Protein 6P8B (pdb70)

Organism: Escherichia coli (strain K12) (NCBI:txid83333)

CATH classification: 3.40.1390.10 (+1 more: 2.160.10.10)

InterPro domains:
  IPR001451 Hexapeptide repeat [PF00132] (110-144)
  IPR001451 Hexapeptide repeat [PF00132] (145-179)
  IPR001451 Hexapeptide repeat [PF00132] (222-255)
  IPR007691 UDP-3-O-[3-hydroxymyristoyl] glucosamine N-acyltransferase LpxD [MF_00523] (9-326)
  IPR007691 UDP-3-O-[3-hydroxymyristoyl] glucosamine N-acyltransferase LpxD [PTHR43378] (4-339)
  IPR007691 UDP-3-O-[3-hydroxymyristoyl] glucosamine N-acyltransferase LpxD [TIGR01853] (8-329)
  IPR007691 UDP-3-O-[3-hydroxymyristoyl] glucosamine N-acyltransferase LpxD [cd03352] (109-314)
  IPR011004 Trimeric LpxA-like superfamily [SSF51161] (32-316)
  IPR018357 Hexapeptide transferase, conserved site [PS00101] (225-253)
  IPR020573 UDP-3-O-[3-hydroxymyristoyl] glucosamine N-acyltransferase, non-repeat region [PF04613] (22-88)

Nearest PDB structures (foldseek):
  4ihf-assembly1_D  TM=9.913E-01  e=3.963E-51  Escherichia coli K-12
  4ihh-assembly2_E  TM=9.966E-01  e=1.555E-50  Escherichia coli K-12
  3eh0-assembly1_C  TM=9.935E-01  e=4.291E-45  Escherichia coli K-12
  6ued-assembly1_A-2  TM=9.567E-01  e=9.719E-32  Pseudomonas aeruginosa PAO1
  3pmo-assembly1_A  TM=9.580E-01  e=2.830E-30  Pseudomonas aeruginosa

Structure (mmCIF, N/CA/C/O backbone):
data_6P8B
#
_entry.id   6P8B
#
_cell.length_a   97.335
_cell.length_b   97.335
_cell.length_c   216.744
_cell.angle_alpha   90.000
_cell.angle_beta   90.000
_cell.angle_gamma   120.000
#
_symmetry.space_group_name_H-M   'P 32 2 1'
#
loop_
_entity.id
_entity.type
_entity.pdbx_description
1 polymer 'UDP-3-O-(3-hydroxymyristoyl)glucosamine N-acyltransferase'
2 polymer FITC-RJPXD33
3 non-polymer 'MAGNESIUM ION'
4 non-polymer 3-hydroxy-7,7-dimethyl-2-phenyl-4-(thiophen-2-yl)-2,6,7,8-tetrahydro-5H-pyrazolo[3,4-b]quinolin-5-one
5 water water
#
loop_
_atom_site.group_PDB
_atom_site.id
_atom_site.type_symbol
_atom_site.label_atom_id
_atom_site.label_alt_id
_atom_site.label_comp_id
_atom_site.label_asym_id
_atom_site.label_entity_id
_atom_site.label_seq_id
_atom_site.pdbx_PDB_ins_code
_atom_site.Cartn_x
_atom_site.Cartn_y
_atom_site.Cartn_z
_atom_site.occupancy
_atom_site.B_iso_or_equiv
_atom_site.auth_seq_id
_atom_site.auth_comp_id
_atom_site.auth_asym_id
_atom_site.auth_atom_id
_atom_site.pdbx_PDB_model_num
ATOM 1 N N . SER A 1 5 ? -20.713 22.069 49.484 1.00 76.13 3 SER A N 1
ATOM 2 C CA . SER A 1 5 ? -19.628 21.202 49.930 1.00 77.04 3 SER A CA 1
ATOM 3 C C . SER A 1 5 ? -20.135 19.801 50.220 1.00 75.98 3 SER A C 1
ATOM 4 O O . SER A 1 5 ? -21.196 19.616 50.809 1.00 76.33 3 SER A O 1
ATOM 7 N N . ILE A 1 6 ? -19.342 18.820 49.801 1.00 74.08 4 ILE A N 1
ATOM 8 C CA . ILE A 1 6 ? -19.762 17.429 49.716 1.00 72.31 4 ILE A CA 1
ATOM 9 C C . ILE A 1 6 ? -18.577 16.557 50.110 1.00 70.52 4 ILE A C 1
ATOM 10 O O . ILE A 1 6 ? -17.421 16.897 49.834 1.00 70.64 4 ILE A O 1
ATOM 15 N N . ARG A 1 7 ? -18.863 15.448 50.793 1.00 68.22 5 ARG A N 1
ATOM 16 C CA . ARG A 1 7 ? -17.822 14.480 51.114 1.00 66.25 5 ARG A CA 1
ATOM 17 C C . ARG A 1 7 ? -17.347 13.793 49.839 1.00 60.38 5 ARG A C 1
ATOM 18 O O . ARG A 1 7 ? -18.153 13.444 48.967 1.00 57.64 5 ARG A O 1
ATOM 26 N N . LEU A 1 8 ? -16.026 13.586 49.741 1.00 58.95 6 LEU A N 1
ATOM 27 C CA . LEU A 1 8 ? -15.453 12.975 48.541 1.00 58.88 6 LEU A CA 1
ATOM 28 C C . LEU A 1 8 ? -16.210 11.713 48.132 1.00 59.59 6 LEU A C 1
ATOM 29 O O . LEU A 1 8 ? -16.613 11.566 46.971 1.00 59.33 6 LEU A O 1
ATOM 34 N N . ALA A 1 9 ? -16.425 10.793 49.085 1.00 60.71 7 ALA A N 1
ATOM 35 C CA . ALA A 1 9 ? -17.061 9.519 48.764 1.00 61.31 7 ALA A CA 1
ATOM 36 C C . ALA A 1 9 ? -18.454 9.725 48.181 1.00 61.12 7 ALA A C 1
ATOM 37 O O . ALA A 1 9 ? -18.834 9.048 47.214 1.00 59.28 7 ALA A O 1
ATOM 39 N N . ASP A 1 10 ? -19.231 10.648 48.767 1.00 63.72 8 ASP A N 1
ATOM 40 C CA . ASP A 1 10 ? -20.543 10.987 48.217 1.00 66.94 8 ASP A CA 1
ATOM 41 C C . ASP A 1 10 ? -20.415 11.528 46.801 1.00 67.19 8 ASP A C 1
ATOM 42 O O . ASP A 1 10 ? -21.253 11.233 45.938 1.00 67.64 8 ASP A O 1
ATOM 47 N N . LEU A 1 11 ? -19.375 12.330 46.544 1.00 66.83 9 LEU A N 1
ATOM 48 C CA . LEU A 1 11 ? -19.180 12.883 45.205 1.00 65.78 9 LEU A CA 1
ATOM 49 C C . LEU A 1 11 ? -18.816 11.789 44.208 1.00 65.71 9 LEU A C 1
ATOM 50 O O . LEU A 1 11 ? -19.376 11.726 43.105 1.00 65.36 9 LEU A O 1
ATOM 55 N N . ALA A 1 12 ? -17.880 10.907 44.580 1.00 66.11 10 ALA A N 1
ATOM 56 C CA . ALA A 1 12 ? -17.479 9.854 43.651 1.00 66.44 10 ALA A CA 1
ATOM 57 C C . ALA A 1 12 ? -18.640 8.925 43.336 1.00 69.59 10 ALA A C 1
ATOM 58 O O . ALA A 1 12 ? -18.689 8.335 42.248 1.00 68.24 10 ALA A O 1
ATOM 60 N N . GLN A 1 13 ? -19.581 8.784 44.273 1.00 75.00 11 GLN A N 1
ATOM 61 C CA . GLN A 1 13 ? -20.768 7.980 44.008 1.00 81.77 11 GLN A CA 1
ATOM 62 C C . GLN A 1 13 ? -21.637 8.640 42.940 1.00 79.71 11 GLN A C 1
ATOM 63 O O . GLN A 1 13 ? -22.036 7.995 41.959 1.00 79.97 11 GLN A O 1
ATOM 69 N N . GLN A 1 14 ? -21.912 9.941 43.096 1.00 76.62 12 GLN A N 1
ATOM 70 C CA . GLN A 1 14 ? -22.701 10.657 42.103 1.00 72.66 12 GLN A CA 1
ATOM 71 C C . GLN A 1 14 ? -22.025 10.690 40.742 1.00 69.71 12 GLN A C 1
ATOM 72 O O . GLN A 1 14 ? -22.708 10.854 39.729 1.00 68.76 12 GLN A O 1
ATOM 78 N N . LEU A 1 15 ? -20.706 10.540 40.687 1.00 68.47 13 LEU A N 1
ATOM 79 C CA . LEU A 1 15 ? -19.979 10.617 39.428 1.00 66.67 13 LEU A CA 1
ATOM 80 C C . LEU A 1 15 ? -19.690 9.253 38.824 1.00 68.63 13 LEU A C 1
ATOM 81 O O . LEU A 1 15 ? -19.110 9.191 37.734 1.00 68.55 13 LEU A O 1
ATOM 86 N N . ASP A 1 16 ? -20.071 8.168 39.503 1.00 70.51 14 ASP A N 1
ATOM 87 C CA . ASP A 1 16 ? -19.742 6.803 39.084 1.00 71.72 14 ASP A CA 1
ATOM 88 C C . ASP A 1 16 ? -18.237 6.657 38.846 1.00 69.85 14 ASP A C 1
ATOM 89 O O . ASP A 1 16 ? -17.781 6.163 37.810 1.00 68.38 14 ASP A O 1
ATOM 94 N N . ALA A 1 17 ? -17.460 7.093 39.834 1.00 70.07 15 ALA A N 1
ATOM 95 C CA . ALA A 1 17 ? -16.009 7.062 39.757 1.00 70.86 15 ALA A CA 1
ATOM 96 C C . ALA A 1 17 ? -15.455 6.151 40.841 1.00 73.32 15 ALA A C 1
ATOM 97 O O . ALA A 1 17 ? -16.008 6.054 41.940 1.00 73.20 15 ALA A O 1
ATOM 99 N N . GLU A 1 18 ? -14.343 5.500 40.528 1.00 76.38 16 GLU A N 1
ATOM 100 C CA . GLU A 1 18 ? -13.688 4.608 41.471 1.00 80.58 16 GLU A CA 1
ATOM 101 C C . GLU A 1 18 ? -12.765 5.425 42.374 1.00 75.98 16 GLU A C 1
ATOM 102 O O . GLU A 1 18 ? -11.706 5.884 41.942 1.00 75.01 16 GLU A O 1
ATOM 108 N N . LEU A 1 19 ? -13.171 5.604 43.627 1.00 72.88 17 LEU A N 1
ATOM 109 C CA . LEU A 1 19 ? -12.398 6.380 44.586 1.00 70.02 17 LEU A CA 1
ATOM 110 C C . LEU A 1 19 ? -11.131 5.644 45.014 1.00 69.48 17 LEU A C 1
ATOM 111 O O . LEU A 1 19 ? -11.153 4.449 45.311 1.00 69.14 17 LEU A O 1
ATOM 116 N N . HIS A 1 20 ? -10.021 6.372 45.069 1.00 69.97 18 HIS A N 1
ATOM 117 C CA . HIS A 1 20 ? -8.739 5.847 45.549 1.00 72.02 18 HIS A CA 1
ATOM 118 C C . HIS A 1 20 ? -8.233 6.818 46.594 1.00 70.37 18 HIS A C 1
ATOM 119 O O . HIS A 1 20 ? -7.499 7.754 46.269 1.00 69.94 18 HIS A O 1
ATOM 126 N N . GLY A 1 21 ? -8.632 6.602 47.842 1.00 69.62 19 GLY A N 1
ATOM 127 C CA . GLY A 1 21 ? -8.153 7.404 48.941 1.00 68.85 19 GLY A CA 1
ATOM 128 C C . GLY A 1 21 ? -9.278 7.773 49.883 1.00 68.91 19 GLY A C 1
ATOM 129 O O . GLY A 1 21 ? -10.400 7.277 49.779 1.00 68.18 19 GLY A O 1
ATOM 130 N N . ASP A 1 22 ? -8.961 8.671 50.811 1.00 70.15 20 ASP A N 1
ATOM 131 C CA . ASP A 1 22 ? -9.876 9.005 51.891 1.00 72.11 20 ASP A CA 1
ATOM 132 C C . ASP A 1 22 ? -11.180 9.577 51.350 1.00 73.18 20 ASP A C 1
ATOM 133 O O . ASP A 1 22 ? -11.188 10.657 50.752 1.00 73.37 20 ASP A O 1
ATOM 138 N N . GLY A 1 23 ? -12.287 8.854 51.575 1.00 74.02 21 GLY A N 1
ATOM 139 C CA . GLY A 1 23 ? -13.619 9.304 51.201 1.00 73.56 21 GLY A CA 1
ATOM 140 C C . GLY A 1 23 ? -14.218 10.371 52.098 1.00 73.48 21 GLY A C 1
ATOM 141 O O . GLY A 1 23 ? -15.227 10.977 51.729 1.00 72.85 21 GLY A O 1
ATOM 142 N N . ASP A 1 24 ? -13.624 10.623 53.259 1.00 74.00 22 ASP A N 1
ATOM 143 C CA . ASP A 1 24 ? -14.110 11.645 54.173 1.00 74.03 22 ASP A CA 1
ATOM 144 C C . ASP A 1 24 ? -13.596 13.041 53.841 1.00 70.63 22 ASP A C 1
ATOM 145 O O . ASP A 1 24 ? -13.905 13.994 54.570 1.00 71.14 22 ASP A O 1
ATOM 150 N N . ILE A 1 25 ? -12.806 13.192 52.779 1.00 66.89 23 ILE A N 1
ATOM 151 C CA . ILE A 1 25 ? -12.345 14.521 52.388 1.00 63.09 23 ILE A CA 1
ATOM 152 C C . ILE A 1 25 ? -13.539 15.359 51.954 1.00 59.99 23 ILE A C 1
ATOM 153 O O . ILE A 1 25 ? -14.361 14.920 51.136 1.00 58.92 23 ILE A O 1
ATOM 158 N N . VAL A 1 26 ? -13.659 16.551 52.530 1.00 58.57 24 VAL A N 1
ATOM 159 C CA . VAL A 1 26 ? -14.690 17.503 52.133 1.00 57.15 24 VAL A CA 1
ATOM 160 C C . VAL A 1 26 ? -14.213 18.272 50.900 1.00 58.25 24 VAL A C 1
ATOM 161 O O . VAL A 1 26 ? -13.155 18.917 50.920 1.00 57.73 24 VAL A O 1
ATOM 165 N N . ILE A 1 27 ? -14.993 18.198 49.822 1.00 60.63 25 ILE A N 1
ATOM 166 C CA . ILE A 1 27 ? -14.746 18.949 48.598 1.00 59.30 25 ILE A CA 1
ATOM 167 C C . ILE A 1 27 ? -15.698 20.138 48.574 1.00 59.90 25 ILE A C 1
ATOM 168 O O . ILE A 1 27 ? -16.910 19.975 48.757 1.00 60.44 25 ILE A O 1
ATOM 173 N N . THR A 1 28 ? -15.144 21.333 48.355 1.00 59.35 26 THR A N 1
ATOM 174 C CA . THR A 1 28 ? -15.910 22.576 48.312 1.00 58.47 26 THR A CA 1
ATOM 175 C C . THR A 1 28 ? -16.058 23.165 46.915 1.00 55.00 26 THR A C 1
ATOM 176 O O . THR A 1 28 ? -16.950 23.990 46.709 1.00 54.71 26 THR A O 1
ATOM 180 N N . GLY A 1 29 ? -15.213 22.777 45.965 1.00 51.75 27 GLY A N 1
ATOM 181 C CA . GLY A 1 29 ? -15.264 23.366 44.639 1.00 47.97 27 GLY A CA 1
ATOM 182 C C . GLY A 1 29 ? -14.247 22.726 43.721 1.00 45.28 27 GLY A C 1
ATOM 183 O O . GLY A 1 29 ? -13.433 21.888 44.137 1.00 44.84 27 GLY A O 1
ATOM 184 N N . VAL A 1 30 ? -14.327 23.146 42.438 1.00 43.72 28 VAL A N 1
ATOM 185 C CA . VAL A 1 30 ? -13.469 22.739 41.331 1.00 43.65 28 VAL A CA 1
ATOM 186 C C . VAL A 1 30 ? -12.427 23.823 41.103 1.00 42.88 28 VAL A C 1
ATOM 187 O O . VAL A 1 30 ? -12.704 25.004 41.305 1.00 42.57 28 VAL A O 1
ATOM 191 N N . ALA A 1 31 ? -11.239 23.430 40.638 1.00 41.75 29 ALA A N 1
ATOM 192 C CA . ALA A 1 31 ? -10.170 24.375 40.321 1.00 40.54 29 ALA A CA 1
ATOM 193 C C . ALA A 1 31 ? -9.262 23.723 39.287 1.00 39.79 29 ALA A C 1
ATOM 194 O O . ALA A 1 31 ? -9.231 22.495 39.155 1.00 38.73 29 ALA A O 1
ATOM 196 N N . SER A 1 32 ? -8.544 24.567 38.533 1.00 39.84 30 SER A N 1
ATOM 197 C CA . SER A 1 32 ? -7.498 24.097 37.633 1.00 40.36 30 SER A CA 1
ATOM 198 C C . SER A 1 32 ? -6.426 23.342 38.417 1.00 41.96 30 SER A C 1
ATOM 199 O O . SER A 1 32 ? -6.299 23.487 39.629 1.00 41.10 30 SER A O 1
ATOM 202 N N . MET A 1 33 ? -5.627 22.542 37.703 1.00 44.44 31 MET A N 1
ATOM 203 C CA . MET A 1 33 ? -4.518 21.865 38.367 1.00 48.35 31 MET A CA 1
ATOM 204 C C . MET A 1 33 ? -3.527 22.874 38.946 1.00 46.29 31 MET A C 1
ATOM 205 O O . MET A 1 33 ? -3.051 22.710 40.075 1.00 45.65 31 MET A O 1
ATOM 210 N N . GLN A 1 34 ? -3.223 23.938 38.200 1.00 45.42 32 GLN A N 1
ATOM 211 C CA . GLN A 1 34 ? -2.259 24.911 38.702 1.00 46.39 32 GLN A CA 1
ATOM 212 C C . GLN A 1 34 ? -2.795 25.665 39.912 1.00 43.10 32 GLN A C 1
ATOM 213 O O . GLN A 1 34 ? -2.016 26.055 40.788 1.00 42.62 32 GLN A O 1
ATOM 219 N N . SER A 1 35 ? -4.109 25.856 40.013 1.00 41.44 33 SER A N 1
ATOM 220 C CA . SER A 1 35 ? -4.649 26.701 41.075 1.00 40.82 33 SER A CA 1
ATOM 221 C C . SER A 1 35 ? -5.181 25.933 42.280 1.00 41.75 33 SER A C 1
ATOM 222 O O . SER A 1 35 ? -5.378 26.548 43.341 1.00 41.69 33 SER A O 1
ATOM 225 N N . ALA A 1 36 ? -5.415 24.622 42.152 1.00 42.68 34 ALA A N 1
ATOM 226 C CA . ALA A 1 36 ? -6.172 23.895 43.166 1.00 44.91 34 ALA A CA 1
ATOM 227 C C . ALA A 1 36 ? -5.479 23.955 44.529 1.00 47.41 34 ALA A C 1
ATOM 228 O O . ALA A 1 36 ? -4.247 23.897 44.627 1.00 47.69 34 ALA A O 1
ATOM 230 N N . GLN A 1 37 ? -6.286 24.105 45.581 1.00 49.95 35 GLN A N 1
ATOM 231 C CA . GLN A 1 37 ? -5.862 24.089 46.978 1.00 53.33 35 GLN A CA 1
ATOM 232 C C . GLN A 1 37 ? -6.612 22.989 47.734 1.00 51.39 35 GLN A C 1
ATOM 233 O O . GLN A 1 37 ? -7.529 22.340 47.209 1.00 49.00 35 GLN A O 1
ATOM 239 N N . THR A 1 38 ? -6.239 22.815 49.004 1.00 51.40 36 THR A N 1
ATOM 240 C CA . THR A 1 38 ? -7.040 21.999 49.907 1.00 52.57 36 THR A CA 1
ATOM 241 C C . THR A 1 38 ? -8.513 22.362 49.773 1.00 50.77 36 THR A C 1
ATOM 242 O O . THR A 1 38 ? -8.885 23.539 49.825 1.00 49.46 36 THR A O 1
ATOM 246 N N . GLY A 1 39 ? -9.345 21.347 49.584 1.00 50.47 37 GLY A N 1
ATOM 247 C CA . GLY A 1 39 ? -10.765 21.535 49.415 1.00 50.68 37 GLY A CA 1
ATOM 248 C C . GLY A 1 39 ? -11.258 21.394 47.987 1.00 50.30 37 GLY A C 1
ATOM 249 O O . GLY A 1 39 ? -12.454 21.148 47.787 1.00 51.65 37 GLY A O 1
ATOM 250 N N . HIS A 1 40 ? -10.365 21.520 47.000 1.00 48.57 38 HIS A N 1
ATOM 251 C CA . HIS A 1 40 ? -10.706 21.544 45.582 1.00 47.05 38 HIS A CA 1
ATOM 252 C C . HIS A 1 40 ? -10.555 20.177 44.951 1.00 44.77 38 HIS A C 1
ATOM 253 O O . HIS A 1 40 ? -9.594 19.449 45.225 1.00 43.97 38 HIS A O 1
ATOM 260 N N . ILE A 1 41 ? -11.454 19.866 44.044 1.00 43.33 39 ILE A N 1
ATOM 261 C CA . ILE A 1 41 ? -11.234 18.763 43.129 1.00 43.31 39 ILE A CA 1
ATOM 262 C C . ILE A 1 41 ? -10.823 19.364 41.798 1.00 42.13 39 ILE A C 1
ATOM 263 O O . ILE A 1 41 ? -11.269 20.465 41.433 1.00 41.45 39 ILE A O 1
ATOM 268 N N . THR A 1 42 ? -9.937 18.667 41.091 1.00 41.72 40 THR A N 1
ATOM 269 C CA . THR A 1 42 ? -9.541 19.087 39.757 1.00 41.74 40 THR A CA 1
ATOM 270 C C . THR A 1 42 ? -9.491 17.849 38.865 1.00 43.13 40 THR A C 1
ATOM 271 O O . THR A 1 42 ? -9.928 16.767 39.288 1.00 42.88 40 THR A O 1
ATOM 275 N N . PHE A 1 43 ? -8.986 17.976 37.640 1.00 43.76 41 PHE A N 1
ATOM 276 C CA . PHE A 1 43 ? -8.961 16.844 36.722 1.00 46.27 41 PHE A CA 1
ATOM 277 C C . PHE A 1 43 ? -7.747 16.983 35.819 1.00 48.41 41 PHE A C 1
ATOM 278 O O . PHE A 1 43 ? -7.182 18.072 35.678 1.00 47.45 41 PHE A O 1
ATOM 286 N N . MET A 1 44 ? -7.366 15.875 35.176 1.00 51.37 42 MET A N 1
ATOM 287 C CA . MET A 1 44 ? -6.366 15.920 34.118 1.00 54.13 42 MET A CA 1
ATOM 288 C C . MET A 1 44 ? -6.811 15.056 32.944 1.00 55.59 42 MET A C 1
ATOM 289 O O . MET A 1 44 ? -7.534 14.068 33.111 1.00 54.32 42 MET A O 1
ATOM 294 N N . VAL A 1 45 ? -6.382 15.461 31.745 1.00 59.11 43 VAL A N 1
ATOM 295 C CA . VAL A 1 45 ? -6.719 14.787 30.490 1.00 63.33 43 VAL A CA 1
ATOM 296 C C . VAL A 1 45 ? -5.443 14.598 29.678 1.00 68.72 43 VAL A C 1
ATOM 297 O O . VAL A 1 45 ? -5.340 13.678 28.858 1.00 69.44 43 VAL A O 1
ATOM 301 N N . ASN A 1 46 ? -4.460 15.471 29.898 1.00 72.80 44 ASN A N 1
ATOM 302 C CA . ASN A 1 46 ? -3.198 15.402 29.171 1.00 76.39 44 ASN A CA 1
ATOM 303 C C . ASN A 1 46 ? -2.159 14.656 29.994 1.00 78.65 44 ASN A C 1
ATOM 304 O O . ASN A 1 46 ? -1.920 15.026 31.155 1.00 83.36 44 ASN A O 1
ATOM 309 N N . PRO A 1 47 ? -1.508 13.616 29.461 1.00 74.02 45 PRO A N 1
ATOM 310 C CA . PRO A 1 47 ? -0.518 12.890 30.274 1.00 72.05 45 PRO A CA 1
ATOM 311 C C . PRO A 1 47 ? 0.706 13.729 30.608 1.00 70.16 45 PRO A C 1
ATOM 312 O O . PRO A 1 47 ? 1.470 13.348 31.505 1.00 69.38 45 PRO A O 1
ATOM 316 N N . LYS A 1 48 ? 0.895 14.863 29.926 1.00 70.16 46 LYS A N 1
ATOM 317 C CA . LYS A 1 48 ? 1.996 15.771 30.227 1.00 72.03 46 LYS A CA 1
ATOM 318 C C . LYS A 1 48 ? 2.026 16.177 31.696 1.00 72.02 46 LYS A C 1
ATOM 319 O O . LYS A 1 48 ? 3.101 16.461 32.241 1.00 71.83 46 LYS A O 1
ATOM 325 N N . TYR A 1 49 ? 0.865 16.231 32.350 1.00 72.40 47 TYR A N 1
ATOM 326 C CA . TYR A 1 49 ? 0.792 16.692 33.732 1.00 73.33 47 TYR A CA 1
ATOM 327 C C . TYR A 1 49 ? 1.200 15.623 34.738 1.00 72.90 47 TYR A C 1
ATOM 328 O O . TYR A 1 49 ? 1.284 15.918 35.934 1.00 72.79 47 TYR A O 1
ATOM 337 N N . ARG A 1 50 ? 1.478 14.398 34.289 1.00 72.79 48 ARG A N 1
ATOM 338 C CA . ARG A 1 50 ? 1.738 13.321 35.234 1.00 73.80 48 ARG A CA 1
ATOM 339 C C . ARG A 1 50 ? 2.970 13.608 36.075 1.00 76.41 48 ARG A C 1
ATOM 340 O O . ARG A 1 50 ? 2.957 13.394 37.292 1.00 76.38 48 ARG A O 1
ATOM 348 N N . GLU A 1 51 ? 4.044 14.096 35.448 1.00 79.99 49 GLU A N 1
ATOM 349 C CA . GLU A 1 51 ? 5.329 14.168 36.138 1.00 85.05 49 GLU A CA 1
ATOM 350 C C . GLU A 1 51 ? 5.263 15.077 37.364 1.00 84.05 49 GLU A C 1
ATOM 351 O O . GLU A 1 51 ? 5.911 14.801 38.383 1.00 83.55 49 GLU A O 1
ATOM 357 N N . HIS A 1 52 ? 4.478 16.157 37.294 1.00 83.95 50 HIS A N 1
ATOM 358 C CA . HIS A 1 52 ? 4.428 17.161 38.350 1.00 85.05 50 HIS A CA 1
ATOM 359 C C . HIS A 1 52 ? 3.122 17.124 39.151 1.00 80.47 50 HIS A C 1
ATOM 360 O O . HIS A 1 52 ? 2.713 18.146 39.709 1.00 81.79 50 HIS A O 1
ATOM 367 N N . LEU A 1 53 ? 2.460 15.960 39.242 1.00 74.79 51 LEU A N 1
ATOM 368 C CA . LEU A 1 53 ? 1.257 15.876 40.070 1.00 68.16 51 LEU A CA 1
ATOM 369 C C . LEU A 1 53 ? 1.551 16.107 41.542 1.00 66.62 51 LEU A C 1
ATOM 370 O O . LEU A 1 53 ? 0.644 16.494 42.285 1.00 65.64 51 LEU A O 1
ATOM 375 N N . GLY A 1 54 ? 2.786 15.876 41.988 1.00 66.50 52 GLY A N 1
ATOM 376 C CA . GLY A 1 54 ? 3.125 16.183 43.364 1.00 67.01 52 GLY A CA 1
ATOM 377 C C . GLY A 1 54 ? 3.198 17.658 43.658 1.00 67.05 52 GLY A C 1
ATOM 378 O O . GLY A 1 54 ? 3.263 18.048 44.833 1.00 69.55 52 GLY A O 1
ATOM 379 N N . LEU A 1 55 ? 3.211 18.480 42.613 1.00 64.40 53 LEU A N 1
ATOM 380 C CA . LEU A 1 55 ? 3.077 19.914 42.769 1.00 61.77 53 LEU A CA 1
ATOM 381 C C . LEU A 1 55 ? 1.622 20.351 42.827 1.00 57.96 53 LEU A C 1
ATOM 382 O O . LEU A 1 55 ? 1.355 21.479 43.236 1.00 57.01 53 LEU A O 1
ATOM 387 N N . CYS A 1 56 ? 0.676 19.491 42.437 1.00 55.17 54 CYS A N 1
ATOM 388 C CA . CYS A 1 56 ? -0.737 19.840 42.524 1.00 52.50 54 CYS A CA 1
ATOM 389 C C . CYS A 1 56 ? -1.229 19.721 43.961 1.00 52.60 54 CYS A C 1
ATOM 390 O O . CYS A 1 56 ? -1.060 18.681 44.606 1.00 53.71 54 CYS A O 1
ATOM 393 N N . GLN A 1 57 ? -1.859 20.780 44.458 1.00 51.19 55 GLN A N 1
ATOM 394 C CA . GLN A 1 57 ? -2.340 20.799 45.825 1.00 50.66 55 GLN A CA 1
ATOM 395 C C . GLN A 1 57 ? -3.846 20.610 45.928 1.00 48.55 55 GLN A C 1
ATOM 396 O O . GLN A 1 57 ? -4.438 20.965 46.958 1.00 47.59 55 GLN A O 1
ATOM 402 N N . ALA A 1 58 ? -4.481 20.052 44.897 1.00 47.75 56 ALA A N 1
ATOM 403 C CA . ALA A 1 58 ? -5.883 19.665 45.024 1.00 47.96 56 ALA A CA 1
ATOM 404 C C . ALA A 1 58 ? -6.036 18.532 46.029 1.00 49.74 56 ALA A C 1
ATOM 405 O O . ALA A 1 58 ? -5.151 17.678 46.164 1.00 49.15 56 ALA A O 1
ATOM 407 N N . SER A 1 59 ? -7.185 18.529 46.724 1.00 51.54 57 SER A N 1
ATOM 408 C CA . SER A 1 59 ? -7.563 17.389 47.563 1.00 53.69 57 SER A CA 1
ATOM 409 C C . SER A 1 59 ? -7.812 16.127 46.745 1.00 54.60 57 SER A C 1
ATOM 410 O O . SER A 1 59 ? -7.590 15.016 47.244 1.00 57.23 57 SER A O 1
ATOM 413 N N . ALA A 1 60 ? -8.290 16.263 45.507 1.00 52.60 58 ALA A N 1
ATOM 414 C CA . ALA A 1 60 ? -8.588 15.105 44.666 1.00 50.98 58 ALA A CA 1
ATOM 415 C C . ALA A 1 60 ? -8.403 15.464 43.201 1.00 48.47 58 ALA A C 1
ATOM 416 O O . ALA A 1 60 ? -8.761 16.567 42.776 1.00 46.19 58 ALA A O 1
ATOM 418 N N . VAL A 1 61 ? -7.873 14.515 42.435 1.00 48.39 59 VAL A N 1
ATOM 419 C CA . VAL A 1 61 ? -7.674 14.655 41.005 1.00 47.82 59 VAL A CA 1
ATOM 420 C C . VAL A 1 61 ? -8.456 13.560 40.284 1.00 49.80 59 VAL A C 1
ATOM 421 O O . VAL A 1 61 ? -8.223 12.365 40.509 1.00 51.70 59 VAL A O 1
ATOM 425 N N . VAL A 1 62 ? -9.373 13.970 39.419 1.00 49.65 60 VAL A N 1
ATOM 426 C CA . VAL A 1 62 ? -10.053 13.069 38.499 1.00 50.37 60 VAL A CA 1
ATOM 427 C C . VAL A 1 62 ? -9.099 12.701 37.365 1.00 52.66 60 VAL A C 1
ATOM 428 O O . VAL A 1 62 ? -8.528 13.583 36.706 1.00 51.83 60 VAL A O 1
ATOM 432 N N . MET A 1 63 ? -8.937 11.392 37.121 1.00 54.83 61 MET A N 1
ATOM 433 C CA . MET A 1 63 ? -8.029 10.888 36.089 1.00 56.84 61 MET A CA 1
ATOM 434 C C . MET A 1 63 ? -8.505 9.516 35.588 1.00 58.24 61 MET A C 1
ATOM 435 O O . MET A 1 63 ? -9.526 8.985 36.040 1.00 57.40 61 MET A O 1
ATOM 440 N N . THR A 1 64 ? -7.744 8.946 34.644 1.00 60.47 62 THR A N 1
ATOM 441 C CA . THR A 1 64 ? -7.975 7.607 34.112 1.00 63.45 62 THR A CA 1
ATOM 442 C C . THR A 1 64 ? -7.153 6.565 34.882 1.00 67.11 62 THR A C 1
ATOM 443 O O . THR A 1 64 ? -6.325 6.889 35.740 1.00 68.00 62 THR A O 1
ATOM 447 N N . GLN A 1 65 ? -7.369 5.286 34.548 1.00 69.15 63 GLN A N 1
ATOM 448 C CA . GLN A 1 65 ? -6.614 4.210 35.192 1.00 71.49 63 GLN A CA 1
ATOM 449 C C . GLN A 1 65 ? -5.118 4.323 34.894 1.00 74.16 63 GLN A C 1
ATOM 450 O O . GLN A 1 65 ? -4.285 4.159 35.794 1.00 74.21 63 GLN A O 1
ATOM 456 N N . ASP A 1 66 ? -4.758 4.619 33.643 1.00 77.20 64 ASP A N 1
ATOM 457 C CA . ASP A 1 66 ? -3.351 4.790 33.292 1.00 81.26 64 ASP A CA 1
ATOM 458 C C . ASP A 1 66 ? -2.685 5.932 34.052 1.00 80.34 64 ASP A C 1
ATOM 459 O O . ASP A 1 66 ? -1.449 6.001 34.081 1.00 83.07 64 ASP A O 1
ATOM 464 N N . ASP A 1 67 ? -3.460 6.845 34.643 1.00 76.09 65 ASP A N 1
ATOM 465 C CA . ASP A 1 67 ? -2.863 7.912 35.437 1.00 72.17 65 ASP A CA 1
ATOM 466 C C . ASP A 1 67 ? -2.548 7.467 36.862 1.00 71.15 65 ASP A C 1
ATOM 467 O O . ASP A 1 67 ? -1.572 7.951 37.454 1.00 70.84 65 ASP A O 1
ATOM 472 N N . LEU A 1 68 ? -3.344 6.550 37.415 1.00 70.16 66 LEU A N 1
ATOM 473 C CA . LEU A 1 68 ? -3.261 6.227 38.838 1.00 69.06 66 LEU A CA 1
ATOM 474 C C . LEU A 1 68 ? -1.849 5.936 39.332 1.00 73.14 66 LEU A C 1
ATOM 475 O O . LEU A 1 68 ? -1.534 6.338 40.464 1.00 72.59 66 LEU A O 1
ATOM 480 N N . PRO A 1 69 ? -0.970 5.255 38.587 1.00 78.16 67 PRO A N 1
ATOM 481 C CA . PRO A 1 69 ? 0.389 5.027 39.107 1.00 80.67 67 PRO A CA 1
ATOM 482 C C . PRO A 1 69 ? 1.127 6.308 39.435 1.00 80.66 67 PRO A C 1
ATOM 483 O O . PRO A 1 69 ? 2.036 6.287 40.277 1.00 82.12 67 PRO A O 1
ATOM 487 N N . PHE A 1 70 ? 0.753 7.424 38.807 1.00 78.61 68 PHE A N 1
ATOM 488 C CA . PHE A 1 70 ? 1.408 8.706 39.012 1.00 76.22 68 PHE A CA 1
ATOM 489 C C . PHE A 1 70 ? 0.722 9.571 40.060 1.00 74.23 68 PHE A C 1
ATOM 490 O O . PHE A 1 70 ? 1.285 10.595 40.460 1.00 73.51 68 PHE A O 1
ATOM 498 N N . ALA A 1 71 ? -0.469 9.185 40.512 1.00 73.32 69 ALA A N 1
ATOM 499 C CA . ALA A 1 71 ? -1.199 9.980 41.487 1.00 72.61 69 ALA A CA 1
ATOM 500 C C . ALA A 1 71 ? -0.333 10.277 42.706 1.00 73.36 69 ALA A C 1
ATOM 501 O O . ALA A 1 71 ? 0.456 9.441 43.155 1.00 74.23 69 ALA A O 1
ATOM 503 N N . LYS A 1 72 ? -0.479 11.495 43.228 1.00 73.08 70 LYS A N 1
ATOM 504 C CA . LYS A 1 72 ? 0.181 11.947 44.443 1.00 72.89 70 LYS A CA 1
ATOM 505 C C . LYS A 1 72 ? -0.839 12.545 45.398 1.00 69.26 70 LYS A C 1
ATOM 506 O O . LYS A 1 72 ? -0.498 13.384 46.231 1.00 70.27 70 LYS A O 1
ATOM 512 N N . SER A 1 73 ? -2.091 12.118 45.277 1.00 64.71 71 SER A N 1
ATOM 513 C CA . SER A 1 73 ? -3.199 12.534 46.136 1.00 60.77 71 SER A CA 1
ATOM 514 C C . SER A 1 73 ? -4.355 11.585 45.856 1.00 59.05 71 SER A C 1
ATOM 515 O O . SER A 1 73 ? -4.292 10.761 44.939 1.00 57.53 71 SER A O 1
ATOM 518 N N . ALA A 1 74 ? -5.421 11.714 46.645 1.00 59.90 72 ALA A N 1
ATOM 519 C CA . ALA A 1 74 ? -6.663 11.007 46.347 1.00 61.22 72 ALA A CA 1
ATOM 520 C C . ALA A 1 74 ? -7.029 11.172 44.878 1.00 62.00 72 ALA A C 1
ATOM 521 O O . ALA A 1 74 ? -6.886 12.256 44.302 1.00 65.58 72 ALA A O 1
ATOM 523 N N . ALA A 1 75 ? -7.508 10.094 44.269 1.00 60.08 73 ALA A N 1
ATOM 524 C CA . ALA A 1 75 ? -7.867 10.090 42.859 1.00 57.39 73 ALA A CA 1
ATOM 525 C C . ALA A 1 75 ? -9.275 9.542 42.677 1.00 58.01 73 ALA A C 1
ATOM 526 O O . ALA A 1 75 ? -9.749 8.707 43.458 1.00 58.27 73 ALA A O 1
ATOM 528 N N . LEU A 1 76 ? -9.944 10.033 41.638 1.00 58.06 74 LEU A N 1
ATOM 529 C CA . LEU A 1 76 ? -11.183 9.450 41.141 1.00 59.47 74 LEU A CA 1
ATOM 530 C C . LEU A 1 76 ? -10.885 8.941 39.738 1.00 61.03 74 LEU A C 1
ATOM 531 O O . LEU A 1 76 ? -10.608 9.731 38.829 1.00 60.24 74 LEU A O 1
ATOM 536 N N . VAL A 1 77 ? -10.911 7.630 39.567 1.00 62.68 75 VAL A N 1
ATOM 537 C CA . VAL A 1 77 ? -10.622 7.044 38.270 1.00 63.66 75 VAL A CA 1
ATOM 538 C C . VAL A 1 77 ? -11.931 6.910 37.506 1.00 61.50 75 VAL A C 1
ATOM 539 O O . VAL A 1 77 ? -12.960 6.503 38.063 1.00 61.16 75 VAL A O 1
ATOM 543 N N . VAL A 1 78 ? -11.894 7.283 36.227 1.00 59.54 76 VAL A N 1
ATOM 544 C CA . VAL A 1 78 ? -13.076 7.311 35.375 1.00 58.30 76 VAL A CA 1
ATOM 545 C C . VAL A 1 78 ? -12.582 7.117 33.955 1.00 61.19 76 VAL A C 1
ATOM 546 O O . VAL A 1 78 ? -11.389 7.260 33.673 1.00 59.95 76 VAL A O 1
ATOM 550 N N . LYS A 1 79 ? -13.513 6.790 33.047 1.00 65.68 77 LYS A N 1
ATOM 551 C CA . LYS A 1 79 ? -13.115 6.625 31.655 1.00 70.09 77 LYS A CA 1
ATOM 552 C C . LYS A 1 79 ? -12.910 7.971 30.984 1.00 67.86 77 LYS A C 1
ATOM 553 O O . LYS A 1 79 ? -11.945 8.148 30.230 1.00 67.59 77 LYS A O 1
ATOM 559 N N . ASN A 1 80 ? -13.798 8.932 31.260 1.00 66.13 78 ASN A N 1
ATOM 560 C CA . ASN A 1 80 ? -13.793 10.252 30.624 1.00 64.57 78 ASN A CA 1
ATOM 561 C C . ASN A 1 80 ? -13.583 11.319 31.689 1.00 61.99 78 ASN A C 1
ATOM 562 O O . ASN A 1 80 ? -14.547 11.781 32.326 1.00 61.63 78 ASN A O 1
ATOM 567 N N . PRO A 1 81 ? -12.340 11.729 31.933 1.00 59.90 79 PRO A N 1
ATOM 568 C CA . PRO A 1 81 ? -12.116 12.794 32.930 1.00 58.23 79 PRO A CA 1
ATOM 569 C C . PRO A 1 81 ? -12.781 14.116 32.543 1.00 55.61 79 PRO A C 1
ATOM 570 O O . PRO A 1 81 ? -13.303 14.822 33.414 1.00 54.54 79 PRO A O 1
ATOM 574 N N . TYR A 1 82 ? -12.818 14.454 31.249 1.00 54.70 80 TYR A N 1
ATOM 575 C CA . TYR A 1 82 ? -13.421 15.723 30.847 1.00 54.22 80 TYR A CA 1
ATOM 576 C C . TYR A 1 82 ? -14.931 15.731 31.071 1.00 53.71 80 TYR A C 1
ATOM 577 O O . TYR A 1 82 ? -15.497 16.749 31.494 1.00 53.27 80 TYR A O 1
ATOM 586 N N . LEU A 1 83 ? -15.605 14.607 30.817 1.00 53.88 81 LEU A N 1
ATOM 587 C CA . LEU A 1 83 ? -17.035 14.554 31.089 1.00 54.17 81 LEU A CA 1
ATOM 588 C C . LEU A 1 83 ? -17.300 14.522 32.581 1.00 52.13 81 LEU A C 1
ATOM 589 O O . LEU A 1 83 ? -18.278 15.107 33.054 1.00 51.47 81 LEU A O 1
ATOM 594 N N . THR A 1 84 ? -16.456 13.819 33.340 1.00 51.24 82 THR A N 1
ATOM 595 C CA . THR A 1 84 ? -16.594 13.834 34.790 1.00 50.22 82 THR A CA 1
ATOM 596 C C . THR A 1 84 ? -16.415 15.252 35.331 1.00 48.29 82 THR A C 1
ATOM 597 O O . THR A 1 84 ? -17.106 15.667 36.269 1.00 47.90 82 THR A O 1
ATOM 601 N N . TYR A 1 85 ? -15.512 16.020 34.728 1.00 47.24 83 TYR A N 1
ATOM 602 C CA . TYR A 1 85 ? -15.314 17.404 35.151 1.00 46.52 83 TYR A CA 1
ATOM 603 C C . TYR A 1 85 ? -16.581 18.225 34.923 1.00 47.39 83 TYR A C 1
ATOM 604 O O . TYR A 1 85 ? -17.067 18.909 35.832 1.00 47.43 83 TYR A O 1
ATOM 613 N N . ALA A 1 86 ? -17.155 18.145 33.721 1.00 48.40 84 ALA A N 1
ATOM 614 C CA . ALA A 1 86 ? -18.417 18.834 33.495 1.00 49.52 84 ALA A CA 1
ATOM 615 C C . ALA A 1 86 ? -19.444 18.478 34.573 1.00 51.06 84 ALA A C 1
ATOM 616 O O . ALA A 1 86 ? -20.145 19.356 35.087 1.00 50.57 84 ALA A O 1
ATOM 618 N N . ARG A 1 87 ? -19.531 17.198 34.953 1.00 52.21 85 ARG A N 1
ATOM 619 C CA . ARG A 1 87 ? -20.568 16.790 35.898 1.00 53.83 85 ARG A CA 1
ATOM 620 C C . ARG A 1 87 ? -20.269 17.287 37.304 1.00 48.54 85 ARG A C 1
ATOM 621 O O . ARG A 1 87 ? -21.162 17.796 37.999 1.00 46.66 85 ARG A O 1
ATOM 629 N N . MET A 1 88 ? -19.031 17.095 37.767 1.00 46.14 86 MET A N 1
ATOM 630 C CA . MET A 1 88 ? -18.692 17.551 39.114 1.00 45.69 86 MET A CA 1
ATOM 631 C C . MET A 1 88 ? -18.764 19.078 39.230 1.00 45.11 86 MET A C 1
ATOM 632 O O . MET A 1 88 ? -18.969 19.615 40.337 1.00 44.80 86 MET A O 1
ATOM 637 N N . ALA A 1 89 ? -18.600 19.781 38.108 1.00 44.34 87 ALA A N 1
ATOM 638 C CA . ALA A 1 89 ? -18.712 21.241 38.119 1.00 44.97 87 ALA A CA 1
ATOM 639 C C . ALA A 1 89 ? -20.166 21.676 38.263 1.00 46.33 87 ALA A C 1
ATOM 640 O O . ALA A 1 89 ? -20.459 22.674 38.934 1.00 46.27 87 ALA A O 1
ATOM 642 N N . GLN A 1 90 ? -21.093 20.931 37.638 1.0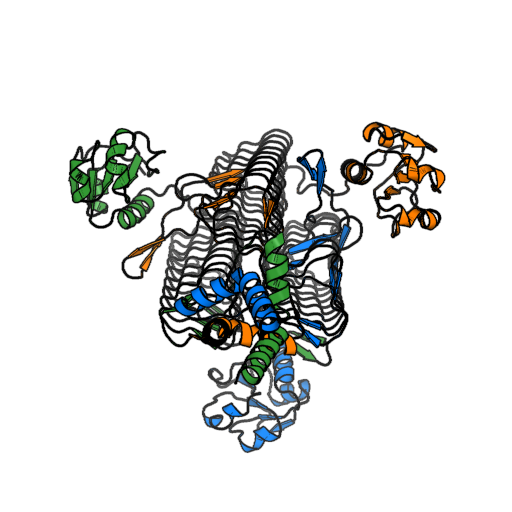0 47.21 88 GLN A N 1
ATOM 643 C CA . GLN A 1 90 ? -22.520 21.173 37.848 1.00 48.35 88 GLN A CA 1
ATOM 644 C C . GLN A 1 90 ? -22.921 20.920 39.301 1.00 48.95 88 GLN A C 1
ATOM 645 O O . GLN A 1 90 ? -23.720 21.673 39.876 1.00 49.00 88 GLN A O 1
ATOM 651 N N . ILE A 1 91 ? -22.367 19.873 39.918 1.00 49.96 89 ILE A N 1
ATOM 652 C CA . ILE A 1 91 ? -22.692 19.573 41.310 1.00 50.62 89 ILE A CA 1
ATOM 653 C C . ILE A 1 91 ? -22.153 20.659 42.221 1.00 51.57 89 ILE A C 1
ATOM 654 O O . ILE A 1 91 ? -22.818 21.074 43.176 1.00 51.55 89 ILE A O 1
ATOM 659 N N . LEU A 1 92 ? -20.949 21.149 41.939 1.00 52.46 90 LEU A N 1
ATOM 660 C CA . LEU A 1 92 ? -20.308 22.150 42.780 1.00 53.91 90 LEU A CA 1
ATOM 661 C C . LEU A 1 92 ? -20.479 23.567 42.236 1.00 55.56 90 LEU A C 1
ATOM 662 O O . LEU A 1 92 ? -19.696 24.458 42.590 1.00 55.08 90 LEU A O 1
ATOM 667 N N . ASP A 1 93 ? -21.497 23.802 41.407 1.00 57.56 91 ASP A N 1
ATOM 668 C CA . ASP A 1 93 ? -21.620 25.086 40.721 1.00 59.54 91 ASP A CA 1
ATOM 669 C C . ASP A 1 93 ? -21.947 26.219 41.698 1.00 66.08 91 ASP A C 1
ATOM 670 O O . ASP A 1 93 ? -22.813 26.075 42.568 1.00 66.37 91 ASP A O 1
ATOM 675 N N . THR A 1 94 ? -21.262 27.361 41.535 1.00 72.97 92 THR A N 1
ATOM 676 C CA . THR A 1 94 ? -21.483 28.541 42.368 1.00 73.19 92 THR A CA 1
ATOM 677 C C . THR A 1 94 ? -22.225 29.660 41.644 1.00 72.35 92 THR A C 1
ATOM 678 O O . THR A 1 94 ? -22.615 30.640 42.289 1.00 76.14 92 THR A O 1
ATOM 682 N N . THR A 1 95 ? -22.420 29.542 40.335 1.00 63.66 93 THR A N 1
ATOM 683 C CA . THR A 1 95 ? -23.021 30.608 39.550 1.00 54.89 93 THR A CA 1
ATOM 684 C C . THR A 1 95 ? -24.352 31.044 40.164 1.00 49.60 93 THR A C 1
ATOM 685 O O . THR A 1 95 ? -25.226 30.201 40.394 1.00 48.39 93 THR A O 1
ATOM 689 N N . PRO A 1 96 ? -24.535 32.334 40.465 1.00 45.49 94 PRO A N 1
ATOM 690 C CA . PRO A 1 96 ? -25.861 32.815 40.874 1.00 44.04 94 PRO A CA 1
ATOM 691 C C . PRO A 1 96 ? -26.853 32.708 39.726 1.00 43.87 94 PRO A C 1
ATOM 692 O O . PRO A 1 96 ? -26.501 32.443 38.576 1.00 42.31 94 PRO A O 1
ATOM 696 N N . GLN A 1 97 ? -28.132 32.899 40.069 1.00 45.56 95 GLN A N 1
ATOM 697 C CA . GLN A 1 97 ? -29.267 32.982 39.164 1.00 47.65 95 GLN A CA 1
ATOM 698 C C . GLN A 1 97 ? -29.410 34.410 38.621 1.00 45.78 95 GLN A C 1
ATOM 699 O O . GLN A 1 97 ? -29.084 35.386 39.322 1.00 45.67 95 GLN A O 1
ATOM 705 N N . PRO A 1 98 ? -29.869 34.568 37.367 1.00 43.24 96 PRO A N 1
ATOM 706 C CA . PRO A 1 98 ? -30.141 35.932 36.857 1.00 42.08 96 PRO A CA 1
ATOM 707 C C . PRO A 1 98 ? -31.070 36.759 37.750 1.00 42.91 96 PRO A C 1
ATOM 708 O O . PRO A 1 98 ? -31.001 38.005 37.708 1.00 40.08 96 PRO A O 1
ATOM 712 N N . ALA A 1 99 ? -31.934 36.108 38.545 1.00 44.60 97 ALA A N 1
ATOM 713 C CA . ALA A 1 99 ? -32.926 36.787 39.381 1.00 47.95 97 ALA A CA 1
ATOM 714 C C . ALA A 1 99 ? -33.490 35.793 40.390 1.00 52.51 97 ALA A C 1
ATOM 715 O O . ALA A 1 99 ? -33.384 34.576 40.216 1.00 52.12 97 ALA A O 1
ATOM 717 N N . GLN A 1 100 ? -34.092 36.336 41.448 1.00 57.90 98 GLN A N 1
ATOM 718 C CA . GLN A 1 100 ? -34.743 35.546 42.493 1.00 64.47 98 GLN A CA 1
ATOM 719 C C . GLN A 1 100 ? -36.028 36.260 42.896 1.00 61.38 98 GLN A C 1
ATOM 720 O O . GLN A 1 100 ? -35.992 37.437 43.269 1.00 60.93 98 GLN A O 1
ATOM 726 N N . ASN A 1 101 ? -37.162 35.567 42.786 1.00 58.82 99 ASN A N 1
ATOM 727 C CA . ASN A 1 101 ? -38.476 36.155 43.035 1.00 56.24 99 ASN A CA 1
ATOM 728 C C . ASN A 1 101 ? -38.835 37.167 41.963 1.00 49.50 99 ASN A C 1
ATOM 729 O O . ASN A 1 101 ? -38.116 37.291 40.968 1.00 47.29 99 ASN A O 1
ATOM 734 N N . ILE A 1 102 ? -39.947 37.883 42.133 1.00 45.72 100 ILE A N 1
ATOM 735 C CA . ILE A 1 102 ? -40.401 38.876 41.160 1.00 42.95 100 ILE A CA 1
ATOM 736 C C . ILE A 1 102 ? -40.107 40.262 41.709 1.00 40.59 100 ILE A C 1
ATOM 737 O O . ILE A 1 102 ? -40.644 40.646 42.755 1.00 40.19 100 ILE A O 1
ATOM 742 N N . ALA A 1 103 ? -39.259 41.013 40.986 1.00 38.67 101 ALA A N 1
ATOM 743 C CA . ALA A 1 103 ? -38.834 42.344 41.421 1.00 38.14 101 ALA A CA 1
ATOM 744 C C . ALA A 1 103 ? -40.000 43.327 41.369 1.00 38.92 101 ALA A C 1
ATOM 745 O O . ALA A 1 103 ? -40.717 43.382 40.364 1.00 38.34 101 ALA A O 1
ATOM 747 N N . PRO A 1 104 ? -40.210 44.134 42.406 1.00 40.93 102 PRO A N 1
ATOM 748 C CA . PRO A 1 104 ? -41.287 45.133 42.329 1.00 42.01 102 PRO A CA 1
ATOM 749 C C . PRO A 1 104 ? -41.081 46.150 41.228 1.00 40.76 102 PRO A C 1
ATOM 750 O O . PRO A 1 104 ? -42.069 46.736 40.762 1.00 40.50 102 PRO A O 1
ATOM 754 N N . SER A 1 105 ? -39.846 46.347 40.749 1.00 39.77 103 SER A N 1
ATOM 755 C CA . SER A 1 105 ? -39.609 47.255 39.631 1.00 39.28 103 SER A CA 1
ATOM 756 C C . SER A 1 105 ? -39.772 46.581 38.268 1.00 37.97 103 SER A C 1
ATOM 757 O O . SER A 1 105 ? -39.768 47.274 37.245 1.00 36.12 103 SER A O 1
ATOM 760 N N . ALA A 1 106 ? -39.860 45.257 38.216 1.00 37.73 104 ALA A N 1
ATOM 761 C CA . ALA A 1 106 ? -40.261 44.622 36.969 1.00 38.75 104 ALA A CA 1
ATOM 762 C C . ALA A 1 106 ? -41.626 45.152 36.540 1.00 40.25 104 ALA A C 1
ATOM 763 O O . ALA A 1 106 ? -42.477 45.497 37.364 1.00 40.84 104 ALA A O 1
ATOM 765 N N . VAL A 1 107 ? -41.840 45.213 35.236 1.00 40.02 105 VAL A N 1
ATOM 766 C CA . VAL A 1 107 ? -43.108 45.640 34.670 1.00 40.08 105 VAL A CA 1
ATOM 767 C C . VAL A 1 107 ? -43.667 44.458 33.889 1.00 41.81 105 VAL A C 1
ATOM 768 O O . VAL A 1 107 ? -43.077 44.030 32.882 1.00 40.72 105 VAL A O 1
ATOM 772 N N . ILE A 1 108 ? -44.796 43.933 34.349 1.00 43.12 106 ILE A N 1
ATOM 773 C CA . ILE A 1 108 ? -45.336 42.671 33.868 1.00 43.58 106 ILE A CA 1
ATOM 774 C C . ILE A 1 108 ? -46.778 42.900 33.445 1.00 44.76 106 ILE A C 1
ATOM 775 O O . ILE A 1 108 ? -47.616 43.288 34.266 1.00 44.50 106 ILE A O 1
ATOM 780 N N . ASP A 1 109 ? -47.064 42.696 32.167 1.00 45.06 107 ASP A N 1
ATOM 781 C CA . ASP A 1 109 ? -48.429 42.880 31.706 1.00 45.88 107 ASP A CA 1
ATOM 782 C C . ASP A 1 109 ? -49.368 41.944 32.467 1.00 46.35 107 ASP A C 1
ATOM 783 O O . ASP A 1 109 ? -48.984 40.850 32.905 1.00 46.12 107 ASP A O 1
ATOM 788 N N . ALA A 1 110 ? -50.608 42.407 32.659 1.00 47.56 108 ALA A N 1
ATOM 789 C CA . ALA A 1 110 ? -51.561 41.650 33.472 1.00 49.31 108 ALA A CA 1
ATOM 790 C C . ALA A 1 110 ? -51.931 40.330 32.818 1.00 51.33 108 ALA A C 1
ATOM 791 O O . ALA A 1 110 ? -52.202 39.357 33.527 1.00 51.59 108 ALA A O 1
ATOM 793 N N . THR A 1 111 ? -51.948 40.278 31.480 1.00 54.23 109 THR A N 1
ATOM 794 C CA . THR A 1 111 ? -52.306 39.066 30.750 1.00 53.89 109 THR A CA 1
ATOM 795 C C . THR A 1 111 ? -51.156 38.071 30.649 1.00 54.52 109 THR A C 1
ATOM 796 O O . THR A 1 111 ? -51.331 37.013 30.043 1.00 55.04 109 THR A O 1
ATOM 800 N N . ALA A 1 112 ? -49.991 38.367 31.214 1.00 54.58 110 ALA A N 1
ATOM 801 C CA . ALA A 1 112 ? -48.907 37.394 31.213 1.00 54.35 110 ALA A CA 1
ATOM 802 C C . ALA A 1 112 ? -49.279 36.205 32.077 1.00 54.89 110 ALA A C 1
ATOM 803 O O . ALA A 1 112 ? -49.960 36.352 33.095 1.00 57.57 110 ALA A O 1
ATOM 805 N N . LYS A 1 113 ? -48.808 35.016 31.687 1.00 53.32 111 LYS A N 1
ATOM 806 C CA . LYS A 1 113 ? -49.063 33.790 32.448 1.00 52.35 111 LYS A CA 1
ATOM 807 C C . LYS A 1 113 ? -47.744 33.232 32.973 1.00 49.66 111 LYS A C 1
ATOM 808 O O . LYS A 1 113 ? -46.840 32.909 32.190 1.00 46.89 111 LYS A O 1
ATOM 814 N N . LEU A 1 114 ? -47.638 33.095 34.291 1.00 50.17 112 LEU A N 1
ATOM 815 C CA . LEU A 1 114 ? -46.418 32.622 34.923 1.00 51.25 112 LEU A CA 1
ATOM 816 C C . LEU A 1 114 ? -46.666 31.312 35.662 1.00 53.19 112 LEU A C 1
ATOM 817 O O . LEU A 1 114 ? -47.714 31.121 36.291 1.00 53.55 112 LEU A O 1
ATOM 822 N N . GLY A 1 115 ? -45.678 30.415 35.596 1.00 54.05 113 GLY A N 1
ATOM 823 C CA . GLY A 1 115 ? -45.728 29.150 36.300 1.00 55.68 113 GLY A CA 1
ATOM 824 C C . GLY A 1 115 ? -45.188 29.236 37.719 1.00 57.18 113 GLY A C 1
ATOM 825 O O . GLY A 1 115 ? -44.948 30.311 38.271 1.00 57.08 113 GLY A O 1
ATOM 826 N N . ASN A 1 116 ? -45.013 28.062 38.317 1.00 58.97 114 ASN A N 1
ATOM 827 C CA . ASN A 1 116 ? -44.448 27.961 39.654 1.00 60.74 114 ASN A CA 1
ATOM 828 C C . ASN A 1 116 ? -42.977 28.335 39.624 1.00 58.50 114 ASN A C 1
ATOM 829 O O . ASN A 1 116 ? -42.243 27.933 38.724 1.00 56.09 114 ASN A O 1
ATOM 834 N N . ASN A 1 117 ? -42.540 29.081 40.633 1.00 59.66 115 ASN A N 1
ATOM 835 C CA . ASN A 1 117 ? -41.124 29.381 40.817 1.00 61.69 115 ASN A CA 1
ATOM 836 C C . ASN A 1 117 ? -40.540 30.223 39.681 1.00 52.52 115 ASN A C 1
ATOM 837 O O . ASN A 1 117 ? -39.373 30.070 39.354 1.00 49.16 115 ASN A O 1
ATOM 842 N N . VAL A 1 118 ? -41.328 31.102 39.075 1.00 48.62 116 VAL A N 1
ATOM 843 C CA . VAL A 1 118 ? -40.797 32.048 38.104 1.00 45.73 116 VAL A CA 1
ATOM 844 C C . VAL A 1 118 ? -40.102 33.186 38.845 1.00 44.79 116 VAL A C 1
ATOM 845 O O . VAL A 1 118 ? -40.667 33.760 39.785 1.00 44.33 116 VAL A O 1
ATOM 849 N N . SER A 1 119 ? -38.873 33.523 38.434 1.00 43.14 117 SER A N 1
ATOM 850 C CA . SER A 1 119 ? -38.216 34.723 38.939 1.00 42.16 117 SER A CA 1
ATOM 851 C C . SER A 1 119 ? -38.040 35.709 37.804 1.00 40.24 117 SER A C 1
ATOM 852 O O . SER A 1 119 ? -37.669 35.328 36.689 1.00 37.90 117 SER A O 1
ATOM 855 N N . ILE A 1 120 ? -38.260 36.984 38.120 1.00 39.70 118 ILE A N 1
ATOM 856 C CA . ILE A 1 120 ? -38.192 38.068 37.167 1.00 39.07 118 ILE A CA 1
ATOM 857 C C . ILE A 1 120 ? -37.376 39.199 37.792 1.00 38.62 118 ILE A C 1
ATOM 858 O O . ILE A 1 120 ? -37.727 39.705 38.861 1.00 38.01 118 ILE A O 1
ATOM 863 N N . GLY A 1 121 ? -36.298 39.590 37.126 1.00 38.36 119 GLY A N 1
ATOM 864 C CA . GLY A 1 121 ? -35.373 40.535 37.699 1.00 37.47 119 GLY A CA 1
ATOM 865 C C . GLY A 1 121 ? -35.808 41.969 37.549 1.00 36.97 119 GLY A C 1
ATOM 866 O O . GLY A 1 121 ? -36.751 42.304 36.835 1.00 36.87 119 GLY A O 1
ATOM 867 N N . ALA A 1 122 ? -35.040 42.836 38.211 1.00 36.47 120 ALA A N 1
ATOM 868 C CA . ALA A 1 122 ? -35.355 44.253 38.310 1.00 35.77 120 ALA A CA 1
ATOM 869 C C . ALA A 1 122 ? -35.481 44.923 36.938 1.00 34.64 120 ALA A C 1
ATOM 870 O O . ALA A 1 122 ? -34.639 44.746 36.064 1.00 33.27 120 ALA A O 1
ATOM 872 N N . ASN A 1 123 ? -36.543 45.697 36.756 1.00 35.05 121 ASN A N 1
ATOM 873 C CA . ASN A 1 123 ? -36.790 46.474 35.550 1.00 35.24 121 ASN A CA 1
ATOM 874 C C . ASN A 1 123 ? -36.896 45.623 34.276 1.00 35.09 121 ASN A C 1
ATOM 875 O O . ASN A 1 123 ? -36.869 46.167 33.175 1.00 35.25 121 ASN A O 1
ATOM 880 N N . ALA A 1 124 ? -37.042 44.307 34.388 1.00 35.95 122 ALA A N 1
ATOM 881 C CA . ALA A 1 124 ? -37.456 43.516 33.241 1.00 36.58 122 ALA A CA 1
ATOM 882 C C . ALA A 1 124 ? -38.835 43.986 32.781 1.00 38.60 122 ALA A C 1
ATOM 883 O O . ALA A 1 124 ? -39.619 44.528 33.569 1.00 41.66 122 ALA A O 1
ATOM 885 N N . VAL A 1 125 ? -39.131 43.795 31.495 1.00 36.93 123 VAL A N 1
ATOM 886 C CA . VAL A 1 125 ? -40.428 44.156 30.918 1.00 36.52 123 VAL A CA 1
ATOM 887 C C . VAL A 1 125 ? -41.010 42.925 30.218 1.00 36.84 123 VAL A C 1
ATOM 888 O O . VAL A 1 125 ? -40.380 42.351 29.314 1.00 36.51 123 VAL A O 1
ATOM 892 N N . ILE A 1 126 ? -42.192 42.496 30.666 1.00 35.91 124 ILE A N 1
ATOM 893 C CA . ILE A 1 126 ? -42.902 41.355 30.100 1.00 34.91 124 ILE A CA 1
ATOM 894 C C . ILE A 1 126 ? -44.186 41.879 29.486 1.00 35.72 124 ILE A C 1
ATOM 895 O O . ILE A 1 126 ? -45.037 42.434 30.197 1.00 35.42 124 ILE A O 1
ATOM 900 N N . GLU A 1 127 ? -44.355 41.645 28.184 1.00 35.91 125 GLU A N 1
ATOM 901 C CA . GLU A 1 127 ? -45.454 42.141 27.362 1.00 37.69 125 GLU A CA 1
ATOM 902 C C . GLU A 1 127 ? -46.762 41.323 27.541 1.00 38.56 125 GLU A C 1
ATOM 903 O O . GLU A 1 127 ? -46.801 40.237 28.148 1.00 37.95 125 GLU A O 1
ATOM 909 N N . SER A 1 128 ? -47.840 41.858 26.965 1.00 39.90 126 SER A N 1
ATOM 910 C CA . SER A 1 128 ? -49.122 41.168 26.966 1.00 42.59 126 SER A CA 1
ATOM 911 C C . SER A 1 128 ? -49.002 39.780 26.343 1.00 42.79 126 SER A C 1
ATOM 912 O O . SER A 1 128 ? -48.285 39.584 25.361 1.00 41.88 126 SER A O 1
ATOM 915 N N . GLY A 1 129 ? -49.708 38.810 26.927 1.00 43.06 127 GLY A N 1
ATOM 916 C CA . GLY A 1 129 ? -49.845 37.482 26.344 1.00 41.86 127 GLY A CA 1
ATOM 917 C C . GLY A 1 129 ? -48.666 36.558 26.545 1.00 40.60 127 GLY A C 1
ATOM 918 O O . GLY A 1 129 ? -48.729 35.408 26.106 1.00 39.79 127 GLY A O 1
ATOM 919 N N . VAL A 1 130 ? -47.582 37.027 27.170 1.00 40.58 128 VAL A N 1
ATOM 920 C CA . VAL A 1 130 ? -46.406 36.192 27.366 1.00 40.10 128 VAL A CA 1
ATOM 921 C C . VAL A 1 130 ? -46.737 35.019 28.297 1.00 42.04 128 VAL A C 1
ATOM 922 O O . VAL A 1 130 ? -47.526 35.139 29.245 1.00 44.23 128 VAL A O 1
ATOM 926 N N . GLU A 1 131 ? -46.122 33.872 28.025 1.00 41.20 129 GLU A N 1
ATOM 927 C CA . GLU A 1 131 ? -46.230 32.693 28.867 1.00 40.65 129 GLU A CA 1
ATOM 928 C C . GLU A 1 131 ? -44.843 32.255 29.291 1.00 37.67 129 GLU A C 1
ATOM 929 O O . GLU A 1 131 ? -43.977 32.017 28.438 1.00 36.55 129 GLU A O 1
ATOM 935 N N . LEU A 1 132 ? -44.636 32.153 30.601 1.00 37.28 130 LEU A N 1
ATOM 936 C CA . LEU A 1 132 ? -43.375 31.727 31.194 1.00 36.94 130 LEU A CA 1
ATOM 937 C C . LEU A 1 132 ? -43.616 30.426 31.942 1.00 39.63 130 LEU A C 1
ATOM 938 O O . LEU A 1 132 ? -44.423 30.392 32.874 1.00 40.04 130 LEU A O 1
ATOM 943 N N . GLY A 1 133 ? -42.912 29.371 31.541 1.00 41.21 131 GLY A N 1
ATOM 944 C CA . GLY A 1 133 ? -43.034 28.083 32.188 1.00 43.40 131 GLY A CA 1
ATOM 945 C C . GLY A 1 133 ? -42.489 28.069 33.606 1.00 45.10 131 GLY A C 1
ATOM 946 O O . GLY A 1 133 ? -41.890 29.038 34.086 1.00 44.90 131 GLY A O 1
ATOM 947 N N . ASP A 1 134 ? -42.747 26.938 34.286 1.00 46.59 132 ASP A N 1
ATOM 948 C CA . ASP A 1 134 ? -42.266 26.699 35.644 1.00 47.46 132 ASP A CA 1
ATOM 949 C C . ASP A 1 134 ? -40.753 26.862 35.718 1.00 45.48 132 ASP A C 1
ATOM 950 O O . ASP A 1 134 ? -40.019 26.382 34.850 1.00 44.85 132 ASP A O 1
ATOM 955 N N . ASN A 1 135 ? -40.277 27.501 36.790 1.00 43.30 133 ASN A N 1
ATOM 956 C CA . ASN A 1 135 ? -38.853 27.620 37.080 1.00 41.38 133 ASN A CA 1
ATOM 957 C C . ASN A 1 135 ? -38.104 28.487 36.066 1.00 38.00 133 ASN A C 1
ATOM 958 O O . ASN A 1 135 ? -36.871 28.465 36.056 1.00 35.89 133 ASN A O 1
ATOM 963 N N . VAL A 1 136 ? -38.818 29.229 35.219 1.00 37.08 134 VAL A N 1
ATOM 964 C CA . VAL A 1 136 ? -38.193 30.138 34.258 1.00 38.12 134 VAL A CA 1
ATOM 965 C C . VAL A 1 136 ? -37.656 31.361 34.992 1.00 39.33 134 VAL A C 1
ATOM 966 O O . VAL A 1 136 ? -38.321 31.915 35.877 1.00 39.87 134 VAL A O 1
ATOM 970 N N . ILE A 1 137 ? -36.447 31.784 34.643 1.00 38.41 135 ILE A N 1
ATOM 971 C CA . ILE A 1 137 ? -35.814 32.938 35.276 1.00 38.12 135 ILE A CA 1
ATOM 972 C C . ILE A 1 137 ? -35.524 33.968 34.204 1.00 36.45 135 ILE A C 1
ATOM 973 O O . ILE A 1 137 ? -34.937 33.639 33.163 1.00 35.16 135 ILE A O 1
ATOM 978 N N . ILE A 1 138 ? -35.976 35.194 34.434 1.00 35.67 136 ILE A N 1
ATOM 979 C CA . ILE A 1 138 ? -35.798 36.295 33.498 1.00 34.18 136 ILE A CA 1
ATOM 980 C C . ILE A 1 138 ? -34.924 37.340 34.179 1.00 35.28 136 ILE A C 1
ATOM 981 O O . ILE A 1 138 ? -35.340 37.939 35.179 1.00 35.80 136 ILE A O 1
ATOM 986 N N . GLY A 1 139 ? -33.731 37.587 33.617 1.00 34.35 137 GLY A N 1
ATOM 987 C CA . GLY A 1 139 ? -32.789 38.495 34.232 1.00 33.60 137 GLY A CA 1
ATOM 988 C C . GLY A 1 139 ? -33.258 39.936 34.202 1.00 32.84 137 GLY A C 1
ATOM 989 O O . GLY A 1 139 ? -34.235 40.301 33.550 1.00 33.44 137 GLY A O 1
ATOM 990 N N . ALA A 1 140 ? -32.522 40.765 34.938 1.00 32.27 138 ALA A N 1
ATOM 991 C CA . ALA A 1 140 ? -32.818 42.192 35.020 1.00 31.85 138 ALA A CA 1
ATOM 992 C C . ALA A 1 140 ? -32.811 42.840 33.645 1.00 31.31 138 ALA A C 1
ATOM 993 O O . ALA A 1 140 ? -32.013 42.478 32.773 1.00 31.50 138 ALA A O 1
ATOM 995 N N . GLY A 1 141 ? -33.673 43.838 33.466 1.00 32.08 139 GLY A N 1
ATOM 996 C CA . GLY A 1 141 ? -33.643 44.624 32.239 1.00 31.88 139 GLY A CA 1
ATOM 997 C C . GLY A 1 141 ? -34.010 43.881 30.957 1.00 31.80 139 GLY A C 1
ATOM 998 O O . GLY A 1 141 ? -33.846 44.432 29.866 1.00 31.86 139 GLY A O 1
ATOM 999 N N . CYS A 1 142 ? -34.498 42.646 31.032 1.00 32.09 140 CYS A N 1
ATOM 1000 C CA . CYS A 1 142 ? -34.866 41.954 29.800 1.00 31.78 140 CYS A CA 1
ATOM 1001 C C . CYS A 1 142 ? -36.151 42.536 29.232 1.00 31.58 140 CYS A C 1
ATOM 1002 O O . CYS A 1 142 ? -36.929 43.198 29.922 1.00 31.75 140 CYS A O 1
ATOM 1005 N N . PHE A 1 143 ? -36.379 42.278 27.954 1.00 32.05 141 PHE A N 1
ATOM 1006 C CA . PHE A 1 143 ? -37.670 42.544 27.332 1.00 33.47 141 PHE A CA 1
ATOM 1007 C C . PHE A 1 143 ? -38.158 41.242 26.703 1.00 33.66 141 PHE A C 1
ATOM 1008 O O . PHE A 1 143 ? -37.388 40.576 26.006 1.00 32.70 141 PHE A O 1
ATOM 1016 N N . VAL A 1 144 ? -39.413 40.857 26.976 1.00 33.80 142 VAL A N 1
ATOM 1017 C CA . VAL A 1 144 ? -40.049 39.679 26.368 1.00 34.51 142 VAL A CA 1
ATOM 1018 C C . VAL A 1 144 ? -41.319 40.144 25.651 1.00 35.91 142 VAL A C 1
ATOM 1019 O O . VAL A 1 144 ? -42.289 40.550 26.300 1.00 37.81 142 VAL A O 1
ATOM 1023 N N . GLY A 1 145 ? -41.328 40.063 24.319 1.00 34.47 143 GLY A N 1
ATOM 1024 C CA . GLY A 1 145 ? -42.382 40.662 23.520 1.00 34.21 143 GLY A CA 1
ATOM 1025 C C . GLY A 1 145 ? -43.707 39.894 23.525 1.00 33.58 143 GLY A C 1
ATOM 1026 O O . GLY A 1 145 ? -43.831 38.776 24.033 1.00 32.53 143 GLY A O 1
ATOM 1027 N N . LYS A 1 146 ? -44.690 40.492 22.854 1.00 34.83 144 LYS A N 1
ATOM 1028 C CA . LYS A 1 146 ? -46.076 40.035 22.959 1.00 35.62 144 LYS A CA 1
ATOM 1029 C C . LYS A 1 146 ? -46.224 38.580 22.545 1.00 35.89 144 LYS A C 1
ATOM 1030 O O . LYS A 1 146 ? -45.705 38.153 21.508 1.00 33.84 144 LYS A O 1
ATOM 1036 N N . ASN A 1 147 ? -46.951 37.810 23.362 1.00 37.84 145 ASN A N 1
ATOM 1037 C CA . ASN A 1 147 ? -47.346 36.441 23.051 1.00 38.24 145 ASN A CA 1
ATOM 1038 C C . ASN A 1 147 ? -46.181 35.477 22.972 1.00 38.50 145 ASN A C 1
ATOM 1039 O O . ASN A 1 147 ? -46.352 34.368 22.475 1.00 38.32 145 ASN A O 1
ATOM 1044 N N . SER A 1 148 ? -45.000 35.856 23.434 1.00 38.08 146 SER A N 1
ATOM 1045 C CA . SER A 1 148 ? -43.907 34.915 23.375 1.00 37.74 146 SER A CA 1
ATOM 1046 C C . SER A 1 148 ? -44.025 33.936 24.523 1.00 40.63 146 SER A C 1
ATOM 1047 O O . SER A 1 148 ? -44.588 34.245 25.581 1.00 44.67 146 SER A O 1
ATOM 1050 N N . LYS A 1 149 ? -43.513 32.735 24.301 1.00 40.30 147 LYS A N 1
ATOM 1051 C CA . LYS A 1 149 ? -43.612 31.656 25.264 1.00 42.15 147 LYS A CA 1
ATOM 1052 C C . LYS A 1 149 ? -42.221 31.132 25.563 1.00 39.28 147 LYS A C 1
ATOM 1053 O O . LYS A 1 149 ? -41.456 30.822 24.639 1.00 38.22 147 LYS A O 1
ATOM 1059 N N . ILE A 1 150 ? -41.904 31.003 26.847 1.00 37.75 148 ILE A N 1
ATOM 1060 C CA . ILE A 1 150 ? -40.616 30.476 27.272 1.00 38.06 148 ILE A CA 1
ATOM 1061 C C . ILE A 1 150 ? -40.865 29.251 28.137 1.00 40.34 148 ILE A C 1
ATOM 1062 O O . ILE A 1 150 ? -41.511 29.351 29.185 1.00 43.30 148 ILE A O 1
ATOM 1067 N N . GLY A 1 151 ? -40.307 28.113 27.726 1.00 39.76 149 GLY A N 1
ATOM 1068 C CA . GLY A 1 151 ? -40.593 26.854 28.385 1.00 40.79 149 GLY A CA 1
ATOM 1069 C C . GLY A 1 151 ? -39.864 26.705 29.703 1.00 40.73 149 GLY A C 1
ATOM 1070 O O . GLY A 1 151 ? -38.922 27.438 30.028 1.00 39.47 149 GLY A O 1
ATOM 1071 N N . ALA A 1 152 ? -40.297 25.678 30.441 1.00 40.97 150 ALA A N 1
ATOM 1072 C CA . ALA A 1 152 ? -39.905 25.479 31.832 1.00 41.47 150 ALA A CA 1
ATOM 1073 C C . ALA A 1 152 ? -38.399 25.319 31.989 1.00 40.20 150 ALA A C 1
ATOM 1074 O O . ALA A 1 152 ? -37.732 24.637 31.203 1.00 39.86 150 ALA A O 1
ATOM 1076 N N . GLY A 1 153 ? -37.872 25.910 33.045 1.00 39.48 151 GLY A N 1
ATOM 1077 C CA . GLY A 1 153 ? -36.459 25.819 33.338 1.00 39.03 151 GLY A CA 1
ATOM 1078 C C . GLY A 1 153 ? -35.575 26.709 32.487 1.00 38.52 151 GLY A C 1
ATOM 1079 O O . GLY A 1 153 ? -34.356 26.715 32.687 1.00 38.20 151 GLY A O 1
ATOM 1080 N N . SER A 1 154 ? -36.130 27.442 31.538 1.00 37.99 152 SER A N 1
ATOM 1081 C CA . SER A 1 154 ? -35.275 28.294 30.726 1.00 38.36 152 SER A CA 1
ATOM 1082 C C . SER A 1 154 ? -34.869 29.534 31.518 1.00 38.85 152 SER A C 1
ATOM 1083 O O . SER A 1 154 ? -35.547 29.948 32.463 1.00 39.76 152 SER A O 1
ATOM 1086 N N . ARG A 1 155 ? -33.718 30.097 31.158 1.00 37.86 153 ARG A N 1
ATOM 1087 C CA . ARG A 1 155 ? -33.160 31.239 31.858 1.00 37.50 153 ARG A CA 1
ATOM 1088 C C . ARG A 1 155 ? -32.579 32.234 30.863 1.00 34.66 153 ARG A C 1
ATOM 1089 O O . ARG A 1 155 ? -31.886 31.855 29.901 1.00 32.25 153 ARG A O 1
ATOM 1097 N N . LEU A 1 156 ? -32.899 33.500 31.082 1.00 33.55 154 LEU A N 1
ATOM 1098 C CA . LEU A 1 156 ? -32.322 34.614 30.344 1.00 33.60 154 LEU A CA 1
ATOM 1099 C C . LEU A 1 156 ? -31.497 35.429 31.322 1.00 34.17 154 LEU A C 1
ATOM 1100 O O . LEU A 1 156 ? -31.973 35.751 32.409 1.00 34.50 154 LEU A O 1
ATOM 1105 N N . TRP A 1 157 ? -30.278 35.762 30.944 1.00 33.77 155 TRP A N 1
ATOM 1106 C CA . TRP A 1 157 ? -29.467 36.633 31.788 1.00 34.23 155 TRP A CA 1
ATOM 1107 C C . TRP A 1 157 ? -29.947 38.074 31.602 1.00 33.25 155 TRP A C 1
ATOM 1108 O O . TRP A 1 157 ? -30.990 38.339 30.987 1.00 33.06 155 TRP A O 1
ATOM 1119 N N . ALA A 1 158 ? -29.212 39.035 32.156 1.00 31.97 156 ALA A N 1
ATOM 1120 C CA . ALA A 1 158 ? -29.698 40.406 32.123 1.00 32.07 156 ALA A CA 1
ATOM 1121 C C . ALA A 1 158 ? -29.703 40.965 30.707 1.00 30.91 156 ALA A C 1
ATOM 1122 O O . ALA A 1 158 ? -28.885 40.598 29.853 1.00 28.91 156 ALA A O 1
ATOM 1124 N N . ASN A 1 159 ? -30.627 41.894 30.470 1.00 32.38 157 ASN A N 1
ATOM 1125 C CA . ASN A 1 159 ? -30.615 42.680 29.241 1.00 34.38 157 ASN A CA 1
ATOM 1126 C C . ASN A 1 159 ? -30.673 41.784 27.990 1.00 32.56 157 ASN A C 1
ATOM 1127 O O . ASN A 1 159 ? -29.981 42.018 26.983 1.00 32.03 157 ASN A O 1
ATOM 1132 N N . VAL A 1 160 ? -31.501 40.751 28.033 1.00 32.20 158 VAL A N 1
ATOM 1133 C CA . VAL A 1 160 ? -31.798 39.969 26.833 1.00 30.50 158 VAL A CA 1
ATOM 1134 C C . VAL A 1 160 ? -33.066 40.521 26.200 1.00 30.37 158 VAL A C 1
ATOM 1135 O O . VAL A 1 160 ? -33.997 40.952 26.901 1.00 30.11 158 VAL A O 1
ATOM 1139 N N . THR A 1 161 ? -33.124 40.540 24.876 1.00 30.36 159 THR A N 1
ATOM 1140 C CA . THR A 1 161 ? -34.335 40.990 24.196 1.00 30.75 159 THR A CA 1
ATOM 1141 C C . THR A 1 161 ? -34.951 39.827 23.438 1.00 31.35 159 THR A C 1
ATOM 1142 O O . THR A 1 161 ? -34.314 39.256 22.540 1.00 31.71 159 THR A O 1
ATOM 1146 N N . ILE A 1 162 ? -36.196 39.503 23.774 1.00 30.93 160 ILE A N 1
ATOM 1147 C CA . ILE A 1 162 ? -37.007 38.549 23.018 1.00 30.33 160 ILE A CA 1
ATOM 1148 C C . ILE A 1 162 ? -38.152 39.336 22.402 1.00 30.60 160 ILE A C 1
ATOM 1149 O O . ILE A 1 162 ? -38.883 40.038 23.122 1.00 31.67 160 ILE A O 1
ATOM 1154 N N . TYR A 1 163 ? -38.309 39.239 21.083 1.00 29.16 161 TYR A N 1
ATOM 1155 C CA . TYR A 1 163 ? -39.413 39.922 20.407 1.00 29.60 161 TYR A CA 1
ATOM 1156 C C . TYR A 1 163 ? -40.739 39.173 20.641 1.00 31.80 161 TYR A C 1
ATOM 1157 O O . TYR A 1 163 ? -40.854 38.275 21.478 1.00 32.88 161 TYR A O 1
ATOM 1166 N N . HIS A 1 164 ? -41.742 39.531 19.852 1.00 32.66 162 HIS A N 1
ATOM 1167 C CA . HIS A 1 164 ? -43.079 38.973 19.914 1.00 34.09 162 HIS A CA 1
ATOM 1168 C C . HIS A 1 164 ? -43.168 37.644 19.164 1.00 34.65 162 HIS A C 1
ATOM 1169 O O . HIS A 1 164 ? -42.427 37.386 18.198 1.00 33.65 162 HIS A O 1
ATOM 1176 N N . GLU A 1 165 ? -44.100 36.801 19.616 1.00 35.50 163 GLU A N 1
ATOM 1177 C CA . GLU A 1 165 ? -44.474 35.571 18.922 1.00 36.10 163 GLU A CA 1
ATOM 1178 C C . GLU A 1 165 ? -43.305 34.603 18.832 1.00 35.82 163 GLU A C 1
ATOM 1179 O O . GLU A 1 165 ? -43.251 33.776 17.918 1.00 35.89 163 GLU A O 1
ATOM 1185 N N . ILE A 1 166 ? -42.387 34.670 19.796 1.00 34.14 164 ILE A N 1
ATOM 1186 C CA . ILE A 1 166 ? -41.229 33.788 19.837 1.00 32.64 164 ILE A CA 1
ATOM 1187 C C . ILE A 1 166 ? -41.559 32.613 20.724 1.00 33.03 164 ILE A C 1
ATOM 1188 O O . ILE A 1 166 ? -42.294 32.744 21.708 1.00 33.92 164 ILE A O 1
ATOM 1193 N N . GLN A 1 167 ? -41.013 31.452 20.384 1.00 34.38 165 GLN A N 1
ATOM 1194 C CA . GLN A 1 167 ? -41.211 30.250 21.169 1.00 36.94 165 GLN A CA 1
ATOM 1195 C C . GLN A 1 167 ? -39.857 29.668 21.541 1.00 35.69 165 GLN A C 1
ATOM 1196 O O . GLN A 1 167 ? -39.019 29.398 20.670 1.00 35.84 165 GLN A O 1
ATOM 1202 N N . ILE A 1 168 ? -39.639 29.493 22.836 1.00 34.50 166 ILE A N 1
ATOM 1203 C CA . ILE A 1 168 ? -38.425 28.907 23.366 1.00 32.80 166 ILE A CA 1
ATOM 1204 C C . ILE A 1 168 ? -38.804 27.685 24.192 1.00 34.20 166 ILE A C 1
ATOM 1205 O O . ILE A 1 168 ? -39.742 27.744 24.994 1.00 35.09 166 ILE A O 1
ATOM 1210 N N . GLY A 1 169 ? -38.074 26.585 24.004 1.00 34.48 167 GLY A N 1
ATOM 1211 C CA . GLY A 1 169 ? -38.338 25.348 24.714 1.00 35.28 167 GLY A CA 1
ATOM 1212 C C . GLY A 1 169 ? -37.918 25.376 26.175 1.00 36.26 167 GLY A C 1
ATOM 1213 O O . GLY A 1 169 ? -37.769 26.437 26.792 1.00 34.91 167 GLY A O 1
ATOM 1214 N N . GLN A 1 170 ? -37.719 24.167 26.736 1.00 36.84 168 GLN A N 1
ATOM 1215 C CA . GLN A 1 170 ? -37.308 23.993 28.127 1.00 38.29 168 GLN A CA 1
ATOM 1216 C C . GLN A 1 170 ? -35.799 23.961 28.276 1.00 37.48 168 GLN A C 1
ATOM 1217 O O . GLN A 1 170 ? -35.080 23.521 27.374 1.00 36.85 168 GLN A O 1
ATOM 1223 N N . ASN A 1 171 ? -35.333 24.463 29.433 1.00 37.54 169 ASN A N 1
ATOM 1224 C CA . ASN A 1 171 ? -33.937 24.371 29.884 1.00 37.94 169 ASN A CA 1
ATOM 1225 C C . ASN A 1 171 ? -32.958 25.016 28.903 1.00 36.36 169 ASN A C 1
ATOM 1226 O O . ASN A 1 171 ? -31.816 24.570 28.753 1.00 36.14 169 ASN A O 1
ATOM 1231 N N . CYS A 1 172 ? -33.410 26.087 28.271 1.00 34.40 170 CYS A N 1
ATOM 1232 C CA . CYS A 1 172 ? -32.557 26.946 27.460 1.00 33.81 170 CYS A CA 1
ATOM 1233 C C . CYS A 1 172 ? -31.871 28.005 28.327 1.00 33.88 170 CYS A C 1
ATOM 1234 O O . CYS A 1 172 ? -32.325 28.357 29.433 1.00 32.70 170 CYS A O 1
ATOM 1237 N N . LEU A 1 173 ? -30.746 28.505 27.807 1.00 33.41 171 LEU A N 1
ATOM 1238 C CA . LEU A 1 173 ? -29.955 29.520 28.485 1.00 33.79 171 LEU A CA 1
ATOM 1239 C C . LEU A 1 173 ? -29.532 30.546 27.451 1.00 31.53 171 LEU A C 1
ATOM 1240 O O . LEU A 1 173 ? -29.004 30.189 26.397 1.00 30.43 171 LEU A O 1
ATOM 1245 N N . ILE A 1 174 ? -29.807 31.815 27.720 1.00 31.35 172 ILE A N 1
ATOM 1246 C CA . ILE A 1 174 ? -29.500 32.881 26.779 1.00 31.41 172 ILE A CA 1
ATOM 1247 C C . ILE A 1 174 ? -28.750 33.973 27.531 1.00 32.48 172 ILE A C 1
ATOM 1248 O O . ILE A 1 174 ? -29.259 34.501 28.521 1.00 33.60 172 ILE A O 1
ATOM 1253 N N . GLN A 1 175 ? -27.560 34.315 27.053 1.00 32.52 173 GLN A N 1
ATOM 1254 C CA . GLN A 1 175 ? -26.681 35.271 27.696 1.00 32.62 173 GLN A CA 1
ATOM 1255 C C . GLN A 1 175 ? -27.050 36.708 27.282 1.00 31.18 173 GLN A C 1
ATOM 1256 O O . GLN A 1 175 ? -27.788 36.943 26.324 1.00 30.48 173 GLN A O 1
ATOM 1262 N N . SER A 1 176 ? -26.518 37.673 28.032 1.00 29.54 174 SER A N 1
ATOM 1263 C CA . SER A 1 176 ? -26.923 39.067 27.906 1.00 27.84 174 SER A CA 1
ATOM 1264 C C . SER A 1 176 ? -26.605 39.659 26.545 1.00 28.57 174 SER A C 1
ATOM 1265 O O . SER A 1 176 ? -25.617 39.301 25.884 1.00 27.34 174 SER A O 1
ATOM 1268 N N . GLY A 1 177 ? -27.415 40.652 26.178 1.00 27.99 175 GLY A N 1
ATOM 1269 C CA . GLY A 1 177 ? -27.172 41.405 24.975 1.00 28.19 175 GLY A CA 1
ATOM 1270 C C . GLY A 1 177 ? -27.704 40.751 23.734 1.00 28.98 175 GLY A C 1
ATOM 1271 O O . GLY A 1 177 ? -27.716 41.398 22.672 1.00 30.60 175 GLY A O 1
ATOM 1272 N N . THR A 1 178 ? -28.153 39.501 23.827 1.00 27.73 176 THR A N 1
ATOM 1273 C CA . THR A 1 178 ? -28.663 38.786 22.668 1.00 28.68 176 THR A CA 1
ATOM 1274 C C . THR A 1 178 ? -30.085 39.232 22.292 1.00 28.61 176 THR A C 1
ATOM 1275 O O . THR A 1 178 ? -30.880 39.666 23.138 1.00 28.71 176 THR A O 1
ATOM 1279 N N . VAL A 1 179 ? -30.384 39.171 21.000 1.00 27.04 177 VAL A N 1
ATOM 1280 C CA . VAL A 1 179 ? -31.670 39.603 20.464 1.00 27.92 177 VAL A CA 1
ATOM 1281 C C . VAL A 1 179 ? -32.284 38.452 19.664 1.00 28.40 177 VAL A C 1
ATOM 1282 O O . VAL A 1 179 ? -31.695 37.979 18.675 1.00 29.02 177 VAL A O 1
ATOM 1286 N N . VAL A 1 180 ? -33.470 38.005 20.077 1.00 27.75 178 VAL A N 1
ATOM 1287 C CA . VAL A 1 180 ? -34.139 36.883 19.414 1.00 27.49 178 VAL A CA 1
ATOM 1288 C C . VAL A 1 180 ? -35.433 37.405 18.822 1.00 29.00 178 VAL A C 1
ATOM 1289 O O . VAL A 1 180 ? -36.309 37.865 19.565 1.00 29.18 178 VAL A O 1
ATOM 1293 N N . GLY A 1 181 ? -35.542 37.344 17.492 1.00 28.60 179 GLY A N 1
ATOM 1294 C CA . GLY A 1 181 ? -36.752 37.694 16.791 1.00 29.14 179 GLY A CA 1
ATOM 1295 C C . GLY A 1 181 ? -36.811 39.071 16.164 1.00 29.77 179 GLY A C 1
ATOM 1296 O O . GLY A 1 181 ? -37.914 39.532 15.840 1.00 29.84 179 GLY A O 1
ATOM 1297 N N . ALA A 1 182 ? -35.680 39.745 15.972 1.00 30.30 180 ALA A N 1
ATOM 1298 C CA . ALA A 1 182 ? -35.704 40.967 15.184 1.00 31.93 180 ALA A CA 1
ATOM 1299 C C . ALA A 1 182 ? -36.135 40.679 13.737 1.00 32.39 180 ALA A C 1
ATOM 1300 O O . ALA A 1 182 ? -36.117 39.527 13.262 1.00 31.53 180 ALA A O 1
ATOM 1302 N N . ASP A 1 183 ? -36.577 41.743 13.048 1.00 32.47 181 ASP A N 1
ATOM 1303 C CA . ASP A 1 183 ? -36.924 41.621 11.635 1.00 33.33 181 ASP A CA 1
ATOM 1304 C C . ASP A 1 183 ? -35.783 40.974 10.879 1.00 33.69 181 ASP A C 1
ATOM 1305 O O . ASP A 1 183 ? -34.627 41.375 11.033 1.00 33.14 181 ASP A O 1
ATOM 1310 N N . GLY A 1 184 ? -36.108 39.963 10.067 1.00 35.11 182 GLY A N 1
ATOM 1311 C CA . GLY A 1 184 ? -35.213 39.578 8.991 1.00 34.99 182 GLY A CA 1
ATOM 1312 C C . GLY A 1 184 ? -34.985 40.731 8.021 1.00 35.07 182 GLY A C 1
ATOM 1313 O O . GLY A 1 184 ? -35.758 41.696 7.935 1.00 34.38 182 GLY A O 1
ATOM 1314 N N . PHE A 1 185 ? -33.905 40.609 7.253 1.00 34.49 183 PHE A N 1
ATOM 1315 C CA . PHE A 1 185 ? -33.455 41.670 6.357 1.00 33.99 183 PHE A CA 1
ATOM 1316 C C . PHE A 1 185 ? -34.142 41.534 4.990 1.00 33.54 183 PHE A C 1
ATOM 1317 O O . PHE A 1 185 ? -33.528 41.212 3.969 1.00 33.83 183 PHE A O 1
ATOM 1325 N N . GLY A 1 186 ? -35.449 41.796 4.982 1.00 33.19 184 GLY A N 1
ATOM 1326 C CA . GLY A 1 186 ? -36.270 41.576 3.794 1.00 32.59 184 GLY A CA 1
ATOM 1327 C C . GLY A 1 186 ? -36.849 42.840 3.180 1.00 32.53 184 GLY A C 1
ATOM 1328 O O . GLY A 1 186 ? -37.605 43.577 3.836 1.00 33.12 184 GLY A O 1
ATOM 1329 N N . TYR A 1 187 ? -36.506 43.097 1.914 1.00 31.63 185 TYR A N 1
ATOM 1330 C CA . TYR A 1 187 ? -36.881 44.332 1.221 1.00 31.94 185 TYR A CA 1
ATOM 1331 C C . TYR A 1 187 ? -37.142 44.001 -0.229 1.00 32.89 185 TYR A C 1
ATOM 1332 O O . TYR A 1 187 ? -36.374 43.255 -0.846 1.00 32.79 185 TYR A O 1
ATOM 1341 N N . ALA A 1 188 ? -38.245 44.521 -0.743 1.00 32.99 186 ALA A N 1
ATOM 1342 C CA . ALA A 1 188 ? -38.395 44.632 -2.181 1.00 33.62 186 ALA A CA 1
ATOM 1343 C C . ALA A 1 188 ? -37.732 45.932 -2.639 1.00 33.42 186 ALA A C 1
ATOM 1344 O O . ALA A 1 188 ? -37.288 46.747 -1.824 1.00 31.39 186 ALA A O 1
ATOM 1346 N N . ASN A 1 189 ? -37.645 46.126 -3.953 1.00 34.23 187 ASN A N 1
ATOM 1347 C CA . ASN A 1 189 ? -36.956 47.292 -4.489 1.00 36.44 187 ASN A CA 1
ATOM 1348 C C . ASN A 1 189 ? -37.816 47.921 -5.573 1.00 37.92 187 ASN A C 1
ATOM 1349 O O . ASN A 1 189 ? -38.182 47.262 -6.543 1.00 36.78 187 ASN A O 1
ATOM 1354 N N . ASP A 1 190 ? -38.128 49.197 -5.409 1.00 40.40 188 ASP A N 1
ATOM 1355 C CA . ASP A 1 190 ? -39.046 49.908 -6.285 1.00 42.57 188 ASP A CA 1
ATOM 1356 C C . ASP A 1 190 ? -38.238 51.044 -6.916 1.00 43.68 188 ASP A C 1
ATOM 1357 O O . ASP A 1 190 ? -38.152 52.139 -6.364 1.00 42.60 188 ASP A O 1
ATOM 1362 N N . ARG A 1 191 ? -37.605 50.768 -8.054 1.00 46.35 189 ARG A N 1
ATOM 1363 C CA . ARG A 1 191 ? -36.792 51.769 -8.743 1.00 49.90 189 ARG A CA 1
ATOM 1364 C C . ARG A 1 191 ? -35.697 52.317 -7.831 1.00 46.54 189 ARG A C 1
ATOM 1365 O O . ARG A 1 191 ? -35.504 53.524 -7.720 1.00 46.89 189 ARG A O 1
ATOM 1373 N N . GLY A 1 192 ? -34.970 51.421 -7.174 1.00 43.89 190 GLY A N 1
ATOM 1374 C CA . GLY A 1 192 ? -33.870 51.812 -6.311 1.00 40.87 190 GLY A CA 1
ATOM 1375 C C . GLY A 1 192 ? -34.240 52.123 -4.872 1.00 39.34 190 GLY A C 1
ATOM 1376 O O . GLY A 1 192 ? -33.347 52.141 -4.014 1.00 38.35 190 GLY A O 1
ATOM 1377 N N . ASN A 1 193 ? -35.522 52.340 -4.571 1.00 39.31 191 ASN A N 1
ATOM 1378 C CA . ASN A 1 193 ? -35.992 52.513 -3.198 1.00 40.46 191 ASN A CA 1
ATOM 1379 C C . ASN A 1 193 ? -36.325 51.166 -2.556 1.00 38.09 191 ASN A C 1
ATOM 1380 O O . ASN A 1 193 ? -37.116 50.388 -3.102 1.00 36.96 191 ASN A O 1
ATOM 1385 N N . TRP A 1 194 ? -35.762 50.924 -1.376 1.00 35.78 192 TRP A N 1
ATOM 1386 C CA . TRP A 1 194 ? -36.074 49.723 -0.613 1.00 34.64 192 TRP A CA 1
ATOM 1387 C C . TRP A 1 194 ? -37.484 49.809 -0.045 1.00 35.95 192 TRP A C 1
ATOM 1388 O O . TRP A 1 194 ? -37.908 50.854 0.437 1.00 37.52 192 TRP A O 1
ATOM 1399 N N . VAL A 1 195 ? -38.221 48.704 -0.127 1.00 35.19 193 VAL A N 1
ATOM 1400 C CA . VAL A 1 195 ? -39.604 48.624 0.347 1.00 34.39 193 VAL A CA 1
ATOM 1401 C C . VAL A 1 195 ? -39.655 47.527 1.414 1.00 33.81 193 VAL A C 1
ATOM 1402 O O . VAL A 1 195 ? -39.462 46.343 1.103 1.00 33.75 193 VAL A O 1
ATOM 1406 N N . LYS A 1 196 ? -39.893 47.909 2.668 1.00 32.50 194 LYS A N 1
ATOM 1407 C CA . LYS A 1 196 ? -39.868 46.931 3.740 1.00 32.67 194 LYS A CA 1
ATOM 1408 C C . LYS A 1 196 ? -40.841 45.793 3.458 1.00 32.39 194 LYS A C 1
ATOM 1409 O O . LYS A 1 196 ? -41.994 46.023 3.085 1.00 32.35 194 LYS A O 1
ATOM 1415 N N . ILE A 1 197 ? -40.370 44.563 3.649 1.00 31.41 195 ILE A N 1
ATOM 1416 C CA . ILE A 1 197 ? -41.234 43.391 3.743 1.00 31.54 195 ILE A CA 1
ATOM 1417 C C . ILE A 1 197 ? -41.418 43.080 5.225 1.00 30.46 195 ILE A C 1
ATOM 1418 O O . ILE A 1 197 ? -40.468 42.599 5.867 1.00 30.19 195 ILE A O 1
ATOM 1423 N N . PRO A 1 198 ? -42.598 43.326 5.811 1.00 29.64 196 PRO A N 1
ATOM 1424 C CA . PRO A 1 198 ? -42.792 42.958 7.221 1.00 30.48 196 PRO A CA 1
ATOM 1425 C C . PRO A 1 198 ? -42.451 41.485 7.425 1.00 30.94 196 PRO A C 1
ATOM 1426 O O . PRO A 1 198 ? -42.690 40.650 6.556 1.00 31.16 196 PRO A O 1
ATOM 1430 N N . GLN A 1 199 ? -41.827 41.173 8.553 1.00 30.47 197 GLN A N 1
ATOM 1431 C CA . GLN A 1 199 ? -41.312 39.828 8.800 1.00 30.76 197 GLN A CA 1
ATOM 1432 C C . GLN A 1 199 ? -42.234 39.228 9.854 1.00 31.26 197 GLN A C 1
ATOM 1433 O O . GLN A 1 199 ? -42.085 39.500 11.045 1.00 32.09 197 GLN A O 1
ATOM 1439 N N . ILE A 1 200 ? -43.216 38.451 9.409 1.00 30.44 198 ILE A N 1
ATOM 1440 C CA . ILE A 1 200 ? -44.277 37.994 10.303 1.00 31.37 198 ILE A CA 1
ATOM 1441 C C . ILE A 1 200 ? -44.148 36.516 10.613 1.00 31.70 198 ILE A C 1
ATOM 1442 O O . ILE A 1 200 ? -45.022 35.952 11.287 1.00 32.44 198 ILE A O 1
ATOM 1447 N N . GLY A 1 201 ? -43.073 35.882 10.155 1.00 30.28 199 GLY A N 1
ATOM 1448 C CA . GLY A 1 201 ? -42.638 34.637 10.731 1.00 30.78 199 GLY A CA 1
ATOM 1449 C C . GLY A 1 201 ? -42.189 34.845 12.181 1.00 30.63 199 GLY A C 1
ATOM 1450 O O . GLY A 1 201 ? -42.311 35.919 12.769 1.00 30.52 199 GLY A O 1
ATOM 1451 N N . ARG A 1 202 ? -41.666 33.769 12.758 1.00 30.72 200 ARG A N 1
ATOM 1452 C CA . ARG A 1 202 ? -41.288 33.710 14.170 1.00 31.75 200 ARG A CA 1
ATOM 1453 C C . ARG A 1 202 ? -39.896 33.102 14.294 1.00 29.78 200 ARG A C 1
ATOM 1454 O O . ARG A 1 202 ? -39.246 32.782 13.294 1.00 27.78 200 ARG A O 1
ATOM 1462 N N . VAL A 1 203 ? -39.414 32.970 15.529 1.00 30.22 201 VAL A N 1
ATOM 1463 C CA . VAL A 1 203 ? -38.303 32.072 15.842 1.00 29.58 201 VAL A CA 1
ATOM 1464 C C . VAL A 1 203 ? -38.848 30.955 16.719 1.00 30.81 201 VAL A C 1
ATOM 1465 O O . VAL A 1 203 ? -39.561 31.216 17.698 1.00 30.85 201 VAL A O 1
ATOM 1469 N N . ILE A 1 204 ? -38.532 29.715 16.357 1.00 31.54 202 ILE A N 1
ATOM 1470 C CA . ILE A 1 204 ? -38.802 28.555 17.193 1.00 31.78 202 ILE A CA 1
ATOM 1471 C C . ILE A 1 204 ? -37.464 28.038 17.694 1.00 32.07 202 ILE A C 1
ATOM 1472 O O . ILE A 1 204 ? -36.631 27.583 16.895 1.00 31.51 202 ILE A O 1
ATOM 1477 N N . ILE A 1 205 ? -37.258 28.088 19.012 1.00 33.06 203 ILE A N 1
ATOM 1478 C CA . ILE A 1 205 ? -36.070 27.526 19.654 1.00 33.27 203 ILE A CA 1
ATOM 1479 C C . ILE A 1 205 ? -36.451 26.253 20.422 1.00 33.49 203 ILE A C 1
ATOM 1480 O O . ILE A 1 205 ? -37.404 26.255 21.209 1.00 32.85 203 ILE A O 1
ATOM 1485 N N . GLY A 1 206 ? -35.676 25.183 20.236 1.00 34.40 204 GLY A N 1
ATOM 1486 C CA . GLY A 1 206 ? -36.013 23.894 20.811 1.00 35.81 204 GLY A CA 1
ATOM 1487 C C . GLY A 1 206 ? -35.737 23.828 22.302 1.00 37.28 204 GLY A C 1
ATOM 1488 O O . GLY A 1 206 ? -35.710 24.839 23.008 1.00 36.89 204 GLY A O 1
ATOM 1489 N N . ASP A 1 207 ? -35.528 22.607 22.784 1.00 37.13 205 ASP A N 1
ATOM 1490 C CA . ASP A 1 207 ? -35.176 22.399 24.177 1.00 37.18 205 ASP A CA 1
ATOM 1491 C C . ASP A 1 207 ? -33.661 22.379 24.314 1.00 35.31 205 ASP A C 1
ATOM 1492 O O . ASP A 1 207 ? -32.945 21.996 23.388 1.00 33.80 205 ASP A O 1
ATOM 1497 N N . ARG A 1 208 ? -33.182 22.763 25.500 1.00 34.80 206 ARG A N 1
ATOM 1498 C CA . ARG A 1 208 ? -31.772 22.640 25.845 1.00 36.53 206 ARG A CA 1
ATOM 1499 C C . ARG A 1 208 ? -30.874 23.447 24.893 1.00 33.96 206 ARG A C 1
ATOM 1500 O O . ARG A 1 208 ? -29.771 23.008 24.551 1.00 32.67 206 ARG A O 1
ATOM 1508 N N . VAL A 1 209 ? -31.345 24.605 24.433 1.00 32.29 207 VAL A N 1
ATOM 1509 C CA . VAL A 1 209 ? -30.547 25.463 23.557 1.00 31.79 207 VAL A CA 1
ATOM 1510 C C . VAL A 1 209 ? -29.809 26.481 24.407 1.00 32.33 207 VAL A C 1
ATOM 1511 O O . VAL A 1 209 ? -30.408 27.172 25.244 1.00 31.28 207 VAL A O 1
ATOM 1515 N N . GLU A 1 210 ? -28.517 26.619 24.149 1.00 34.55 208 GLU A N 1
ATOM 1516 C CA . GLU A 1 210 ? -27.693 27.645 24.770 1.00 38.17 208 GLU A CA 1
ATOM 1517 C C . GLU A 1 210 ? -27.294 28.674 23.713 1.00 33.64 208 GLU A C 1
ATOM 1518 O O . GLU A 1 210 ? -26.763 28.323 22.656 1.00 31.19 208 GLU A O 1
ATOM 1524 N N . ILE A 1 211 ? -27.569 29.939 23.990 1.00 31.45 209 ILE A N 1
ATOM 1525 C CA . ILE A 1 211 ? -27.190 31.027 23.105 1.00 30.09 209 ILE A CA 1
ATOM 1526 C C . ILE A 1 211 ? -26.310 32.009 23.862 1.00 30.13 209 ILE A C 1
ATOM 1527 O O . ILE A 1 211 ? -26.588 32.344 25.020 1.00 31.49 209 ILE A O 1
ATOM 1532 N N . GLY A 1 212 ? -25.275 32.506 23.196 1.00 30.21 210 GLY A N 1
ATOM 1533 C CA . GLY A 1 212 ? -24.305 33.388 23.828 1.00 30.45 210 GLY A CA 1
ATOM 1534 C C . GLY A 1 212 ? -24.761 34.835 23.921 1.00 31.14 210 GLY A C 1
ATOM 1535 O O . GLY A 1 212 ? -25.962 35.146 23.960 1.00 31.60 210 GLY A O 1
ATOM 1536 N N . ALA A 1 213 ? -23.785 35.741 23.962 1.00 30.17 211 ALA A N 1
ATOM 1537 C CA . ALA A 1 213 ? -24.012 37.158 24.213 1.00 29.50 211 ALA A CA 1
ATOM 1538 C C . ALA A 1 213 ? -23.849 37.983 22.934 1.00 28.60 211 ALA A C 1
ATOM 1539 O O . ALA A 1 213 ? -23.038 37.653 22.062 1.00 27.32 211 ALA A O 1
ATOM 1541 N N . CYS A 1 214 ? -24.653 39.044 22.818 1.00 28.30 212 CYS A N 1
ATOM 1542 C CA . CYS A 1 214 ? -24.688 39.889 21.616 1.00 28.34 212 CYS A CA 1
ATOM 1543 C C . CYS A 1 214 ? -24.848 39.058 20.334 1.00 27.82 212 CYS A C 1
ATOM 1544 O O . CYS A 1 214 ? -24.251 39.351 19.291 1.00 27.93 212 CYS A O 1
ATOM 1547 N N . THR A 1 215 ? -25.666 38.005 20.415 1.00 27.03 213 THR A N 1
ATOM 1548 C CA . THR A 1 215 ? -26.080 37.247 19.246 1.00 27.90 213 THR A CA 1
ATOM 1549 C C . THR A 1 215 ? -27.471 37.690 18.787 1.00 27.78 213 THR A C 1
ATOM 1550 O O . THR A 1 215 ? -28.317 38.118 19.586 1.00 27.57 213 THR A O 1
ATOM 1554 N N . THR A 1 216 ? -27.680 37.646 17.479 1.00 26.75 214 THR A N 1
ATOM 1555 C CA . THR A 1 216 ? -28.967 38.015 16.896 1.00 28.31 214 THR A CA 1
ATOM 1556 C C . THR A 1 216 ? -29.530 36.864 16.075 1.00 29.37 214 THR A C 1
ATOM 1557 O O . THR A 1 216 ? -28.824 36.263 15.254 1.00 29.79 214 THR A O 1
ATOM 1561 N N . ILE A 1 217 ? -30.809 36.582 16.278 1.00 29.46 215 ILE A N 1
ATOM 1562 C CA . ILE A 1 217 ? -31.524 35.528 15.553 1.00 30.19 215 ILE A CA 1
ATOM 1563 C C . ILE A 1 217 ? -32.780 36.182 15.006 1.00 30.72 215 ILE A C 1
ATOM 1564 O O . ILE A 1 217 ? -33.615 36.657 15.785 1.00 31.81 215 ILE A O 1
ATOM 1569 N N . ASP A 1 218 ? -32.878 36.283 13.681 1.00 29.12 216 ASP A N 1
ATOM 1570 C CA . ASP A 1 218 ? -33.990 36.998 13.089 1.00 29.91 216 ASP A CA 1
ATOM 1571 C C . ASP A 1 218 ? -35.219 36.104 12.967 1.00 28.89 216 ASP A C 1
ATOM 1572 O O . ASP A 1 218 ? -35.113 34.903 12.723 1.00 28.59 216 ASP A O 1
ATOM 1577 N N . ARG A 1 219 ? -36.388 36.725 13.096 1.00 29.00 217 ARG A N 1
ATOM 1578 C CA . ARG A 1 219 ? -37.653 36.057 12.832 1.00 29.65 217 ARG A CA 1
ATOM 1579 C C . ARG A 1 219 ? -37.805 35.796 11.326 1.00 28.86 217 ARG A C 1
ATOM 1580 O O . ARG A 1 219 ? -37.225 36.496 10.498 1.00 29.13 217 ARG A O 1
ATOM 1588 N N . GLY A 1 220 ? -38.614 34.790 10.970 1.00 28.18 218 GLY A N 1
ATOM 1589 C CA . GLY A 1 220 ? -38.775 34.434 9.560 1.00 27.19 218 GLY A CA 1
ATOM 1590 C C . GLY A 1 220 ? -39.644 35.437 8.823 1.00 28.25 218 GLY A C 1
ATOM 1591 O O . GLY A 1 220 ? -40.366 36.244 9.413 1.00 28.68 218 GLY A O 1
ATOM 1592 N N . ALA A 1 221 ? -39.609 35.369 7.494 1.00 29.36 219 ALA A N 1
ATOM 1593 C CA . ALA A 1 221 ? -40.407 36.313 6.703 1.00 30.39 219 ALA A CA 1
ATOM 1594 C C . ALA A 1 221 ? -41.903 35.972 6.763 1.00 31.48 219 ALA A C 1
ATOM 1595 O O . ALA A 1 221 ? -42.746 36.862 6.953 1.00 30.80 219 ALA A O 1
ATOM 1597 N N . LEU A 1 222 ? -42.241 34.685 6.628 1.00 31.80 220 LEU A N 1
ATOM 1598 C CA . LEU A 1 222 ? -43.622 34.229 6.653 1.00 33.57 220 LEU A CA 1
ATOM 1599 C C . LEU A 1 222 ? -43.711 32.966 7.501 1.00 33.78 220 LEU A C 1
ATOM 1600 O O . LEU A 1 222 ? -44.497 32.898 8.459 1.00 34.60 220 LEU A O 1
ATOM 1605 N N . ASP A 1 223 ? -42.910 31.963 7.138 1.00 32.80 221 ASP A N 1
ATOM 1606 C CA . ASP A 1 223 ? -42.641 30.820 7.996 1.00 33.45 221 ASP A CA 1
ATOM 1607 C C . ASP A 1 223 ? -41.463 31.137 8.930 1.00 32.88 221 ASP A C 1
ATOM 1608 O O . ASP A 1 223 ? -40.993 32.272 8.991 1.00 32.31 221 ASP A O 1
ATOM 1613 N N . ASP A 1 224 ? -40.984 30.145 9.680 1.00 33.40 222 ASP A N 1
ATOM 1614 C CA . ASP A 1 224 ? -40.164 30.392 10.863 1.00 33.72 222 ASP A CA 1
ATOM 1615 C C . ASP A 1 224 ? -38.670 30.145 10.677 1.00 32.35 222 ASP A C 1
ATOM 1616 O O . ASP A 1 224 ? -38.242 29.347 9.839 1.00 31.47 222 ASP A O 1
ATOM 1621 N N . THR A 1 225 ? -37.884 30.860 11.489 1.00 31.36 223 THR A N 1
ATOM 1622 C CA . THR A 1 225 ? -36.505 30.497 11.799 1.00 30.68 223 THR A CA 1
ATOM 1623 C C . THR A 1 225 ? -36.522 29.406 12.861 1.00 30.58 223 THR A C 1
ATOM 1624 O O . THR A 1 225 ? -37.263 29.507 13.839 1.00 30.94 223 THR A O 1
ATOM 1628 N N . ILE A 1 226 ? -35.736 28.348 12.684 1.00 30.06 224 ILE A N 1
ATOM 1629 C CA . ILE A 1 226 ? -35.907 27.185 13.553 1.00 30.18 224 ILE A CA 1
ATOM 1630 C C . ILE A 1 226 ? -34.560 26.790 14.137 1.00 28.71 224 ILE A C 1
ATOM 1631 O O . ILE A 1 226 ? -33.603 26.544 13.396 1.00 27.75 224 ILE A O 1
ATOM 1636 N N . ILE A 1 227 ? -34.476 26.755 15.461 1.00 29.00 225 ILE A N 1
ATOM 1637 C CA . ILE A 1 227 ? -33.281 26.282 16.152 1.00 30.00 225 ILE A CA 1
ATOM 1638 C C . ILE A 1 227 ? -33.614 24.942 16.815 1.00 30.88 225 ILE A C 1
ATOM 1639 O O . ILE A 1 227 ? -34.479 24.868 17.707 1.00 32.15 225 ILE A O 1
ATOM 1644 N N . GLY A 1 228 ? -32.916 23.892 16.403 1.00 30.13 226 GLY A N 1
ATOM 1645 C CA . GLY A 1 228 ? -33.185 22.561 16.930 1.00 31.13 226 GLY A CA 1
ATOM 1646 C C . GLY A 1 228 ? -32.812 22.377 18.391 1.00 31.74 226 GLY A C 1
ATOM 1647 O O . GLY A 1 228 ? -32.144 23.192 19.018 1.00 32.03 226 GLY A O 1
ATOM 1648 N N . ASN A 1 229 ? -33.219 21.230 18.937 1.00 32.03 227 ASN A N 1
ATOM 1649 C CA . ASN A 1 229 ? -32.864 20.898 20.307 1.00 33.03 227 ASN A CA 1
ATOM 1650 C C . ASN A 1 229 ? -31.359 20.730 20.449 1.00 31.79 227 ASN A C 1
ATOM 1651 O O . ASN A 1 229 ? -30.676 20.218 19.552 1.00 31.15 227 ASN A O 1
ATOM 1656 N N . GLY A 1 230 ? -30.872 21.070 21.632 1.00 30.21 228 GLY A N 1
ATOM 1657 C CA . GLY A 1 230 ? -29.484 20.871 21.991 1.00 31.32 228 GLY A CA 1
ATOM 1658 C C . GLY A 1 230 ? -28.484 21.736 21.256 1.00 31.80 228 GLY A C 1
ATOM 1659 O O . GLY A 1 230 ? -27.283 21.492 21.375 1.00 32.60 228 GLY A O 1
ATOM 1660 N N . VAL A 1 231 ? -28.936 22.712 20.466 1.00 30.65 229 VAL A N 1
ATOM 1661 C CA . VAL A 1 231 ? -28.016 23.545 19.700 1.00 31.02 229 VAL A CA 1
ATOM 1662 C C . VAL A 1 231 ? -27.284 24.489 20.649 1.00 32.84 229 VAL A C 1
ATOM 1663 O O . VAL A 1 231 ? -27.864 24.988 21.620 1.00 33.56 229 VAL A O 1
ATOM 1667 N N . ILE A 1 232 ? -26.009 24.748 20.388 1.00 33.55 230 ILE A N 1
ATOM 1668 C CA . ILE A 1 232 ? -25.287 25.777 21.136 1.00 34.78 230 ILE A CA 1
ATOM 1669 C C . ILE A 1 232 ? -24.755 26.817 20.169 1.00 31.97 230 ILE A C 1
ATOM 1670 O O . ILE A 1 232 ? -24.165 26.472 19.140 1.00 30.83 230 ILE A O 1
ATOM 1675 N N . ILE A 1 233 ? -24.986 28.091 20.499 1.00 30.04 231 ILE A N 1
ATOM 1676 C CA . ILE A 1 233 ? -24.587 29.228 19.680 1.00 29.32 231 ILE A CA 1
ATOM 1677 C C . ILE A 1 233 ? -23.818 30.183 20.580 1.00 30.16 231 ILE A C 1
ATOM 1678 O O . ILE A 1 233 ? -24.294 30.546 21.664 1.00 29.34 231 ILE A O 1
ATOM 1683 N N . ASP A 1 234 ? -22.626 30.557 20.139 1.00 31.49 232 ASP A N 1
ATOM 1684 C CA . ASP A 1 234 ? -21.641 31.364 20.851 1.00 34.50 232 ASP A CA 1
ATOM 1685 C C . ASP A 1 234 ? -21.998 32.852 20.728 1.00 30.60 232 ASP A C 1
ATOM 1686 O O . ASP A 1 234 ? -23.137 33.178 20.396 1.00 29.85 232 ASP A O 1
ATOM 1691 N N . ASN A 1 235 ? -21.065 33.767 21.006 1.00 29.59 233 ASN A N 1
ATOM 1692 C CA . ASN A 1 235 ? -21.315 35.215 20.985 1.00 27.77 233 ASN A CA 1
ATOM 1693 C C . ASN A 1 235 ? -21.174 35.802 19.576 1.00 27.72 233 ASN A C 1
ATOM 1694 O O . ASN A 1 235 ? -20.494 35.242 18.704 1.00 29.33 233 ASN A O 1
ATOM 1699 N N . GLN A 1 236 ? -21.773 36.988 19.385 1.00 26.21 234 GLN A N 1
ATOM 1700 C CA . GLN A 1 236 ? -21.605 37.795 18.147 1.00 26.68 234 GLN A CA 1
ATOM 1701 C C . GLN A 1 236 ? -22.070 37.050 16.888 1.00 26.58 234 GLN A C 1
ATOM 1702 O O . GLN A 1 236 ? -21.582 37.309 15.772 1.00 26.84 234 GLN A O 1
ATOM 1708 N N . CYS A 1 237 ? -23.027 36.131 17.012 1.00 27.20 235 CYS A N 1
ATOM 1709 C CA . CYS A 1 237 ? -23.467 35.393 15.831 1.00 26.72 235 CYS A CA 1
ATOM 1710 C C . CYS A 1 237 ? -24.665 36.082 15.205 1.00 26.81 235 CYS A C 1
ATOM 1711 O O . CYS A 1 237 ? -25.480 36.686 15.897 1.00 27.40 235 CYS A O 1
ATOM 1714 N N . GLN A 1 238 ? -24.780 35.983 13.886 1.00 27.34 236 GLN A N 1
ATOM 1715 C CA . GLN A 1 238 ? -25.977 36.417 13.181 1.00 28.52 236 GLN A CA 1
ATOM 1716 C C . GLN A 1 238 ? -26.654 35.202 12.545 1.00 27.86 236 GLN A C 1
ATOM 1717 O O . GLN A 1 238 ? -26.037 34.469 11.765 1.00 27.80 236 GLN A O 1
ATOM 1723 N N . ILE A 1 239 ? -27.924 35.015 12.840 1.00 27.33 237 ILE A N 1
ATOM 1724 C CA . ILE A 1 239 ? -28.711 33.936 12.247 1.00 28.79 237 ILE A CA 1
ATOM 1725 C C . ILE A 1 239 ? -29.868 34.621 11.536 1.00 28.34 237 ILE A C 1
ATOM 1726 O O . ILE A 1 239 ? -30.728 35.229 12.190 1.00 29.33 237 ILE A O 1
ATOM 1731 N N . ALA A 1 240 ? -29.842 34.606 10.205 1.00 26.15 238 ALA A N 1
ATOM 1732 C CA . ALA A 1 240 ? -30.774 35.380 9.408 1.00 26.01 238 ALA A CA 1
ATOM 1733 C C . ALA A 1 240 ? -32.156 34.731 9.384 1.00 26.30 238 ALA A C 1
ATOM 1734 O O . ALA A 1 240 ? -32.364 33.607 9.867 1.00 26.13 238 ALA A O 1
ATOM 1736 N N . HIS A 1 241 ? -33.111 35.446 8.784 1.00 25.43 239 HIS A N 1
ATOM 1737 C CA . HIS A 1 241 ? -34.470 34.926 8.734 1.00 28.26 239 HIS A CA 1
ATOM 1738 C C . HIS A 1 241 ? -34.536 33.613 7.946 1.00 28.15 239 HIS A C 1
ATOM 1739 O O . HIS A 1 241 ? -33.832 33.414 6.935 1.00 27.65 239 HIS A O 1
ATOM 1746 N N . ASN A 1 242 ? -35.365 32.700 8.464 1.00 27.49 240 ASN A N 1
ATOM 1747 C CA . ASN A 1 242 ? -35.698 31.409 7.875 1.00 29.71 240 ASN A CA 1
ATOM 1748 C C . ASN A 1 242 ? -34.516 30.465 7.838 1.00 29.46 240 ASN A C 1
ATOM 1749 O O . ASN A 1 242 ? -34.547 29.470 7.140 1.00 28.82 240 ASN A O 1
ATOM 1754 N N . VAL A 1 243 ? -33.475 30.725 8.619 1.00 28.48 241 VAL A N 1
ATOM 1755 C CA . VAL A 1 243 ? -32.446 29.706 8.797 1.00 27.44 241 VAL A CA 1
ATOM 1756 C C . VAL A 1 243 ? -33.024 28.558 9.621 1.00 27.18 241 VAL A C 1
ATOM 1757 O O . VAL A 1 243 ? -33.820 28.778 10.552 1.00 26.86 241 VAL A O 1
ATOM 1761 N N . VAL A 1 244 ? -32.557 27.341 9.352 1.00 28.03 242 VAL A N 1
ATOM 1762 C CA . VAL A 1 244 ? -32.944 26.160 10.130 1.00 29.42 242 VAL A CA 1
ATOM 1763 C C . VAL A 1 244 ? -31.670 25.465 10.581 1.00 30.12 242 VAL A C 1
ATOM 1764 O O . VAL A 1 244 ? -30.841 25.092 9.743 1.00 30.77 242 VAL A O 1
ATOM 1768 N N . ILE A 1 245 ? -31.526 25.249 11.889 1.00 29.70 243 ILE A N 1
ATOM 1769 C CA . ILE A 1 245 ? -30.355 24.563 12.445 1.00 29.04 243 ILE A CA 1
ATOM 1770 C C . ILE A 1 245 ? -30.806 23.257 13.112 1.00 30.00 243 ILE A C 1
ATOM 1771 O O . ILE A 1 245 ? -31.590 23.282 14.078 1.00 30.25 243 ILE A O 1
ATOM 1776 N N . GLY A 1 246 ? -30.247 22.130 12.646 1.00 28.77 244 GLY A N 1
ATOM 1777 C CA . GLY A 1 246 ? -30.626 20.835 13.185 1.00 30.44 244 GLY A CA 1
ATOM 1778 C C . GLY A 1 246 ? -30.068 20.577 14.585 1.00 31.05 244 GLY A C 1
ATOM 1779 O O . GLY A 1 246 ? -29.140 21.250 15.036 1.00 30.03 244 GLY A O 1
ATOM 1780 N N . ASP A 1 247 ? -30.647 19.563 15.247 1.00 31.05 245 ASP A N 1
ATOM 1781 C CA . ASP A 1 247 ? -30.356 19.256 16.654 1.00 33.13 245 ASP A CA 1
ATOM 1782 C C . ASP A 1 247 ? -28.857 19.055 16.889 1.00 31.69 245 ASP A C 1
ATOM 1783 O O . ASP A 1 247 ? -28.146 18.489 16.053 1.00 30.62 245 ASP A O 1
ATOM 1788 N N . ASN A 1 248 ? -28.380 19.541 18.039 1.00 32.31 246 ASN A N 1
ATOM 1789 C CA . ASN A 1 248 ? -27.032 19.350 18.569 1.00 34.14 246 ASN A CA 1
ATOM 1790 C C . ASN A 1 248 ? -25.925 20.036 17.774 1.00 33.33 246 ASN A C 1
ATOM 1791 O O . ASN A 1 248 ? -24.740 19.854 18.097 1.00 34.00 246 ASN A O 1
ATOM 1796 N N . THR A 1 249 ? -26.254 20.821 16.763 1.00 31.96 247 THR A N 1
ATOM 1797 C CA . THR A 1 249 ? -25.225 21.597 16.076 1.00 30.75 247 THR A CA 1
ATOM 1798 C C . THR A 1 249 ? -24.641 22.673 16.995 1.00 30.12 247 THR A C 1
ATOM 1799 O O . THR A 1 249 ? -25.357 23.273 17.812 1.00 30.37 247 THR A O 1
ATOM 1803 N N . ALA A 1 250 ? -23.334 22.923 16.858 1.00 29.35 248 ALA A N 1
ATOM 1804 C CA . ALA A 1 250 ? -22.649 23.965 17.631 1.00 29.50 248 ALA A CA 1
ATOM 1805 C C . ALA A 1 250 ? -22.092 25.016 16.684 1.00 30.27 248 ALA A C 1
ATOM 1806 O O . ALA A 1 250 ? -21.472 24.679 15.665 1.00 29.82 248 ALA A O 1
ATOM 1808 N N . VAL A 1 251 ? -22.353 26.286 16.995 1.00 29.43 249 VAL A N 1
ATOM 1809 C CA . VAL A 1 251 ? -21.950 27.410 16.160 1.00 28.77 249 VAL A CA 1
ATOM 1810 C C . VAL A 1 251 ? -21.053 28.296 17.013 1.00 29.57 249 VAL A C 1
ATOM 1811 O O . VAL A 1 251 ? -21.488 28.806 18.057 1.00 28.74 249 VAL A O 1
ATOM 1815 N N . ALA A 1 252 ? -19.810 28.483 16.579 1.00 29.78 250 ALA A N 1
ATOM 1816 C CA . ALA A 1 252 ? -18.860 29.245 17.389 1.00 30.00 250 ALA A CA 1
ATOM 1817 C C . ALA A 1 252 ? -19.018 30.757 17.150 1.00 28.90 250 ALA A C 1
ATOM 1818 O O . ALA A 1 252 ? -19.881 31.210 16.394 1.00 29.82 250 ALA A O 1
ATOM 1820 N N . GLY A 1 253 ? -18.177 31.554 17.818 1.00 27.75 251 GLY A N 1
ATOM 1821 C CA . GLY A 1 253 ? -18.425 32.991 17.912 1.00 26.04 251 GLY A CA 1
ATOM 1822 C C . GLY A 1 253 ? -18.230 33.735 16.604 1.00 25.96 251 GLY A C 1
ATOM 1823 O O . GLY A 1 253 ? -17.392 33.379 15.766 1.00 26.88 251 GLY A O 1
ATOM 1824 N N . GLY A 1 254 ? -19.011 34.810 16.434 1.00 24.42 252 GLY A N 1
ATOM 1825 C CA . GLY A 1 254 ? -18.893 35.667 15.256 1.00 23.59 252 GLY A CA 1
ATOM 1826 C C . GLY A 1 254 ? -19.222 35.015 13.930 1.00 23.51 252 GLY A C 1
ATOM 1827 O O . GLY A 1 254 ? -18.745 35.465 12.894 1.00 22.45 252 GLY A O 1
ATOM 1828 N N . VAL A 1 255 ? -20.032 33.963 13.919 1.00 23.73 253 VAL A N 1
ATOM 1829 C CA . VAL A 1 255 ? -20.444 33.352 12.663 1.00 24.42 253 VAL A CA 1
ATOM 1830 C C . VAL A 1 255 ? -21.602 34.154 12.078 1.00 25.73 253 VAL A C 1
ATOM 1831 O O . VAL A 1 255 ? -22.545 34.542 12.790 1.00 25.55 253 VAL A O 1
ATOM 1835 N N . ILE A 1 256 ? -21.571 34.364 10.768 1.00 26.18 254 ILE A N 1
ATOM 1836 C CA . ILE A 1 256 ? -22.580 35.172 10.084 1.00 29.18 254 ILE A CA 1
ATOM 1837 C C . ILE A 1 256 ? -23.251 34.258 9.061 1.00 32.00 254 ILE A C 1
ATOM 1838 O O . ILE A 1 256 ? -22.577 33.724 8.167 1.00 32.87 254 ILE A O 1
ATOM 1843 N N . MET A 1 257 ? -24.564 34.048 9.214 1.00 32.56 255 MET A N 1
ATOM 1844 C CA . MET A 1 257 ? -25.348 33.183 8.325 1.00 33.49 255 MET A CA 1
ATOM 1845 C C . MET A 1 257 ? -26.406 33.969 7.567 1.00 34.04 255 MET A C 1
ATOM 1846 O O . MET A 1 257 ? -27.143 34.772 8.145 1.00 35.24 255 MET A O 1
ATOM 1851 N N . ALA A 1 258 ? -26.511 33.698 6.280 1.00 32.48 256 ALA A N 1
ATOM 1852 C CA . ALA A 1 258 ? -27.472 34.383 5.437 1.00 30.37 256 ALA A CA 1
ATOM 1853 C C . ALA A 1 258 ? -28.811 33.634 5.453 1.00 28.72 256 ALA A C 1
ATOM 1854 O O . ALA A 1 258 ? -28.928 32.526 5.979 1.00 27.70 256 ALA A O 1
ATOM 1856 N N . GLY A 1 259 ? -29.808 34.234 4.808 1.00 27.44 257 GLY A N 1
ATOM 1857 C CA . GLY A 1 259 ? -31.175 33.758 4.936 1.00 28.19 257 GLY A CA 1
ATOM 1858 C C . GLY A 1 259 ? -31.409 32.425 4.250 1.00 28.80 257 GLY A C 1
ATOM 1859 O O . GLY A 1 259 ? -30.793 32.088 3.238 1.00 28.64 257 GLY A O 1
ATOM 1860 N N . SER A 1 260 ? -32.296 31.637 4.842 1.00 30.32 258 SER A N 1
ATOM 1861 C CA . SER A 1 260 ? -32.768 30.388 4.258 1.00 32.25 258 SER A CA 1
ATOM 1862 C C . SER A 1 260 ? -31.683 29.335 4.167 1.00 33.28 258 SER A C 1
ATOM 1863 O O . SER A 1 260 ? -31.754 28.446 3.322 1.00 34.09 258 SER A O 1
ATOM 1866 N N . LEU A 1 261 ? -30.646 29.457 4.982 1.00 31.88 259 LEU A N 1
ATOM 1867 C CA . LEU A 1 261 ? -29.669 28.396 5.125 1.00 30.39 259 LEU A CA 1
ATOM 1868 C C . LEU A 1 261 ? -30.280 27.246 5.931 1.00 30.66 259 LEU A C 1
ATOM 1869 O O . LEU A 1 261 ? -31.001 27.464 6.898 1.00 30.67 259 LEU A O 1
ATOM 1874 N N . LYS A 1 262 ? -29.980 26.010 5.563 1.00 30.85 260 LYS A N 1
ATOM 1875 C CA . LYS A 1 262 ? -30.335 24.890 6.430 1.00 32.87 260 LYS A CA 1
ATOM 1876 C C . LYS A 1 262 ? -29.057 24.171 6.819 1.00 31.77 260 LYS A C 1
ATOM 1877 O O . LYS A 1 262 ? -28.297 23.744 5.943 1.00 32.62 260 LYS A O 1
ATOM 1883 N N . ILE A 1 263 ? -28.831 24.025 8.119 1.00 29.93 261 ILE A N 1
ATOM 1884 C CA . ILE A 1 263 ? -27.708 23.260 8.653 1.00 29.13 261 ILE A CA 1
ATOM 1885 C C . ILE A 1 263 ? -28.273 21.991 9.271 1.00 28.55 261 ILE A C 1
ATOM 1886 O O . ILE A 1 263 ? -29.292 22.041 9.983 1.00 28.20 261 ILE A O 1
ATOM 1891 N N . GLY A 1 264 ? -27.597 20.861 9.030 1.00 27.96 262 GLY A N 1
ATOM 1892 C CA . GLY A 1 264 ? -28.013 19.579 9.564 1.00 29.06 262 GLY A CA 1
ATOM 1893 C C . GLY A 1 264 ? -27.738 19.444 11.052 1.00 30.11 262 GLY A C 1
ATOM 1894 O O . GLY A 1 264 ? -27.466 20.425 11.764 1.00 29.26 262 GLY A O 1
ATOM 1895 N N . ARG A 1 265 ? -27.817 18.189 11.528 1.00 29.38 263 ARG A N 1
ATOM 1896 C CA . ARG A 1 265 ? -27.549 17.840 12.924 1.00 31.12 263 ARG A CA 1
ATOM 1897 C C . ARG A 1 265 ? -26.065 17.573 13.118 1.00 30.23 263 ARG A C 1
ATOM 1898 O O . ARG A 1 265 ? -25.371 17.170 12.182 1.00 27.68 263 ARG A O 1
ATOM 1906 N N . TYR A 1 266 ? -25.597 17.759 14.362 1.00 30.55 264 TYR A N 1
ATOM 1907 C CA . TYR A 1 266 ? -24.227 17.422 14.752 1.00 34.16 264 TYR A CA 1
ATOM 1908 C C . TYR A 1 266 ? -23.166 18.098 13.886 1.00 32.88 264 TYR A C 1
ATOM 1909 O O . TYR A 1 266 ? -22.106 17.524 13.650 1.00 33.09 264 TYR A O 1
ATOM 1918 N N . CYS A 1 267 ? -23.429 19.309 13.396 1.00 31.38 265 CYS A N 1
ATOM 1919 C CA . CYS A 1 267 ? -22.399 20.071 12.712 1.00 31.53 265 CYS A CA 1
ATOM 1920 C C . CYS A 1 267 ? -21.604 20.907 13.718 1.00 31.28 265 CYS A C 1
ATOM 1921 O O . CYS A 1 267 ? -22.031 21.113 14.850 1.00 31.25 265 CYS A O 1
ATOM 1924 N N . MET A 1 268 ? -20.418 21.346 13.306 1.00 32.67 266 MET A N 1
ATOM 1925 C CA . MET A 1 268 ? -19.595 22.260 14.099 1.00 35.04 266 MET A CA 1
ATOM 1926 C C . MET A 1 268 ? -19.148 23.394 13.194 1.00 30.96 266 MET A C 1
ATOM 1927 O O . MET A 1 268 ? -18.387 23.156 12.257 1.00 29.65 266 MET A O 1
ATOM 1932 N N . ILE A 1 269 ? -19.581 24.620 13.475 1.00 29.15 267 ILE A N 1
ATOM 1933 C CA . ILE A 1 269 ? -19.240 25.766 12.636 1.00 28.53 267 ILE A CA 1
ATOM 1934 C C . ILE A 1 269 ? -18.182 26.577 13.373 1.00 28.86 267 ILE A C 1
ATOM 1935 O O . ILE A 1 269 ? -18.469 27.164 14.428 1.00 29.79 267 ILE A O 1
ATOM 1940 N N . GLY A 1 270 ? -16.955 26.617 12.819 1.00 27.94 268 GLY A N 1
ATOM 1941 C CA . GLY A 1 270 ? -15.872 27.311 13.482 1.00 26.96 268 GLY A CA 1
ATOM 1942 C C . GLY A 1 270 ? -16.095 28.810 13.518 1.00 28.06 268 GLY A C 1
ATOM 1943 O O . GLY A 1 270 ? -16.786 29.379 12.664 1.00 28.66 268 GLY A O 1
ATOM 1944 N N . GLY A 1 271 ? -15.488 29.465 14.527 1.00 27.75 269 GLY A N 1
ATOM 1945 C CA . GLY A 1 271 ? -15.627 30.912 14.657 1.00 26.85 269 GLY A CA 1
ATOM 1946 C C . GLY A 1 271 ? -15.349 31.734 13.397 1.00 26.67 269 GLY A C 1
ATOM 1947 O O . GLY A 1 271 ? -14.440 31.415 12.619 1.00 27.08 269 GLY A O 1
ATOM 1948 N N . ALA A 1 272 ? -16.109 32.830 13.219 1.00 26.45 270 ALA A N 1
ATOM 1949 C CA . ALA A 1 272 ? -15.944 33.837 12.162 1.00 27.79 270 ALA A CA 1
ATOM 1950 C C . ALA A 1 272 ? -16.215 33.288 10.761 1.00 27.59 270 ALA A C 1
ATOM 1951 O O . ALA A 1 272 ? -15.893 33.952 9.768 1.00 27.83 270 ALA A O 1
ATOM 1953 N N . SER A 1 273 ? -16.801 32.097 10.658 1.00 26.27 271 SER A N 1
ATOM 1954 C CA . SER A 1 273 ? -17.237 31.603 9.376 1.00 26.81 271 SER A CA 1
ATOM 1955 C C . SER A 1 273 ? -18.358 32.453 8.813 1.00 26.11 271 SER A C 1
ATOM 1956 O O . SER A 1 273 ? -19.093 33.147 9.526 1.00 26.17 271 SER A O 1
ATOM 1959 N N . VAL A 1 274 ? -18.525 32.333 7.498 1.00 25.64 272 VAL A N 1
ATOM 1960 C CA . VAL A 1 274 ? -19.526 33.078 6.752 1.00 26.86 272 VAL A CA 1
ATOM 1961 C C . VAL A 1 274 ? -20.237 32.067 5.876 1.00 28.39 272 VAL A C 1
ATOM 1962 O O . VAL A 1 274 ? -19.625 31.484 4.972 1.00 30.76 272 VAL A O 1
ATOM 1966 N N . ILE A 1 275 ? -21.512 31.859 6.132 1.00 27.79 273 ILE A N 1
ATOM 1967 C CA . ILE A 1 275 ? -22.264 30.815 5.440 1.00 30.35 273 ILE A CA 1
ATOM 1968 C C . ILE A 1 275 ? -23.334 31.470 4.582 1.00 30.42 273 ILE A C 1
ATOM 1969 O O . ILE A 1 275 ? -24.221 32.166 5.093 1.00 29.30 273 ILE A O 1
ATOM 1974 N N . ASN A 1 276 ? -23.268 31.226 3.279 1.00 30.73 274 ASN A N 1
ATOM 1975 C CA . ASN A 1 276 ? -24.281 31.831 2.439 1.00 33.39 274 ASN A CA 1
ATOM 1976 C C . ASN A 1 276 ? -25.592 31.050 2.552 1.00 32.35 274 ASN A C 1
ATOM 1977 O O . ASN A 1 276 ? -25.645 29.979 3.165 1.00 29.53 274 ASN A O 1
ATOM 1982 N N . GLY A 1 277 ? -26.673 31.647 2.040 1.00 33.11 275 GLY A N 1
ATOM 1983 C CA . GLY A 1 277 ? -28.015 31.167 2.264 1.00 34.78 275 GLY A CA 1
ATOM 1984 C C . GLY A 1 277 ? -28.614 30.446 1.060 1.00 36.52 275 GLY A C 1
ATOM 1985 O O . GLY A 1 277 ? -27.956 30.188 0.053 1.00 36.95 275 GLY A O 1
ATOM 1986 N N . HIS A 1 278 ? -29.903 30.130 1.174 1.00 37.14 276 HIS A N 1
ATOM 1987 C CA . HIS A 1 278 ? -30.592 29.306 0.169 1.00 37.75 276 HIS A CA 1
ATOM 1988 C C . HIS A 1 278 ? -29.744 28.110 -0.215 1.00 33.59 276 HIS A C 1
ATOM 1989 O O . HIS A 1 278 ? -29.511 27.842 -1.385 1.00 32.16 276 HIS A O 1
ATOM 1996 N N . MET A 1 279 ? -29.273 27.381 0.788 1.00 32.23 277 MET A N 1
ATOM 1997 C CA . MET A 1 279 ? -28.484 26.192 0.522 1.00 32.62 277 MET A CA 1
ATOM 1998 C C . MET A 1 279 ? -28.503 25.337 1.775 1.00 31.45 277 MET A C 1
ATOM 1999 O O . MET A 1 279 ? -28.955 25.773 2.827 1.00 32.03 277 MET A O 1
ATOM 2004 N N . GLU A 1 280 ? -27.949 24.139 1.668 1.00 31.87 278 GLU A N 1
ATOM 2005 C CA . GLU A 1 280 ? -28.033 23.187 2.754 1.00 33.11 278 GLU A CA 1
ATOM 2006 C C . GLU A 1 280 ? -26.668 22.605 3.071 1.00 31.69 278 GLU A C 1
ATOM 2007 O O . GLU A 1 280 ? -25.853 22.356 2.175 1.00 31.51 278 GLU A O 1
ATOM 2013 N N . ILE A 1 281 ? -26.418 22.421 4.358 1.00 31.25 279 ILE A N 1
ATOM 2014 C CA . ILE A 1 281 ? -25.249 21.713 4.857 1.00 31.22 279 ILE A CA 1
ATOM 2015 C C . ILE A 1 281 ? -25.765 20.457 5.546 1.00 33.16 279 ILE A C 1
ATOM 2016 O O . ILE A 1 281 ? -26.648 20.550 6.411 1.00 33.86 279 ILE A O 1
ATOM 2021 N N . CYS A 1 282 ? -25.237 19.291 5.162 1.00 33.39 280 CYS A N 1
ATOM 2022 C CA . CYS A 1 282 ? -25.767 18.017 5.642 1.00 33.56 280 CYS A CA 1
ATOM 2023 C C . CYS A 1 282 ? -25.313 17.750 7.071 1.00 33.16 280 CYS A C 1
ATOM 2024 O O . CYS A 1 282 ? -24.532 18.511 7.655 1.00 32.64 280 CYS A O 1
ATOM 2027 N N . ASP A 1 283 ? -25.782 16.643 7.652 1.00 33.15 281 ASP A N 1
ATOM 2028 C CA . ASP A 1 283 ? -25.353 16.303 9.017 1.00 32.73 281 ASP A CA 1
ATOM 2029 C C . ASP A 1 283 ? -23.859 16.051 9.082 1.00 31.06 281 ASP A C 1
ATOM 2030 O O . ASP A 1 283 ? -23.218 15.652 8.099 1.00 31.00 281 ASP A O 1
ATOM 2035 N N . LYS A 1 284 ? -23.309 16.276 10.275 1.00 31.19 282 LYS A N 1
ATOM 2036 C CA . LYS A 1 284 ? -21.951 15.871 10.603 1.00 32.89 282 LYS A CA 1
ATOM 2037 C C . LYS A 1 284 ? -20.909 16.585 9.742 1.00 32.60 282 LYS A C 1
ATOM 2038 O O . LYS A 1 284 ? -19.915 16.004 9.295 1.00 32.97 282 LYS A O 1
ATOM 2044 N N . VAL A 1 285 ? -21.113 17.880 9.545 1.00 31.95 283 VAL A N 1
ATOM 2045 C CA . VAL A 1 285 ? -20.136 18.733 8.871 1.00 32.22 283 VAL A CA 1
ATOM 2046 C C . VAL A 1 285 ? -19.460 19.630 9.897 1.00 32.54 283 VAL A C 1
ATOM 2047 O O . VAL A 1 285 ? -20.123 20.247 10.741 1.00 32.69 283 VAL A O 1
ATOM 2051 N N . THR A 1 286 ? -18.139 19.706 9.805 1.00 32.33 284 THR A N 1
ATOM 2052 C CA . THR A 1 286 ? -17.320 20.645 10.541 1.00 32.26 284 THR A CA 1
ATOM 2053 C C . THR A 1 286 ? -16.747 21.668 9.559 1.00 30.90 284 THR A C 1
ATOM 2054 O O . THR A 1 286 ? -16.104 21.296 8.563 1.00 29.53 284 THR A O 1
ATOM 2058 N N . VAL A 1 287 ? -16.986 22.951 9.819 1.00 29.63 285 VAL A N 1
ATOM 2059 C CA . VAL A 1 287 ? -16.348 24.031 9.065 1.00 29.40 285 VAL A CA 1
ATOM 2060 C C . VAL A 1 287 ? -15.304 24.693 9.972 1.00 29.44 285 VAL A C 1
ATOM 2061 O O . VAL A 1 287 ? -15.631 25.153 11.073 1.00 29.60 285 VAL A O 1
ATOM 2065 N N . THR A 1 288 ? -14.050 24.738 9.530 1.00 29.40 286 THR A N 1
ATOM 2066 C CA . THR A 1 288 ? -13.030 25.362 10.378 1.00 28.98 286 THR A CA 1
ATOM 2067 C C . THR A 1 288 ? -13.139 26.897 10.315 1.00 28.39 286 THR A C 1
ATOM 2068 O O . THR A 1 288 ? -13.816 27.467 9.454 1.00 27.85 286 THR A O 1
ATOM 2072 N N . GLY A 1 289 ? -12.448 27.573 11.244 1.00 28.58 287 GLY A N 1
ATOM 2073 C CA . GLY A 1 289 ? -12.581 29.012 11.438 1.00 26.47 287 GLY A CA 1
ATOM 2074 C C . GLY A 1 289 ? -12.458 29.863 10.195 1.00 27.22 287 GLY A C 1
ATOM 2075 O O . GLY A 1 289 ? -11.647 29.582 9.299 1.00 26.17 287 GLY A O 1
ATOM 2076 N N . MET A 1 290 ? -13.273 30.918 10.115 1.00 26.30 288 MET A N 1
ATOM 2077 C CA . MET A 1 290 ? -13.235 31.834 8.994 1.00 26.03 288 MET A CA 1
ATOM 2078 C C . MET A 1 290 ? -13.632 31.179 7.673 1.00 27.52 288 MET A C 1
ATOM 2079 O O . MET A 1 290 ? -13.290 31.695 6.597 1.00 27.31 288 MET A O 1
ATOM 2084 N N . GLY A 1 291 ? -14.363 30.068 7.727 1.00 28.60 289 GLY A N 1
ATOM 2085 C CA . GLY A 1 291 ? -14.706 29.349 6.514 1.00 27.82 289 GLY A CA 1
ATOM 2086 C C . GLY A 1 291 ? -15.642 30.173 5.661 1.00 28.10 289 GLY A C 1
ATOM 2087 O O . GLY A 1 291 ? -16.618 30.743 6.158 1.00 27.76 289 GLY A O 1
ATOM 2088 N N . MET A 1 292 ? -15.318 30.293 4.386 1.00 27.63 290 MET A N 1
ATOM 2089 C CA . MET A 1 292 ? -16.160 31.009 3.426 1.00 27.99 290 MET A CA 1
ATOM 2090 C C . MET A 1 292 ? -17.029 29.970 2.714 1.00 27.85 290 MET A C 1
ATOM 2091 O O . MET A 1 292 ? -16.611 29.363 1.724 1.00 27.31 290 MET A O 1
ATOM 2096 N N . VAL A 1 293 ? -18.243 29.771 3.195 1.00 28.04 291 VAL A N 1
ATOM 2097 C CA . VAL A 1 293 ? -19.086 28.692 2.704 1.00 29.04 291 VAL A CA 1
ATOM 2098 C C . VAL A 1 293 ? -19.984 29.269 1.608 1.00 30.43 291 VAL A C 1
ATOM 2099 O O . VAL A 1 293 ? -20.992 29.946 1.881 1.00 29.34 291 VAL A O 1
ATOM 2103 N N . MET A 1 294 ? -19.632 28.968 0.364 1.00 32.40 292 MET A N 1
ATOM 2104 C CA . MET A 1 294 ? -20.350 29.498 -0.779 1.00 35.89 292 MET A CA 1
ATOM 2105 C C . MET A 1 294 ? -21.318 28.499 -1.392 1.00 36.17 292 MET A C 1
ATOM 2106 O O . MET A 1 294 ? -22.316 28.919 -1.973 1.00 36.67 292 MET A O 1
ATOM 2111 N N . ARG A 1 295 ? -21.062 27.201 -1.272 1.00 36.38 293 ARG A N 1
ATOM 2112 C CA . ARG A 1 295 ? -21.825 26.167 -1.957 1.00 37.33 293 ARG A CA 1
ATOM 2113 C C . ARG A 1 295 ? -22.423 25.202 -0.944 1.00 34.98 293 ARG A C 1
ATOM 2114 O O . ARG A 1 295 ? -21.915 25.088 0.173 1.00 34.23 293 ARG A O 1
ATOM 2122 N N . PRO A 1 296 ? -23.488 24.462 -1.315 1.00 33.58 294 PRO A N 1
ATOM 2123 C CA . PRO A 1 296 ? -24.024 23.422 -0.426 1.00 33.34 294 PRO A CA 1
ATOM 2124 C C . PRO A 1 296 ? -22.949 22.415 -0.042 1.00 33.87 294 PRO A C 1
ATOM 2125 O O . PRO A 1 296 ? -21.993 22.153 -0.780 1.00 34.07 294 PRO A O 1
ATOM 2129 N N . ILE A 1 297 ? -23.106 21.838 1.133 1.00 33.27 295 ILE A N 1
ATOM 2130 C CA . ILE A 1 297 ? -22.221 20.779 1.585 1.00 33.39 295 ILE A CA 1
ATOM 2131 C C . ILE A 1 297 ? -23.074 19.517 1.695 1.00 35.22 295 ILE A C 1
ATOM 2132 O O . ILE A 1 297 ? -24.075 19.490 2.423 1.00 34.67 295 ILE A O 1
ATOM 2137 N N . THR A 1 298 ? -22.712 18.491 0.927 1.00 37.15 296 THR A N 1
ATOM 2138 C CA . THR A 1 298 ? -23.531 17.297 0.819 1.00 39.10 296 THR A CA 1
ATOM 2139 C C . THR A 1 298 ? -22.862 16.055 1.385 1.00 39.92 296 THR A C 1
ATOM 2140 O O . THR A 1 298 ? -23.511 15.017 1.463 1.00 40.27 296 THR A O 1
ATOM 2144 N N . GLU A 1 299 ? -21.595 16.129 1.793 1.00 39.98 297 GLU A N 1
ATOM 2145 C CA . GLU A 1 299 ? -20.920 14.989 2.404 1.00 40.98 297 GLU A CA 1
ATOM 2146 C C . GLU A 1 299 ? -20.399 15.367 3.786 1.00 37.88 297 GLU A C 1
ATOM 2147 O O . GLU A 1 299 ? -19.833 16.449 3.945 1.00 37.09 297 GLU A O 1
ATOM 2153 N N . PRO A 1 300 ? -20.560 14.505 4.795 1.00 37.09 298 PRO A N 1
ATOM 2154 C CA . PRO A 1 300 ? -19.973 14.794 6.116 1.00 36.67 298 PRO A CA 1
ATOM 2155 C C . PRO A 1 300 ? -18.459 14.916 6.021 1.00 36.99 298 PRO A C 1
ATOM 2156 O O . PRO A 1 300 ? -17.842 14.452 5.067 1.00 37.27 298 PRO A O 1
ATOM 2160 N N . GLY A 1 301 ? -17.859 15.590 6.999 1.00 36.66 299 GLY A N 1
ATOM 2161 C CA . GLY A 1 301 ? -16.414 15.747 7.026 1.00 36.32 299 GLY A CA 1
ATOM 2162 C C . GLY A 1 301 ? -16.003 17.162 7.416 1.00 35.80 299 GLY A C 1
ATOM 2163 O O . GLY A 1 301 ? -16.833 18.004 7.762 1.00 35.62 299 GLY A O 1
ATOM 2164 N N . VAL A 1 302 ? -14.688 17.420 7.360 1.00 34.41 300 VAL A N 1
ATOM 2165 C CA . VAL A 1 302 ? -14.115 18.712 7.714 1.00 32.57 300 VAL A CA 1
ATOM 2166 C C . VAL A 1 302 ? -13.856 19.516 6.447 1.00 33.10 300 VAL A C 1
ATOM 2167 O O . VAL A 1 302 ? -13.262 19.010 5.482 1.00 33.51 300 VAL A O 1
ATOM 2171 N N . TYR A 1 303 ? -14.288 20.780 6.451 1.00 32.91 301 TYR A N 1
ATOM 2172 C CA . TYR A 1 303 ? -14.091 21.689 5.335 1.00 32.28 301 TYR A CA 1
ATOM 2173 C C . TYR A 1 303 ? -13.429 22.978 5.822 1.00 30.70 301 TYR A C 1
ATOM 2174 O O . TYR A 1 303 ? -13.716 23.457 6.927 1.00 30.56 301 TYR A O 1
ATOM 2183 N N . SER A 1 304 ? -12.560 23.552 4.989 1.00 30.31 302 SER A N 1
ATOM 2184 C CA . SER A 1 304 ? -11.757 24.711 5.386 1.00 29.64 302 SER A CA 1
ATOM 2185 C C . SER A 1 304 ? -11.531 25.665 4.220 1.00 29.73 302 SER A C 1
ATOM 2186 O O . SER A 1 304 ? -11.608 25.283 3.050 1.00 30.48 302 SER A O 1
ATOM 2189 N N . SER A 1 305 ? -11.213 26.919 4.554 1.00 28.76 303 SER A N 1
ATOM 2190 C CA . SER A 1 305 ? -10.787 27.867 3.530 1.00 28.46 303 SER A CA 1
ATOM 2191 C C . SER A 1 305 ? -9.879 28.906 4.167 1.00 28.27 303 SER A C 1
ATOM 2192 O O . SER A 1 305 ? -9.724 28.957 5.388 1.00 28.59 303 SER A O 1
ATOM 2195 N N . GLY A 1 306 ? -9.282 29.738 3.329 1.00 28.58 304 GLY A N 1
ATOM 2196 C CA . GLY A 1 306 ? -8.501 30.864 3.837 1.00 28.27 304 GLY A CA 1
ATOM 2197 C C . GLY A 1 306 ? -7.010 30.647 3.638 1.00 29.20 304 GLY A C 1
ATOM 2198 O O . GLY A 1 306 ? -6.494 29.536 3.810 1.00 31.12 304 GLY A O 1
ATOM 2199 N N . ILE A 1 307 ? -6.307 31.707 3.249 1.00 28.51 305 ILE A N 1
ATOM 2200 C CA . ILE A 1 307 ? -4.854 31.683 3.123 1.00 29.04 305 ILE A CA 1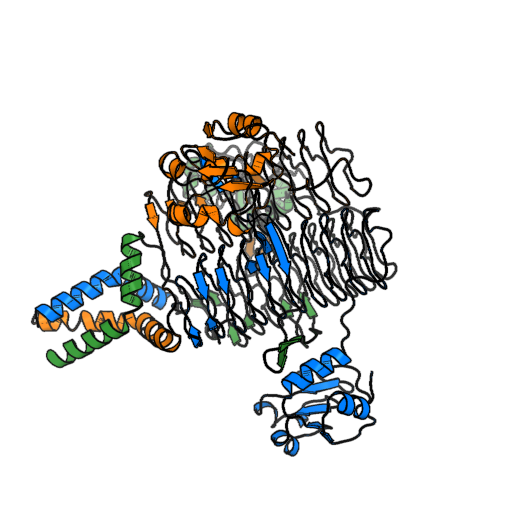
ATOM 2201 C C . ILE A 1 307 ? -4.292 32.303 4.403 1.00 29.98 305 ILE A C 1
ATOM 2202 O O . ILE A 1 307 ? -4.551 33.482 4.661 1.00 30.15 305 ILE A O 1
ATOM 2207 N N . PRO A 1 308 ? -3.582 31.557 5.239 1.00 31.68 306 PRO A N 1
ATOM 2208 C CA . PRO A 1 308 ? -3.255 32.042 6.584 1.00 32.35 306 PRO A CA 1
ATOM 2209 C C . PRO A 1 308 ? -2.130 33.076 6.603 1.00 31.16 306 PRO A C 1
ATOM 2210 O O . PRO A 1 308 ? -1.480 33.354 5.606 1.00 31.01 306 PRO A O 1
ATOM 2214 N N . LEU A 1 309 ? -1.863 33.558 7.822 1.00 29.86 307 LEU A N 1
ATOM 2215 C CA . LEU A 1 309 ? -0.971 34.674 8.094 1.00 27.93 307 LEU A CA 1
ATOM 2216 C C . LEU A 1 309 ? 0.463 34.389 7.648 1.00 26.70 307 LEU A C 1
ATOM 2217 O O . LEU A 1 309 ? 0.967 33.276 7.792 1.00 26.70 307 LEU A O 1
ATOM 2222 N N . GLN A 1 310 ? 1.133 35.411 7.146 1.00 26.19 308 GLN A N 1
ATOM 2223 C CA . GLN A 1 310 ? 2.562 35.381 6.884 1.00 27.84 308 GLN A CA 1
ATOM 2224 C C . GLN A 1 310 ? 3.165 36.699 7.344 1.00 28.32 308 GLN A C 1
ATOM 2225 O O . GLN A 1 310 ? 2.444 37.697 7.496 1.00 27.78 308 GLN A O 1
ATOM 2231 N N . PRO A 1 311 ? 4.494 36.756 7.519 1.00 29.51 309 PRO A N 1
ATOM 2232 C CA . PRO A 1 311 ? 5.165 38.049 7.710 1.00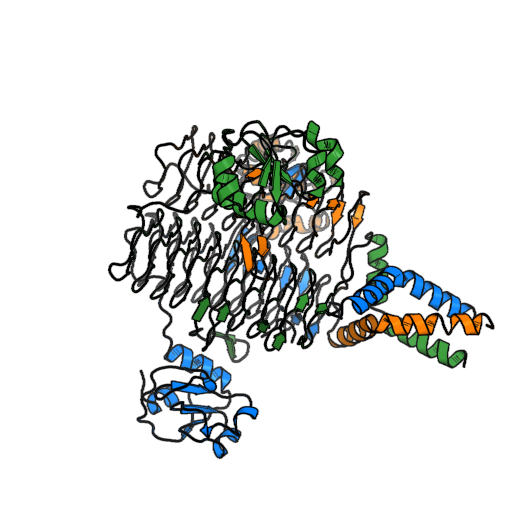 29.45 309 PRO A CA 1
ATOM 2233 C C . PRO A 1 311 ? 4.758 39.001 6.606 1.00 28.70 309 PRO A C 1
ATOM 2234 O O . PRO A 1 311 ? 4.617 38.597 5.451 1.00 28.39 309 PRO A O 1
ATOM 2238 N N . ASN A 1 312 ? 4.570 40.280 6.964 1.00 28.59 310 ASN A N 1
ATOM 2239 C CA . ASN A 1 312 ? 3.971 41.217 6.012 1.00 27.83 310 ASN A CA 1
ATOM 2240 C C . ASN A 1 312 ? 4.772 41.302 4.709 1.00 28.40 310 ASN A C 1
ATOM 2241 O O . ASN A 1 312 ? 4.200 41.427 3.616 1.00 28.52 310 ASN A O 1
ATOM 2246 N N . LYS A 1 313 ? 6.090 41.228 4.790 1.00 30.39 311 LYS A N 1
ATOM 2247 C CA . LYS A 1 313 ? 6.871 41.342 3.560 1.00 33.08 311 LYS A CA 1
ATOM 2248 C C . LYS A 1 313 ? 6.552 40.189 2.616 1.00 30.76 311 LYS A C 1
ATOM 2249 O O . LYS A 1 313 ? 6.403 40.386 1.395 1.00 30.43 311 LYS A O 1
ATOM 2255 N N . VAL A 1 314 ? 6.382 38.994 3.194 1.00 30.02 312 VAL A N 1
ATOM 2256 C CA . VAL A 1 314 ? 6.040 37.785 2.451 1.00 27.12 312 VAL A CA 1
ATOM 2257 C C . VAL A 1 314 ? 4.616 37.881 1.931 1.00 27.72 312 VAL A C 1
ATOM 2258 O O . VAL A 1 314 ? 4.346 37.599 0.759 1.00 28.69 312 VAL A O 1
ATOM 2262 N N . TRP A 1 315 ? 3.686 38.307 2.793 1.00 27.27 313 TRP A N 1
ATOM 2263 C CA . TRP A 1 315 ? 2.293 38.435 2.372 1.00 26.16 313 TRP A CA 1
ATOM 2264 C C . TRP A 1 315 ? 2.150 39.329 1.151 1.00 26.79 313 TRP A C 1
ATOM 2265 O O . TRP A 1 315 ? 1.337 39.049 0.261 1.00 27.57 313 TRP A O 1
ATOM 2276 N N . ARG A 1 316 ? 2.899 40.448 1.103 1.00 28.43 314 ARG A N 1
ATOM 2277 C CA . ARG A 1 316 ? 2.764 41.346 -0.038 1.00 29.73 314 ARG A CA 1
ATOM 2278 C C . ARG A 1 316 ? 3.065 40.617 -1.342 1.00 30.54 314 ARG A C 1
ATOM 2279 O O . ARG A 1 316 ? 2.408 40.850 -2.361 1.00 29.61 314 ARG A O 1
ATOM 2287 N N . LYS A 1 317 ? 4.066 39.742 -1.335 1.00 33.09 315 LYS A N 1
ATOM 2288 C CA . LYS A 1 317 ? 4.396 39.019 -2.558 1.00 36.71 315 LYS A CA 1
ATOM 2289 C C . LYS A 1 317 ? 3.355 37.925 -2.839 1.00 33.37 315 LYS A C 1
ATOM 2290 O O . LYS A 1 317 ? 2.909 37.759 -3.986 1.00 32.64 315 LYS A O 1
ATOM 2296 N N . THR A 1 318 ? 2.945 37.188 -1.798 1.00 30.32 316 THR A N 1
ATOM 2297 C CA . THR A 1 318 ? 1.896 36.173 -1.948 1.00 29.36 316 THR A CA 1
ATOM 2298 C C . THR A 1 318 ? 0.632 36.759 -2.572 1.00 29.11 316 THR A C 1
ATOM 2299 O O . THR A 1 318 ? 0.082 36.204 -3.532 1.00 29.63 316 THR A O 1
ATOM 2303 N N . ALA A 1 319 ? 0.168 37.897 -2.052 1.00 29.52 317 ALA A N 1
ATOM 2304 C CA . ALA A 1 319 ? -1.127 38.410 -2.487 1.00 28.27 317 ALA A CA 1
ATOM 2305 C C . ALA A 1 319 ? -1.043 38.969 -3.895 1.00 27.97 317 ALA A C 1
ATOM 2306 O O . ALA A 1 319 ? -2.000 38.846 -4.665 1.00 27.82 317 ALA A O 1
ATOM 2308 N N . ALA A 1 320 ? 0.081 39.613 -4.236 1.00 28.71 318 ALA A N 1
ATOM 2309 C CA . ALA A 1 320 ? 0.263 40.144 -5.587 1.00 28.77 318 ALA A CA 1
ATOM 2310 C C . ALA A 1 320 ? 0.334 39.014 -6.629 1.00 28.80 318 ALA A C 1
ATOM 2311 O O . ALA A 1 320 ? -0.322 39.065 -7.683 1.00 29.42 318 ALA A O 1
ATOM 2313 N N . LEU A 1 321 ? 1.119 37.979 -6.353 1.00 28.19 319 LEU A N 1
ATOM 2314 C CA . LEU A 1 321 ? 1.154 36.813 -7.241 1.00 27.68 319 LEU A CA 1
ATOM 2315 C C . LEU A 1 321 ? -0.222 36.141 -7.358 1.00 27.67 319 LEU A C 1
ATOM 2316 O O . LEU A 1 321 ? -0.667 35.810 -8.463 1.00 25.93 319 LEU A O 1
ATOM 2321 N N . VAL A 1 322 ? -0.922 35.932 -6.236 1.00 27.50 320 VAL A N 1
ATOM 2322 C CA . VAL A 1 322 ? -2.246 35.322 -6.342 1.00 27.65 320 VAL A CA 1
ATOM 2323 C C . VAL A 1 322 ? -3.160 36.188 -7.183 1.00 28.66 320 VAL A C 1
ATOM 2324 O O . VAL A 1 322 ? -3.941 35.680 -8.000 1.00 27.28 320 VAL A O 1
ATOM 2328 N N . MET A 1 323 ? -3.116 37.514 -6.970 1.00 29.65 321 MET A N 1
ATOM 2329 C CA . MET A 1 323 ? -4.022 38.370 -7.716 1.00 31.71 321 MET A CA 1
ATOM 2330 C C . MET A 1 323 ? -3.732 38.319 -9.204 1.00 32.09 321 MET A C 1
ATOM 2331 O O . MET A 1 323 ? -4.629 38.593 -10.016 1.00 31.59 321 MET A O 1
ATOM 2336 N N . ASN A 1 324 ? -2.495 37.989 -9.572 1.00 32.16 322 ASN A N 1
ATOM 2337 C CA . ASN A 1 324 ? -2.098 37.877 -10.968 1.00 34.46 322 ASN A CA 1
ATOM 2338 C C . ASN A 1 324 ? -1.992 36.418 -11.401 1.00 31.68 322 ASN A C 1
ATOM 2339 O O . ASN A 1 324 ? -1.286 36.111 -12.366 1.00 29.83 322 ASN A O 1
ATOM 2344 N N . ILE A 1 325 ? -2.702 35.509 -10.714 1.00 29.78 323 ILE A N 1
ATOM 2345 C CA . ILE A 1 325 ? -2.496 34.084 -10.995 1.00 30.45 323 ILE A CA 1
ATOM 2346 C C . ILE A 1 325 ? -2.993 33.705 -12.396 1.00 31.81 323 ILE A C 1
ATOM 2347 O O . ILE A 1 325 ? -2.480 32.761 -13.011 1.00 32.51 323 ILE A O 1
ATOM 2352 N N . ASP A 1 326 ? -3.979 34.423 -12.935 1.00 32.35 324 ASP A N 1
ATOM 2353 C CA . ASP A 1 326 ? -4.418 34.153 -14.306 1.00 33.10 324 ASP A CA 1
ATOM 2354 C C . ASP A 1 326 ? -3.271 34.354 -15.299 1.00 32.10 324 ASP A C 1
ATOM 2355 O O . ASP A 1 326 ? -3.067 33.533 -16.203 1.00 29.26 324 ASP A O 1
ATOM 2360 N N . ASP A 1 327 ? -2.514 35.451 -15.150 1.00 32.63 325 ASP A N 1
ATOM 2361 C CA . ASP A 1 327 ? -1.323 35.622 -15.978 1.00 35.75 325 ASP A CA 1
ATOM 2362 C C . ASP A 1 327 ? -0.367 34.439 -15.822 1.00 34.70 325 ASP A C 1
ATOM 2363 O O . ASP A 1 327 ? 0.167 33.937 -16.817 1.00 33.62 325 ASP A O 1
ATOM 2368 N N . MET A 1 328 ? -0.137 33.984 -14.581 1.00 34.46 326 MET A N 1
ATOM 2369 C CA . MET A 1 328 ? 0.706 32.810 -14.346 1.00 37.19 326 MET A CA 1
ATOM 2370 C C . MET A 1 328 ? 0.196 31.595 -15.111 1.00 35.29 326 MET A C 1
ATOM 2371 O O . MET A 1 328 ? 0.971 30.882 -15.765 1.00 34.18 326 MET A O 1
ATOM 2376 N N . SER A 1 329 ? -1.107 31.322 -14.992 1.00 34.21 327 SER A N 1
ATOM 2377 C CA . SER A 1 329 ? -1.739 30.219 -15.704 1.00 35.22 327 SER A CA 1
ATOM 2378 C C . SER A 1 329 ? -1.568 30.345 -17.227 1.00 35.19 327 SER A C 1
ATOM 2379 O O . SER A 1 329 ? -1.316 29.354 -17.915 1.00 34.14 327 SER A O 1
ATOM 2382 N N . LYS A 1 330 ? -1.733 31.551 -17.782 1.00 36.50 328 LYS A N 1
ATOM 2383 C CA . LYS A 1 330 ? -1.543 31.699 -19.223 1.00 38.71 328 LYS A CA 1
ATOM 2384 C C . LYS A 1 330 ? -0.086 31.434 -19.611 1.00 37.29 328 LYS A C 1
ATOM 2385 O O . LYS A 1 330 ? 0.192 30.837 -20.663 1.00 36.58 328 LYS A O 1
ATOM 2391 N N . ARG A 1 331 ? 0.860 31.899 -18.783 1.00 35.65 329 ARG A N 1
ATOM 2392 C CA . ARG A 1 331 ? 2.272 31.705 -19.107 1.00 36.16 329 ARG A CA 1
ATOM 2393 C C . ARG A 1 331 ? 2.646 30.232 -19.010 1.00 36.83 329 ARG A C 1
ATOM 2394 O O . ARG A 1 331 ? 3.419 29.726 -19.832 1.00 37.57 329 ARG A O 1
ATOM 2402 N N . LEU A 1 332 ? 2.094 29.525 -18.024 1.00 36.58 330 LEU A N 1
ATOM 2403 C CA . LEU A 1 332 ? 2.250 28.073 -17.977 1.00 38.54 330 LEU A CA 1
ATOM 2404 C C . LEU A 1 332 ? 1.690 27.401 -19.237 1.00 40.30 330 LEU A C 1
ATOM 2405 O O . LEU A 1 332 ? 2.314 26.489 -19.803 1.00 39.70 330 LEU A O 1
ATOM 2410 N N . LYS A 1 333 ? 0.494 27.809 -19.673 1.00 42.68 331 LYS A N 1
ATOM 2411 C CA . LYS A 1 333 ? -0.085 27.214 -20.880 1.00 46.49 331 LYS A CA 1
ATOM 2412 C C . LYS A 1 333 ? 0.754 27.538 -22.111 1.00 43.22 331 LYS A C 1
ATOM 2413 O O . LYS A 1 333 ? 0.933 26.687 -22.993 1.00 41.14 331 LYS A O 1
ATOM 2419 N N . SER A 1 334 ? 1.214 28.785 -22.227 1.00 42.14 332 SER A N 1
ATOM 2420 C CA . SER A 1 334 ? 2.079 29.134 -23.347 1.00 43.21 332 SER A CA 1
ATOM 2421 C C . SER A 1 334 ? 3.319 28.244 -23.362 1.00 42.03 332 SER A C 1
ATOM 2422 O O . SER A 1 334 ? 3.698 27.701 -24.407 1.00 41.51 332 SER A O 1
ATOM 2425 N N . LEU A 1 335 ? 3.919 28.034 -22.187 1.00 41.77 333 LEU A N 1
ATOM 2426 C CA . LEU A 1 335 ? 5.153 27.271 -22.087 1.00 43.14 333 LEU A CA 1
ATOM 2427 C C . LEU A 1 335 ? 4.937 25.812 -22.463 1.00 43.81 333 LEU A C 1
ATOM 2428 O O . LEU A 1 335 ? 5.753 25.225 -23.190 1.00 43.52 333 LEU A O 1
ATOM 2433 N N . GLU A 1 336 ? 3.853 25.199 -21.968 1.00 44.32 334 GLU A N 1
ATOM 2434 C CA . GLU A 1 336 ? 3.507 23.843 -22.392 1.00 46.63 334 GLU A CA 1
ATOM 2435 C C . GLU A 1 336 ? 3.411 23.755 -23.915 1.00 47.95 334 GLU A C 1
ATOM 2436 O O . GLU A 1 336 ? 3.964 22.843 -24.536 1.00 47.17 334 GLU A O 1
ATOM 2442 N N . ARG A 1 337 ? 2.712 24.705 -24.525 1.00 49.84 335 ARG A N 1
ATOM 2443 C CA . ARG A 1 337 ? 2.537 24.711 -25.969 1.00 53.23 335 ARG A CA 1
ATOM 2444 C C . ARG A 1 337 ? 3.898 24.751 -26.672 1.00 50.62 335 ARG A C 1
ATOM 2445 O O . ARG A 1 337 ? 4.174 23.944 -27.567 1.00 49.62 335 ARG A O 1
ATOM 2453 N N . LYS A 1 338 ? 4.776 25.672 -26.244 1.00 49.06 336 LYS A N 1
ATOM 2454 C CA . LYS A 1 338 ? 6.097 25.799 -26.848 1.00 49.27 336 LYS A CA 1
ATOM 2455 C C . LYS A 1 338 ? 6.931 24.540 -26.652 1.00 53.01 336 LYS A C 1
ATOM 2456 O O . LYS A 1 338 ? 7.586 24.078 -27.592 1.00 55.74 336 LYS A O 1
ATOM 2462 N N . VAL A 1 339 ? 6.920 23.969 -25.451 1.00 54.24 337 VAL A N 1
ATOM 2463 C CA . VAL A 1 339 ? 7.670 22.747 -25.179 1.00 55.54 337 VAL A CA 1
ATOM 2464 C C . VAL A 1 339 ? 7.058 21.535 -25.892 1.00 60.27 337 VAL A C 1
ATOM 2465 O O . VAL A 1 339 ? 5.834 21.420 -26.017 1.00 63.54 337 VAL A O 1
ATOM 2469 N N . GLY B 1 4 ? -57.549 44.876 10.700 1.00 88.22 2 GLY B N 1
ATOM 2470 C CA . GLY B 1 4 ? -56.621 44.223 9.782 1.00 86.66 2 GLY B CA 1
ATOM 2471 C C . GLY B 1 4 ? -57.369 43.522 8.640 1.00 84.80 2 GLY B C 1
ATOM 2472 O O . GLY B 1 4 ? -56.912 43.554 7.496 1.00 89.61 2 GLY B O 1
ATOM 2473 N N . SER B 1 5 ? -58.516 42.906 8.929 1.00 78.74 3 SER B N 1
ATOM 2474 C CA . SER B 1 5 ? -59.228 42.164 7.895 1.00 71.96 3 SER B CA 1
ATOM 2475 C C . SER B 1 5 ? -59.776 43.093 6.814 1.00 63.47 3 SER B C 1
ATOM 2476 O O . SER B 1 5 ? -60.264 44.190 7.096 1.00 61.49 3 SER B O 1
ATOM 2479 N N . ILE B 1 6 ? -59.705 42.643 5.565 1.00 57.31 4 ILE B N 1
ATOM 2480 C CA . ILE B 1 6 ? -60.036 43.505 4.437 1.00 52.68 4 ILE B CA 1
ATOM 2481 C C . ILE B 1 6 ? -60.710 42.668 3.355 1.00 50.75 4 ILE B C 1
ATOM 2482 O O . ILE B 1 6 ? -60.339 41.510 3.122 1.00 49.65 4 ILE B O 1
ATOM 2487 N N . ARG B 1 7 ? -61.716 43.250 2.700 1.00 49.91 5 ARG B N 1
ATOM 2488 C CA . ARG B 1 7 ? -62.345 42.585 1.566 1.00 49.97 5 ARG B CA 1
ATOM 2489 C C . ARG B 1 7 ? -61.350 42.458 0.411 1.00 46.44 5 ARG B C 1
ATOM 2490 O O . ARG B 1 7 ? -60.557 43.365 0.141 1.00 44.97 5 ARG B O 1
ATOM 2498 N N . LEU B 1 8 ? -61.371 41.304 -0.259 1.00 44.35 6 LEU B N 1
ATOM 2499 C CA . LEU B 1 8 ? -60.418 41.074 -1.339 1.00 42.15 6 LEU B CA 1
ATOM 2500 C C . LEU B 1 8 ? -60.485 42.189 -2.386 1.00 42.51 6 LEU B C 1
ATOM 2501 O O . LEU B 1 8 ? -59.450 42.623 -2.907 1.00 41.61 6 LEU B O 1
ATOM 2506 N N . ALA B 1 9 ? -61.699 42.671 -2.704 1.00 44.22 7 ALA B N 1
ATOM 2507 C CA . ALA B 1 9 ? -61.842 43.757 -3.674 1.00 45.92 7 ALA B CA 1
ATOM 2508 C C . ALA B 1 9 ? -61.175 45.044 -3.181 1.00 47.44 7 ALA B C 1
ATOM 2509 O O . ALA B 1 9 ? -60.552 45.761 -3.970 1.00 46.18 7 ALA B O 1
ATOM 2511 N N . ASP B 1 10 ? -61.276 45.341 -1.881 1.00 49.79 8 ASP B N 1
ATOM 2512 C CA . ASP B 1 10 ? -60.596 46.514 -1.329 1.00 52.22 8 ASP B CA 1
ATOM 2513 C C . ASP B 1 10 ? -59.084 46.356 -1.436 1.00 49.16 8 ASP B C 1
ATOM 2514 O O . ASP B 1 10 ? -58.368 47.280 -1.854 1.00 47.83 8 ASP B O 1
ATOM 2519 N N . LEU B 1 11 ? -58.584 45.171 -1.070 1.00 46.34 9 LEU B N 1
ATOM 2520 C CA . LEU B 1 11 ? -57.154 44.911 -1.126 1.00 43.59 9 LEU B CA 1
ATOM 2521 C C . LEU B 1 11 ? -56.623 45.027 -2.551 1.00 43.48 9 LEU B C 1
ATOM 2522 O O . LEU B 1 11 ? -55.562 45.632 -2.778 1.00 42.45 9 LEU B O 1
ATOM 2527 N N . ALA B 1 12 ? -57.366 44.495 -3.536 1.00 44.01 10 ALA B N 1
ATOM 2528 C CA . ALA B 1 12 ? -56.902 44.589 -4.917 1.00 44.98 10 ALA B CA 1
ATOM 2529 C C . ALA B 1 12 ? -56.822 46.044 -5.358 1.00 47.78 10 ALA B C 1
ATOM 2530 O O . ALA B 1 12 ? -55.896 46.441 -6.084 1.00 46.83 10 ALA B O 1
ATOM 2532 N N . GLN B 1 13 ? -57.787 46.855 -4.930 1.00 51.78 11 GLN B N 1
ATOM 2533 C CA . GLN B 1 13 ? -57.744 48.257 -5.306 1.00 56.51 11 GLN B CA 1
ATOM 2534 C C . GLN B 1 13 ? -56.540 48.946 -4.689 1.00 50.57 11 GLN B C 1
ATOM 2535 O O . GLN B 1 13 ? -55.863 49.722 -5.359 1.00 48.03 11 GLN B O 1
ATOM 2541 N N . GLN B 1 14 ? -56.239 48.655 -3.424 1.00 49.25 12 GLN B N 1
ATOM 2542 C CA . GLN B 1 14 ? -55.094 49.288 -2.778 1.00 48.27 12 GLN B CA 1
ATOM 2543 C C . GLN B 1 14 ? -53.777 48.832 -3.380 1.00 46.93 12 GLN B C 1
ATOM 2544 O O . GLN B 1 14 ? -52.787 49.569 -3.323 1.00 48.09 12 GLN B O 1
ATOM 2550 N N . LEU B 1 15 ? -53.743 47.634 -3.951 1.00 44.93 13 LEU B N 1
ATOM 2551 C CA . LEU B 1 15 ? -52.566 47.096 -4.629 1.00 42.36 13 LEU B CA 1
ATOM 2552 C C . LEU B 1 15 ? -52.540 47.447 -6.107 1.00 42.70 13 LEU B C 1
ATOM 2553 O O . LEU B 1 15 ? -51.565 47.116 -6.800 1.00 41.84 13 LEU B O 1
ATOM 2558 N N . ASP B 1 16 ? -53.580 48.101 -6.614 1.00 44.33 14 ASP B N 1
ATOM 2559 C CA . ASP B 1 16 ? -53.690 48.322 -8.054 1.00 46.38 14 ASP B CA 1
ATOM 2560 C C . ASP B 1 16 ? -53.578 46.991 -8.813 1.00 42.90 14 ASP B C 1
ATOM 2561 O O . ASP B 1 16 ? -52.902 46.882 -9.834 1.00 41.27 14 ASP B O 1
ATOM 2566 N N . ALA B 1 17 ? -54.238 45.953 -8.302 1.00 42.80 15 ALA B N 1
ATOM 2567 C CA . ALA B 1 17 ? -54.229 44.633 -8.932 1.00 43.33 15 ALA B CA 1
ATOM 2568 C C . ALA B 1 17 ? -55.541 44.370 -9.650 1.00 46.38 15 ALA B C 1
ATOM 2569 O O . ALA B 1 17 ? -56.589 44.882 -9.256 1.00 47.01 15 ALA B O 1
ATOM 2571 N N . GLU B 1 18 ? -55.489 43.509 -10.667 1.00 49.19 16 GLU B N 1
ATOM 2572 C CA . GLU B 1 18 ? -56.705 43.028 -11.323 1.00 52.92 16 GLU B CA 1
ATOM 2573 C C . GLU B 1 18 ? -57.289 41.853 -10.547 1.00 49.52 16 GLU B C 1
ATOM 2574 O O . GLU B 1 18 ? -56.645 40.800 -10.426 1.00 48.16 16 GLU B O 1
ATOM 2580 N N . LEU B 1 19 ? -58.509 42.019 -10.042 1.00 47.18 17 LEU B N 1
ATOM 2581 C CA . LEU B 1 19 ? -59.173 40.957 -9.303 1.00 44.89 17 LEU B CA 1
ATOM 2582 C C . LEU B 1 19 ? -59.875 40.008 -10.264 1.00 45.00 17 LEU B C 1
ATOM 2583 O O . LEU B 1 19 ? -60.610 40.441 -11.158 1.00 44.82 17 LEU B O 1
ATOM 2588 N N . HIS B 1 20 ? -59.614 38.716 -10.100 1.00 45.32 18 HIS B N 1
ATOM 2589 C CA . HIS B 1 20 ? -60.374 37.652 -10.751 1.00 46.05 18 HIS B CA 1
ATOM 2590 C C . HIS B 1 20 ? -60.866 36.746 -9.636 1.00 45.78 18 HIS B C 1
ATOM 2591 O O . HIS B 1 20 ? -60.067 36.042 -9.005 1.00 44.45 18 HIS B O 1
ATOM 2598 N N . GLY B 1 21 ? -62.174 36.774 -9.396 1.00 46.60 19 GLY B N 1
ATOM 2599 C CA . GLY B 1 21 ? -62.796 36.022 -8.343 1.00 46.87 19 GLY B CA 1
ATOM 2600 C C . GLY B 1 21 ? -63.659 36.921 -7.501 1.00 47.40 19 GLY B C 1
ATOM 2601 O O . GLY B 1 21 ? -63.944 38.072 -7.854 1.00 47.07 19 GLY B O 1
ATOM 2602 N N . ASP B 1 22 ? -64.038 36.395 -6.344 1.00 47.71 20 ASP B N 1
ATOM 2603 C CA . ASP B 1 22 ? -65.064 36.962 -5.476 1.00 48.58 20 ASP B CA 1
ATOM 2604 C C . ASP B 1 22 ? -64.470 38.052 -4.572 1.00 48.11 20 ASP B C 1
ATOM 2605 O O . ASP B 1 22 ? -63.858 37.763 -3.538 1.00 47.17 20 ASP B O 1
ATOM 2610 N N . GLY B 1 23 ? -64.703 39.317 -4.923 1.00 48.75 21 GLY B N 1
ATOM 2611 C CA . GLY B 1 23 ? -64.200 40.433 -4.136 1.00 49.13 21 GLY B CA 1
ATOM 2612 C C . GLY B 1 23 ? -64.747 40.525 -2.715 1.00 49.62 21 GLY B C 1
ATOM 2613 O O . GLY B 1 23 ? -64.217 41.313 -1.926 1.00 48.93 21 GLY B O 1
ATOM 2614 N N . ASP B 1 24 ? -65.770 39.738 -2.365 1.00 51.11 22 ASP B N 1
ATOM 2615 C CA . ASP B 1 24 ? -66.298 39.728 -1.001 1.00 52.46 22 ASP B CA 1
ATOM 2616 C C . ASP B 1 24 ? -65.531 38.800 -0.068 1.00 49.50 22 ASP B C 1
ATOM 2617 O O . ASP B 1 24 ? -65.792 38.813 1.136 1.00 48.55 22 ASP B O 1
ATOM 2622 N N . ILE B 1 25 ? -64.622 37.978 -0.602 1.00 47.51 23 ILE B N 1
ATOM 2623 C CA . ILE B 1 25 ? -63.716 37.191 0.232 1.00 45.72 23 ILE B CA 1
ATOM 2624 C C . ILE B 1 25 ? -63.038 38.098 1.260 1.00 45.62 23 ILE B C 1
ATOM 2625 O O . ILE B 1 25 ? -62.574 39.202 0.936 1.00 45.58 23 ILE B O 1
ATOM 2630 N N . VAL B 1 26 ? -62.994 37.651 2.514 1.00 45.27 24 VAL B N 1
ATOM 2631 C CA . VAL B 1 26 ? -62.343 38.417 3.572 1.00 45.64 24 VAL B CA 1
ATOM 2632 C C . VAL B 1 26 ? -60.942 37.858 3.769 1.00 44.59 24 VAL B C 1
ATOM 2633 O O . VAL B 1 26 ? -60.776 36.670 4.061 1.00 44.08 24 VAL B O 1
ATOM 2637 N N . ILE B 1 27 ? -59.938 38.710 3.601 1.00 43.56 25 ILE B N 1
ATOM 2638 C CA . ILE B 1 27 ? -58.536 38.340 3.794 1.00 43.02 25 ILE B CA 1
ATOM 2639 C C . ILE B 1 27 ? -58.112 38.805 5.180 1.00 45.19 25 ILE B C 1
ATOM 2640 O O . ILE B 1 27 ? -58.344 39.966 5.558 1.00 45.19 25 ILE B O 1
ATOM 2645 N N . THR B 1 28 ? -57.498 37.906 5.943 1.00 46.43 26 THR B N 1
ATOM 2646 C CA . THR B 1 28 ? -57.129 38.222 7.314 1.00 47.43 26 THR B CA 1
ATOM 2647 C C . THR B 1 28 ? -55.627 38.307 7.539 1.00 47.83 26 THR B C 1
ATOM 2648 O O . THR B 1 28 ? -55.205 38.746 8.616 1.00 50.65 26 THR B O 1
ATOM 2652 N N . GLY B 1 29 ? -54.816 37.898 6.568 1.00 45.86 27 GLY B N 1
ATOM 2653 C CA . GLY B 1 29 ? -53.372 37.877 6.742 1.00 43.28 27 GLY B CA 1
ATOM 2654 C C . GLY B 1 29 ? -52.692 37.312 5.508 1.00 41.22 27 GLY B C 1
ATOM 2655 O O . GLY B 1 29 ? -53.335 36.770 4.600 1.00 40.95 27 GLY B O 1
ATOM 2656 N N . VAL B 1 30 ? -51.369 37.466 5.488 1.00 38.20 28 VAL B N 1
ATOM 2657 C CA . VAL B 1 30 ? -50.491 36.944 4.442 1.00 36.23 28 VAL B CA 1
ATOM 2658 C C . VAL B 1 30 ? -49.840 35.682 4.987 1.00 34.49 28 VAL B C 1
ATOM 2659 O O . VAL B 1 30 ? -49.609 35.550 6.198 1.00 33.59 28 VAL B O 1
ATOM 2663 N N . ALA B 1 31 ? -49.604 34.719 4.097 1.00 33.69 29 ALA B N 1
ATOM 2664 C CA . ALA B 1 31 ? -48.985 33.452 4.464 1.00 32.84 29 ALA B CA 1
ATOM 2665 C C . ALA B 1 31 ? -48.168 32.961 3.273 1.00 32.46 29 ALA B C 1
ATOM 2666 O O . ALA B 1 31 ? -48.409 33.355 2.126 1.00 33.48 29 ALA B O 1
ATOM 2668 N N . SER B 1 32 ? -47.194 32.099 3.547 1.00 30.99 30 SER B N 1
ATOM 2669 C CA . SER B 1 32 ? -46.511 31.426 2.447 1.00 31.48 30 SER B CA 1
ATOM 2670 C C . SER B 1 32 ? -47.481 30.515 1.689 1.00 31.58 30 SER B C 1
ATOM 2671 O O . SER B 1 32 ? -48.568 30.165 2.160 1.00 30.50 30 SER B O 1
ATOM 2674 N N . MET B 1 33 ? -47.061 30.099 0.500 1.00 33.84 31 MET B N 1
ATOM 2675 C CA . MET B 1 33 ? -47.911 29.230 -0.301 1.00 37.01 31 MET B CA 1
ATOM 2676 C C . MET B 1 33 ? -48.158 27.901 0.415 1.00 36.47 31 MET B C 1
ATOM 2677 O O . MET B 1 33 ? -49.300 27.438 0.485 1.00 34.40 31 MET B O 1
ATOM 2682 N N . GLN B 1 34 ? -47.113 27.320 1.019 1.00 37.85 32 GLN B N 1
ATOM 2683 C CA . GLN B 1 34 ? -47.247 26.044 1.715 1.00 40.81 32 GLN B CA 1
ATOM 2684 C C . GLN B 1 34 ? -48.175 26.174 2.925 1.00 37.79 32 GLN B C 1
ATOM 2685 O O . GLN B 1 34 ? -49.005 25.294 3.179 1.00 36.62 32 GLN B O 1
ATOM 2691 N N . SER B 1 35 ? -48.064 27.265 3.678 1.00 35.70 33 SER B N 1
ATOM 2692 C CA . SER B 1 35 ? -48.805 27.396 4.928 1.00 35.22 33 SER B CA 1
ATOM 2693 C C . SER B 1 35 ? -50.198 28.001 4.770 1.00 34.29 33 SER B C 1
ATOM 2694 O O . SER B 1 35 ? -50.973 27.985 5.738 1.00 32.60 33 SER B O 1
ATOM 2697 N N . ALA B 1 36 ? -50.533 28.586 3.621 1.00 34.06 34 ALA B N 1
ATOM 2698 C CA . ALA B 1 36 ? -51.729 29.428 3.570 1.00 35.54 34 ALA B CA 1
ATOM 2699 C C . ALA B 1 36 ? -52.995 28.597 3.743 1.00 38.25 34 ALA B C 1
ATOM 2700 O O . ALA B 1 36 ? -53.128 27.505 3.174 1.00 37.42 34 ALA B O 1
ATOM 2702 N N . GLN B 1 37 ? -53.948 29.149 4.497 1.00 40.25 35 GLN B N 1
ATOM 2703 C CA . GLN B 1 37 ? -55.235 28.519 4.785 1.00 43.64 35 GLN B CA 1
ATOM 2704 C C . GLN B 1 37 ? -56.348 29.518 4.473 1.00 41.64 35 GLN B C 1
ATOM 2705 O O . GLN B 1 37 ? -56.099 30.644 4.025 1.00 39.66 35 GLN B O 1
ATOM 2711 N N . THR B 1 38 ? -57.592 29.087 4.641 1.00 41.81 36 THR B N 1
ATOM 2712 C CA . THR B 1 38 ? -58.710 29.985 4.375 1.00 42.70 36 THR B CA 1
ATOM 2713 C C . THR B 1 38 ? -58.501 31.320 5.072 1.00 40.93 36 THR B C 1
ATOM 2714 O O . THR B 1 38 ? -58.057 31.377 6.223 1.00 40.52 36 THR B O 1
ATOM 2718 N N . GLY B 1 39 ? -58.835 32.398 4.377 1.00 39.68 37 GLY B N 1
ATOM 2719 C CA . GLY B 1 39 ? -58.613 33.717 4.924 1.00 38.39 37 GLY B CA 1
ATOM 2720 C C . GLY B 1 39 ? -57.267 34.325 4.584 1.00 37.19 37 GLY B C 1
ATOM 2721 O O . GLY B 1 39 ? -57.096 35.538 4.741 1.00 36.36 37 GLY B O 1
ATOM 2722 N N . HIS B 1 40 ? -56.320 33.533 4.095 1.00 37.46 38 HIS B N 1
ATOM 2723 C CA . HIS B 1 40 ? -54.977 34.012 3.781 1.00 38.52 38 HIS B CA 1
ATOM 2724 C C . HIS B 1 40 ? -54.871 34.414 2.321 1.00 37.20 38 HIS B C 1
ATOM 2725 O O . HIS B 1 40 ? -55.480 33.783 1.450 1.00 36.56 38 HIS B O 1
ATOM 2732 N N . ILE B 1 41 ? -54.076 35.479 2.049 1.00 36.03 39 ILE B N 1
ATOM 2733 C CA . ILE B 1 41 ? -53.579 35.723 0.700 1.00 34.54 39 ILE B CA 1
ATOM 2734 C C . ILE B 1 41 ? -52.119 35.272 0.631 1.00 33.60 39 ILE B C 1
ATOM 2735 O O . ILE B 1 41 ? -51.363 35.368 1.605 1.00 33.53 39 ILE B O 1
ATOM 2740 N N . THR B 1 42 ? -51.711 34.743 -0.518 1.00 31.77 40 THR B N 1
ATOM 2741 C CA . THR B 1 42 ? -50.301 34.400 -0.727 1.00 30.53 40 THR B CA 1
ATOM 2742 C C . THR B 1 42 ? -49.946 34.920 -2.110 1.00 30.97 40 THR B C 1
ATOM 2743 O O . THR B 1 42 ? -50.729 35.652 -2.722 1.00 31.61 40 THR B O 1
ATOM 2747 N N . PHE B 1 43 ? -48.769 34.553 -2.617 1.00 30.66 41 PHE B N 1
ATOM 2748 C CA . PHE B 1 43 ? -48.309 35.062 -3.899 1.00 31.56 41 PHE B CA 1
ATOM 2749 C C . PHE B 1 43 ? -47.462 33.984 -4.542 1.00 32.49 41 PHE B C 1
ATOM 2750 O O . PHE B 1 43 ? -46.952 33.094 -3.862 1.00 31.84 41 PHE B O 1
ATOM 2758 N N . MET B 1 44 ? -47.347 34.044 -5.865 1.00 32.97 42 MET B N 1
ATOM 2759 C CA . MET B 1 44 ? -46.490 33.135 -6.610 1.00 34.51 42 MET B CA 1
ATOM 2760 C C . MET B 1 44 ? -45.502 33.968 -7.409 1.00 35.01 42 MET B C 1
ATOM 2761 O O . MET B 1 44 ? -45.901 34.793 -8.238 1.00 35.57 42 MET B O 1
ATOM 2766 N N . VAL B 1 45 ? -44.219 33.737 -7.182 1.00 34.76 43 VAL B N 1
ATOM 2767 C CA . VAL B 1 45 ? -43.197 34.382 -8.002 1.00 34.47 43 VAL B CA 1
ATOM 2768 C C . VAL B 1 45 ? -42.580 33.424 -9.016 1.00 35.61 43 VAL B C 1
ATOM 2769 O O . VAL B 1 45 ? -41.927 33.891 -9.961 1.00 35.84 43 VAL B O 1
ATOM 2773 N N . ASN B 1 46 ? -42.759 32.108 -8.841 1.00 35.44 44 ASN B N 1
ATOM 2774 C CA . ASN B 1 46 ? -42.068 31.084 -9.623 1.00 35.83 44 ASN B CA 1
ATOM 2775 C C . ASN B 1 46 ? -43.127 30.280 -10.355 1.00 37.47 44 ASN B C 1
ATOM 2776 O O . ASN B 1 46 ? -43.824 29.457 -9.733 1.00 36.89 44 ASN B O 1
ATOM 2781 N N . PRO B 1 47 ? -43.287 30.470 -11.668 1.00 39.02 45 PRO B N 1
ATOM 2782 C CA . PRO B 1 47 ? -44.354 29.758 -12.391 1.00 39.51 45 PRO B CA 1
ATOM 2783 C C . PRO B 1 47 ? -44.147 28.260 -12.392 1.00 40.06 45 PRO B C 1
ATOM 2784 O O . PRO B 1 47 ? -45.020 27.512 -12.865 1.00 39.41 45 PRO B O 1
ATOM 2788 N N . LYS B 1 48 ? -43.018 27.789 -11.870 1.00 41.07 46 LYS B N 1
ATOM 2789 C CA . LYS B 1 48 ? -42.885 26.358 -11.642 1.00 43.28 46 LYS B CA 1
ATOM 2790 C C . LYS B 1 48 ? -44.012 25.827 -10.758 1.00 39.68 46 LYS B C 1
ATOM 2791 O O . LYS B 1 48 ? -44.377 24.653 -10.855 1.00 38.16 46 LYS B O 1
ATOM 2797 N N . TYR B 1 49 ? -44.590 26.671 -9.906 1.00 38.64 47 TYR B N 1
ATOM 2798 C CA . TYR B 1 49 ? -45.615 26.217 -8.972 1.00 39.43 47 TYR B CA 1
ATOM 2799 C C . TYR B 1 49 ? -47.020 26.229 -9.566 1.00 35.22 47 TYR B C 1
ATOM 2800 O O . TYR B 1 49 ? -47.990 25.934 -8.852 1.00 34.09 47 TYR B O 1
ATOM 2809 N N . ARG B 1 50 ? -47.153 26.536 -10.859 1.00 33.06 48 ARG B N 1
ATOM 2810 C CA . ARG B 1 50 ? -48.469 26.579 -11.489 1.00 31.84 48 ARG B CA 1
ATOM 2811 C C . ARG B 1 50 ? -49.222 25.264 -11.279 1.00 32.44 48 ARG B C 1
ATOM 2812 O O . ARG B 1 50 ? -50.383 25.264 -10.854 1.00 32.38 48 ARG B O 1
ATOM 2820 N N . GLU B 1 51 ? -48.560 24.130 -11.542 1.00 32.77 49 GLU B N 1
ATOM 2821 C CA . GLU B 1 51 ? -49.181 22.813 -11.366 1.00 35.06 49 GLU B CA 1
ATOM 2822 C C . GLU B 1 51 ? -49.448 22.439 -9.901 1.00 34.56 49 GLU B C 1
ATOM 2823 O O . GLU B 1 51 ? -50.186 21.472 -9.655 1.00 33.66 49 GLU B O 1
ATOM 2829 N N . HIS B 1 52 ? -48.850 23.154 -8.940 1.00 35.42 50 HIS B N 1
ATOM 2830 C CA . HIS B 1 52 ? -48.989 22.920 -7.499 1.00 37.53 50 HIS B CA 1
ATOM 2831 C C . HIS B 1 52 ? -50.039 23.815 -6.822 1.00 35.06 50 HIS B C 1
ATOM 2832 O O . HIS B 1 52 ? -50.343 23.613 -5.632 1.00 33.30 50 HIS B O 1
ATOM 2839 N N . LEU B 1 53 ? -50.638 24.765 -7.554 1.00 34.77 51 LEU B N 1
ATOM 2840 C CA . LEU B 1 53 ? -51.573 25.719 -6.951 1.00 35.35 51 LEU B CA 1
ATOM 2841 C C . LEU B 1 53 ? -52.832 25.051 -6.425 1.00 36.29 51 LEU B C 1
ATOM 2842 O O . LEU B 1 53 ? -53.422 25.543 -5.454 1.00 36.35 51 LEU B O 1
ATOM 2847 N N . GLY B 1 54 ? -53.293 23.967 -7.065 1.00 37.05 52 GLY B N 1
ATOM 2848 C CA . GLY B 1 54 ? -54.398 23.199 -6.491 1.00 38.70 52 GLY B CA 1
ATOM 2849 C C . GLY B 1 54 ? -54.121 22.680 -5.082 1.00 39.52 52 GLY B C 1
ATOM 2850 O O . GLY B 1 54 ? -55.067 22.316 -4.360 1.00 41.52 52 GLY B O 1
ATOM 2851 N N . LEU B 1 55 ? -52.843 22.623 -4.681 1.00 37.90 53 LEU B N 1
ATOM 2852 C CA . LEU B 1 55 ? -52.426 22.194 -3.344 1.00 38.22 53 LEU B CA 1
ATOM 2853 C C . LEU B 1 55 ? -52.329 23.354 -2.348 1.00 39.00 53 LEU B C 1
ATOM 2854 O O . LEU B 1 55 ? -52.259 23.126 -1.137 1.00 39.16 53 LEU B O 1
ATOM 2859 N N . CYS B 1 56 ? -52.344 24.587 -2.823 1.00 38.87 54 CYS B N 1
ATOM 2860 C CA . CYS B 1 56 ? -52.320 25.745 -1.960 1.00 38.91 54 CYS B CA 1
ATOM 2861 C C . CYS B 1 56 ? -53.747 26.095 -1.565 1.00 40.22 54 CYS B C 1
ATOM 2862 O O . CYS B 1 56 ? -54.622 26.233 -2.433 1.00 40.98 54 CYS B O 1
ATOM 2865 N N . GLN B 1 57 ? -53.984 26.250 -0.265 1.00 39.27 55 GLN B N 1
ATOM 2866 C CA . GLN B 1 57 ? -55.334 26.508 0.223 1.00 38.99 55 GLN B CA 1
ATOM 2867 C C . GLN B 1 57 ? -55.557 27.969 0.642 1.00 37.41 55 GLN B C 1
ATOM 2868 O O . GLN B 1 57 ? -56.472 28.259 1.418 1.00 37.30 55 GLN B O 1
ATOM 2874 N N . ALA B 1 58 ? -54.749 28.898 0.125 1.00 35.78 56 ALA B N 1
ATOM 2875 C CA . ALA B 1 58 ? -55.018 30.323 0.286 1.00 34.58 56 ALA B CA 1
ATOM 2876 C C . ALA B 1 58 ? -56.381 30.713 -0.298 1.00 36.94 56 ALA B C 1
ATOM 2877 O O . ALA B 1 58 ? -56.884 30.097 -1.255 1.00 37.08 56 ALA B O 1
ATOM 2879 N N . SER B 1 59 ? -56.999 31.752 0.292 1.00 38.22 57 SER B N 1
ATOM 2880 C CA . SER B 1 59 ? -58.231 32.270 -0.314 1.00 40.11 57 SER B CA 1
ATOM 2881 C C . SER B 1 59 ? -57.951 33.053 -1.590 1.00 42.48 57 SER B C 1
ATOM 2882 O O . SER B 1 59 ? -58.853 33.189 -2.423 1.00 48.94 57 SER B O 1
ATOM 2885 N N . ALA B 1 60 ? -56.725 33.555 -1.768 1.00 38.70 58 ALA B N 1
ATOM 2886 C CA . ALA B 1 60 ? -56.389 34.350 -2.946 1.00 36.54 58 ALA B CA 1
ATOM 2887 C C . ALA B 1 60 ? -54.893 34.239 -3.190 1.00 35.22 58 ALA B C 1
ATOM 2888 O O . ALA B 1 60 ? -54.118 34.064 -2.246 1.00 34.63 58 ALA B O 1
ATOM 2890 N N . VAL B 1 61 ? -54.475 34.375 -4.450 1.00 34.38 59 VAL B N 1
ATOM 2891 C CA . VAL B 1 61 ? -53.052 34.291 -4.801 1.00 33.70 59 VAL B CA 1
ATOM 2892 C C . VAL B 1 61 ? -52.716 35.447 -5.743 1.00 33.91 59 VAL B C 1
ATOM 2893 O O . VAL B 1 61 ? -53.432 35.686 -6.725 1.00 34.13 59 VAL B O 1
ATOM 2897 N N . VAL B 1 62 ? -51.658 36.189 -5.412 1.00 33.61 60 VAL B N 1
ATOM 2898 C CA . VAL B 1 62 ? -51.096 37.221 -6.283 1.00 32.68 60 VAL B CA 1
ATOM 2899 C C . VAL B 1 62 ? -50.238 36.539 -7.335 1.00 33.94 60 VAL B C 1
ATOM 2900 O O . VAL B 1 62 ? -49.384 35.711 -7.000 1.00 33.16 60 VAL B O 1
ATOM 2904 N N . MET B 1 63 ? -50.451 36.884 -8.608 1.00 34.93 61 MET B N 1
ATOM 2905 C CA . MET B 1 63 ? -49.739 36.215 -9.693 1.00 35.12 61 MET B CA 1
ATOM 2906 C C . MET B 1 63 ? -49.744 37.130 -10.918 1.00 35.87 61 MET B C 1
ATOM 2907 O O . MET B 1 63 ? -50.341 38.213 -10.907 1.00 36.06 61 MET B O 1
ATOM 2912 N N . THR B 1 64 ? -49.055 36.691 -11.972 1.00 36.28 62 THR B N 1
ATOM 2913 C CA . THR B 1 64 ? -49.040 37.445 -13.215 1.00 37.45 62 THR B CA 1
ATOM 2914 C C . THR B 1 64 ? -50.183 37.046 -14.136 1.00 38.37 62 THR B C 1
ATOM 2915 O O . THR B 1 64 ? -50.915 36.078 -13.909 1.00 39.11 62 THR B O 1
ATOM 2919 N N . GLN B 1 65 ? -50.321 37.824 -15.212 1.00 39.29 63 GLN B N 1
ATOM 2920 C CA . GLN B 1 65 ? -51.304 37.504 -16.234 1.00 40.86 63 GLN B CA 1
ATOM 2921 C C . GLN B 1 65 ? -50.976 36.169 -16.895 1.00 40.08 63 GLN B C 1
ATOM 2922 O O . GLN B 1 65 ? -51.878 35.406 -17.253 1.00 39.14 63 GLN B O 1
ATOM 2928 N N . ASP B 1 66 ? -49.689 35.871 -17.084 1.00 40.37 64 ASP B N 1
ATOM 2929 C CA . ASP B 1 66 ? -49.353 34.585 -17.697 1.00 41.65 64 ASP B CA 1
ATOM 2930 C C . ASP B 1 66 ? -49.772 33.434 -16.792 1.00 39.27 64 ASP B C 1
ATOM 2931 O O . ASP B 1 66 ? -50.149 32.370 -17.286 1.00 37.47 64 ASP B O 1
ATOM 2936 N N . ASP B 1 67 ? -49.740 33.660 -15.465 1.00 38.28 65 ASP B N 1
ATOM 2937 C CA . ASP B 1 67 ? -50.137 32.659 -14.478 1.00 37.28 65 ASP B CA 1
ATOM 2938 C C . ASP B 1 67 ? -51.641 32.433 -14.426 1.00 37.19 65 ASP B C 1
ATOM 2939 O O . ASP B 1 67 ? -52.080 31.342 -14.034 1.00 37.63 65 ASP B O 1
ATOM 2944 N N . LEU B 1 68 ? -52.447 33.440 -14.784 1.00 36.24 66 LEU B N 1
ATOM 2945 C CA . LEU B 1 68 ? -53.881 33.385 -14.501 1.00 35.78 66 LEU B CA 1
ATOM 2946 C C . LEU B 1 68 ? -54.569 32.090 -14.924 1.00 36.05 66 LEU B C 1
ATOM 2947 O O . LEU B 1 68 ? -55.440 31.618 -14.175 1.00 35.96 66 LEU B O 1
ATOM 2952 N N . PRO B 1 69 ? -54.295 31.516 -16.094 1.00 36.67 67 PRO B N 1
ATOM 2953 C CA . PRO B 1 69 ? -55.057 30.325 -16.521 1.00 37.78 67 PRO B CA 1
ATOM 2954 C C . PRO B 1 69 ? -54.828 29.130 -15.609 1.00 37.57 67 PRO B C 1
ATOM 2955 O O . PRO B 1 69 ? -55.669 28.215 -15.592 1.00 37.36 67 PRO B O 1
ATOM 2959 N N . PHE B 1 70 ? -53.738 29.157 -14.819 1.00 35.87 68 PHE B N 1
ATOM 2960 C CA . PHE B 1 70 ? -53.340 28.110 -13.883 1.00 35.24 68 PHE B CA 1
ATOM 2961 C C . PHE B 1 70 ? -53.925 28.278 -12.482 1.00 34.21 68 PHE B C 1
ATOM 2962 O O . PHE B 1 70 ? -53.678 27.422 -11.615 1.00 32.91 68 PHE B O 1
ATOM 2970 N N . ALA B 1 71 ? -54.666 29.351 -12.229 1.00 33.03 69 ALA B N 1
ATOM 2971 C CA . ALA B 1 71 ? -55.156 29.595 -10.883 1.00 33.12 69 ALA B CA 1
ATOM 2972 C C . ALA B 1 71 ? -56.144 28.513 -10.468 1.00 33.52 69 ALA B C 1
ATOM 2973 O O . ALA B 1 71 ? -56.912 27.996 -11.280 1.00 34.16 69 ALA B O 1
ATOM 2975 N N . LYS B 1 72 ? -56.144 28.203 -9.178 1.00 33.73 70 LYS B N 1
ATOM 2976 C CA . LYS B 1 72 ? -57.199 27.409 -8.563 1.00 33.85 70 LYS B CA 1
ATOM 2977 C C . LYS B 1 72 ? -57.733 28.138 -7.333 1.00 34.40 70 LYS B C 1
ATOM 2978 O O . LYS B 1 72 ? -57.914 27.557 -6.263 1.00 34.04 70 LYS B O 1
ATOM 2984 N N . SER B 1 73 ? -57.997 29.436 -7.489 1.00 33.89 71 SER B N 1
ATOM 2985 C CA . SER B 1 73 ? -58.470 30.332 -6.437 1.00 35.05 71 SER B CA 1
ATOM 2986 C C . SER B 1 73 ? -58.714 31.687 -7.085 1.00 35.94 71 SER B C 1
ATOM 2987 O O . SER B 1 73 ? -58.215 31.953 -8.185 1.00 35.82 71 SER B O 1
ATOM 2990 N N . ALA B 1 74 ? -59.428 32.568 -6.364 1.00 35.89 72 ALA B N 1
ATOM 2991 C CA . ALA B 1 74 ? -59.384 33.998 -6.685 1.00 36.56 72 ALA B CA 1
ATOM 2992 C C . ALA B 1 74 ? -57.936 34.440 -6.895 1.00 36.51 72 ALA B C 1
ATOM 2993 O O . ALA B 1 74 ? -57.039 34.032 -6.158 1.00 36.13 72 ALA B O 1
ATOM 2995 N N . ALA B 1 75 ? -57.702 35.256 -7.916 1.00 36.42 73 ALA B N 1
ATOM 2996 C CA . ALA B 1 75 ? -56.355 35.678 -8.269 1.00 36.31 73 ALA B CA 1
ATOM 2997 C C . ALA B 1 75 ? -56.302 37.200 -8.345 1.00 37.13 73 ALA B C 1
ATOM 2998 O O . ALA B 1 75 ? -57.244 37.829 -8.840 1.00 37.57 73 ALA B O 1
ATOM 3000 N N . LEU B 1 76 ? -55.209 37.789 -7.843 1.00 36.48 74 LEU B N 1
ATOM 3001 C CA . LEU B 1 76 ? -54.886 39.198 -8.078 1.00 36.70 74 LEU B CA 1
ATOM 3002 C C . LEU B 1 76 ? -53.750 39.207 -9.082 1.00 36.30 74 LEU B C 1
ATOM 3003 O O . LEU B 1 76 ? -52.634 38.770 -8.763 1.00 34.99 74 LEU B O 1
ATOM 3008 N N . VAL B 1 77 ? -54.039 39.706 -10.283 1.00 36.65 75 VAL B N 1
ATOM 3009 C CA . VAL B 1 77 ? -53.070 39.758 -11.371 1.00 36.52 75 VAL B CA 1
ATOM 3010 C C . VAL B 1 77 ? -52.368 41.115 -11.322 1.00 37.26 75 VAL B C 1
ATOM 3011 O O . VAL B 1 77 ? -53.023 42.158 -11.257 1.00 37.78 75 VAL B O 1
ATOM 3015 N N . VAL B 1 78 ? -51.035 41.089 -11.314 1.00 37.63 76 VAL B N 1
ATOM 3016 C CA . VAL B 1 78 ? -50.191 42.274 -11.181 1.00 38.17 76 VAL B CA 1
ATOM 3017 C C . VAL B 1 78 ? -48.984 42.095 -12.090 1.00 40.40 76 VAL B C 1
ATOM 3018 O O . VAL B 1 78 ? -48.669 40.986 -12.531 1.00 40.46 76 VAL B O 1
ATOM 3022 N N . LYS B 1 79 ? -48.277 43.204 -12.341 1.00 42.37 77 LYS B N 1
ATOM 3023 C CA . LYS B 1 79 ? -47.018 43.129 -13.085 1.00 44.92 77 LYS B CA 1
ATOM 3024 C C . LYS B 1 79 ? -45.881 42.579 -12.237 1.00 41.39 77 LYS B C 1
ATOM 3025 O O . LYS B 1 79 ? -44.986 41.912 -12.755 1.00 40.56 77 LYS B O 1
ATOM 3031 N N . ASN B 1 80 ? -45.885 42.854 -10.943 1.00 38.61 78 ASN B N 1
ATOM 3032 C CA . ASN B 1 80 ? -44.745 42.548 -10.088 1.00 36.56 78 ASN B CA 1
ATOM 3033 C C . ASN B 1 80 ? -45.312 41.875 -8.844 1.00 34.36 78 ASN B C 1
ATOM 3034 O O . ASN B 1 80 ? -45.680 42.557 -7.877 1.00 33.51 78 ASN B O 1
ATOM 3039 N N . PRO B 1 81 ? -45.449 40.534 -8.848 1.00 32.52 79 PRO B N 1
ATOM 3040 C CA . PRO B 1 81 ? -45.953 39.865 -7.629 1.00 30.84 79 PRO B CA 1
ATOM 3041 C C . PRO B 1 81 ? -45.100 40.125 -6.380 1.00 29.40 79 PRO B C 1
ATOM 3042 O O . PRO B 1 81 ? -45.665 40.292 -5.299 1.00 29.18 79 PRO B O 1
ATOM 3046 N N . TYR B 1 82 ? -43.766 40.174 -6.501 1.00 30.32 80 TYR B N 1
ATOM 3047 C CA . TYR B 1 82 ? -42.911 40.352 -5.326 1.00 31.90 80 TYR B CA 1
ATOM 3048 C C . TYR B 1 82 ? -43.120 41.724 -4.666 1.00 32.91 80 TYR B C 1
ATOM 3049 O O . TYR B 1 82 ? -43.239 41.824 -3.436 1.00 32.17 80 TYR B O 1
ATOM 3058 N N . LEU B 1 83 ? -43.191 42.788 -5.464 1.00 34.10 81 LEU B N 1
ATOM 3059 C CA . LEU B 1 83 ? -43.447 44.106 -4.892 1.00 35.29 81 LEU B CA 1
ATOM 3060 C C . LEU B 1 83 ? -44.863 44.184 -4.344 1.00 35.98 81 LEU B C 1
ATOM 3061 O O . LEU B 1 83 ? -45.100 44.789 -3.286 1.00 36.78 81 LEU B O 1
ATOM 3066 N N . THR B 1 84 ? -45.811 43.537 -5.024 1.00 34.81 82 THR B N 1
ATOM 3067 C CA . THR B 1 84 ? -47.172 43.478 -4.505 1.00 34.42 82 THR B CA 1
ATOM 3068 C C . THR B 1 84 ? -47.227 42.726 -3.185 1.00 33.16 82 THR B C 1
ATOM 3069 O O . THR B 1 84 ? -47.958 43.123 -2.270 1.00 31.88 82 THR B O 1
ATOM 3073 N N . TYR B 1 85 ? -46.437 41.646 -3.058 1.00 32.94 83 TYR B N 1
ATOM 3074 C CA . TYR B 1 85 ? -46.336 40.942 -1.781 1.00 32.99 83 TYR B CA 1
ATOM 3075 C C . TYR B 1 85 ? -45.860 41.875 -0.665 1.00 33.29 83 TYR B C 1
ATOM 3076 O O . TYR B 1 85 ? -46.481 41.940 0.402 1.00 33.88 83 TYR B O 1
ATOM 3085 N N . ALA B 1 86 ? -44.757 42.610 -0.893 1.00 33.33 84 ALA B N 1
ATOM 3086 C CA . ALA B 1 86 ? -44.302 43.616 0.085 1.00 33.04 84 ALA B CA 1
ATOM 3087 C C . ALA B 1 86 ? -45.438 44.548 0.506 1.00 35.81 84 ALA B C 1
ATOM 3088 O O . ALA B 1 86 ? -45.700 44.729 1.698 1.00 34.39 84 ALA B O 1
ATOM 3090 N N . ARG B 1 87 ? -46.118 45.152 -0.469 1.00 41.48 85 ARG B N 1
ATOM 3091 C CA A ARG B 1 87 ? -47.178 46.099 -0.147 0.43 45.92 85 ARG B CA 1
ATOM 3092 C CA B ARG B 1 87 ? -47.191 46.092 -0.164 0.57 45.90 85 ARG B CA 1
ATOM 3093 C C . ARG B 1 87 ? -48.307 45.426 0.629 1.00 43.48 85 ARG B C 1
ATOM 3094 O O . ARG B 1 87 ? -48.816 45.987 1.605 1.00 42.87 85 ARG B O 1
ATOM 3109 N N . MET B 1 88 ? -48.714 44.229 0.226 1.00 39.60 86 MET B N 1
ATOM 3110 C CA . MET B 1 88 ? -49.859 43.664 0.914 1.00 38.10 86 MET B CA 1
ATOM 3111 C C . MET B 1 88 ? -49.473 43.202 2.308 1.00 36.82 86 MET B C 1
ATOM 3112 O O . MET B 1 88 ? -50.306 43.227 3.223 1.00 36.84 86 MET B O 1
ATOM 3117 N N . ALA B 1 89 ? -48.213 42.797 2.497 1.00 34.68 87 ALA B N 1
ATOM 3118 C CA . ALA B 1 89 ? -47.795 42.422 3.835 1.00 34.26 87 ALA B CA 1
ATOM 3119 C C . ALA B 1 89 ? -47.713 43.643 4.738 1.00 35.19 87 ALA B C 1
ATOM 3120 O O . ALA B 1 89 ? -47.926 43.515 5.948 1.00 34.87 87 ALA B O 1
ATOM 3122 N N . GLN B 1 90 ? -47.421 44.829 4.174 1.00 35.31 88 GLN B N 1
ATOM 3123 C CA . GLN B 1 90 ? -47.501 46.054 4.976 1.00 36.98 88 GLN B CA 1
ATOM 3124 C C . GLN B 1 90 ? -48.938 46.357 5.361 1.00 37.39 88 GLN B C 1
ATOM 3125 O O . GLN B 1 90 ? -49.210 46.720 6.509 1.00 37.04 88 GLN B O 1
ATOM 3131 N N . ILE B 1 91 ? -49.873 46.211 4.410 1.00 37.46 89 ILE B N 1
ATOM 3132 C CA . ILE B 1 91 ? -51.281 46.474 4.690 1.00 38.58 89 ILE B CA 1
ATOM 3133 C C . ILE B 1 91 ? -51.809 45.534 5.769 1.00 39.57 89 ILE B C 1
ATOM 3134 O O . ILE B 1 91 ? -52.601 45.942 6.623 1.00 40.17 89 ILE B O 1
ATOM 3139 N N . LEU B 1 92 ? -51.405 44.259 5.730 1.00 39.45 90 LEU B N 1
ATOM 3140 C CA . LEU B 1 92 ? -51.831 43.235 6.684 1.00 39.14 90 LEU B CA 1
ATOM 3141 C C . LEU B 1 92 ? -50.778 42.960 7.768 1.00 37.90 90 LEU B C 1
ATOM 3142 O O . LEU B 1 92 ? -50.794 41.894 8.391 1.00 37.07 90 LEU B O 1
ATOM 3147 N N . ASP B 1 93 ? -49.871 43.893 8.013 1.00 38.09 91 ASP B N 1
ATOM 3148 C CA . ASP B 1 93 ? -48.790 43.649 8.963 1.00 39.08 91 ASP B CA 1
ATOM 3149 C C . ASP B 1 93 ? -49.323 43.335 10.374 1.00 41.06 91 ASP B C 1
ATOM 3150 O O . ASP B 1 93 ? -50.079 44.119 10.947 1.00 42.04 91 ASP B O 1
ATOM 3155 N N . THR B 1 94 ? -48.944 42.179 10.939 1.00 41.61 92 THR B N 1
ATOM 3156 C CA . THR B 1 94 ? -49.308 41.849 12.322 1.00 41.99 92 THR B CA 1
ATOM 3157 C C . THR B 1 94 ? -48.244 42.283 13.350 1.00 40.05 92 THR B C 1
ATOM 3158 O O . THR B 1 94 ? -48.420 42.023 14.544 1.00 38.89 92 THR B O 1
ATOM 3162 N N . THR B 1 95 ? -47.150 42.924 12.920 1.00 37.57 93 THR B N 1
ATOM 3163 C CA . THR B 1 95 ? -46.080 43.313 13.838 1.00 36.41 93 THR B CA 1
ATOM 3164 C C . THR B 1 95 ? -46.619 44.337 14.829 1.00 36.73 93 THR B C 1
ATOM 3165 O O . THR B 1 95 ? -47.146 45.370 14.407 1.00 35.70 93 THR B O 1
ATOM 3169 N N . PRO B 1 96 ? -46.525 44.095 16.130 1.00 38.26 94 PRO B N 1
ATOM 3170 C CA . PRO B 1 96 ? -47.009 45.082 17.093 1.00 40.31 94 PRO B CA 1
ATOM 3171 C C . PRO B 1 96 ? -46.088 46.298 17.127 1.00 42.22 94 PRO B C 1
ATOM 3172 O O . PRO B 1 96 ? -44.996 46.310 16.547 1.00 42.20 94 PRO B O 1
ATOM 3176 N N . GLN B 1 97 ? -46.571 47.364 17.792 1.00 43.43 95 GLN B N 1
ATOM 3177 C CA . GLN B 1 97 ? -45.703 48.528 18.004 1.00 44.60 95 GLN B CA 1
ATOM 3178 C C . GLN B 1 97 ? -44.760 48.301 19.192 1.00 41.68 95 GLN B C 1
ATOM 3179 O O . GLN B 1 97 ? -45.056 47.496 20.093 1.00 41.70 95 GLN B O 1
ATOM 3185 N N . PRO B 1 98 ? -43.585 48.943 19.184 1.00 38.61 96 PRO B N 1
ATOM 3186 C CA . PRO B 1 98 ? -42.655 48.750 20.309 1.00 37.36 96 PRO B CA 1
ATOM 3187 C C . PRO B 1 98 ? -43.217 49.257 21.620 1.00 37.77 96 PRO B C 1
ATOM 3188 O O . PRO B 1 98 ? -42.861 48.740 22.691 1.00 37.92 96 PRO B O 1
ATOM 3192 N N . ALA B 1 99 ? -44.105 50.248 21.575 1.00 37.90 97 ALA B N 1
ATOM 3193 C CA . ALA B 1 99 ? -44.797 50.662 22.792 1.00 39.30 97 ALA B CA 1
ATOM 3194 C C . ALA B 1 99 ? -46.081 51.401 22.415 1.00 42.42 97 ALA B C 1
ATOM 3195 O O . ALA B 1 99 ? -46.289 51.794 21.260 1.00 42.19 97 ALA B O 1
ATOM 3197 N N . GLN B 1 100 ? -46.940 51.590 23.415 1.00 45.74 98 GLN B N 1
ATOM 3198 C CA . GLN B 1 100 ? -48.164 52.357 23.245 1.00 49.93 98 GLN B CA 1
ATOM 3199 C C . GLN B 1 100 ? -48.344 53.272 24.447 1.00 47.41 98 GLN B C 1
ATOM 3200 O O . GLN B 1 100 ? -48.209 52.824 25.591 1.00 45.22 98 GLN B O 1
ATOM 3206 N N . ASN B 1 101 ? -48.630 54.549 24.186 1.00 47.26 99 ASN B N 1
ATOM 3207 C CA . ASN B 1 101 ? -48.736 55.550 25.242 1.00 48.59 99 ASN B CA 1
ATOM 3208 C C . ASN B 1 101 ? -47.419 55.713 25.985 1.00 48.08 99 ASN B C 1
ATOM 3209 O O . ASN B 1 101 ? -46.367 55.298 25.491 1.00 46.94 99 ASN B O 1
ATOM 3214 N N . ILE B 1 102 ? -47.467 56.307 27.177 1.00 48.51 100 ILE B N 1
ATOM 3215 C CA . ILE B 1 102 ? -46.261 56.701 27.895 1.00 48.93 100 ILE B CA 1
ATOM 3216 C C . ILE B 1 102 ? -46.200 55.908 29.188 1.00 48.71 100 ILE B C 1
ATOM 3217 O O . ILE B 1 102 ? -47.023 56.102 30.092 1.00 49.06 100 ILE B O 1
ATOM 3222 N N . ALA B 1 103 ? -45.226 55.015 29.271 1.00 46.88 101 ALA B N 1
ATOM 3223 C CA . ALA B 1 103 ? -45.172 54.102 30.383 1.00 45.24 101 ALA B CA 1
ATOM 3224 C C . ALA B 1 103 ? -44.847 54.875 31.657 1.00 43.60 101 ALA B C 1
ATOM 3225 O O . ALA B 1 103 ? -43.955 55.731 31.653 1.00 41.83 101 ALA B O 1
ATOM 3227 N N . PRO B 1 104 ? -45.545 54.589 32.758 1.00 43.34 102 PRO B N 1
ATOM 3228 C CA . PRO B 1 104 ? -45.200 55.238 34.040 1.00 42.76 102 PRO B CA 1
ATOM 3229 C C . PRO B 1 104 ? -43.793 54.916 34.545 1.00 41.39 102 PRO B C 1
ATOM 3230 O O . PRO B 1 104 ? -43.201 55.743 35.257 1.00 40.73 102 PRO B O 1
ATOM 3234 N N . SER B 1 105 ? -43.255 53.720 34.242 1.00 40.29 103 SER B N 1
ATOM 3235 C CA . SER B 1 105 ? -41.893 53.360 34.628 1.00 39.80 103 SER B CA 1
ATOM 3236 C C . SER B 1 105 ? -40.827 54.028 33.766 1.00 39.44 103 SER B C 1
ATOM 3237 O O . SER B 1 105 ? -39.632 53.963 34.119 1.00 38.84 103 SER B O 1
ATOM 3240 N N . ALA B 1 106 ? -41.212 54.661 32.659 1.00 38.40 104 ALA B N 1
ATOM 3241 C CA . ALA B 1 106 ? -40.233 55.413 31.884 1.00 38.05 104 ALA B CA 1
ATOM 3242 C C . ALA B 1 106 ? -39.712 56.572 32.722 1.00 39.85 104 ALA B C 1
ATOM 3243 O O . ALA B 1 106 ? -40.403 57.071 33.618 1.00 43.07 104 ALA B O 1
ATOM 3245 N N . VAL B 1 107 ? -38.488 57.006 32.427 1.00 38.04 105 VAL B N 1
ATOM 3246 C CA . VAL B 1 107 ? -37.852 58.112 33.126 1.00 37.35 105 VAL B CA 1
ATOM 3247 C C . VAL B 1 107 ? -37.481 59.143 32.070 1.00 37.65 105 VAL B C 1
ATOM 3248 O O . VAL B 1 107 ? -36.558 58.928 31.273 1.00 35.55 105 VAL B O 1
ATOM 3252 N N . ILE B 1 108 ? -38.202 60.259 32.062 1.00 38.82 106 ILE B N 1
ATOM 3253 C CA . ILE B 1 108 ? -38.174 61.218 30.971 1.00 40.05 106 ILE B CA 1
ATOM 3254 C C . ILE B 1 108 ? -37.807 62.569 31.568 1.00 41.18 106 ILE B C 1
ATOM 3255 O O . ILE B 1 108 ? -38.537 63.088 32.423 1.00 41.30 106 ILE B O 1
ATOM 3260 N N . ASP B 1 109 ? -36.669 63.124 31.152 1.00 41.51 107 ASP B N 1
ATOM 3261 C CA . ASP B 1 109 ? -36.258 64.412 31.690 1.00 41.95 107 ASP B CA 1
ATOM 3262 C C . ASP B 1 109 ? -37.340 65.464 31.432 1.00 43.58 107 ASP B C 1
ATOM 3263 O O . ASP B 1 109 ? -38.028 65.443 30.405 1.00 42.43 107 ASP B O 1
ATOM 3268 N N . ALA B 1 110 ? -37.501 66.393 32.386 1.00 44.93 108 ALA B N 1
ATOM 3269 C CA . ALA B 1 110 ? -38.560 67.395 32.245 1.00 46.40 108 ALA B CA 1
ATOM 3270 C C . ALA B 1 110 ? -38.326 68.310 31.045 1.00 46.75 108 ALA B C 1
ATOM 3271 O O . ALA B 1 110 ? -39.275 68.924 30.550 1.00 46.85 108 ALA B O 1
ATOM 3273 N N . THR B 1 111 ? -37.085 68.412 30.551 1.00 46.08 109 THR B N 1
ATOM 3274 C CA . THR B 1 111 ? -36.810 69.270 29.402 1.00 45.57 109 THR B CA 1
ATOM 3275 C C . THR B 1 111 ? -37.007 68.571 28.049 1.00 45.16 109 THR B C 1
ATOM 3276 O O . THR B 1 111 ? -36.838 69.216 27.008 1.00 45.16 109 THR B O 1
ATOM 3280 N N . ALA B 1 112 ? -37.364 67.286 28.017 1.00 44.47 110 ALA B N 1
ATOM 3281 C CA . ALA B 1 112 ? -37.608 66.632 26.737 1.00 45.21 110 ALA B CA 1
ATOM 3282 C C . ALA B 1 112 ? -38.882 67.182 26.104 1.00 47.74 110 ALA B C 1
ATOM 3283 O O . ALA B 1 112 ? -39.849 67.509 26.796 1.00 49.64 110 ALA B O 1
ATOM 3285 N N . LYS B 1 113 ? -38.887 67.257 24.775 1.00 48.13 111 LYS B N 1
ATOM 3286 C CA . LYS B 1 113 ? -40.018 67.769 24.018 1.00 49.91 111 LYS B CA 1
ATOM 3287 C C . LYS B 1 113 ? -40.605 66.624 23.207 1.00 47.06 111 LYS B C 1
ATOM 3288 O O . LYS B 1 113 ? -39.913 66.046 22.363 1.00 44.78 111 LYS B O 1
ATOM 3294 N N . LEU B 1 114 ? -41.876 66.305 23.452 1.00 46.66 112 LEU B N 1
ATOM 3295 C CA . LEU B 1 114 ? -42.582 65.275 22.704 1.00 46.32 112 LEU B CA 1
ATOM 3296 C C . LEU B 1 114 ? -43.592 65.908 21.752 1.00 46.86 112 LEU B C 1
ATOM 3297 O O . LEU B 1 114 ? -44.304 66.852 22.117 1.00 48.11 112 LEU B O 1
ATOM 3302 N N . GLY B 1 115 ? -43.658 65.387 20.530 1.00 45.83 113 GLY B N 1
ATOM 3303 C CA . GLY B 1 115 ? -44.728 65.735 19.615 1.00 45.75 113 GLY B CA 1
ATOM 3304 C C . GLY B 1 115 ? -46.011 64.999 19.951 1.00 45.74 113 GLY B C 1
ATOM 3305 O O . GLY B 1 115 ? -46.189 64.462 21.046 1.00 45.26 113 GLY B O 1
ATOM 3306 N N . ASN B 1 116 ? -46.917 64.958 18.980 1.00 47.69 114 ASN B N 1
ATOM 3307 C CA . ASN B 1 116 ? -48.198 64.309 19.202 1.00 50.01 114 ASN B CA 1
ATOM 3308 C C . ASN B 1 116 ? -48.074 62.810 18.974 1.00 48.60 114 ASN B C 1
ATOM 3309 O O . ASN B 1 116 ? -47.344 62.357 18.094 1.00 46.41 114 ASN B O 1
ATOM 3314 N N . ASN B 1 117 ? -48.810 62.041 19.769 1.00 50.14 115 ASN B N 1
ATOM 3315 C CA . ASN B 1 117 ? -48.952 60.602 19.566 1.00 52.06 115 ASN B CA 1
ATOM 3316 C C . ASN B 1 117 ? -47.634 59.851 19.764 1.00 49.71 115 ASN B C 1
ATOM 3317 O O . ASN B 1 117 ? -47.443 58.765 19.200 1.00 48.70 115 ASN B O 1
ATOM 3322 N N . VAL B 1 118 ? -46.711 60.425 20.540 1.00 47.69 116 VAL B N 1
ATOM 3323 C CA . VAL B 1 118 ? -45.498 59.719 20.921 1.00 45.69 116 VAL B CA 1
ATOM 3324 C C . VAL B 1 118 ? -45.828 58.616 21.925 1.00 44.43 116 VAL B C 1
ATOM 3325 O O . VAL B 1 118 ? -46.677 58.790 22.818 1.00 44.22 116 VAL B O 1
ATOM 3329 N N . SER B 1 119 ? -45.156 57.465 21.777 1.00 41.96 117 SER B N 1
ATOM 3330 C CA . SER B 1 119 ? -45.207 56.370 22.737 1.00 41.64 117 SER B CA 1
ATOM 3331 C C . SER B 1 119 ? -43.816 56.054 23.269 1.00 40.42 117 SER B C 1
ATOM 3332 O O . SER B 1 119 ? -42.837 56.048 22.518 1.00 39.93 117 SER B O 1
ATOM 3335 N N . ILE B 1 120 ? -43.737 55.756 24.561 1.00 39.00 118 ILE B N 1
ATOM 3336 C CA . ILE B 1 120 ? -42.469 55.454 25.217 1.00 37.56 118 ILE B CA 1
ATOM 3337 C C . ILE B 1 120 ? -42.717 54.281 26.137 1.00 37.35 118 ILE B C 1
ATOM 3338 O O . ILE B 1 120 ? -43.593 54.353 27.009 1.00 37.26 118 ILE B O 1
ATOM 3343 N N . GLY B 1 121 ? -41.978 53.185 25.922 1.00 35.74 119 GLY B N 1
ATOM 3344 C CA . GLY B 1 121 ? -42.268 51.948 26.615 1.00 35.39 119 GLY B CA 1
ATOM 3345 C C . GLY B 1 121 ? -41.665 51.894 28.003 1.00 34.60 119 GLY B C 1
ATOM 3346 O O . GLY B 1 121 ? -40.925 52.778 28.432 1.00 34.45 119 GLY B O 1
ATOM 3347 N N . ALA B 1 122 ? -41.949 50.789 28.681 1.00 34.60 120 ALA B N 1
ATOM 3348 C CA . ALA B 1 122 ? -41.571 50.623 30.082 1.00 36.11 120 ALA B CA 1
ATOM 3349 C C . ALA B 1 122 ? -40.068 50.771 30.282 1.00 36.64 120 ALA B C 1
ATOM 3350 O O . ALA B 1 122 ? -39.261 50.223 29.513 1.00 35.30 120 ALA B O 1
ATOM 3352 N N . ASN B 1 123 ? -39.694 51.555 31.299 1.00 36.81 121 ASN B N 1
ATOM 3353 C CA . ASN B 1 123 ? -38.316 51.692 31.757 1.00 37.03 121 ASN B CA 1
ATOM 3354 C C . ASN B 1 123 ? -37.394 52.307 30.717 1.00 36.21 121 ASN B C 1
ATOM 3355 O O . ASN B 1 123 ? -36.179 52.224 30.863 1.00 35.98 121 ASN B O 1
ATOM 3360 N N . ALA B 1 124 ? -37.942 52.898 29.659 1.00 34.88 122 ALA B N 1
ATOM 3361 C CA . ALA B 1 124 ? -37.135 53.701 28.753 1.00 33.44 122 ALA B CA 1
ATOM 3362 C C . ALA B 1 124 ? -36.608 54.920 29.490 1.00 33.31 122 ALA B C 1
ATOM 3363 O O . ALA B 1 124 ? -37.220 55.401 30.446 1.00 33.60 122 ALA B O 1
ATOM 3365 N N . VAL B 1 125 ? -35.457 55.427 29.056 1.00 32.35 123 VAL B N 1
ATOM 3366 C CA . VAL B 1 125 ? -34.839 56.567 29.724 1.00 32.17 123 VAL B CA 1
ATOM 3367 C C . VAL B 1 125 ? -34.536 57.642 28.682 1.00 32.58 123 VAL B C 1
ATOM 3368 O O . VAL B 1 125 ? -33.785 57.396 27.721 1.00 32.17 123 VAL B O 1
ATOM 3372 N N . ILE B 1 126 ? -35.084 58.842 28.891 1.00 32.78 124 ILE B N 1
ATOM 3373 C CA . ILE B 1 126 ? -34.943 59.955 27.955 1.00 33.16 124 ILE B CA 1
ATOM 3374 C C . ILE B 1 126 ? -34.235 61.103 28.663 1.00 33.62 124 ILE B C 1
ATOM 3375 O O . ILE B 1 126 ? -34.737 61.620 29.670 1.00 34.88 124 ILE B O 1
ATOM 3380 N N . GLU B 1 127 ? -33.081 61.502 28.135 1.00 33.43 125 GLU B N 1
ATOM 3381 C CA . GLU B 1 127 ? -32.214 62.518 28.710 1.00 34.08 125 GLU B CA 1
ATOM 3382 C C . GLU B 1 127 ? -32.747 63.927 28.461 1.00 34.33 125 GLU B C 1
ATOM 3383 O O . GLU B 1 127 ? -33.695 64.154 27.701 1.00 34.06 125 GLU B O 1
ATOM 3389 N N . SER B 1 128 ? -32.071 64.891 29.080 1.00 34.20 126 SER B N 1
ATOM 3390 C CA . SER B 1 128 ? -32.436 66.293 28.912 1.00 34.89 126 SER B CA 1
ATOM 3391 C C . SER B 1 128 ? -32.271 66.724 27.460 1.00 34.53 126 SER B C 1
ATOM 3392 O O . SER B 1 128 ? -31.407 66.223 26.736 1.00 33.87 126 SER B O 1
ATOM 3395 N N . GLY B 1 129 ? -33.093 67.690 27.038 1.00 35.37 127 GLY B N 1
ATOM 3396 C CA . GLY B 1 129 ? -32.919 68.271 25.722 1.00 35.76 127 GLY B CA 1
ATOM 3397 C C . GLY B 1 129 ? -33.364 67.403 24.566 1.00 35.83 127 GLY B C 1
ATOM 3398 O O . GLY B 1 129 ? -33.306 67.854 23.422 1.00 36.60 127 GLY B O 1
ATOM 3399 N N . VAL B 1 130 ? -33.873 66.199 24.820 1.00 35.60 128 VAL B N 1
ATOM 3400 C CA . VAL B 1 130 ? -34.255 65.315 23.728 1.00 35.03 128 VAL B CA 1
ATOM 3401 C C . VAL B 1 130 ? -35.535 65.813 23.074 1.00 37.04 128 VAL B C 1
ATOM 3402 O O . VAL B 1 130 ? -36.439 66.330 23.753 1.00 37.35 128 VAL B O 1
ATOM 3406 N N . GLU B 1 131 ? -35.641 65.632 21.745 1.00 37.41 129 GLU B N 1
ATOM 3407 C CA . GLU B 1 131 ? -36.865 65.953 21.015 1.00 39.01 129 GLU B CA 1
ATOM 3408 C C . GLU B 1 131 ? -37.350 64.730 20.253 1.00 37.86 129 GLU B C 1
ATOM 3409 O O . GLU B 1 131 ? -36.600 64.147 19.465 1.00 37.34 129 GLU B O 1
ATOM 3415 N N . LEU B 1 132 ? -38.602 64.348 20.485 1.00 37.00 130 LEU B N 1
ATOM 3416 C CA . LEU B 1 132 ? -39.237 63.247 19.781 1.00 37.68 130 LEU B CA 1
ATOM 3417 C C . LEU B 1 132 ? -40.348 63.832 18.911 1.00 40.45 130 LEU B C 1
ATOM 3418 O O . LEU B 1 132 ? -41.229 64.538 19.417 1.00 43.61 130 LEU B O 1
ATOM 3423 N N . GLY B 1 133 ? -40.287 63.582 17.606 1.00 40.26 131 GLY B N 1
ATOM 3424 C CA . GLY B 1 133 ? -41.297 64.103 16.707 1.00 41.14 131 GLY B CA 1
ATOM 3425 C C . GLY B 1 133 ? -42.605 63.344 16.835 1.00 41.90 131 GLY B C 1
ATOM 3426 O O . GLY B 1 133 ? -42.734 62.372 17.584 1.00 40.82 131 GLY B O 1
ATOM 3427 N N . ASP B 1 134 ? -43.607 63.811 16.079 1.00 43.36 132 ASP B N 1
ATOM 3428 C CA . ASP B 1 134 ? -44.920 63.171 16.096 1.00 44.70 132 ASP B CA 1
ATOM 3429 C C . ASP B 1 134 ? -44.800 61.685 15.766 1.00 44.18 132 ASP B C 1
ATOM 3430 O O . ASP B 1 134 ? -44.004 61.278 14.915 1.00 44.35 132 ASP B O 1
ATOM 3435 N N . ASN B 1 135 ? -45.598 60.868 16.448 1.00 43.52 133 ASN B N 1
ATOM 3436 C CA . ASN B 1 135 ? -45.710 59.441 16.162 1.00 42.43 133 ASN B CA 1
ATOM 3437 C C . ASN B 1 135 ? -44.417 58.665 16.401 1.00 40.35 133 ASN B C 1
ATOM 3438 O O . ASN B 1 135 ? -44.312 57.511 15.985 1.00 38.70 133 ASN B O 1
ATOM 3443 N N . VAL B 1 136 ? -43.426 59.256 17.066 1.00 39.50 134 VAL B N 1
ATOM 3444 C CA . VAL B 1 136 ? -42.238 58.490 17.423 1.00 38.80 134 VAL B CA 1
ATOM 3445 C C . VAL B 1 136 ? -42.584 57.434 18.473 1.00 39.35 134 VAL B C 1
ATOM 3446 O O . VAL B 1 136 ? -43.426 57.642 19.362 1.00 39.83 134 VAL B O 1
ATOM 3450 N N . ILE B 1 137 ? -41.924 56.283 18.380 1.00 38.24 135 ILE B N 1
ATOM 3451 C CA . ILE B 1 137 ? -42.130 55.204 19.330 1.00 38.50 135 ILE B CA 1
ATOM 3452 C C . ILE B 1 137 ? -40.777 54.725 19.844 1.00 36.38 135 ILE B C 1
ATOM 3453 O O . ILE B 1 137 ? -39.895 54.353 19.059 1.00 36.13 135 ILE B O 1
ATOM 3458 N N . ILE B 1 138 ? -40.622 54.736 21.156 1.00 34.56 136 ILE B N 1
ATOM 3459 C CA . ILE B 1 138 ? -39.396 54.342 21.841 1.00 33.61 136 ILE B CA 1
ATOM 3460 C C . ILE B 1 138 ? -39.733 53.082 22.625 1.00 33.59 136 ILE B C 1
ATOM 3461 O O . ILE B 1 138 ? -40.581 53.118 23.528 1.00 34.04 136 ILE B O 1
ATOM 3466 N N . GLY B 1 139 ? -39.119 51.961 22.269 1.00 32.87 137 GLY B N 1
ATOM 3467 C CA . GLY B 1 139 ? -39.487 50.712 22.906 1.00 33.23 137 GLY B CA 1
ATOM 3468 C C . GLY B 1 139 ? -39.033 50.664 24.346 1.00 32.79 137 GLY B C 1
ATOM 3469 O O . GLY B 1 139 ? -38.347 51.554 24.852 1.00 32.53 137 GLY B O 1
ATOM 3470 N N . ALA B 1 140 ? -39.427 49.585 25.017 1.00 32.77 138 ALA B N 1
ATOM 3471 C CA . ALA B 1 140 ? -39.022 49.358 26.398 1.00 33.37 138 ALA B CA 1
ATOM 3472 C C . ALA B 1 140 ? -37.492 49.369 26.540 1.00 32.58 138 ALA B C 1
ATOM 3473 O O . ALA B 1 140 ? -36.765 48.912 25.654 1.00 30.80 138 ALA B O 1
ATOM 3475 N N . GLY B 1 141 ? -37.009 49.903 27.667 1.00 32.72 139 GLY B N 1
ATOM 3476 C CA . GLY B 1 141 ? -35.611 49.802 28.047 1.00 31.76 139 GLY B CA 1
ATOM 3477 C C . GLY B 1 141 ? -34.632 50.600 27.218 1.00 31.35 139 GLY B C 1
ATOM 3478 O O . GLY B 1 141 ? -33.424 50.458 27.427 1.00 30.74 139 GLY B O 1
ATOM 3479 N N . CYS B 1 142 ? -35.102 51.443 26.294 1.00 31.50 140 CYS B N 1
ATOM 3480 C CA . CYS B 1 142 ? -34.188 52.251 25.497 1.00 30.29 140 CYS B CA 1
ATOM 3481 C C . CYS B 1 142 ? -33.530 53.349 26.329 1.00 30.66 140 CYS B C 1
ATOM 3482 O O . CYS B 1 142 ? -34.017 53.764 27.372 1.00 31.97 140 CYS B O 1
ATOM 3485 N N . PHE B 1 143 ? -32.435 53.855 25.819 1.00 29.57 141 PHE B N 1
ATOM 3486 C CA . PHE B 1 143 ? -31.826 55.067 26.345 1.00 30.06 141 PHE B CA 1
ATOM 3487 C C . PHE B 1 143 ? -31.633 56.010 25.177 1.00 29.47 141 PHE B C 1
ATOM 3488 O O . PHE B 1 143 ? -31.227 55.581 24.097 1.00 30.05 141 PHE B O 1
ATOM 3496 N N . VAL B 1 144 ? -31.948 57.283 25.387 1.00 29.82 142 VAL B N 1
ATOM 3497 C CA . VAL B 1 144 ? -31.785 58.309 24.376 1.00 29.09 142 VAL B CA 1
ATOM 3498 C C . VAL B 1 144 ? -31.082 59.470 25.056 1.00 30.60 142 VAL B C 1
ATOM 3499 O O . VAL B 1 144 ? -31.651 60.101 25.957 1.00 31.08 142 VAL B O 1
ATOM 3503 N N . GLY B 1 145 ? -29.848 59.751 24.620 1.00 31.03 143 GLY B N 1
ATOM 3504 C CA . GLY B 1 145 ? -28.965 60.652 25.329 1.00 31.23 143 GLY B CA 1
ATOM 3505 C C . GLY B 1 145 ? -29.265 62.125 25.080 1.00 32.30 143 GLY B C 1
ATOM 3506 O O . GLY B 1 145 ? -30.110 62.490 24.246 1.00 32.26 143 GLY B O 1
ATOM 3507 N N . LYS B 1 146 ? -28.518 62.960 25.816 1.00 31.41 144 LYS B N 1
ATOM 3508 C CA . LYS B 1 146 ? -28.778 64.396 25.889 1.00 33.91 144 LYS B CA 1
ATOM 3509 C C . LYS B 1 146 ? -28.875 65.031 24.499 1.00 34.94 144 LYS B C 1
ATOM 3510 O O . LYS B 1 146 ? -28.013 64.828 23.641 1.00 34.63 144 LYS B O 1
ATOM 3516 N N . ASN B 1 147 ? -29.927 65.824 24.291 1.00 35.31 145 ASN B N 1
ATOM 3517 C CA . ASN B 1 147 ? -30.101 66.691 23.129 1.00 35.32 145 ASN B CA 1
ATOM 3518 C C . ASN B 1 147 ? -30.289 65.947 21.807 1.00 34.42 145 ASN B C 1
ATOM 3519 O O . ASN B 1 147 ? -30.336 66.589 20.768 1.00 33.33 145 ASN B O 1
ATOM 3524 N N . SER B 1 148 ? -30.449 64.623 21.816 1.00 33.89 146 SER B N 1
ATOM 3525 C CA . SER B 1 148 ? -30.670 63.911 20.573 1.00 33.91 146 SER B CA 1
ATOM 3526 C C . SER B 1 148 ? -32.075 64.183 20.041 1.00 34.93 146 SER B C 1
ATOM 3527 O O . SER B 1 148 ? -33.021 64.418 20.800 1.00 35.23 146 SER B O 1
ATOM 3530 N N . LYS B 1 149 ? -32.205 64.143 18.716 1.00 34.32 147 LYS B N 1
ATOM 3531 C CA . LYS B 1 149 ? -33.450 64.460 18.038 1.00 36.36 147 LYS B CA 1
ATOM 3532 C C . LYS B 1 149 ? -33.844 63.289 17.163 1.00 35.12 147 LYS B C 1
ATOM 3533 O O . LYS B 1 149 ? -33.022 62.793 16.375 1.00 32.46 147 LYS B O 1
ATOM 3539 N N . ILE B 1 150 ? -35.101 62.864 17.284 1.00 34.88 148 ILE B N 1
ATOM 3540 C CA . ILE B 1 150 ? -35.605 61.729 16.527 1.00 33.97 148 ILE B CA 1
ATOM 3541 C C . ILE B 1 150 ? -36.849 62.188 15.775 1.00 35.70 148 ILE B C 1
ATOM 3542 O O . ILE B 1 150 ? -37.847 62.590 16.399 1.00 36.26 148 ILE B O 1
ATOM 3547 N N . GLY B 1 151 ? -36.791 62.120 14.439 1.00 35.11 149 GLY B N 1
ATOM 3548 C CA . GLY B 1 151 ? -37.835 62.681 13.607 1.00 34.91 149 GLY B CA 1
ATOM 3549 C C . GLY B 1 151 ? -39.138 61.891 13.584 1.00 34.88 149 GLY B C 1
ATOM 3550 O O . GLY B 1 151 ? -39.231 60.714 13.955 1.00 34.31 149 GLY B O 1
ATOM 3551 N N . ALA B 1 152 ? -40.167 62.564 13.065 1.00 35.41 150 ALA B N 1
ATOM 3552 C CA . ALA B 1 152 ? -41.524 62.039 13.088 1.00 36.74 150 ALA B CA 1
ATOM 3553 C C . ALA B 1 152 ? -41.599 60.681 12.402 1.00 37.00 150 ALA B C 1
ATOM 3554 O O . ALA B 1 152 ? -41.012 60.462 11.327 1.00 36.95 150 ALA B O 1
ATOM 3556 N N . GLY B 1 153 ? -42.313 59.762 13.051 1.00 36.14 151 GLY B N 1
ATOM 3557 C CA . GLY B 1 153 ? -42.584 58.439 12.524 1.00 35.37 151 GLY B CA 1
ATOM 3558 C C . GLY B 1 153 ? -41.525 57.400 12.828 1.00 34.06 151 GLY B C 1
ATOM 3559 O O . GLY B 1 153 ? -41.767 56.210 12.604 1.00 32.91 151 GLY B O 1
ATOM 3560 N N . SER B 1 154 ? -40.374 57.811 13.336 1.00 34.00 152 SER B N 1
ATOM 3561 C CA . SER B 1 154 ? -39.275 56.896 13.614 1.00 34.12 152 SER B CA 1
ATOM 3562 C C . SER B 1 154 ? -39.600 56.048 14.835 1.00 35.08 152 SER B C 1
ATOM 3563 O O . SER B 1 154 ? -40.358 56.457 15.725 1.00 36.01 152 SER B O 1
ATOM 3566 N N . ARG B 1 155 ? -39.043 54.842 14.862 1.00 34.37 153 ARG B N 1
ATOM 3567 C CA . ARG B 1 155 ? -39.380 53.887 15.887 1.00 35.99 153 ARG B CA 1
ATOM 3568 C C . ARG B 1 155 ? -38.130 53.124 16.303 1.00 34.22 153 ARG B C 1
ATOM 3569 O O . ARG B 1 155 ? -37.345 52.687 15.459 1.00 32.94 153 ARG B O 1
ATOM 3577 N N . LEU B 1 156 ? -37.979 52.948 17.612 1.00 32.81 154 LEU B N 1
ATOM 3578 C CA . LEU B 1 156 ? -36.928 52.145 18.216 1.00 31.43 154 LEU B CA 1
ATOM 3579 C C . LEU B 1 156 ? -37.561 50.926 18.860 1.00 31.17 154 LEU B C 1
ATOM 3580 O O . LEU B 1 156 ? -38.505 51.065 19.646 1.00 31.43 154 LEU B O 1
ATOM 3585 N N . TRP B 1 157 ? -37.032 49.742 18.561 1.00 29.79 155 TRP B N 1
ATOM 3586 C CA . TRP B 1 157 ? -37.482 48.556 19.269 1.00 31.89 155 TRP B CA 1
ATOM 3587 C C . TRP B 1 157 ? -36.889 48.629 20.672 1.00 32.59 155 TRP B C 1
ATOM 3588 O O . TRP B 1 157 ? -36.243 49.608 21.047 1.00 32.55 155 TRP B O 1
ATOM 3599 N N . ALA B 1 158 ? -37.120 47.601 21.476 1.00 32.38 156 ALA B N 1
ATOM 3600 C CA . ALA B 1 158 ? -36.679 47.641 22.858 1.00 32.94 156 ALA B CA 1
ATOM 3601 C C . ALA B 1 158 ? -35.156 47.609 22.955 1.00 32.56 156 ALA B C 1
ATOM 3602 O O . ALA B 1 158 ? -34.471 47.092 22.076 1.00 31.40 156 ALA B O 1
ATOM 3604 N N . ASN B 1 159 ? -34.633 48.189 24.042 1.00 32.87 157 ASN B N 1
ATOM 3605 C CA . ASN B 1 159 ? -33.226 48.052 24.398 1.00 33.49 157 ASN B CA 1
ATOM 3606 C C . ASN B 1 159 ? -32.308 48.564 23.289 1.00 31.10 157 ASN B C 1
ATOM 3607 O O . ASN B 1 159 ? -31.290 47.953 22.972 1.00 30.24 157 ASN B O 1
ATOM 3612 N N . VAL B 1 160 ? -32.658 49.714 22.715 1.00 29.83 158 VAL B N 1
ATOM 3613 C CA . VAL B 1 160 ? -31.815 50.424 21.759 1.00 29.14 158 VAL B CA 1
ATOM 3614 C C . VAL B 1 160 ? -31.130 51.556 22.527 1.00 29.86 158 VAL B C 1
ATOM 3615 O O . VAL B 1 160 ? -31.767 52.196 23.372 1.00 31.90 158 VAL B O 1
ATOM 3619 N N . THR B 1 161 ? -29.855 51.821 22.235 1.00 27.52 159 THR B N 1
ATOM 3620 C CA . THR B 1 161 ? -29.122 52.911 22.882 1.00 28.46 159 THR B CA 1
ATOM 3621 C C . THR B 1 161 ? -28.743 53.974 21.860 1.00 28.83 159 THR B C 1
ATOM 3622 O O . THR B 1 161 ? -27.971 53.704 20.926 1.00 30.02 159 THR B O 1
ATOM 3626 N N . ILE B 1 162 ? -29.269 55.181 22.050 1.00 27.88 160 ILE B N 1
ATOM 3627 C CA . ILE B 1 162 ? -28.866 56.379 21.323 1.00 28.35 160 ILE B CA 1
ATOM 3628 C C . ILE B 1 162 ? -28.087 57.293 22.280 1.00 27.46 160 ILE B C 1
ATOM 3629 O O . ILE B 1 162 ? -28.608 57.684 23.335 1.00 27.68 160 ILE B O 1
ATOM 3634 N N . TYR B 1 163 ? -26.867 57.670 21.898 1.00 27.16 161 TYR B N 1
ATOM 3635 C CA . TYR B 1 163 ? -26.073 58.598 22.709 1.00 28.00 161 TYR B CA 1
ATOM 3636 C C . TYR B 1 163 ? -26.575 60.024 22.551 1.00 29.81 161 TYR B C 1
ATOM 3637 O O . TYR B 1 163 ? -27.668 60.268 22.043 1.00 30.54 161 TYR B O 1
ATOM 3646 N N . HIS B 1 164 ? -25.760 60.987 22.990 1.00 31.04 162 HIS B N 1
ATOM 3647 C CA . HIS B 1 164 ? -26.086 62.412 22.973 1.00 32.44 162 HIS B CA 1
ATOM 3648 C C . HIS B 1 164 ? -25.778 63.051 21.603 1.00 33.81 162 HIS B C 1
ATOM 3649 O O . HIS B 1 164 ? -24.896 62.608 20.859 1.00 33.35 162 HIS B O 1
ATOM 3656 N N . GLU B 1 165 ? -26.508 64.130 21.297 1.00 34.80 163 GLU B N 1
ATOM 3657 C CA . GLU B 1 165 ? -26.285 64.966 20.112 1.00 34.93 163 GLU B CA 1
ATOM 3658 C C . GLU B 1 165 ? -26.474 64.179 18.811 1.00 32.76 163 GLU B C 1
ATOM 3659 O O . GLU B 1 165 ? -25.921 64.540 17.758 1.00 31.40 163 GLU B O 1
ATOM 3665 N N . ILE B 1 166 ? -27.262 63.113 18.857 1.00 31.69 164 ILE B N 1
ATOM 3666 C CA . ILE B 1 166 ? -27.578 62.330 17.662 1.00 31.08 164 ILE B CA 1
ATOM 3667 C C . ILE B 1 166 ? -28.815 62.904 16.985 1.00 31.98 164 ILE B C 1
ATOM 3668 O O . ILE B 1 166 ? -29.776 63.319 17.646 1.00 32.58 164 ILE B O 1
ATOM 3673 N N . GLN B 1 167 ? -28.818 62.888 15.663 1.00 33.25 165 GLN B N 1
ATOM 3674 C CA . GLN B 1 167 ? -29.975 63.313 14.882 1.00 37.00 165 GLN B CA 1
ATOM 3675 C C . GLN B 1 167 ? -30.473 62.148 14.036 1.00 35.00 165 GLN B C 1
ATOM 3676 O O . GLN B 1 167 ? -29.713 61.584 13.237 1.00 33.62 165 GLN B O 1
ATOM 3682 N N . ILE B 1 168 ? -31.739 61.783 14.216 1.00 33.93 166 ILE B N 1
ATOM 3683 C CA . ILE B 1 168 ? -32.366 60.718 13.445 1.00 34.44 166 ILE B CA 1
ATOM 3684 C C . ILE B 1 168 ? -33.557 61.309 12.707 1.00 36.04 166 ILE B C 1
ATOM 3685 O O . ILE B 1 168 ? -34.406 61.967 13.319 1.00 36.94 166 ILE B O 1
ATOM 3690 N N . GLY B 1 169 ? -33.634 61.057 11.401 1.00 36.21 167 GLY B N 1
ATOM 3691 C CA . GLY B 1 169 ? -34.715 61.585 10.578 1.00 36.23 167 GLY B CA 1
ATOM 3692 C C . GLY B 1 169 ? -36.073 60.935 10.754 1.00 36.00 167 GLY B C 1
ATOM 3693 O O . GLY B 1 169 ? -36.357 60.336 11.796 1.00 35.72 167 GLY B O 1
ATOM 3694 N N . GLN B 1 170 ? -36.927 61.049 9.742 1.00 36.92 168 GLN B N 1
ATOM 3695 C CA . GLN B 1 170 ? -38.298 60.557 9.810 1.00 38.63 168 GLN B CA 1
ATOM 3696 C C . GLN B 1 170 ? -38.392 59.129 9.309 1.00 37.45 168 GLN B C 1
ATOM 3697 O O . GLN B 1 170 ? -37.653 58.720 8.411 1.00 36.89 168 GLN B O 1
ATOM 3703 N N . ASN B 1 171 ? -39.324 58.368 9.909 1.00 37.44 169 ASN B N 1
ATOM 3704 C CA . ASN B 1 171 ? -39.704 57.027 9.439 1.00 37.58 169 ASN B CA 1
ATOM 3705 C C . ASN B 1 171 ? -38.523 56.067 9.398 1.00 36.54 169 ASN B C 1
ATOM 3706 O O . ASN B 1 171 ? -38.455 55.193 8.547 1.00 36.33 169 ASN B O 1
ATOM 3711 N N . CYS B 1 172 ? -37.601 56.214 10.341 1.00 35.50 170 CYS B N 1
ATOM 3712 C CA . CYS B 1 172 ? -36.572 55.213 10.526 1.00 34.56 170 CYS B CA 1
ATOM 3713 C C . CYS B 1 172 ? -37.091 54.088 11.411 1.00 34.39 170 CYS B C 1
ATOM 3714 O O . CYS B 1 172 ? -38.075 54.237 12.138 1.00 34.15 170 CYS B O 1
ATOM 3717 N N . LEU B 1 173 ? -36.413 52.948 11.338 1.00 33.33 171 LEU B N 1
ATOM 3718 C CA . LEU B 1 173 ? -36.708 51.799 12.179 1.00 32.74 171 LEU B CA 1
ATOM 3719 C C . LEU B 1 173 ? -35.375 51.267 12.699 1.00 31.65 171 LEU B C 1
ATOM 3720 O O . LEU B 1 173 ? -34.467 51.005 11.911 1.00 30.61 171 LEU B O 1
ATOM 3725 N N . ILE B 1 174 ? -35.231 51.139 14.007 1.00 30.85 172 ILE B N 1
ATOM 3726 C CA . ILE B 1 174 ? -33.994 50.627 14.579 1.00 29.63 172 ILE B CA 1
ATOM 3727 C C . ILE B 1 174 ? -34.303 49.406 15.439 1.00 29.09 172 ILE B C 1
ATOM 3728 O O . ILE B 1 174 ? -35.112 49.481 16.373 1.00 28.66 172 ILE B O 1
ATOM 3733 N N . GLN B 1 175 ? -33.627 48.294 15.151 1.00 28.59 173 GLN B N 1
ATOM 3734 C CA . GLN B 1 175 ? -33.885 47.079 15.900 1.00 28.37 173 GLN B CA 1
ATOM 3735 C C . GLN B 1 175 ? -33.075 47.046 17.207 1.00 28.37 173 GLN B C 1
ATOM 3736 O O . GLN B 1 175 ? -32.084 47.762 17.380 1.00 28.45 173 GLN B O 1
ATOM 3742 N N . SER B 1 176 ? -33.476 46.137 18.097 1.00 28.26 174 SER B N 1
ATOM 3743 C CA . SER B 1 176 ? -32.966 46.053 19.456 1.00 29.12 174 SER B CA 1
ATOM 3744 C C . SER B 1 176 ? -31.456 45.801 19.513 1.00 28.83 174 SER B C 1
ATOM 3745 O O . SER B 1 176 ? -30.849 45.220 18.609 1.00 26.68 174 SER B O 1
ATOM 3748 N N . GLY B 1 177 ? -30.852 46.228 20.622 1.00 29.90 175 GLY B N 1
ATOM 3749 C CA . GLY B 1 177 ? -29.466 45.909 20.897 1.00 29.69 175 GLY B CA 1
ATOM 3750 C C . GLY B 1 177 ? -28.483 46.793 20.171 1.00 30.71 175 GLY B C 1
ATOM 3751 O O . GLY B 1 177 ? -27.273 46.640 20.355 1.00 31.49 175 GLY B O 1
ATOM 3752 N N . THR B 1 178 ? -28.971 47.712 19.359 1.00 30.24 176 THR B N 1
ATOM 3753 C CA . THR B 1 178 ? -28.133 48.540 18.525 1.00 29.49 176 THR B CA 1
ATOM 3754 C C . THR B 1 178 ? -27.725 49.799 19.281 1.00 27.50 176 THR B C 1
ATOM 3755 O O . THR B 1 178 ? -28.423 50.263 20.182 1.00 26.92 176 THR B O 1
ATOM 3759 N N . VAL B 1 179 ? -26.551 50.310 18.945 1.00 26.16 177 VAL B N 1
ATOM 3760 C CA . VAL B 1 179 ? -25.964 51.424 19.672 1.00 25.32 177 VAL B CA 1
ATOM 3761 C C . VAL B 1 179 ? -25.551 52.485 18.670 1.00 26.40 177 VAL B C 1
ATOM 3762 O O . VAL B 1 179 ? -24.666 52.247 17.834 1.00 27.17 177 VAL B O 1
ATOM 3766 N N . VAL B 1 180 ? -26.142 53.673 18.773 1.00 26.31 178 VAL B N 1
ATOM 3767 C CA . VAL B 1 180 ? -25.844 54.757 17.838 1.00 26.57 178 VAL B CA 1
ATOM 3768 C C . VAL B 1 180 ? -25.171 55.895 18.597 1.00 26.44 178 VAL B C 1
ATOM 3769 O O . VAL B 1 180 ? -25.745 56.447 19.544 1.00 26.09 178 VAL B O 1
ATOM 3773 N N . GLY B 1 181 ? -23.963 56.248 18.191 1.00 26.24 179 GLY B N 1
ATOM 3774 C CA . GLY B 1 181 ? -23.302 57.415 18.731 1.00 26.00 179 GLY B CA 1
ATOM 3775 C C . GLY B 1 181 ? -22.283 57.152 19.811 1.00 27.39 179 GLY B C 1
ATOM 3776 O O . GLY B 1 181 ? -21.931 58.095 20.545 1.00 27.69 179 GLY B O 1
ATOM 3777 N N . ALA B 1 182 ? -21.843 55.901 19.969 1.00 26.99 180 ALA B N 1
ATOM 3778 C CA . ALA B 1 182 ? -20.711 55.560 20.823 1.00 28.34 180 ALA B CA 1
ATOM 3779 C C . ALA B 1 182 ? -19.450 56.283 20.342 1.00 29.71 180 ALA B C 1
ATOM 3780 O O . ALA B 1 182 ? -19.354 56.713 19.197 1.00 29.77 180 ALA B O 1
ATOM 3782 N N . ASP B 1 183 ? -18.485 56.440 21.243 1.00 30.50 181 ASP B N 1
ATOM 3783 C CA . ASP B 1 183 ? -17.195 57.033 20.878 1.00 31.36 181 ASP B CA 1
ATOM 3784 C C . ASP B 1 183 ? -16.569 56.301 19.703 1.00 31.71 181 ASP B C 1
ATOM 3785 O O . ASP B 1 183 ? -16.453 55.082 19.729 1.00 32.25 181 ASP B O 1
ATOM 3790 N N . GLY B 1 184 ? -16.104 57.039 18.702 1.00 31.43 182 GLY B N 1
ATOM 3791 C CA . GLY B 1 184 ? -15.178 56.437 17.753 1.00 31.43 182 GLY B CA 1
ATOM 3792 C C . GLY B 1 184 ? -13.891 55.982 18.433 1.00 30.99 182 GLY B C 1
ATOM 3793 O O . GLY B 1 184 ? -13.562 56.406 19.548 1.00 30.97 182 GLY B O 1
ATOM 3794 N N . PHE B 1 185 ? -13.142 55.112 17.746 1.00 29.71 183 PHE B N 1
ATOM 3795 C CA . PHE B 1 185 ? -11.938 54.474 18.305 1.00 29.68 183 PHE B CA 1
ATOM 3796 C C . PHE B 1 185 ? -10.753 55.423 18.120 1.00 30.55 183 PHE B C 1
ATOM 3797 O O . PHE B 1 185 ? -9.827 55.182 17.340 1.00 31.17 183 PHE B O 1
ATOM 3805 N N . GLY B 1 186 ? -10.805 56.547 18.840 1.00 29.33 184 GLY B N 1
ATOM 3806 C CA . GLY B 1 186 ? -9.801 57.595 18.630 1.00 29.75 184 GLY B CA 1
ATOM 3807 C C . GLY B 1 186 ? -8.843 57.781 19.800 1.00 30.41 184 GLY B C 1
ATOM 3808 O O . GLY B 1 186 ? -9.293 58.072 20.914 1.00 30.39 184 GLY B O 1
ATOM 3809 N N . TYR B 1 187 ? -7.530 57.595 19.580 1.00 29.94 185 TYR B N 1
ATOM 3810 C CA . TYR B 1 187 ? -6.507 57.794 20.617 1.00 31.69 185 TYR B CA 1
ATOM 3811 C C . TYR B 1 187 ? -5.234 58.380 20.013 1.00 32.67 185 TYR B C 1
ATOM 3812 O O . TYR B 1 187 ? -4.795 57.968 18.935 1.00 32.93 185 TYR B O 1
ATOM 3821 N N . ALA B 1 188 ? -4.623 59.318 20.731 1.00 31.94 186 ALA B N 1
ATOM 3822 C CA . ALA B 1 188 ? -3.242 59.652 20.476 1.00 32.91 186 ALA B CA 1
ATOM 3823 C C . ALA B 1 188 ? -2.388 58.694 21.300 1.00 35.69 186 ALA B C 1
ATOM 3824 O O . ALA B 1 188 ? -2.894 57.831 22.021 1.00 35.07 186 ALA B O 1
ATOM 3826 N N . ASN B 1 189 ? -1.072 58.822 21.192 1.00 37.78 187 ASN B N 1
ATOM 3827 C CA . ASN B 1 189 ? -0.192 57.840 21.811 1.00 40.25 187 ASN B CA 1
ATOM 3828 C C . ASN B 1 189 ? 1.018 58.582 22.330 1.00 41.38 187 ASN B C 1
ATOM 3829 O O . ASN B 1 189 ? 1.766 59.170 21.543 1.00 40.32 187 ASN B O 1
ATOM 3834 N N . ASP B 1 190 ? 1.183 58.582 23.653 1.00 42.81 188 ASP B N 1
ATOM 3835 C CA . ASP B 1 190 ? 2.289 59.252 24.319 1.00 45.18 188 ASP B CA 1
ATOM 3836 C C . ASP B 1 190 ? 3.208 58.184 24.911 1.00 47.05 188 ASP B C 1
ATOM 3837 O O . ASP B 1 190 ? 3.012 57.748 26.047 1.00 46.83 188 ASP B O 1
ATOM 3842 N N . ARG B 1 191 ? 4.199 57.745 24.128 1.00 48.33 189 ARG B N 1
ATOM 3843 C CA . ARG B 1 191 ? 5.201 56.791 24.597 1.00 50.21 189 ARG B CA 1
ATOM 3844 C C . ARG B 1 191 ? 4.577 55.446 24.970 1.00 50.09 189 ARG B C 1
ATOM 3845 O O . ARG B 1 191 ? 4.873 54.862 26.017 1.00 50.97 189 ARG B O 1
ATOM 3853 N N . GLY B 1 192 ? 3.716 54.934 24.094 1.00 48.58 190 GLY B N 1
ATOM 3854 C CA . GLY B 1 192 ? 3.008 53.696 24.352 1.00 47.15 190 GLY B CA 1
ATOM 3855 C C . GLY B 1 192 ? 1.712 53.838 25.135 1.00 46.01 190 GLY B C 1
ATOM 3856 O O . GLY B 1 192 ? 0.855 52.944 25.053 1.00 45.85 190 GLY B O 1
ATOM 3857 N N . ASN B 1 193 ? 1.531 54.936 25.879 1.00 45.05 191 ASN B N 1
ATOM 3858 C CA . ASN B 1 193 ? 0.270 55.199 26.575 1.00 44.47 191 ASN B CA 1
ATOM 3859 C C . ASN B 1 193 ? -0.763 55.784 25.609 1.00 40.07 191 ASN B C 1
ATOM 3860 O O . ASN B 1 193 ? -0.519 56.827 25.000 1.00 38.36 191 ASN B O 1
ATOM 3865 N N . TRP B 1 194 ? -1.909 55.107 25.463 1.00 37.91 192 TRP B N 1
ATOM 3866 C CA . TRP B 1 194 ? -3.013 55.639 24.671 1.00 36.61 192 TRP B CA 1
ATOM 3867 C C . TRP B 1 194 ? -3.635 56.838 25.382 1.00 37.13 192 TRP B C 1
ATOM 3868 O O . TRP B 1 194 ? -3.924 56.774 26.578 1.00 38.52 192 TRP B O 1
ATOM 3879 N N . VAL B 1 195 ? -3.846 57.927 24.642 1.00 35.44 193 VAL B N 1
ATOM 3880 C CA . VAL B 1 195 ? -4.423 59.164 25.170 1.00 33.54 193 VAL B CA 1
ATOM 3881 C C . VAL B 1 195 ? -5.765 59.356 24.478 1.00 31.03 193 VAL B C 1
ATOM 3882 O O . VAL B 1 195 ? -5.815 59.566 23.264 1.00 30.01 193 VAL B O 1
ATOM 3886 N N . LYS B 1 196 ? -6.854 59.275 25.234 1.00 29.92 194 LYS B N 1
ATOM 3887 C CA . LYS B 1 196 ? -8.171 59.310 24.619 1.00 30.23 194 LYS B CA 1
ATOM 3888 C C . LYS B 1 196 ? -8.378 60.620 23.877 1.00 29.42 194 LYS B C 1
ATOM 3889 O O . LYS B 1 196 ? -8.103 61.708 24.405 1.00 29.13 194 LYS B O 1
ATOM 3895 N N . ILE B 1 197 ? -8.849 60.529 22.638 1.00 29.20 195 ILE B N 1
ATOM 3896 C CA . ILE B 1 197 ? -9.305 61.710 21.913 1.00 28.58 195 ILE B CA 1
ATOM 3897 C C . ILE B 1 197 ? -10.821 61.784 22.092 1.00 30.53 195 ILE B C 1
ATOM 3898 O O . ILE B 1 197 ? -11.542 60.954 21.512 1.00 30.94 195 ILE B O 1
ATOM 3903 N N . PRO B 1 198 ? -11.348 62.744 22.855 1.00 31.87 196 PRO B N 1
ATOM 3904 C CA . PRO B 1 198 ? -12.803 62.884 22.948 1.00 31.49 196 PRO B CA 1
ATOM 3905 C C . PRO B 1 198 ? -13.400 62.926 21.553 1.00 30.23 196 PRO B C 1
ATOM 3906 O O . PRO B 1 198 ? -12.795 63.460 20.625 1.00 28.86 196 PRO B O 1
ATOM 3910 N N . GLN B 1 199 ? -14.568 62.304 21.406 1.00 29.43 197 GLN B N 1
ATOM 3911 C CA . GLN B 1 199 ? -15.247 62.128 20.117 1.00 29.63 197 GLN B CA 1
ATOM 3912 C C . GLN B 1 199 ? -16.462 63.042 20.147 1.00 29.87 197 GLN B C 1
ATOM 3913 O O . GLN B 1 199 ? -17.535 62.661 20.613 1.00 29.97 197 GLN B O 1
ATOM 3919 N N . ILE B 1 200 ? -16.274 64.280 19.691 1.00 29.52 198 ILE B N 1
ATOM 3920 C CA . ILE B 1 200 ? -17.272 65.311 19.914 1.00 29.84 198 ILE B CA 1
ATOM 3921 C C . ILE B 1 200 ? -18.045 65.644 18.651 1.00 29.79 198 ILE B C 1
ATOM 3922 O O . ILE B 1 200 ? -18.950 66.508 18.685 1.00 30.12 198 ILE B O 1
ATOM 3927 N N . GLY B 1 201 ? -17.746 64.967 17.549 1.00 27.93 199 GLY B N 1
ATOM 3928 C CA . GLY B 1 201 ? -18.688 64.853 16.451 1.00 28.82 199 GLY B CA 1
ATOM 3929 C C . GLY B 1 201 ? -19.953 64.083 16.847 1.00 28.62 199 GLY B C 1
ATOM 3930 O O . GLY B 1 201 ? -20.159 63.697 17.996 1.00 28.28 199 GLY B O 1
ATOM 3931 N N . ARG B 1 202 ? -20.800 63.842 15.846 1.00 29.44 200 ARG B N 1
ATOM 3932 C CA . ARG B 1 202 ? -22.136 63.301 16.034 1.00 30.90 200 ARG B CA 1
ATOM 3933 C C . ARG B 1 202 ? -22.374 62.135 15.080 1.00 29.41 200 ARG B C 1
ATOM 3934 O O . ARG B 1 202 ? -21.482 61.715 14.327 1.00 28.10 200 ARG B O 1
ATOM 3942 N N . VAL B 1 203 ? -23.589 61.598 15.125 1.00 29.29 201 VAL B N 1
ATOM 3943 C CA . VAL B 1 203 ? -24.112 60.759 14.045 1.00 29.73 201 VAL B CA 1
ATOM 3944 C C . VAL B 1 203 ? -25.333 61.480 13.478 1.00 30.24 201 VAL B C 1
ATOM 3945 O O . VAL B 1 203 ? -26.176 61.989 14.233 1.00 29.58 201 VAL B O 1
ATOM 3949 N N . ILE B 1 204 ? -25.396 61.579 12.162 1.00 30.85 202 ILE B N 1
ATOM 3950 C CA . ILE B 1 204 ? -26.563 62.112 11.468 1.00 33.09 202 ILE B CA 1
ATOM 3951 C C . ILE B 1 204 ? -27.140 60.978 10.633 1.00 32.30 202 ILE B C 1
ATOM 3952 O O . ILE B 1 204 ? -26.460 60.462 9.740 1.00 32.29 202 ILE B O 1
ATOM 3957 N N . ILE B 1 205 ? -28.393 60.623 10.885 1.00 31.88 203 ILE B N 1
ATOM 3958 C CA . ILE B 1 205 ? -29.089 59.583 10.137 1.00 30.52 203 ILE B CA 1
ATOM 3959 C C . ILE B 1 205 ? -30.263 60.228 9.406 1.00 31.51 203 ILE B C 1
ATOM 3960 O O . ILE B 1 205 ? -31.046 60.966 10.017 1.00 31.51 203 ILE B O 1
ATOM 3965 N N . GLY B 1 206 ? -30.386 59.952 8.102 1.00 31.97 204 GLY B N 1
ATOM 3966 C CA . GLY B 1 206 ? -31.452 60.557 7.317 1.00 32.27 204 GLY B CA 1
ATOM 3967 C C . GLY B 1 206 ? -32.831 59.970 7.562 1.00 32.48 204 GLY B C 1
ATOM 3968 O O . GLY B 1 206 ? -33.100 59.433 8.638 1.00 32.58 204 GLY B O 1
ATOM 3969 N N . ASP B 1 207 ? -33.705 60.078 6.560 1.00 33.19 205 ASP B N 1
ATOM 3970 C CA . ASP B 1 207 ? -35.063 59.556 6.592 1.00 33.70 205 ASP B CA 1
ATOM 3971 C C . ASP B 1 207 ? -35.141 58.155 6.004 1.00 33.69 205 ASP B C 1
ATOM 3972 O O . ASP B 1 207 ? -34.383 57.786 5.100 1.00 33.50 205 ASP B O 1
ATOM 3977 N N . ARG B 1 208 ? -36.105 57.391 6.515 1.00 33.48 206 ARG B N 1
ATOM 3978 C CA . ARG B 1 208 ? -36.436 56.073 5.997 1.00 35.00 206 ARG B CA 1
ATOM 3979 C C . ARG B 1 208 ? -35.221 55.157 6.045 1.00 33.84 206 ARG B C 1
ATOM 3980 O O . ARG B 1 208 ? -34.970 54.387 5.122 1.00 35.21 206 ARG B O 1
ATOM 3988 N N . VAL B 1 209 ? -34.446 55.266 7.125 1.00 31.34 207 VAL B N 1
ATOM 3989 C CA . VAL B 1 209 ? -33.274 54.432 7.335 1.00 29.75 207 VAL B CA 1
ATOM 3990 C C . VAL B 1 209 ? -33.701 53.298 8.251 1.00 29.63 207 VAL B C 1
ATOM 3991 O O . VAL B 1 209 ? -34.371 53.536 9.263 1.00 30.18 207 VAL B O 1
ATOM 3995 N N . GLU B 1 210 ? -33.343 52.069 7.896 1.00 30.11 208 GLU B N 1
ATOM 3996 C CA . GLU B 1 210 ? -33.634 50.894 8.713 1.00 32.34 208 GLU B CA 1
ATOM 3997 C C . GLU B 1 210 ? -32.332 50.274 9.188 1.00 29.51 208 GLU B C 1
ATOM 3998 O O . GLU B 1 210 ? -31.423 50.027 8.386 1.00 28.76 208 GLU B O 1
ATOM 4004 N N . ILE B 1 211 ? -32.225 50.054 10.490 1.00 28.64 209 ILE B N 1
ATOM 4005 C CA . ILE B 1 211 ? -30.988 49.562 11.091 1.00 27.60 209 ILE B CA 1
ATOM 4006 C C . ILE B 1 211 ? -31.342 48.327 11.892 1.00 28.09 209 ILE B C 1
ATOM 4007 O O . ILE B 1 211 ? -32.317 48.332 12.665 1.00 28.59 209 ILE B O 1
ATOM 4012 N N . GLY B 1 212 ? -30.565 47.275 11.707 1.00 26.74 210 GLY B N 1
ATOM 4013 C CA . GLY B 1 212 ? -30.857 46.015 12.356 1.00 26.93 210 GLY B CA 1
ATOM 4014 C C . GLY B 1 212 ? -30.358 46.008 13.783 1.00 27.56 210 GLY B C 1
ATOM 4015 O O . GLY B 1 212 ? -30.127 47.053 14.404 1.00 27.77 210 GLY B O 1
ATOM 4016 N N . ALA B 1 213 ? -30.179 44.789 14.301 1.00 26.82 211 ALA B N 1
ATOM 4017 C CA . ALA B 1 213 ? -29.982 44.521 15.720 1.00 26.92 211 ALA B CA 1
ATOM 4018 C C . ALA B 1 213 ? -28.502 44.353 16.031 1.00 27.35 211 ALA B C 1
ATOM 4019 O O . ALA B 1 213 ? -27.736 43.794 15.234 1.00 27.11 211 ALA B O 1
ATOM 4021 N N . CYS B 1 214 ? -28.103 44.815 17.217 1.00 26.37 212 CYS B N 1
ATOM 4022 C CA . CYS B 1 214 ? -26.700 44.706 17.622 1.00 26.67 212 CYS B CA 1
ATOM 4023 C C . CYS B 1 214 ? -25.772 45.300 16.569 1.00 27.77 212 CYS B C 1
ATOM 4024 O O . CYS B 1 214 ? -24.701 44.772 16.285 1.00 28.77 212 CYS B O 1
ATOM 4027 N N . THR B 1 215 ? -26.203 46.397 15.950 1.00 27.61 213 THR B N 1
ATOM 4028 C CA . THR B 1 215 ? -25.345 47.170 15.070 1.00 25.70 213 THR B CA 1
ATOM 4029 C C . THR B 1 215 ? -24.789 48.362 15.840 1.00 26.01 213 THR B C 1
ATOM 4030 O O . THR B 1 215 ? -25.423 48.894 16.758 1.00 27.61 213 THR B O 1
ATOM 4034 N N . THR B 1 216 ? -23.549 48.729 15.541 1.00 25.71 214 THR B N 1
ATOM 4035 C CA . THR B 1 216 ? -22.937 49.868 16.216 1.00 26.04 214 THR B CA 1
ATOM 4036 C C . THR B 1 216 ? -22.557 50.909 15.177 1.00 26.50 214 THR B C 1
ATOM 4037 O O . THR B 1 216 ? -22.002 50.579 14.115 1.00 26.89 214 THR B O 1
ATOM 4041 N N . ILE B 1 217 ? -22.854 52.159 15.483 1.00 26.22 215 ILE B N 1
ATOM 4042 C CA . ILE B 1 217 ? -22.532 53.281 14.622 1.00 26.52 215 ILE B CA 1
ATOM 4043 C C . ILE B 1 217 ? -21.866 54.320 15.524 1.00 28.53 215 ILE B C 1
ATOM 4044 O O . ILE B 1 217 ? -22.526 54.873 16.417 1.00 28.70 215 ILE B O 1
ATOM 4049 N N . ASP B 1 218 ? -20.559 54.545 15.338 1.00 27.84 216 ASP B N 1
ATOM 4050 C CA . ASP B 1 218 ? -19.831 55.465 16.209 1.00 27.46 216 ASP B CA 1
ATOM 4051 C C . ASP B 1 218 ? -20.040 56.918 15.780 1.00 28.06 216 ASP B C 1
ATOM 4052 O O . ASP B 1 218 ? -20.190 57.230 14.588 1.00 28.88 216 ASP B O 1
ATOM 4057 N N . ARG B 1 219 ? -20.007 57.817 16.764 1.00 26.77 217 ARG B N 1
ATOM 4058 C CA . ARG B 1 219 ? -20.039 59.249 16.476 1.00 26.75 217 ARG B CA 1
ATOM 4059 C C . ARG B 1 219 ? -18.694 59.678 15.900 1.00 27.64 217 ARG B C 1
ATOM 4060 O O . ARG B 1 219 ? -17.676 58.997 16.066 1.00 27.31 217 ARG B O 1
ATOM 4068 N N . GLY B 1 220 ? -18.695 60.828 15.215 1.00 28.96 218 GLY B N 1
ATOM 4069 C CA . GLY B 1 220 ? -17.469 61.339 14.637 1.00 28.22 218 GLY B CA 1
ATOM 4070 C C . GLY B 1 220 ? -16.557 61.973 15.672 1.00 27.73 218 GLY B C 1
ATOM 4071 O O . GLY B 1 220 ? -16.968 62.336 16.784 1.00 26.81 218 GLY B O 1
ATOM 4072 N N . ALA B 1 221 ? -15.287 62.144 15.288 1.00 27.95 219 ALA B N 1
ATOM 4073 C CA . ALA B 1 221 ? -14.292 62.694 16.214 1.00 29.54 219 ALA B CA 1
ATOM 4074 C C . ALA B 1 221 ? -14.432 64.204 16.362 1.00 30.02 219 ALA B C 1
ATOM 4075 O O . ALA B 1 221 ? -14.268 64.737 17.471 1.00 30.83 219 ALA B O 1
ATOM 4077 N N . LEU B 1 222 ? -14.725 64.902 15.264 1.00 30.37 220 LEU B N 1
ATOM 4078 C CA . LEU B 1 222 ? -15.006 66.350 15.270 1.00 31.31 220 LEU B CA 1
ATOM 4079 C C . LEU B 1 222 ? -16.205 66.666 14.376 1.00 32.11 220 LEU B C 1
ATOM 4080 O O . LEU B 1 222 ? -17.250 67.175 14.822 1.00 33.22 220 LEU B O 1
ATOM 4085 N N . ASP B 1 223 ? -16.080 66.310 13.114 1.00 31.04 221 ASP B N 1
ATOM 4086 C CA . ASP B 1 223 ? -17.231 66.329 12.225 1.00 31.88 221 ASP B CA 1
ATOM 4087 C C . ASP B 1 223 ? -17.968 64.995 12.383 1.00 29.40 221 ASP B C 1
ATOM 4088 O O . ASP B 1 223 ? -17.658 64.213 13.282 1.00 27.93 221 ASP B O 1
ATOM 4093 N N . ASP B 1 224 ? -18.943 64.724 11.524 1.00 28.79 222 ASP B N 1
ATOM 4094 C CA . ASP B 1 224 ? -19.962 63.747 11.830 1.00 29.01 222 ASP B CA 1
ATOM 4095 C C . ASP B 1 224 ? -19.833 62.469 10.996 1.00 28.72 222 ASP B C 1
ATOM 4096 O O . ASP B 1 224 ? -19.344 62.467 9.850 1.00 27.78 222 ASP B O 1
ATOM 4101 N N . THR B 1 225 ? -20.303 61.380 11.609 1.00 27.50 223 THR B N 1
ATOM 4102 C CA . THR B 1 225 ? -20.718 60.170 10.899 1.00 27.95 223 THR B CA 1
ATOM 4103 C C . THR B 1 225 ? -22.083 60.397 10.252 1.00 29.08 223 THR B C 1
ATOM 4104 O O . THR B 1 225 ? -23.025 60.831 10.925 1.00 29.45 223 THR B O 1
ATOM 4108 N N . ILE B 1 226 ? -22.219 60.076 8.966 1.00 29.03 224 ILE B N 1
ATOM 4109 C CA . ILE B 1 226 ? -23.442 60.406 8.237 1.00 29.90 224 ILE B CA 1
ATOM 4110 C C . ILE B 1 226 ? -23.995 59.170 7.528 1.00 30.40 224 ILE B C 1
ATOM 4111 O O . ILE B 1 226 ? -23.258 58.458 6.830 1.00 30.80 224 ILE B O 1
ATOM 4116 N N . ILE B 1 227 ? -25.298 58.915 7.727 1.00 29.21 225 ILE B N 1
ATOM 4117 C CA . ILE B 1 227 ? -26.039 57.849 7.049 1.00 29.90 225 ILE B CA 1
ATOM 4118 C C . ILE B 1 227 ? -27.125 58.533 6.227 1.00 30.04 225 ILE B C 1
ATOM 4119 O O . ILE B 1 227 ? -27.944 59.283 6.784 1.00 29.45 225 ILE B O 1
ATOM 4124 N N . GLY B 1 228 ? -27.104 58.318 4.904 1.00 29.95 226 GLY B N 1
ATOM 4125 C CA . GLY B 1 228 ? -28.050 58.972 4.006 1.00 29.97 226 GLY B CA 1
ATOM 4126 C C . GLY B 1 228 ? -29.491 58.435 4.128 1.00 30.43 226 GLY B C 1
ATOM 4127 O O . GLY B 1 228 ? -29.797 57.476 4.844 1.00 30.34 226 GLY B O 1
ATOM 4128 N N . ASN B 1 229 ? -30.378 59.048 3.344 1.00 30.52 227 ASN B N 1
ATOM 4129 C CA . ASN B 1 229 ? -31.776 58.652 3.329 1.00 30.41 227 ASN B CA 1
ATOM 4130 C C . ASN B 1 229 ? -31.954 57.293 2.664 1.00 29.25 227 ASN B C 1
ATOM 4131 O O . ASN B 1 229 ? -31.253 56.955 1.709 1.00 27.14 227 ASN B O 1
ATOM 4136 N N . GLY B 1 230 ? -32.951 56.539 3.133 1.00 29.67 228 GLY B N 1
ATOM 4137 C CA . GLY B 1 230 ? -33.310 55.295 2.456 1.00 30.76 228 GLY B CA 1
ATOM 4138 C C . GLY B 1 230 ? -32.275 54.179 2.543 1.00 30.94 228 GLY B C 1
ATOM 4139 O O . GLY B 1 230 ? -32.402 53.173 1.839 1.00 31.57 228 GLY B O 1
ATOM 4140 N N . VAL B 1 231 ? -31.300 54.302 3.439 1.00 29.93 229 VAL B N 1
ATOM 4141 C CA . VAL B 1 231 ? -30.254 53.303 3.679 1.00 29.04 229 VAL B CA 1
ATOM 4142 C C . VAL B 1 231 ? -30.791 52.149 4.535 1.00 29.72 229 VAL B C 1
ATOM 4143 O O . VAL B 1 231 ? -31.511 52.355 5.515 1.00 30.69 229 VAL B O 1
ATOM 414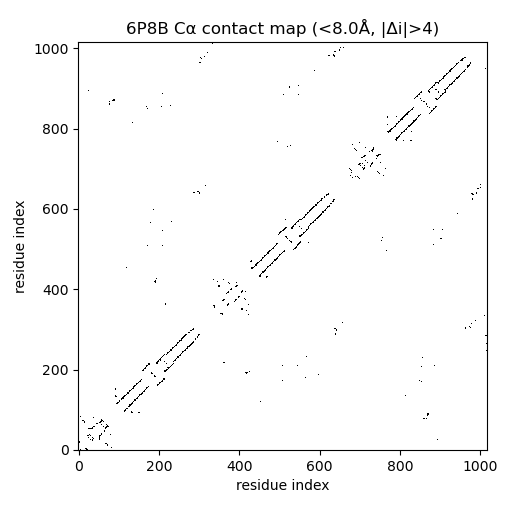7 N N . ILE B 1 232 ? -30.454 50.917 4.180 1.00 28.57 230 ILE B N 1
ATOM 4148 C CA . ILE B 1 232 ? -30.815 49.782 5.011 1.00 28.31 230 ILE B CA 1
ATOM 4149 C C . ILE B 1 232 ? -29.518 49.095 5.428 1.00 27.00 230 ILE B C 1
ATOM 4150 O O . ILE B 1 232 ? -28.631 48.848 4.592 1.00 26.01 230 ILE B O 1
ATOM 4155 N N . ILE B 1 233 ? -29.398 48.855 6.732 1.00 25.08 231 ILE B N 1
ATOM 4156 C CA . ILE B 1 233 ? -28.247 48.225 7.358 1.00 24.86 231 ILE B CA 1
ATOM 4157 C C . ILE B 1 233 ? -28.754 47.061 8.211 1.00 25.96 231 ILE B C 1
ATOM 4158 O O . ILE B 1 233 ? -29.691 47.206 9.019 1.00 26.78 231 ILE B O 1
ATOM 4163 N N . ASP B 1 234 ? -28.083 45.934 8.098 1.00 26.08 232 ASP B N 1
ATOM 4164 C CA . ASP B 1 234 ? -28.532 44.688 8.714 1.00 27.16 232 ASP B CA 1
ATOM 4165 C C . ASP B 1 234 ? -27.934 44.573 10.120 1.00 26.95 232 ASP B C 1
ATOM 4166 O O . ASP B 1 234 ? -27.381 45.542 10.655 1.00 28.28 232 ASP B O 1
ATOM 4171 N N . ASN B 1 235 ? -28.049 43.388 10.728 1.00 26.15 233 ASN B N 1
ATOM 4172 C CA . ASN B 1 235 ? -27.541 43.093 12.074 1.00 25.81 233 ASN B CA 1
ATOM 4173 C C . ASN B 1 235 ? -26.009 43.029 12.107 1.00 25.76 233 ASN B C 1
ATOM 4174 O O . ASN B 1 235 ? -25.342 42.769 11.097 1.00 25.50 233 ASN B O 1
ATOM 4179 N N . GLN B 1 236 ? -25.458 43.215 13.308 1.00 26.89 234 GLN B N 1
ATOM 4180 C CA . GLN B 1 236 ? -24.037 42.952 13.591 1.00 27.51 234 GLN B CA 1
ATOM 4181 C C . GLN B 1 236 ? -23.103 43.797 12.711 1.00 27.08 234 GLN B C 1
ATOM 4182 O O . GLN B 1 236 ? -21.962 43.410 12.449 1.00 26.56 234 GLN B O 1
ATOM 4188 N N . CYS B 1 237 ? -23.560 44.945 12.240 1.00 27.69 235 CYS B N 1
ATOM 4189 C CA . CYS B 1 237 ? -22.694 45.820 11.470 1.00 27.44 235 CYS B CA 1
ATOM 4190 C C . CYS B 1 237 ? -21.990 46.816 12.373 1.00 27.46 235 CYS B C 1
ATOM 4191 O O . CYS B 1 237 ? -22.459 47.158 13.466 1.00 27.15 235 CYS B O 1
ATOM 4194 N N . GLN B 1 238 ? -20.876 47.330 11.864 1.00 27.55 236 GLN B N 1
ATOM 4195 C CA . GLN B 1 238 ? -20.039 48.256 12.588 1.00 30.08 236 GLN B CA 1
ATOM 4196 C C . GLN B 1 238 ? -19.673 49.389 11.649 1.00 28.14 236 GLN B C 1
ATOM 4197 O O . GLN B 1 238 ? -19.043 49.160 10.607 1.00 27.28 236 GLN B O 1
ATOM 4203 N N . ILE B 1 239 ? -20.079 50.598 12.014 1.00 27.62 237 ILE B N 1
ATOM 4204 C CA . ILE B 1 239 ? -19.817 51.805 11.248 1.00 27.97 237 ILE B CA 1
ATOM 4205 C C . ILE B 1 239 ? -18.981 52.758 12.107 1.00 27.38 237 ILE B C 1
ATOM 4206 O O . ILE B 1 239 ? -19.482 53.347 13.081 1.00 27.25 237 ILE B O 1
ATOM 4211 N N . ALA B 1 240 ? -17.698 52.874 11.756 1.00 25.69 238 ALA B N 1
ATOM 4212 C CA . ALA B 1 240 ? -16.690 53.602 12.505 1.00 26.09 238 ALA B CA 1
ATOM 4213 C C . ALA B 1 240 ? -16.942 55.105 12.419 1.00 25.66 238 ALA B C 1
ATOM 4214 O O . ALA B 1 240 ? -17.751 55.565 11.630 1.00 24.75 238 ALA B O 1
ATOM 4216 N N . HIS B 1 241 ? -16.229 55.880 13.248 1.00 25.96 239 HIS B N 1
ATOM 4217 C CA . HIS B 1 241 ? -16.416 57.324 13.224 1.00 28.60 239 HIS B CA 1
ATOM 4218 C C . HIS B 1 241 ? -16.118 57.890 11.843 1.00 29.26 239 HIS B C 1
ATOM 4219 O O . HIS B 1 241 ? -15.155 57.491 11.162 1.00 29.28 239 HIS B O 1
ATOM 4226 N N . ASN B 1 242 ? -16.958 58.838 11.438 1.00 28.69 240 ASN B N 1
ATOM 4227 C CA . ASN B 1 242 ? -16.745 59.656 10.245 1.00 26.72 240 ASN B CA 1
ATOM 4228 C C . ASN B 1 242 ? -16.906 58.869 8.970 1.00 25.68 240 ASN B C 1
ATOM 4229 O O . ASN B 1 242 ? -16.418 59.279 7.923 1.00 26.64 240 ASN B O 1
ATOM 4234 N N . VAL B 1 243 ? -17.537 57.695 9.036 1.00 23.48 241 VAL B N 1
ATOM 4235 C CA . VAL B 1 243 ? -18.001 57.055 7.811 1.00 22.26 241 VAL B CA 1
ATOM 4236 C C . VAL B 1 243 ? -19.176 57.857 7.272 1.00 24.61 241 VAL B C 1
ATOM 4237 O O . VAL B 1 243 ? -19.999 58.392 8.044 1.00 25.70 241 VAL B O 1
ATOM 4241 N N . VAL B 1 244 ? -19.285 57.927 5.951 1.00 24.72 242 VAL B N 1
ATOM 4242 C CA . VAL B 1 244 ? -20.419 58.554 5.275 1.00 26.21 242 VAL B CA 1
ATOM 4243 C C . VAL B 1 244 ? -21.009 57.526 4.324 1.00 28.44 242 VAL B C 1
ATOM 4244 O O . VAL B 1 244 ? -20.275 56.924 3.539 1.00 29.58 242 VAL B O 1
ATOM 4248 N N . ILE B 1 245 ? -22.321 57.284 4.416 1.00 27.33 243 ILE B N 1
ATOM 4249 C CA . ILE B 1 245 ? -22.964 56.335 3.519 1.00 27.72 243 ILE B CA 1
ATOM 4250 C C . ILE B 1 245 ? -24.038 57.045 2.705 1.00 29.32 243 ILE B C 1
ATOM 4251 O O . ILE B 1 245 ? -24.922 57.704 3.272 1.00 29.47 243 ILE B O 1
ATOM 4256 N N . GLY B 1 246 ? -23.981 56.873 1.372 1.00 29.10 244 GLY B N 1
ATOM 4257 C CA . GLY B 1 246 ? -24.890 57.578 0.491 1.00 28.20 244 GLY B CA 1
ATOM 4258 C C . GLY B 1 246 ? -26.292 56.958 0.439 1.00 28.07 244 GLY B C 1
ATOM 4259 O O . GLY B 1 246 ? -26.511 55.792 0.812 1.00 25.89 244 GLY B O 1
ATOM 4260 N N . ASP B 1 247 ? -27.235 57.771 -0.052 1.00 28.48 245 ASP B N 1
ATOM 4261 C CA . ASP B 1 247 ? -28.642 57.400 -0.097 1.00 29.79 245 ASP B CA 1
ATOM 4262 C C . ASP B 1 247 ? -28.848 56.023 -0.724 1.00 30.12 245 ASP B C 1
ATOM 4263 O O . ASP B 1 247 ? -28.215 55.655 -1.721 1.00 29.52 245 ASP B O 1
ATOM 4268 N N . ASN B 1 248 ? -29.788 55.281 -0.164 1.00 30.90 246 ASN B N 1
ATOM 4269 C CA . ASN B 1 248 ? -30.306 54.050 -0.756 1.00 32.70 246 ASN B CA 1
ATOM 4270 C C . ASN B 1 248 ? -29.287 52.927 -0.792 1.00 29.99 246 ASN B C 1
ATOM 4271 O O . ASN B 1 248 ? -29.538 51.908 -1.431 1.00 28.71 246 ASN B O 1
ATOM 4276 N N . THR B 1 249 ? -28.164 53.066 -0.101 1.00 29.05 247 THR B N 1
ATOM 4277 C CA . THR B 1 249 ? -27.199 51.974 -0.053 1.00 28.24 247 THR B CA 1
ATOM 4278 C C . THR B 1 249 ? -27.707 50.887 0.895 1.00 27.99 247 THR B C 1
ATOM 4279 O O . THR B 1 249 ? -28.431 51.163 1.855 1.00 28.89 247 THR B O 1
ATOM 4283 N N . ALA B 1 250 ? -27.410 49.637 0.569 1.00 25.77 248 ALA B N 1
ATOM 4284 C CA . ALA B 1 250 ? -27.794 48.509 1.420 1.00 25.31 248 ALA B CA 1
ATOM 4285 C C . ALA B 1 250 ? -26.532 47.872 1.966 1.00 24.39 248 ALA B C 1
ATOM 4286 O O . ALA B 1 250 ? -25.606 47.605 1.193 1.00 24.74 248 ALA B O 1
ATOM 4288 N N . VAL B 1 251 ? -26.506 47.621 3.282 1.00 23.08 249 VAL B N 1
ATOM 4289 C CA . VAL B 1 251 ? -25.414 46.918 3.953 1.00 23.55 249 VAL B CA 1
ATOM 4290 C C . VAL B 1 251 ? -25.952 45.640 4.634 1.00 23.46 249 VAL B C 1
ATOM 4291 O O . VAL B 1 251 ? -26.748 45.706 5.588 1.00 23.88 249 VAL B O 1
ATOM 4295 N N . ALA B 1 252 ? -25.435 44.501 4.231 1.00 22.54 250 ALA B N 1
ATOM 4296 C CA . ALA B 1 252 ? -25.925 43.240 4.775 1.00 23.28 250 ALA B CA 1
ATOM 4297 C C . ALA B 1 252 ? -25.218 42.916 6.096 1.00 25.04 250 ALA B C 1
ATOM 4298 O O . ALA B 1 252 ? -24.347 43.656 6.548 1.00 26.35 250 ALA B O 1
ATOM 4300 N N . GLY B 1 253 ? -25.574 41.761 6.675 1.00 25.61 251 GLY B N 1
ATOM 4301 C CA . GLY B 1 253 ? -25.179 41.436 8.043 1.00 25.02 251 GLY B CA 1
ATOM 4302 C C . GLY B 1 253 ? -23.677 41.305 8.246 1.00 24.81 251 GLY B C 1
ATOM 4303 O O . GLY B 1 253 ? -22.929 40.851 7.375 1.00 25.04 251 GLY B O 1
ATOM 4304 N N . GLY B 1 254 ? -23.236 41.724 9.433 1.00 24.92 252 GLY B N 1
ATOM 4305 C CA . GLY B 1 254 ? -21.866 41.561 9.884 1.00 25.72 252 GLY B CA 1
ATOM 4306 C C . GLY B 1 254 ? -20.799 42.358 9.148 1.00 26.13 252 GLY B C 1
ATOM 4307 O O . GLY B 1 254 ? -19.616 42.002 9.240 1.00 26.81 252 GLY B O 1
ATOM 4308 N N . VAL B 1 255 ? -21.173 43.419 8.418 1.00 25.06 253 VAL B N 1
ATOM 4309 C CA . VAL B 1 255 ? -20.203 44.225 7.674 1.00 25.10 253 VAL B CA 1
ATOM 4310 C C . VAL B 1 255 ? -19.482 45.174 8.627 1.00 25.59 253 VAL B C 1
ATOM 4311 O O . VAL B 1 255 ? -20.109 45.827 9.477 1.00 25.20 253 VAL B O 1
ATOM 4315 N N . ILE B 1 256 ? -18.160 45.286 8.468 1.00 26.62 254 ILE B N 1
ATOM 4316 C CA . ILE B 1 256 ? -17.346 46.182 9.280 1.00 27.89 254 ILE B CA 1
ATOM 4317 C C . ILE B 1 256 ? -16.742 47.252 8.382 1.00 29.20 254 ILE B C 1
ATOM 4318 O O . ILE B 1 256 ? -16.159 46.941 7.336 1.00 28.64 254 ILE B O 1
ATOM 4323 N N . MET B 1 257 ? -16.905 48.512 8.781 1.00 29.76 255 MET B N 1
ATOM 4324 C CA . MET B 1 257 ? -16.451 49.673 8.013 1.00 31.33 255 MET B CA 1
ATOM 4325 C C . MET B 1 257 ? -15.542 50.520 8.884 1.00 31.18 255 MET B C 1
ATOM 4326 O O . MET B 1 257 ? -15.957 50.981 9.956 1.00 32.26 255 MET B O 1
ATOM 4331 N N . ALA B 1 258 ? -14.304 50.697 8.446 1.00 29.00 256 ALA B N 1
ATOM 4332 C CA . ALA B 1 258 ? -13.337 51.438 9.230 1.00 27.60 256 ALA B CA 1
ATOM 4333 C C . ALA B 1 258 ? -13.518 52.948 9.059 1.00 27.92 256 ALA B C 1
ATOM 4334 O O . ALA B 1 258 ? -14.300 53.430 8.225 1.00 28.09 256 ALA B O 1
ATOM 4336 N N . GLY B 1 259 ? -12.748 53.697 9.851 1.00 26.67 257 GLY B N 1
ATOM 4337 C CA . GLY B 1 259 ? -13.001 55.125 10.001 1.00 27.88 257 GLY B CA 1
ATOM 4338 C C . GLY B 1 259 ? -12.792 55.891 8.711 1.00 29.28 257 GLY B C 1
ATOM 4339 O O . GLY B 1 259 ? -11.914 55.572 7.906 1.00 30.17 257 GLY B O 1
ATOM 4340 N N . SER B 1 260 ? -13.626 56.917 8.509 1.00 29.09 258 SER B N 1
ATOM 4341 C CA . SER B 1 260 ? -13.522 57.840 7.375 1.00 29.66 258 SER B CA 1
ATOM 4342 C C . SER B 1 260 ? -13.742 57.152 6.029 1.00 28.75 258 SER B C 1
ATOM 4343 O O . SER B 1 260 ? -13.362 57.660 4.996 1.00 28.53 258 SER B O 1
ATOM 4346 N N . LEU B 1 261 ? -14.350 55.979 5.986 1.00 28.00 259 LEU B N 1
ATOM 4347 C CA . LEU B 1 261 ? -14.816 55.448 4.717 1.00 26.96 259 LEU B CA 1
ATOM 4348 C C . LEU B 1 261 ? -15.978 56.294 4.171 1.00 28.70 259 LEU B C 1
ATOM 4349 O O . LEU B 1 261 ? -16.858 56.737 4.918 1.00 28.98 259 LEU B O 1
ATOM 4354 N N . LYS B 1 262 ? -15.985 56.529 2.861 1.00 29.17 260 LYS B N 1
ATOM 4355 C CA . LYS B 1 262 ? -17.143 57.108 2.188 1.00 30.83 260 LYS B CA 1
ATOM 4356 C C . LYS B 1 262 ? -17.681 56.084 1.197 1.00 29.25 260 LYS B C 1
ATOM 4357 O O . LYS B 1 262 ? -16.920 55.575 0.365 1.00 28.99 260 LYS B O 1
ATOM 4363 N N . ILE B 1 263 ? -18.977 55.766 1.304 1.00 27.89 261 ILE B N 1
ATOM 4364 C CA . ILE B 1 263 ? -19.669 54.873 0.376 1.00 27.78 261 ILE B CA 1
ATOM 4365 C C . ILE B 1 263 ? -20.700 55.715 -0.362 1.00 28.01 261 ILE B C 1
ATOM 4366 O O . ILE B 1 263 ? -21.445 56.480 0.267 1.00 27.01 261 ILE B O 1
ATOM 4371 N N . GLY B 1 264 ? -20.733 55.600 -1.685 1.00 28.01 262 GLY B N 1
ATOM 4372 C CA . GLY B 1 264 ? -21.716 56.345 -2.448 1.00 29.19 262 GLY B CA 1
ATOM 4373 C C . GLY B 1 264 ? -23.138 55.802 -2.369 1.00 30.63 262 GLY B C 1
ATOM 4374 O O . GLY B 1 264 ? -23.489 55.025 -1.465 1.00 29.98 262 GLY B O 1
ATOM 4375 N N . ARG B 1 265 ? -23.951 56.182 -3.360 1.00 32.58 263 ARG B N 1
ATOM 4376 C CA . ARG B 1 265 ? -25.367 55.867 -3.425 1.00 35.29 263 ARG B CA 1
ATOM 4377 C C . ARG B 1 265 ? -25.592 54.549 -4.153 1.00 32.88 263 ARG B C 1
ATOM 4378 O O . ARG B 1 265 ? -24.814 54.145 -5.027 1.00 32.46 263 ARG B O 1
ATOM 4386 N N . TYR B 1 266 ? -26.660 53.870 -3.769 1.00 30.82 264 TYR B N 1
ATOM 4387 C CA . TYR B 1 266 ? -27.100 52.674 -4.487 1.00 30.79 264 TYR B CA 1
ATOM 4388 C C . TYR B 1 266 ? -26.040 51.594 -4.468 1.00 29.36 264 TYR B C 1
ATOM 4389 O O . TYR B 1 266 ? -25.912 50.834 -5.431 1.00 29.34 264 TYR B O 1
ATOM 4398 N N . CYS B 1 267 ? -25.230 51.559 -3.410 1.00 27.97 265 CYS B N 1
ATOM 4399 C CA . CYS B 1 267 ? -24.274 50.480 -3.275 1.00 26.75 265 CYS B CA 1
ATOM 4400 C C . CYS B 1 267 ? -24.925 49.305 -2.560 1.00 27.12 265 CYS B C 1
ATOM 4401 O O . CYS B 1 267 ? -25.950 49.447 -1.898 1.00 26.26 265 CYS B O 1
ATOM 4404 N N . MET B 1 268 ? -24.338 48.126 -2.750 1.00 26.67 266 MET B N 1
ATOM 4405 C CA . MET B 1 268 ? -24.814 46.912 -2.097 1.00 30.54 266 MET B CA 1
ATOM 4406 C C . MET B 1 268 ? -23.579 46.251 -1.522 1.00 27.66 266 MET B C 1
ATOM 4407 O O . MET B 1 268 ? -22.692 45.834 -2.283 1.00 26.42 266 MET B O 1
ATOM 4412 N N . ILE B 1 269 ? -23.517 46.183 -0.193 1.00 26.04 267 ILE B N 1
ATOM 4413 C CA . ILE B 1 269 ? -22.360 45.632 0.502 1.00 25.49 267 ILE B CA 1
ATOM 4414 C C . ILE B 1 269 ? -22.740 44.273 1.074 1.00 25.02 267 ILE B C 1
ATOM 4415 O O . ILE B 1 269 ? -23.499 44.181 2.050 1.00 23.71 267 ILE B O 1
ATOM 4420 N N . GLY B 1 270 ? -22.108 43.224 0.552 1.00 24.78 268 GLY B N 1
ATOM 4421 C CA . GLY B 1 270 ? -22.475 41.874 0.929 1.00 25.78 268 GLY B CA 1
ATOM 4422 C C . GLY B 1 270 ? -22.058 41.523 2.344 1.00 25.70 268 GLY B C 1
ATOM 4423 O O . GLY B 1 270 ? -21.165 42.122 2.938 1.00 25.87 268 GLY B O 1
ATOM 4424 N N . GLY B 1 271 ? -22.699 40.478 2.861 1.00 25.37 269 GLY B N 1
ATOM 4425 C CA . GLY B 1 271 ? -22.581 40.182 4.282 1.00 26.17 269 GLY B CA 1
ATOM 4426 C C . GLY B 1 271 ? -21.158 39.858 4.675 1.00 25.76 269 GLY B C 1
ATOM 4427 O O . GLY B 1 271 ? -20.418 39.216 3.928 1.00 25.59 269 GLY B O 1
ATOM 4428 N N . ALA B 1 272 ? -20.783 40.301 5.875 1.00 24.25 270 ALA B N 1
ATOM 4429 C CA . ALA B 1 272 ? -19.484 39.997 6.477 1.00 25.76 270 ALA B CA 1
ATOM 4430 C C . ALA B 1 272 ? -18.294 40.560 5.694 1.00 26.75 270 ALA B C 1
ATOM 4431 O O . ALA B 1 272 ? -17.152 40.107 5.900 1.00 27.01 270 ALA B O 1
ATOM 4433 N N . SER B 1 273 ? -18.529 41.518 4.782 1.00 26.70 271 SER B N 1
ATOM 4434 C CA . SER B 1 273 ? -17.435 42.237 4.118 1.00 26.21 271 SER B CA 1
ATOM 4435 C C . SER B 1 273 ? -16.653 43.069 5.129 1.00 26.92 271 SER B C 1
ATOM 4436 O O . SER B 1 273 ? -17.162 43.462 6.186 1.00 26.97 271 SER B O 1
ATOM 4439 N N . VAL B 1 274 ? -15.402 43.376 4.784 1.00 26.61 272 VAL B N 1
ATOM 4440 C CA . VAL B 1 274 ? -14.529 44.177 5.647 1.00 26.64 272 VAL B CA 1
ATOM 4441 C C . VAL B 1 274 ? -14.059 45.367 4.817 1.00 25.69 272 VAL B C 1
ATOM 4442 O O . VAL B 1 274 ? -13.330 45.196 3.827 1.00 24.54 272 VAL B O 1
ATOM 4446 N N . ILE B 1 275 ? -14.527 46.564 5.148 1.00 25.61 273 ILE B N 1
ATOM 4447 C CA . ILE B 1 275 ? -14.229 47.710 4.299 1.00 26.81 273 ILE B CA 1
ATOM 4448 C C . ILE B 1 275 ? -13.282 48.655 5.027 1.00 28.30 273 ILE B C 1
ATOM 4449 O O . ILE B 1 275 ? -13.653 49.284 6.031 1.00 26.57 273 ILE B O 1
ATOM 4454 N N . ASN B 1 276 ? -12.074 48.799 4.489 1.00 29.13 274 ASN B N 1
ATOM 4455 C CA . ASN B 1 276 ? -11.099 49.653 5.146 1.00 29.31 274 ASN B CA 1
ATOM 4456 C C . ASN B 1 276 ? -11.445 51.140 4.934 1.00 28.96 274 ASN B C 1
ATOM 4457 O O . ASN B 1 276 ? -12.315 51.494 4.148 1.00 28.38 274 ASN B O 1
ATOM 4462 N N . GLY B 1 277 ? -10.749 52.020 5.661 1.00 30.38 275 GLY B N 1
ATOM 4463 C CA . GLY B 1 277 ? -11.154 53.400 5.830 1.00 29.85 275 GLY B CA 1
ATOM 4464 C C . GLY B 1 277 ? -10.269 54.382 5.077 1.00 31.81 275 GLY B C 1
ATOM 4465 O O . GLY B 1 277 ? -9.358 53.998 4.348 1.00 31.46 275 GLY B O 1
ATOM 4466 N N . HIS B 1 278 ? -10.582 55.680 5.257 1.00 32.98 276 HIS B N 1
ATOM 4467 C CA . HIS B 1 278 ? -9.872 56.760 4.584 1.00 34.63 276 HIS B CA 1
ATOM 4468 C C . HIS B 1 278 ? -9.810 56.510 3.077 1.00 32.49 276 HIS B C 1
ATOM 4469 O O . HIS B 1 278 ? -8.773 56.635 2.449 1.00 31.57 276 HIS B O 1
ATOM 4476 N N . MET B 1 279 ? -10.943 56.144 2.496 1.00 31.83 277 MET B N 1
ATOM 4477 C CA . MET B 1 279 ? -11.005 55.882 1.069 1.00 32.67 277 MET B CA 1
ATOM 4478 C C . MET B 1 279 ? -12.464 56.005 0.644 1.00 29.90 277 MET B C 1
ATOM 4479 O O . MET B 1 279 ? -13.372 56.111 1.481 1.00 28.56 277 MET B O 1
ATOM 4484 N N . GLU B 1 280 ? -12.685 56.010 -0.674 1.00 29.15 278 GLU B N 1
ATOM 4485 C CA . GLU B 1 280 ? -14.028 56.193 -1.189 1.00 30.05 278 GLU B CA 1
ATOM 4486 C C . GLU B 1 280 ? -14.429 55.053 -2.121 1.00 28.85 278 GLU B C 1
ATOM 4487 O O . GLU B 1 280 ? -13.607 54.551 -2.893 1.00 29.04 278 GLU B O 1
ATOM 4493 N N . ILE B 1 281 ? -15.700 54.666 -2.031 1.00 26.54 279 ILE B N 1
ATOM 4494 C CA . ILE B 1 281 ? -16.366 53.752 -2.954 1.00 26.60 279 ILE B CA 1
ATOM 4495 C C . ILE B 1 281 ? -17.448 54.549 -3.666 1.00 27.61 279 ILE B C 1
ATOM 4496 O O . ILE B 1 281 ? -18.323 55.130 -3.008 1.00 28.59 279 ILE B O 1
ATOM 4501 N N . CYS B 1 282 ? -17.430 54.527 -4.989 1.00 27.13 280 CYS B N 1
ATOM 4502 C CA . CYS B 1 282 ? -18.333 55.348 -5.792 1.00 28.94 280 CYS B CA 1
ATOM 4503 C C . CYS B 1 282 ? -19.755 54.781 -5.806 1.00 29.10 280 CYS B C 1
ATOM 4504 O O . CYS B 1 282 ? -20.033 53.705 -5.272 1.00 28.04 280 CYS B O 1
ATOM 4507 N N . ASP B 1 283 ? -20.676 55.522 -6.437 1.00 29.36 281 ASP B N 1
ATOM 4508 C CA . ASP B 1 283 ? -22.053 55.067 -6.627 1.00 30.29 281 ASP B CA 1
ATOM 4509 C C . ASP B 1 283 ? -22.114 53.698 -7.302 1.00 29.81 281 ASP B C 1
ATOM 4510 O O . ASP B 1 283 ? -21.250 53.337 -8.099 1.00 30.60 281 ASP B O 1
ATOM 4515 N N . LYS B 1 284 ? -23.173 52.941 -6.996 1.00 29.86 282 LYS B N 1
ATOM 4516 C CA . LYS B 1 284 ? -23.547 51.719 -7.736 1.00 31.27 282 LYS B CA 1
ATOM 4517 C C . LYS B 1 284 ? -22.445 50.664 -7.728 1.00 29.28 282 LYS B C 1
ATOM 4518 O O . LYS B 1 284 ? -22.164 50.011 -8.734 1.00 27.83 282 LYS B O 1
ATOM 4524 N N . VAL B 1 285 ? -21.843 50.444 -6.564 1.00 29.17 283 VAL B N 1
ATOM 4525 C CA . VAL B 1 285 ? -20.872 49.373 -6.389 1.00 28.22 283 VAL B CA 1
ATOM 4526 C C . VAL B 1 285 ? -21.511 48.258 -5.564 1.00 28.09 283 VAL B C 1
ATOM 4527 O O . VAL B 1 285 ? -22.145 48.508 -4.527 1.00 28.28 283 VAL B O 1
ATOM 4531 N N . THR B 1 286 ? -21.308 47.032 -6.005 1.00 27.69 284 THR B N 1
ATOM 4532 C CA . THR B 1 286 ? -21.698 45.837 -5.267 1.00 26.44 284 THR B CA 1
ATOM 4533 C C . THR B 1 286 ? -20.414 45.158 -4.824 1.00 26.64 284 THR B C 1
ATOM 4534 O O . THR B 1 286 ? -19.563 44.815 -5.660 1.00 26.32 284 THR B O 1
ATOM 4538 N N . VAL B 1 287 ? -20.269 44.989 -3.517 1.00 26.25 285 VAL B N 1
ATOM 4539 C CA . VAL B 1 287 ? -19.197 44.187 -2.925 1.00 26.27 285 VAL B CA 1
ATOM 4540 C C . VAL B 1 287 ? -19.834 42.876 -2.472 1.00 27.54 285 VAL B C 1
ATOM 4541 O O . VAL B 1 287 ? -20.771 42.885 -1.653 1.00 28.47 285 VAL B O 1
ATOM 4545 N N . THR B 1 288 ? -19.365 41.755 -3.022 1.00 26.29 286 THR B N 1
ATOM 4546 C CA . THR B 1 288 ? -19.989 40.487 -2.671 1.00 26.85 286 THR B CA 1
ATOM 4547 C C . THR B 1 288 ? -19.548 40.032 -1.269 1.00 27.39 286 THR B C 1
ATOM 4548 O O . THR B 1 288 ? -18.599 40.557 -0.691 1.00 27.76 286 THR B O 1
ATOM 4552 N N . GLY B 1 289 ? -20.307 39.081 -0.699 1.00 25.11 287 GLY B N 1
ATOM 4553 C CA . GLY B 1 289 ? -20.100 38.677 0.671 1.00 25.58 287 GLY B CA 1
ATOM 4554 C C . GLY B 1 289 ? -18.646 38.408 1.041 1.00 25.99 287 GLY B C 1
ATOM 4555 O O . GLY B 1 289 ? -17.898 37.784 0.276 1.00 23.79 287 GLY B O 1
ATOM 4556 N N . MET B 1 290 ? -18.244 38.859 2.234 1.00 24.79 288 MET B N 1
ATOM 4557 C CA . MET B 1 290 ? -16.890 38.691 2.754 1.00 24.39 288 MET B CA 1
ATOM 4558 C C . MET B 1 290 ? -15.826 39.428 1.949 1.00 26.08 288 MET B C 1
ATOM 4559 O O . MET B 1 290 ? -14.651 39.050 2.003 1.00 25.78 288 MET B O 1
ATOM 4564 N N . GLY B 1 291 ? -16.205 40.451 1.179 1.00 25.92 289 GLY B N 1
ATOM 4565 C CA . GLY B 1 291 ? -15.232 41.158 0.378 1.00 26.05 289 GLY B CA 1
ATOM 4566 C C . GLY B 1 291 ? -14.264 41.877 1.294 1.00 27.35 289 GLY B C 1
ATOM 4567 O O . GLY B 1 291 ? -14.657 42.499 2.297 1.00 26.86 289 GLY B O 1
ATOM 4568 N N . MET B 1 292 ? -12.986 41.779 0.957 1.00 26.84 290 MET B N 1
ATOM 4569 C CA . MET B 1 292 ? -11.914 42.431 1.691 1.00 27.16 290 MET B CA 1
ATOM 4570 C C . MET B 1 292 ? -11.511 43.654 0.877 1.00 26.62 290 MET B C 1
ATOM 4571 O O . MET B 1 292 ? -10.772 43.541 -0.101 1.00 25.44 290 MET B O 1
ATOM 4576 N N . VAL B 1 293 ? -11.986 44.822 1.273 1.00 27.57 291 VAL B N 1
ATOM 4577 C CA . VAL B 1 293 ? -11.845 46.016 0.456 1.00 28.56 291 VAL B CA 1
ATOM 4578 C C . VAL B 1 293 ? -10.672 46.817 1.019 1.00 29.64 291 VAL B C 1
ATOM 4579 O O . VAL B 1 293 ? -10.778 47.414 2.096 1.00 30.17 291 VAL B O 1
ATOM 4583 N N . MET B 1 294 ? -9.540 46.812 0.302 1.00 30.04 292 MET B N 1
ATOM 4584 C CA . MET B 1 294 ? -8.338 47.529 0.726 1.00 31.81 292 MET B CA 1
ATOM 4585 C C . MET B 1 294 ? -8.067 48.826 -0.024 1.00 33.41 292 MET B C 1
ATOM 4586 O O . MET B 1 294 ? -7.226 49.605 0.438 1.00 33.26 292 MET B O 1
ATOM 4591 N N . ARG B 1 295 ? -8.729 49.074 -1.162 1.00 33.75 293 ARG B N 1
ATOM 4592 C CA . ARG B 1 295 ? -8.442 50.183 -2.057 1.00 37.30 293 ARG B CA 1
ATOM 4593 C C . ARG B 1 295 ? -9.722 50.911 -2.441 1.00 34.24 293 ARG B C 1
ATOM 4594 O O . ARG B 1 295 ? -10.802 50.298 -2.471 1.00 32.68 293 ARG B O 1
ATOM 4602 N N . PRO B 1 296 ? -9.615 52.186 -2.835 1.00 32.04 294 PRO B N 1
ATOM 4603 C CA . PRO B 1 296 ? -10.779 52.904 -3.376 1.00 30.73 294 PRO B CA 1
ATOM 4604 C C . PRO B 1 296 ? -11.396 52.185 -4.561 1.00 30.09 294 PRO B C 1
ATOM 4605 O O . PRO B 1 296 ? -10.711 51.550 -5.361 1.00 30.13 294 PRO B O 1
ATOM 4609 N N . ILE B 1 297 ? -12.706 52.331 -4.703 1.00 29.89 295 ILE B N 1
ATOM 4610 C CA . ILE B 1 297 ? -13.430 51.757 -5.829 1.00 30.40 295 ILE B CA 1
ATOM 4611 C C . ILE B 1 297 ? -14.003 52.942 -6.597 1.00 32.32 295 ILE B C 1
ATOM 4612 O O . ILE B 1 297 ? -14.829 53.697 -6.061 1.00 32.49 295 ILE B O 1
ATOM 4617 N N . THR B 1 298 ? -13.540 53.129 -7.836 1.00 32.82 296 THR B N 1
ATOM 4618 C CA . THR B 1 298 ? -13.808 54.357 -8.592 1.00 34.95 296 THR B CA 1
ATOM 4619 C C . THR B 1 298 ? -14.720 54.127 -9.789 1.00 36.37 296 THR B C 1
ATOM 4620 O O . THR B 1 298 ? -15.126 55.100 -10.438 1.00 36.60 296 THR B O 1
ATOM 4624 N N . GLU B 1 299 ? -15.026 52.860 -10.124 1.00 37.06 297 GLU B N 1
ATOM 4625 C CA . GLU B 1 299 ? -15.980 52.540 -11.170 1.00 39.58 297 GLU B CA 1
ATOM 4626 C C . GLU B 1 299 ? -17.107 51.699 -10.595 1.00 36.35 297 GLU B C 1
ATOM 4627 O O . GLU B 1 299 ? -16.866 50.872 -9.702 1.00 34.08 297 GLU B O 1
ATOM 4633 N N . PRO B 1 300 ? -18.339 51.907 -11.055 1.00 35.30 298 PRO B N 1
ATOM 4634 C CA . PRO B 1 300 ? -19.438 51.014 -10.674 1.00 34.35 298 PRO B CA 1
ATOM 4635 C C . PRO B 1 300 ? -19.241 49.600 -11.207 1.00 32.65 298 PRO B C 1
ATOM 4636 O O . PRO B 1 300 ? -18.519 49.358 -12.179 1.00 31.91 298 PRO B O 1
ATOM 4640 N N . GLY B 1 301 ? -19.913 48.647 -10.556 1.00 30.17 299 GLY B N 1
ATOM 4641 C CA . GLY B 1 301 ? -19.803 47.269 -10.963 1.00 29.57 299 GLY B CA 1
ATOM 4642 C C . GLY B 1 301 ? -19.694 46.372 -9.755 1.00 28.97 299 GLY B C 1
ATOM 4643 O O . GLY B 1 301 ? -19.832 46.809 -8.618 1.00 28.38 299 GLY B O 1
ATOM 4644 N N . VAL B 1 302 ? -19.440 45.098 -10.014 1.00 28.37 300 VAL B N 1
ATOM 4645 C CA . VAL B 1 302 ? -19.453 44.066 -8.999 1.00 27.26 300 VAL B CA 1
ATOM 4646 C C . VAL B 1 302 ? -18.016 43.673 -8.710 1.00 27.43 300 VAL B C 1
ATOM 4647 O O . VAL B 1 302 ? -17.249 43.414 -9.644 1.00 28.15 300 VAL B O 1
ATOM 4651 N N . TYR B 1 303 ? -17.656 43.615 -7.419 1.00 26.35 301 TYR B N 1
ATOM 4652 C CA . TYR B 1 303 ? -16.297 43.309 -6.985 1.00 27.16 301 TYR B CA 1
ATOM 4653 C C . TYR B 1 303 ? -16.334 42.238 -5.907 1.00 27.59 301 TYR B C 1
ATOM 4654 O O . TYR B 1 303 ? -17.268 42.193 -5.113 1.00 27.65 301 TYR B O 1
ATOM 4663 N N . SER B 1 304 ? -15.291 41.401 -5.863 1.00 27.08 302 SER B N 1
ATOM 4664 C CA . SER B 1 304 ? -15.310 40.201 -5.030 1.00 26.90 302 SER B CA 1
ATOM 4665 C C . SER B 1 304 ? -13.919 39.871 -4.522 1.00 26.63 302 SER B C 1
ATOM 4666 O O . SER B 1 304 ? -12.913 40.262 -5.120 1.00 25.57 302 SER B O 1
ATOM 4669 N N . SER B 1 305 ? -13.875 39.094 -3.436 1.00 26.09 303 SER B N 1
ATOM 4670 C CA . SER B 1 305 ? -12.618 38.514 -2.979 1.00 26.94 303 SER B CA 1
ATOM 4671 C C . SER B 1 305 ? -12.912 37.209 -2.248 1.00 28.96 303 SER B C 1
ATOM 4672 O O . SER B 1 305 ? -14.072 36.860 -2.000 1.00 29.52 303 SER B O 1
ATOM 4675 N N . GLY B 1 306 ? -11.850 36.488 -1.904 1.00 29.08 304 GLY B N 1
ATOM 4676 C CA . GLY B 1 306 ? -11.978 35.316 -1.038 1.00 30.06 304 GLY B CA 1
ATOM 4677 C C . GLY B 1 306 ? -11.858 33.990 -1.783 1.00 30.85 304 GLY B C 1
ATOM 4678 O O . GLY B 1 306 ? -12.400 33.814 -2.886 1.00 30.33 304 GLY B O 1
ATOM 4679 N N . ILE B 1 307 ? -11.144 33.047 -1.180 1.00 30.76 305 ILE B N 1
ATOM 4680 C CA . ILE B 1 307 ? -10.968 31.716 -1.746 1.00 31.79 305 ILE B CA 1
ATOM 4681 C C . ILE B 1 307 ? -11.952 30.781 -1.037 1.00 33.02 305 ILE B C 1
ATOM 4682 O O . ILE B 1 307 ? -11.815 30.567 0.182 1.00 32.05 305 ILE B O 1
ATOM 4687 N N . PRO B 1 308 ? -12.916 30.207 -1.748 1.00 34.55 306 PRO B N 1
ATOM 4688 C CA . PRO B 1 308 ? -13.984 29.443 -1.084 1.00 34.87 306 PRO B CA 1
ATOM 4689 C C . PRO B 1 308 ? -13.531 28.110 -0.494 1.00 34.09 306 PRO B C 1
ATOM 4690 O O . PRO B 1 308 ? -12.387 27.658 -0.659 1.00 34.18 306 PRO B O 1
ATOM 4694 N N . LEU B 1 309 ? -14.491 27.448 0.141 1.00 32.35 307 LEU B N 1
ATOM 4695 C CA . LEU B 1 309 ? -14.247 26.243 0.914 1.00 32.10 307 LEU B CA 1
ATOM 4696 C C . LEU B 1 309 ? -13.769 25.095 0.039 1.00 32.13 307 LEU B C 1
ATOM 4697 O O . LEU B 1 309 ? -14.171 24.954 -1.121 1.00 31.92 307 LEU B O 1
ATOM 4702 N N . GLN B 1 310 ? -12.917 24.274 0.610 1.00 32.10 308 GLN B N 1
ATOM 4703 C CA . GLN B 1 310 ? -12.614 22.970 0.020 1.00 31.53 308 GLN B CA 1
ATOM 4704 C C . GLN B 1 310 ? -12.604 21.936 1.134 1.00 30.96 308 GLN B C 1
ATOM 4705 O O . GLN B 1 310 ? -12.573 22.305 2.318 1.00 32.07 308 GLN B O 1
ATOM 4711 N N . PRO B 1 311 ? -12.636 20.648 0.797 1.00 30.43 309 PRO B N 1
ATOM 4712 C CA . PRO B 1 311 ? -12.385 19.617 1.801 1.00 30.24 309 PRO B CA 1
ATOM 4713 C C . PRO B 1 311 ? -11.067 19.908 2.498 1.00 30.65 309 PRO B C 1
ATOM 4714 O O . PRO B 1 311 ? -10.091 20.333 1.867 1.00 30.79 309 PRO B O 1
ATOM 4718 N N . ASN B 1 312 ? -11.025 19.651 3.798 1.00 31.69 310 ASN B N 1
ATOM 4719 C CA . ASN B 1 312 ? -9.888 20.130 4.588 1.00 33.72 310 ASN B CA 1
ATOM 4720 C C . ASN B 1 312 ? -8.558 19.577 4.084 1.00 35.74 310 ASN B C 1
ATOM 4721 O O . ASN B 1 312 ? -7.535 20.274 4.143 1.00 35.03 310 ASN B O 1
ATOM 4726 N N . LYS B 1 313 ? -8.542 18.335 3.597 1.00 38.07 311 LYS B N 1
ATOM 4727 C CA . LYS B 1 313 ? -7.299 17.766 3.074 1.00 41.57 311 LYS B CA 1
ATOM 4728 C C . LYS B 1 313 ? -6.880 18.475 1.802 1.00 38.39 311 LYS B C 1
ATOM 4729 O O . LYS B 1 313 ? -5.690 18.717 1.584 1.00 37.94 311 LYS B O 1
ATOM 4735 N N . VAL B 1 314 ? -7.850 18.799 0.951 1.00 36.11 312 VAL B N 1
ATOM 4736 C CA . VAL B 1 314 ? -7.576 19.584 -0.244 1.00 34.16 312 VAL B CA 1
ATOM 4737 C C . VAL B 1 314 ? -7.069 20.972 0.157 1.00 33.66 312 VAL B C 1
ATOM 4738 O O . VAL B 1 314 ? -6.045 21.442 -0.346 1.00 34.04 312 VAL B O 1
ATOM 4742 N N . TRP B 1 315 ? -7.738 21.603 1.138 1.00 32.11 313 TRP B N 1
ATOM 4743 C CA . TRP B 1 315 ? -7.398 22.966 1.570 1.00 30.85 313 TRP B CA 1
ATOM 4744 C C . TRP B 1 315 ? -5.972 23.055 2.091 1.00 31.58 313 TRP B C 1
ATOM 4745 O O . TRP B 1 315 ? -5.253 24.021 1.797 1.00 31.53 313 TRP B O 1
ATOM 4756 N N . ARG B 1 316 ? -5.549 22.088 2.897 1.00 32.87 314 ARG B N 1
ATOM 4757 C CA . ARG B 1 316 ? -4.177 22.125 3.411 1.00 36.86 314 ARG B CA 1
ATOM 4758 C C . ARG B 1 316 ? -3.177 22.263 2.267 1.00 33.70 314 ARG B C 1
ATOM 4759 O O . ARG B 1 316 ? -2.171 22.969 2.389 1.00 31.97 314 ARG B O 1
ATOM 4767 N N . LYS B 1 317 ? -3.408 21.543 1.172 1.00 33.04 315 LYS B N 1
ATOM 4768 C CA . LYS B 1 317 ? -2.492 21.608 0.037 1.00 36.57 315 LYS B CA 1
ATOM 4769 C C . LYS B 1 317 ? -2.626 22.949 -0.689 1.00 33.87 315 LYS B C 1
ATOM 4770 O O . LYS B 1 317 ? -1.626 23.610 -0.985 1.00 33.55 315 LYS B O 1
ATOM 4776 N N . THR B 1 318 ? -3.864 23.374 -0.961 1.00 32.36 316 THR B N 1
ATOM 4777 C CA . THR B 1 318 ? -4.078 24.690 -1.553 1.00 30.91 316 THR B CA 1
ATOM 4778 C C . THR B 1 318 ? -3.373 25.768 -0.740 1.00 30.88 316 THR B C 1
ATOM 4779 O O . THR B 1 318 ? -2.666 26.618 -1.290 1.00 31.39 316 THR B O 1
ATOM 4783 N N . ALA B 1 319 ? -3.537 25.743 0.581 1.00 30.57 317 ALA B N 1
ATOM 4784 C CA . ALA B 1 319 ? -2.950 26.822 1.365 1.00 29.60 317 ALA B CA 1
ATOM 4785 C C . ALA B 1 319 ? -1.426 26.712 1.399 1.00 29.38 317 ALA B C 1
ATOM 4786 O O . ALA B 1 319 ? -0.728 27.727 1.326 1.00 29.98 317 ALA B O 1
ATOM 4788 N N . ALA B 1 320 ? -0.885 25.489 1.481 1.00 28.87 318 ALA B N 1
ATOM 4789 C CA . ALA B 1 320 ? 0.575 25.361 1.468 1.00 30.25 318 ALA B CA 1
ATOM 4790 C C . ALA B 1 320 ? 1.155 25.836 0.128 1.00 31.41 318 ALA B C 1
ATOM 4791 O O . ALA B 1 320 ? 2.154 26.567 0.095 1.00 31.31 318 ALA B O 1
ATOM 4793 N N . LEU B 1 321 ? 0.503 25.489 -0.991 1.00 31.16 319 LEU B N 1
ATOM 4794 C CA . LEU B 1 321 ? 1.021 25.920 -2.290 1.00 32.23 319 LEU B CA 1
ATOM 4795 C C . LEU B 1 321 ? 0.879 27.433 -2.483 1.00 32.35 319 LEU B C 1
ATOM 4796 O O . LEU B 1 321 ? 1.768 28.090 -3.044 1.00 32.77 319 LEU B O 1
ATOM 4801 N N . VAL B 1 322 ? -0.242 28.004 -2.059 1.00 30.80 320 VAL B N 1
ATOM 4802 C CA . VAL B 1 322 ? -0.406 29.436 -2.222 1.00 30.07 320 VAL B CA 1
ATOM 4803 C C . VAL B 1 322 ? 0.633 30.180 -1.391 1.00 30.51 320 VAL B C 1
ATOM 4804 O O . VAL B 1 322 ? 1.256 31.136 -1.856 1.00 31.34 320 VAL B O 1
ATOM 4808 N N . MET B 1 323 ? 0.843 29.749 -0.157 1.00 30.89 321 MET B N 1
ATOM 4809 C CA . MET B 1 323 ? 1.806 30.423 0.697 1.00 31.60 321 MET B CA 1
ATOM 4810 C C . MET B 1 323 ? 3.215 30.319 0.144 1.00 32.55 321 MET B C 1
ATOM 4811 O O . MET B 1 323 ? 4.066 31.149 0.481 1.00 31.84 321 MET B O 1
ATOM 4816 N N . ASN B 1 324 ? 3.469 29.338 -0.717 1.00 34.24 322 ASN B N 1
ATOM 4817 C CA . ASN B 1 324 ? 4.766 29.171 -1.357 1.00 37.38 322 ASN B CA 1
ATOM 4818 C C . ASN B 1 324 ? 4.747 29.603 -2.818 1.00 34.36 322 ASN B C 1
ATOM 4819 O O . ASN B 1 324 ? 5.583 29.150 -3.607 1.00 33.76 322 ASN B O 1
ATOM 4824 N N . ILE B 1 325 ? 3.799 30.458 -3.200 1.00 32.42 323 ILE B N 1
ATOM 4825 C CA . ILE B 1 325 ? 3.647 30.777 -4.618 1.00 32.10 323 ILE B CA 1
ATOM 4826 C C . ILE B 1 325 ? 4.828 31.583 -5.166 1.00 33.52 323 ILE B C 1
ATOM 4827 O O . ILE B 1 325 ? 5.083 31.552 -6.374 1.00 32.59 323 ILE B O 1
ATOM 4832 N N . ASP B 1 326 ? 5.553 32.322 -4.324 1.00 35.36 324 ASP B N 1
ATOM 4833 C CA . ASP B 1 326 ? 6.711 33.062 -4.834 1.00 38.87 324 ASP B CA 1
ATOM 4834 C C . ASP B 1 326 ? 7.741 32.103 -5.425 1.00 38.82 324 ASP B C 1
ATOM 4835 O O . ASP B 1 326 ? 8.329 32.374 -6.475 1.00 37.96 324 ASP B O 1
ATOM 4840 N N . ASP B 1 327 ? 7.926 30.945 -4.799 1.00 39.30 325 ASP B N 1
ATOM 4841 C CA . ASP B 1 327 ? 8.832 29.956 -5.365 1.00 40.99 325 ASP B CA 1
ATOM 4842 C C . ASP B 1 327 ? 8.292 29.379 -6.673 1.00 39.45 325 ASP B C 1
ATOM 4843 O O . ASP B 1 327 ? 9.060 29.087 -7.604 1.00 38.27 325 ASP B O 1
ATOM 4848 N N . MET B 1 328 ? 6.976 29.184 -6.749 1.00 38.04 326 MET B N 1
ATOM 4849 C CA . MET B 1 328 ? 6.366 28.760 -7.997 1.00 39.22 326 MET B CA 1
ATOM 4850 C C . MET B 1 328 ? 6.606 29.793 -9.102 1.00 35.96 326 MET B C 1
ATOM 4851 O O . MET B 1 328 ? 6.917 29.431 -10.248 1.00 32.99 326 MET B O 1
ATOM 4856 N N . SER B 1 329 ? 6.501 31.082 -8.768 1.00 33.95 327 SER B N 1
ATOM 4857 C CA . SER B 1 329 ? 6.727 32.114 -9.773 1.00 34.82 327 SER B CA 1
ATOM 4858 C C . SER B 1 329 ? 8.194 32.131 -10.237 1.00 36.24 327 SER B C 1
ATOM 4859 O O . SER B 1 329 ? 8.475 32.271 -11.438 1.00 35.79 327 SER B O 1
ATOM 4862 N N . LYS B 1 330 ? 9.141 31.950 -9.301 1.00 36.78 328 LYS B N 1
ATOM 4863 C CA . LYS B 1 330 ? 10.555 31.863 -9.659 1.00 39.53 328 LYS B CA 1
ATOM 4864 C C . LYS B 1 330 ? 10.845 30.667 -10.559 1.00 39.25 328 LYS B C 1
ATOM 4865 O O . LYS B 1 330 ? 11.643 30.770 -11.502 1.00 39.96 328 LYS B O 1
ATOM 4871 N N . ARG B 1 331 ? 10.229 29.523 -10.272 1.00 38.80 329 ARG B N 1
ATOM 4872 C CA . ARG B 1 331 ? 10.402 28.355 -11.125 1.00 40.13 329 ARG B CA 1
ATOM 4873 C C . ARG B 1 331 ? 9.861 28.614 -12.524 1.00 39.81 329 ARG B C 1
ATOM 4874 O O . ARG B 1 331 ? 10.502 28.263 -13.526 1.00 39.55 329 ARG B O 1
ATOM 4882 N N . LEU B 1 332 ? 8.681 29.224 -12.606 1.00 38.51 330 LEU B N 1
ATOM 4883 C CA . LEU B 1 332 ? 8.111 29.560 -13.903 1.00 39.52 330 LEU B CA 1
ATOM 4884 C C . LEU B 1 332 ? 9.063 30.451 -14.708 1.00 38.53 330 LEU B C 1
ATOM 4885 O O . LEU B 1 332 ? 9.356 30.171 -15.882 1.00 35.80 330 LEU B O 1
ATOM 4890 N N . LYS B 1 333 ? 9.559 31.531 -14.094 1.00 39.55 331 LYS B N 1
ATOM 4891 C CA . LYS B 1 333 ? 10.450 32.431 -14.830 1.00 43.30 331 LYS B CA 1
ATOM 4892 C C . LYS B 1 333 ? 11.716 31.709 -15.266 1.00 40.37 331 LYS B C 1
ATOM 4893 O O . LYS B 1 333 ? 12.215 31.925 -16.375 1.00 38.36 331 LYS B O 1
ATOM 4899 N N . SER B 1 334 ? 12.258 30.857 -14.402 1.00 38.62 332 SER B N 1
ATOM 4900 C CA A SER B 1 334 ? 13.458 30.115 -14.770 0.39 38.72 332 SER B CA 1
ATOM 4901 C CA B SER B 1 334 ? 13.458 30.128 -14.773 0.61 38.70 332 SER B CA 1
ATOM 4902 C C . SER B 1 334 ? 13.204 29.247 -15.988 1.00 39.32 332 SER B C 1
ATOM 4903 O O . SER B 1 334 ? 14.029 29.186 -16.907 1.00 39.59 332 SER B O 1
ATOM 4908 N N . LEU B 1 335 ? 12.069 28.566 -16.011 1.00 39.26 333 LEU B N 1
ATOM 4909 C CA . LEU B 1 335 ? 11.752 27.694 -17.125 1.00 40.18 333 LEU B CA 1
ATOM 4910 C C . LEU B 1 335 ? 11.505 28.505 -18.394 1.00 38.34 333 LEU B C 1
ATOM 4911 O O . LEU B 1 335 ? 11.921 28.098 -19.486 1.00 37.54 333 LEU B O 1
ATOM 4916 N N . GLU B 1 336 ? 10.863 29.680 -18.278 1.00 36.92 334 GLU B N 1
ATOM 4917 C CA . GLU B 1 336 ? 10.715 30.524 -19.468 1.00 37.68 334 GLU B CA 1
ATOM 4918 C C . GLU B 1 336 ? 12.085 30.913 -20.034 1.00 39.19 334 GLU B C 1
ATOM 4919 O O . GLU B 1 336 ? 12.284 30.910 -21.258 1.00 37.81 334 GLU B O 1
ATOM 4925 N N . ARG B 1 337 ? 13.037 31.274 -19.161 1.00 41.14 335 ARG B N 1
ATOM 4926 C CA . ARG B 1 337 ? 14.385 31.577 -19.643 1.00 44.95 335 ARG B CA 1
ATOM 4927 C C . ARG B 1 337 ? 14.957 30.417 -20.443 1.00 45.60 335 ARG B C 1
ATOM 4928 O O . ARG B 1 337 ? 15.473 30.614 -21.547 1.00 44.94 335 ARG B O 1
ATOM 4936 N N . LYS B 1 338 ? 14.849 29.189 -19.914 1.00 46.88 336 LYS B N 1
ATOM 4937 C CA . LYS B 1 338 ? 15.417 28.034 -20.611 1.00 49.79 336 LYS B CA 1
ATOM 4938 C C . LYS B 1 338 ? 14.762 27.818 -21.965 1.00 47.05 336 LYS B C 1
ATOM 4939 O O . LYS B 1 338 ? 15.441 27.457 -22.940 1.00 45.71 336 LYS B O 1
ATOM 4945 N N . VAL B 1 339 ? 13.433 27.973 -22.033 1.00 45.58 337 VAL B N 1
ATOM 4946 C CA . VAL B 1 339 ? 12.713 27.779 -23.293 1.00 45.46 337 VAL B CA 1
ATOM 4947 C C . VAL B 1 339 ? 13.036 28.909 -24.269 1.00 44.69 337 VAL B C 1
ATOM 4948 O O . VAL B 1 339 ? 12.979 28.718 -25.484 1.00 43.93 337 VAL B O 1
ATOM 4952 N N . ASN B 1 340 ? 13.398 30.089 -23.758 1.00 44.04 338 ASN B N 1
ATOM 4953 C CA . ASN B 1 340 ? 13.872 31.188 -24.590 1.00 45.20 338 ASN B CA 1
ATOM 4954 C C . ASN B 1 340 ? 15.331 31.066 -25.014 1.00 45.41 338 ASN B C 1
ATOM 4955 O O . ASN B 1 340 ? 15.846 32.000 -25.643 1.00 45.34 338 ASN B O 1
ATOM 4960 N N . GLN B 1 341 ? 16.013 29.970 -24.662 1.00 45.91 339 GLN B N 1
ATOM 4961 C CA . GLN B 1 341 ? 17.432 29.783 -24.960 1.00 47.83 339 GLN B CA 1
ATOM 4962 C C . GLN B 1 341 ? 18.307 30.861 -24.329 1.00 48.48 339 GLN B C 1
ATOM 4963 O O . GLN B 1 341 ? 19.335 31.238 -24.889 1.00 49.23 339 GLN B O 1
ATOM 4969 N N . GLN B 1 342 ? 17.919 31.379 -23.169 1.00 48.72 340 GLN B N 1
ATOM 4970 C CA . GLN B 1 342 ? 18.800 32.242 -22.392 1.00 49.58 340 GLN B CA 1
ATOM 4971 C C . GLN B 1 342 ? 19.063 31.645 -21.007 1.00 51.23 340 GLN B C 1
ATOM 4972 O O . GLN B 1 342 ? 20.188 31.316 -20.655 1.00 52.79 340 GLN B O 1
ATOM 4978 N N . GLY C 1 4 ? -16.221 73.926 28.964 1.00 81.06 2 GLY C N 1
ATOM 4979 C CA . GLY C 1 4 ? -16.097 75.151 29.760 1.00 81.16 2 GLY C CA 1
ATOM 4980 C C . GLY C 1 4 ? -15.115 76.140 29.102 1.00 80.75 2 GLY C C 1
ATOM 4981 O O . GLY C 1 4 ? -13.980 75.767 28.801 1.00 87.26 2 GLY C O 1
ATOM 4982 N N . SER C 1 5 ? -15.551 77.387 28.880 1.00 75.30 3 SER C N 1
ATOM 4983 C CA . SER C 1 5 ? -14.705 78.389 28.231 1.00 69.20 3 SER C CA 1
ATOM 4984 C C . SER C 1 5 ? -13.451 78.682 29.039 1.00 61.09 3 SER C C 1
ATOM 4985 O O . SER C 1 5 ? -13.454 78.654 30.267 1.00 59.78 3 SER C O 1
ATOM 4988 N N . ILE C 1 6 ? -12.371 79.000 28.331 1.00 54.94 4 ILE C N 1
ATOM 4989 C CA . ILE C 1 6 ? -11.076 79.209 28.960 1.00 49.78 4 ILE C CA 1
ATOM 4990 C C . ILE C 1 6 ? -10.301 80.237 28.151 1.00 48.82 4 ILE C C 1
ATOM 4991 O O . ILE C 1 6 ? -10.437 80.320 26.927 1.00 48.10 4 ILE C O 1
ATOM 4996 N N . ARG C 1 7 ? -9.503 81.041 28.848 1.00 47.83 5 ARG C N 1
ATOM 4997 C CA . ARG C 1 7 ? -8.655 82.016 28.179 1.00 47.11 5 ARG C CA 1
ATOM 4998 C C . ARG C 1 7 ? -7.531 81.302 27.438 1.00 44.89 5 ARG C C 1
ATOM 4999 O O . ARG C 1 7 ? -6.962 80.321 27.933 1.00 44.28 5 ARG C O 1
ATOM 5007 N N . LEU C 1 8 ? -7.194 81.820 26.256 1.00 43.74 6 LEU C N 1
ATOM 5008 C CA . LEU C 1 8 ? -6.131 81.225 25.449 1.00 41.87 6 LEU C CA 1
ATOM 5009 C C . LEU C 1 8 ? -4.834 81.078 26.230 1.00 42.63 6 LEU C C 1
ATOM 5010 O O . LEU C 1 8 ? -4.195 80.020 26.172 1.00 41.63 6 LEU C O 1
ATOM 5015 N N . ALA C 1 9 ? -4.425 82.113 26.988 1.00 44.59 7 ALA C N 1
ATOM 5016 C CA . ALA C 1 9 ? -3.176 81.989 27.744 1.00 45.66 7 ALA C CA 1
ATOM 5017 C C . ALA C 1 9 ? -3.261 80.858 28.760 1.00 46.18 7 ALA C C 1
ATOM 5018 O O . ALA C 1 9 ? -2.279 80.129 28.975 1.00 45.67 7 ALA C O 1
ATOM 5020 N N . ASP C 1 10 ? -4.415 80.709 29.421 1.00 47.17 8 ASP C N 1
ATOM 5021 C CA . ASP C 1 10 ? -4.536 79.649 30.420 1.00 47.97 8 ASP C CA 1
ATOM 5022 C C . ASP C 1 10 ? -4.493 78.279 29.749 1.00 44.44 8 ASP C C 1
ATOM 5023 O O . ASP C 1 10 ? -3.758 77.381 30.190 1.00 43.27 8 ASP C O 1
ATOM 5028 N N . LEU C 1 11 ? -5.254 78.110 28.662 1.00 42.11 9 LEU C N 1
ATOM 5029 C CA . LEU C 1 11 ? -5.172 76.879 27.874 1.00 40.49 9 LEU C CA 1
ATOM 5030 C C . LEU C 1 11 ? -3.730 76.602 27.448 1.00 39.33 9 LEU C C 1
ATOM 5031 O O . LEU C 1 11 ? -3.213 75.486 27.622 1.00 36.98 9 LEU C O 1
ATOM 5036 N N . ALA C 1 12 ? -3.053 77.629 26.924 1.00 39.58 10 ALA C N 1
ATOM 5037 C CA . ALA C 1 12 ? -1.669 77.474 26.495 1.00 40.68 10 ALA C CA 1
ATOM 5038 C C . ALA C 1 12 ? -0.801 76.944 27.628 1.00 43.46 10 ALA C C 1
ATOM 5039 O O . ALA C 1 12 ? 0.014 76.031 27.437 1.00 42.15 10 ALA C O 1
ATOM 5041 N N . GLN C 1 13 ? -0.946 77.542 28.817 1.00 47.34 11 GLN C N 1
ATOM 5042 C CA . GLN C 1 13 ? -0.218 77.080 29.994 1.00 52.24 11 GLN C CA 1
ATOM 5043 C C . GLN C 1 13 ? -0.548 75.620 30.301 1.00 48.67 11 GLN C C 1
ATOM 5044 O O . GLN C 1 13 ? 0.350 74.788 30.496 1.00 47.03 11 GLN C O 1
ATOM 5050 N N . GLN C 1 14 ? -1.840 75.280 30.324 1.00 47.51 12 GLN C N 1
ATOM 5051 C CA . GLN C 1 14 ? -2.203 73.899 30.634 1.00 47.55 12 GLN C CA 1
ATOM 5052 C C . GLN C 1 14 ? -1.656 72.938 29.598 1.00 45.57 12 GLN C C 1
ATOM 5053 O O . GLN C 1 14 ? -1.425 71.772 29.908 1.00 45.53 12 GLN C O 1
ATOM 5059 N N . LEU C 1 15 ? -1.408 73.409 28.374 1.00 44.85 13 LEU C N 1
ATOM 5060 C CA . LEU C 1 15 ? -0.888 72.549 27.318 1.00 43.21 13 LEU C CA 1
ATOM 5061 C C . LEU C 1 15 ? 0.636 72.548 27.219 1.00 44.84 13 LEU C C 1
ATOM 5062 O O . LEU C 1 15 ? 1.186 71.798 26.404 1.00 44.50 13 LEU C O 1
ATOM 5067 N N . ASP C 1 16 ? 1.340 73.370 28.002 1.00 46.87 14 ASP C N 1
ATOM 5068 C CA . ASP C 1 16 ? 2.786 73.527 27.825 1.00 48.99 14 ASP C CA 1
ATOM 5069 C C . ASP C 1 16 ? 3.114 74.016 26.406 1.00 46.04 14 ASP C C 1
ATOM 5070 O O . ASP C 1 16 ? 4.060 73.551 25.766 1.00 44.75 14 ASP C O 1
ATOM 5075 N N . ALA C 1 17 ? 2.304 74.939 25.904 1.00 44.55 15 ALA C N 1
ATOM 5076 C CA . ALA C 1 17 ? 2.420 75.464 24.551 1.00 44.25 15 ALA C CA 1
ATOM 5077 C C . ALA C 1 17 ? 2.959 76.888 24.597 1.00 45.74 15 ALA C C 1
ATOM 5078 O O . ALA C 1 17 ? 2.674 77.634 25.534 1.00 45.87 15 ALA C O 1
ATOM 5080 N N . GLU C 1 18 ? 3.712 77.279 23.569 1.00 47.95 16 GLU C N 1
ATOM 5081 C CA . GLU C 1 18 ? 4.224 78.654 23.463 1.00 51.17 16 GLU C CA 1
ATOM 5082 C C . GLU C 1 18 ? 3.194 79.528 22.759 1.00 48.94 16 GLU C C 1
ATOM 5083 O O . GLU C 1 18 ? 2.944 79.359 21.556 1.00 47.63 16 GLU C O 1
ATOM 5089 N N . LEU C 1 19 ? 2.629 80.489 23.484 1.00 48.11 17 LEU C N 1
ATOM 5090 C CA . LEU C 1 19 ? 1.579 81.330 22.922 1.00 47.61 17 LEU C CA 1
ATOM 5091 C C . LEU C 1 19 ? 2.174 82.432 22.042 1.00 46.16 17 LEU C C 1
ATOM 5092 O O . LEU C 1 19 ? 3.156 83.083 22.414 1.00 45.46 17 LEU C O 1
ATOM 5097 N N . HIS C 1 20 ? 1.568 82.642 20.875 1.00 45.43 18 HIS C N 1
ATOM 5098 C CA . HIS C 1 20 ? 1.913 83.722 19.949 1.00 45.46 18 HIS C CA 1
ATOM 5099 C C . HIS C 1 20 ? 0.591 84.366 19.566 1.00 44.91 18 HIS C C 1
ATOM 5100 O O . HIS C 1 20 ? -0.133 83.833 18.722 1.00 44.16 18 HIS C O 1
ATOM 5107 N N . GLY C 1 21 ? 0.269 85.491 20.188 1.00 45.67 19 GLY C N 1
ATOM 5108 C CA . GLY C 1 21 ? -0.989 86.174 19.986 1.00 46.13 19 GLY C CA 1
ATOM 5109 C C . GLY C 1 21 ? -1.622 86.518 21.314 1.00 46.94 19 GLY C C 1
ATOM 5110 O O . GLY C 1 21 ? -0.984 86.458 22.373 1.00 46.37 19 GL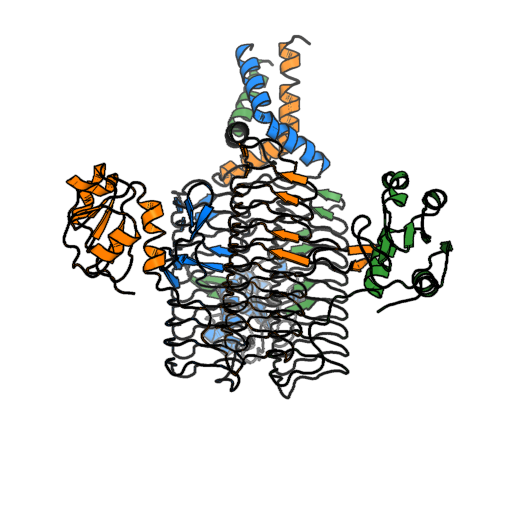Y C O 1
ATOM 5111 N N . ASP C 1 22 ? -2.912 86.850 21.259 1.00 48.65 20 ASP C N 1
ATOM 5112 C CA . ASP C 1 22 ? -3.624 87.474 22.374 1.00 51.41 20 ASP C CA 1
ATOM 5113 C C . ASP C 1 22 ? -4.023 86.419 23.403 1.00 51.26 20 ASP C C 1
ATOM 5114 O O . ASP C 1 22 ? -4.943 85.632 23.164 1.00 51.13 20 ASP C O 1
ATOM 5119 N N . GLY C 1 23 ? -3.363 86.434 24.570 1.00 51.42 21 GLY C N 1
ATOM 5120 C CA . GLY C 1 23 ? -3.671 85.483 25.626 1.00 51.30 21 GLY C CA 1
ATOM 5121 C C . GLY C 1 23 ? -5.082 85.591 26.187 1.00 51.43 21 GLY C C 1
ATOM 5122 O O . GLY C 1 23 ? -5.548 84.653 26.843 1.00 50.66 21 GLY C O 1
ATOM 5123 N N . ASP C 1 24 ? -5.777 86.700 25.928 1.00 52.56 22 ASP C N 1
ATOM 5124 C CA . ASP C 1 24 ? -7.117 86.944 26.448 1.00 53.48 22 ASP C CA 1
ATOM 5125 C C . ASP C 1 24 ? -8.212 86.454 25.524 1.00 51.69 22 ASP C C 1
ATOM 5126 O O . ASP C 1 24 ? -9.389 86.570 25.876 1.00 52.54 22 ASP C O 1
ATOM 5131 N N . ILE C 1 25 ? -7.868 85.967 24.330 1.00 48.76 23 ILE C N 1
ATOM 5132 C CA . ILE C 1 25 ? -8.867 85.298 23.503 1.00 45.88 23 ILE C CA 1
ATOM 5133 C C . ILE C 1 25 ? -9.573 84.224 24.336 1.00 44.77 23 ILE C C 1
ATOM 5134 O O . ILE C 1 25 ? -8.943 83.506 25.116 1.00 44.47 23 ILE C O 1
ATOM 5139 N N . VAL C 1 26 ? -10.887 84.104 24.161 1.00 44.07 24 VAL C N 1
ATOM 5140 C CA . VAL C 1 26 ? -11.685 83.152 24.917 1.00 43.09 24 VAL C CA 1
ATOM 5141 C C . VAL C 1 26 ? -12.000 81.983 23.998 1.00 42.80 24 VAL C C 1
ATOM 5142 O O . VAL C 1 26 ? -12.691 82.144 22.983 1.00 42.42 24 VAL C O 1
ATOM 5146 N N . ILE C 1 27 ? -11.488 80.813 24.363 1.00 41.43 25 ILE C N 1
ATOM 5147 C CA . ILE C 1 27 ? -11.701 79.583 23.622 1.00 39.58 25 ILE C CA 1
ATOM 5148 C C . ILE C 1 27 ? -12.891 78.851 24.222 1.00 40.31 25 ILE C C 1
ATOM 5149 O O . ILE C 1 27 ? -12.923 78.575 25.431 1.00 39.44 25 ILE C O 1
ATOM 5154 N N . THR C 1 28 ? -13.856 78.501 23.383 1.00 41.21 26 THR C N 1
ATOM 5155 C CA . THR C 1 28 ? -15.031 77.824 23.891 1.00 42.61 26 THR C CA 1
ATOM 5156 C C . THR C 1 28 ? -15.117 76.355 23.494 1.00 42.20 26 THR C C 1
ATOM 5157 O O . THR C 1 28 ? -15.960 75.649 24.040 1.00 42.58 26 THR C O 1
ATOM 5161 N N . GLY C 1 29 ? -14.281 75.872 22.580 1.00 40.98 27 GLY C N 1
ATOM 5162 C CA . GLY C 1 29 ? -14.468 74.524 22.062 1.00 39.23 27 GLY C CA 1
ATOM 5163 C C . GLY C 1 29 ? -13.377 74.179 21.072 1.00 38.07 27 GLY C C 1
ATOM 5164 O O . GLY C 1 29 ? -12.601 75.040 20.630 1.00 37.23 27 GLY C O 1
ATOM 5165 N N . VAL C 1 30 ? -13.325 72.896 20.732 1.00 36.13 28 VAL C N 1
ATOM 5166 C CA . VAL C 1 30 ? -12.398 72.404 19.722 1.00 35.87 28 VAL C CA 1
ATOM 5167 C C . VAL C 1 30 ? -13.189 72.148 18.455 1.00 34.62 28 VAL C C 1
ATOM 5168 O O . VAL C 1 30 ? -14.357 71.725 18.504 1.00 34.99 28 VAL C O 1
ATOM 5172 N N . ALA C 1 31 ? -12.560 72.401 17.304 1.00 33.23 29 ALA C N 1
ATOM 5173 C CA . ALA C 1 31 ? -13.211 72.147 16.012 1.00 33.23 29 ALA C CA 1
ATOM 5174 C C . ALA C 1 31 ? -12.161 71.744 14.983 1.00 33.40 29 ALA C C 1
ATOM 5175 O O . ALA C 1 31 ? -10.962 72.041 15.135 1.00 33.94 29 ALA C O 1
ATOM 5177 N N . SER C 1 32 ? -12.623 71.034 13.952 1.00 32.81 30 SER C N 1
ATOM 5178 C CA . SER C 1 32 ? -11.779 70.737 12.794 1.00 33.74 30 SER C CA 1
ATOM 5179 C C . SER C 1 32 ? -11.390 72.028 12.082 1.00 35.15 30 SER C C 1
ATOM 5180 O O . SER C 1 32 ? -12.027 73.072 12.233 1.00 35.87 30 SER C O 1
ATOM 5183 N N . MET C 1 33 ? -10.332 71.950 11.283 1.00 36.19 31 MET C N 1
ATOM 5184 C CA . MET C 1 33 ? -9.859 73.159 10.616 1.00 38.65 31 MET C CA 1
ATOM 5185 C C . MET C 1 33 ? -10.938 73.771 9.739 1.00 37.90 31 MET C C 1
ATOM 5186 O O . MET C 1 33 ? -11.111 75.000 9.726 1.00 36.23 31 MET C O 1
ATOM 5191 N N . GLN C 1 34 ? -11.681 72.934 9.001 1.00 39.64 32 GLN C N 1
ATOM 5192 C CA . GLN C 1 34 ? -12.698 73.473 8.105 1.00 44.37 32 GLN C CA 1
ATOM 5193 C C . GLN C 1 34 ? -13.945 73.938 8.859 1.00 41.79 32 GLN C C 1
ATOM 5194 O O . GLN C 1 34 ? -14.615 74.875 8.411 1.00 41.42 32 GLN C O 1
ATOM 5200 N N . SER C 1 35 ? -14.278 73.320 9.999 1.00 38.99 33 SER C N 1
ATOM 5201 C CA . SER C 1 35 ? -15.494 73.701 10.706 1.00 38.17 33 SER C CA 1
ATOM 5202 C C . SER C 1 35 ? -15.263 74.799 11.737 1.00 38.43 33 SER C C 1
ATOM 5203 O O . SER C 1 35 ? -16.237 75.404 12.210 1.00 38.52 33 SER C O 1
ATOM 5206 N N . ALA C 1 36 ? -14.011 75.074 12.081 1.00 37.72 34 ALA C N 1
ATOM 5207 C CA . ALA C 1 36 ? -13.722 75.997 13.174 1.00 38.63 34 ALA C CA 1
ATOM 5208 C C . ALA C 1 36 ? -14.273 77.387 12.872 1.00 41.79 34 ALA C C 1
ATOM 5209 O O . ALA C 1 36 ? -14.094 77.913 11.773 1.00 42.14 34 ALA C O 1
ATOM 5211 N N . GLN C 1 37 ? -14.949 77.970 13.854 1.00 43.96 35 GLN C N 1
ATOM 5212 C CA . GLN C 1 37 ? -15.436 79.337 13.842 1.00 46.39 35 GLN C CA 1
ATOM 5213 C C . GLN C 1 37 ? -14.830 80.105 15.020 1.00 43.93 35 GLN C C 1
ATOM 5214 O O . GLN C 1 37 ? -14.078 79.557 15.839 1.00 41.82 35 GLN C O 1
ATOM 5220 N N . THR C 1 38 ? -15.159 81.402 15.094 1.00 43.82 36 THR C N 1
ATOM 5221 C CA . THR C 1 38 ? -14.723 82.242 16.200 1.00 44.73 36 THR C CA 1
ATOM 5222 C C . THR C 1 38 ? -15.007 81.563 17.529 1.00 42.78 36 THR C C 1
ATOM 5223 O O . THR C 1 38 ? -16.072 80.975 17.717 1.00 42.05 36 THR C O 1
ATOM 5227 N N . GLY C 1 39 ? -14.055 81.653 18.456 1.00 41.96 37 GLY C N 1
ATOM 5228 C CA . GLY C 1 39 ? -14.153 80.945 19.718 1.00 41.93 37 GLY C CA 1
ATOM 5229 C C . GLY C 1 39 ? -13.552 79.548 19.727 1.00 41.34 37 GLY C C 1
ATOM 5230 O O . GLY C 1 39 ? -13.206 79.036 20.807 1.00 40.67 37 GLY C O 1
ATOM 5231 N N . HIS C 1 40 ? -13.413 78.913 18.566 1.00 40.66 38 HIS C N 1
ATOM 5232 C CA . HIS C 1 40 ? -12.841 77.570 18.502 1.00 40.11 38 HIS C CA 1
ATOM 5233 C C . HIS C 1 40 ? -11.323 77.612 18.419 1.00 38.45 38 HIS C C 1
ATOM 5234 O O . HIS C 1 40 ? -10.732 78.522 17.820 1.00 38.29 38 HIS C O 1
ATOM 5241 N N . ILE C 1 41 ? -10.694 76.605 19.026 1.00 36.24 39 ILE C N 1
ATOM 5242 C CA . ILE C 1 41 ? -9.298 76.278 18.775 1.00 35.20 39 ILE C CA 1
ATOM 5243 C C . ILE C 1 41 ? -9.263 75.032 17.882 1.00 34.66 39 ILE C C 1
ATOM 5244 O O . ILE C 1 41 ? -10.146 74.172 17.945 1.00 33.86 39 ILE C O 1
ATOM 5249 N N . THR C 1 42 ? -8.271 74.965 16.995 1.00 33.29 40 THR C N 1
ATOM 5250 C CA . THR C 1 42 ? -8.074 73.813 16.120 1.00 31.71 40 THR C CA 1
ATOM 5251 C C . THR C 1 42 ? -6.571 73.559 16.032 1.00 31.86 40 THR C C 1
ATOM 5252 O O . THR C 1 42 ? -5.785 74.136 16.789 1.00 32.13 40 THR C O 1
ATOM 5256 N N . PHE C 1 43 ? -6.153 72.716 15.093 1.00 32.27 41 PHE C N 1
ATOM 5257 C CA . PHE C 1 43 ? -4.760 72.285 15.064 1.00 33.34 41 PHE C CA 1
ATOM 5258 C C . PHE C 1 43 ? -4.391 71.930 13.634 1.00 34.05 41 PHE C C 1
ATOM 5259 O O . PHE C 1 43 ? -5.252 71.603 12.826 1.00 32.58 41 PHE C O 1
ATOM 5267 N N . MET C 1 44 ? -3.103 72.021 13.330 1.00 34.93 42 MET C N 1
ATOM 5268 C CA . MET C 1 44 ? -2.568 71.680 12.022 1.00 35.90 42 MET C CA 1
ATOM 5269 C C . MET C 1 44 ? -1.515 70.604 12.219 1.00 35.58 42 MET C C 1
ATOM 5270 O O . MET C 1 44 ? -0.511 70.849 12.888 1.00 34.56 42 MET C O 1
ATOM 5275 N N . VAL C 1 45 ? -1.732 69.426 11.637 1.00 35.80 43 VAL C N 1
ATOM 5276 C CA . VAL C 1 45 ? -0.688 68.402 11.655 1.00 37.18 43 VAL C CA 1
ATOM 5277 C C . VAL C 1 45 ? 0.028 68.293 10.314 1.00 39.02 43 VAL C C 1
ATOM 5278 O O . VAL C 1 45 ? 1.139 67.735 10.269 1.00 40.30 43 VAL C O 1
ATOM 5282 N N . ASN C 1 46 ? -0.578 68.799 9.229 1.00 37.93 44 ASN C N 1
ATOM 5283 C CA . ASN C 1 46 ? -0.097 68.633 7.863 1.00 37.93 44 ASN C CA 1
ATOM 5284 C C . ASN C 1 46 ? 0.395 69.971 7.322 1.00 37.79 44 ASN C C 1
ATOM 5285 O O . ASN C 1 46 ? -0.418 70.889 7.111 1.00 37.33 44 ASN C O 1
ATOM 5290 N N . PRO C 1 47 ? 1.702 70.146 7.101 1.00 37.79 45 PRO C N 1
ATOM 5291 C CA . PRO C 1 47 ? 2.199 71.460 6.667 1.00 38.57 45 PRO C CA 1
ATOM 5292 C C . PRO C 1 47 ? 1.730 71.853 5.282 1.00 38.95 45 PRO C C 1
ATOM 5293 O O . PRO C 1 47 ? 1.903 73.019 4.916 1.00 37.52 45 PRO C O 1
ATOM 5297 N N . LYS C 1 48 ? 1.115 70.939 4.505 1.00 41.87 46 LYS C N 1
ATOM 5298 C CA . LYS C 1 48 ? 0.536 71.356 3.233 1.00 45.76 46 LYS C CA 1
ATOM 5299 C C . LYS C 1 48 ? -0.625 72.324 3.419 1.00 42.73 46 LYS C C 1
ATOM 5300 O O . LYS C 1 48 ? -0.958 73.050 2.476 1.00 42.07 46 LYS C O 1
ATOM 5306 N N . TYR C 1 49 ? -1.241 72.367 4.609 1.00 40.61 47 TYR C N 1
ATOM 5307 C CA . TYR C 1 49 ? -2.313 73.336 4.833 1.00 41.01 47 TYR C CA 1
ATOM 5308 C C . TYR C 1 49 ? -1.802 74.737 5.182 1.00 38.99 47 TYR C C 1
ATOM 5309 O O . TYR C 1 49 ? -2.623 75.661 5.312 1.00 38.45 47 TYR C O 1
ATOM 5318 N N . ARG C 1 50 ? -0.482 74.926 5.312 1.00 37.24 48 ARG C N 1
ATOM 5319 C CA . ARG C 1 50 ? 0.047 76.247 5.667 1.00 37.33 48 ARG C CA 1
ATOM 5320 C C . ARG C 1 50 ? -0.557 77.358 4.812 1.00 38.82 48 ARG C C 1
ATOM 5321 O O . ARG C 1 50 ? -0.972 78.401 5.332 1.00 38.47 48 ARG C O 1
ATOM 5329 N N . GLU C 1 51 ? -0.568 77.170 3.486 1.00 40.98 49 GLU C N 1
ATOM 5330 C CA . GLU C 1 51 ? -1.096 78.174 2.567 1.00 43.84 49 GLU C CA 1
ATOM 5331 C C . GLU C 1 51 ? -2.610 78.341 2.696 1.00 43.77 49 GLU C C 1
ATOM 5332 O O . GLU C 1 51 ? -3.165 79.305 2.157 1.00 42.76 49 GLU C O 1
ATOM 5338 N N . HIS C 1 52 ? -3.276 77.443 3.425 1.00 45.36 50 HIS C N 1
ATOM 5339 C CA . HIS C 1 52 ? -4.718 77.431 3.627 1.00 48.48 50 HIS C CA 1
ATOM 5340 C C . HIS C 1 52 ? -5.127 78.011 4.979 1.00 47.53 50 HIS C C 1
ATOM 5341 O O . HIS C 1 52 ? -6.321 78.186 5.226 1.00 48.24 50 HIS C O 1
ATOM 5348 N N . LEU C 1 53 ? -4.170 78.347 5.845 1.00 45.49 51 LEU C N 1
ATOM 5349 C CA . LEU C 1 53 ? -4.514 78.797 7.192 1.00 44.07 51 LEU C CA 1
ATOM 5350 C C . LEU C 1 53 ? -5.372 80.064 7.176 1.00 44.57 51 LEU C C 1
ATOM 5351 O O . LEU C 1 53 ? -6.208 80.263 8.075 1.00 43.97 51 LEU C O 1
ATOM 5356 N N . GLY C 1 54 ? -5.179 80.937 6.178 1.00 44.00 52 GLY C N 1
ATOM 5357 C CA . GLY C 1 54 ? -6.021 82.115 6.063 1.00 44.40 52 GLY C CA 1
ATOM 5358 C C . GLY C 1 54 ? -7.477 81.814 5.771 1.00 44.62 52 GLY C C 1
ATOM 5359 O O . GLY C 1 54 ? -8.313 82.713 5.891 1.00 47.70 52 GLY C O 1
ATOM 5360 N N . LEU C 1 55 ? -7.797 80.591 5.392 1.00 43.03 53 LEU C N 1
ATOM 5361 C CA . LEU C 1 55 ? -9.167 80.168 5.157 1.00 42.87 53 LEU C CA 1
ATOM 5362 C C . LEU C 1 55 ? -9.805 79.521 6.393 1.00 40.98 53 LEU C C 1
ATOM 5363 O O . LEU C 1 55 ? -10.976 79.135 6.346 1.00 40.05 53 LEU C O 1
ATOM 5368 N N . CYS C 1 56 ? -9.066 79.400 7.487 1.00 40.02 54 CYS C N 1
ATOM 5369 C CA . CYS C 1 56 ? -9.573 78.798 8.711 1.00 39.75 54 CYS C CA 1
ATOM 5370 C C . CYS C 1 56 ? -10.069 79.897 9.650 1.00 40.78 54 CYS C C 1
ATOM 5371 O O . CYS C 1 56 ? -9.336 80.845 9.934 1.00 40.39 54 CYS C O 1
ATOM 5374 N N . GLN C 1 57 ? -11.303 79.757 10.148 1.00 42.34 55 GLN C N 1
ATOM 5375 C CA . GLN C 1 57 ? -11.941 80.785 10.974 1.00 44.91 55 GLN C CA 1
ATOM 5376 C C . GLN C 1 57 ? -11.776 80.556 12.483 1.00 42.55 55 GLN C C 1
ATOM 5377 O O . GLN C 1 57 ? -12.417 81.247 13.278 1.00 42.62 55 GLN C O 1
ATOM 5383 N N . ALA C 1 58 ? -10.884 79.656 12.890 1.00 39.71 56 ALA C N 1
ATOM 5384 C CA . ALA C 1 58 ? -10.607 79.412 14.303 1.00 37.66 56 ALA C CA 1
ATOM 5385 C C . ALA C 1 58 ? -9.997 80.649 14.963 1.00 37.22 56 ALA C C 1
ATOM 5386 O O . ALA C 1 58 ? -9.270 81.419 14.333 1.00 35.71 56 ALA C O 1
ATOM 5388 N N . SER C 1 59 ? -10.261 80.814 16.260 1.00 37.29 57 SER C N 1
ATOM 5389 C CA . SER C 1 59 ? -9.587 81.867 17.013 1.00 38.52 57 SER C CA 1
ATOM 5390 C C . SER C 1 59 ? -8.137 81.513 17.351 1.00 37.68 57 SER C C 1
ATOM 5391 O O . SER C 1 59 ? -7.360 82.409 17.716 1.00 38.66 57 SER C O 1
ATOM 5394 N N . ALA C 1 60 ? -7.742 80.248 17.224 1.00 35.96 58 ALA C N 1
ATOM 5395 C CA . ALA C 1 60 ? -6.368 79.859 17.530 1.00 34.61 58 ALA C CA 1
ATOM 5396 C C . ALA C 1 60 ? -6.048 78.514 16.883 1.00 32.92 58 ALA C C 1
ATOM 5397 O O . ALA C 1 60 ? -6.913 77.633 16.774 1.00 32.49 58 ALA C O 1
ATOM 5399 N N . VAL C 1 61 ? -4.783 78.341 16.504 1.00 33.06 59 VAL C N 1
ATOM 5400 C CA . VAL C 1 61 ? -4.328 77.130 15.814 1.00 33.10 59 VAL C CA 1
ATOM 5401 C C . VAL C 1 61 ? -3.095 76.592 16.522 1.00 32.12 59 VAL C C 1
ATOM 5402 O O . VAL C 1 61 ? -2.122 77.333 16.717 1.00 31.47 59 VAL C O 1
ATOM 5406 N N . VAL C 1 62 ? -3.156 75.309 16.937 1.00 31.83 60 VAL C N 1
ATOM 5407 C CA . VAL C 1 62 ? -1.989 74.560 17.414 1.00 32.65 60 VAL C CA 1
ATOM 5408 C C . VAL C 1 62 ? -1.134 74.141 16.222 1.00 32.95 60 VAL C C 1
ATOM 5409 O O . VAL C 1 62 ? -1.631 73.520 15.276 1.00 32.32 60 VAL C O 1
ATOM 5413 N N . MET C 1 63 ? 0.162 74.459 16.266 1.00 34.10 61 MET C N 1
ATOM 5414 C CA . MET C 1 63 ? 1.071 74.125 15.168 1.00 34.71 61 MET C CA 1
ATOM 5415 C C . MET C 1 63 ? 2.486 73.982 15.741 1.00 35.52 61 MET C C 1
ATOM 5416 O O . MET C 1 63 ? 2.700 74.109 16.955 1.00 35.64 61 MET C O 1
ATOM 5421 N N . THR C 1 64 ? 3.452 73.679 14.865 1.00 35.35 62 THR C N 1
ATOM 5422 C CA . THR C 1 64 ? 4.850 73.540 15.272 1.00 35.91 62 THR C CA 1
ATOM 5423 C C . THR C 1 64 ? 5.591 74.867 15.069 1.00 36.78 62 THR C C 1
ATOM 5424 O O . THR C 1 64 ? 5.075 75.820 14.464 1.00 36.57 62 THR C O 1
ATOM 5428 N N . GLN C 1 65 ? 6.831 74.914 15.573 1.00 36.52 63 GLN C N 1
ATOM 5429 C CA . GLN C 1 65 ? 7.657 76.104 15.365 1.00 38.35 63 GLN C CA 1
ATOM 5430 C C . GLN C 1 65 ? 7.887 76.362 13.877 1.00 38.13 63 GLN C C 1
ATOM 5431 O O . GLN C 1 65 ? 7.896 77.518 13.438 1.00 37.17 63 GLN C O 1
ATOM 5437 N N . ASP C 1 66 ? 8.063 75.299 13.081 1.00 39.34 64 ASP C N 1
ATOM 5438 C CA . ASP C 1 66 ? 8.250 75.497 11.643 1.00 41.33 64 ASP C CA 1
ATOM 5439 C C . ASP C 1 66 ? 6.998 76.071 10.986 1.00 41.04 64 ASP C C 1
ATOM 5440 O O . ASP C 1 66 ? 7.090 76.710 9.938 1.00 41.73 64 ASP C O 1
ATOM 5445 N N . ASP C 1 67 ? 5.817 75.841 11.561 1.00 40.35 65 ASP C N 1
ATOM 5446 C CA . ASP C 1 67 ? 4.603 76.373 10.947 1.00 40.49 65 ASP C CA 1
ATOM 5447 C C . ASP C 1 67 ? 4.386 77.835 11.267 1.00 40.53 65 ASP C C 1
ATOM 5448 O O . ASP C 1 67 ? 3.657 78.514 10.531 1.00 40.40 65 ASP C O 1
ATOM 5453 N N . LEU C 1 68 ? 4.969 78.304 12.370 1.00 40.50 66 LEU C N 1
ATOM 5454 C CA . LEU C 1 68 ? 4.652 79.623 12.915 1.00 41.49 66 LEU C CA 1
ATOM 5455 C C . LEU C 1 68 ? 4.673 80.739 11.883 1.00 40.68 66 LEU C C 1
ATOM 5456 O O . LEU C 1 68 ? 3.730 81.541 11.869 1.00 39.98 66 LEU C O 1
ATOM 5461 N N . PRO C 1 69 ? 5.678 80.860 11.010 1.00 40.89 67 PRO C N 1
ATOM 5462 C CA . PRO C 1 69 ? 5.682 82.000 10.077 1.00 41.19 67 PRO C CA 1
ATOM 5463 C C . PRO C 1 69 ? 4.476 82.016 9.172 1.00 40.01 67 PRO C C 1
ATOM 5464 O O . PRO C 1 69 ? 4.211 83.045 8.534 1.00 40.40 67 PRO C O 1
ATOM 5468 N N . PHE C 1 70 ? 3.713 80.920 9.123 1.00 38.99 68 PHE C N 1
ATOM 5469 C CA . PHE C 1 70 ? 2.589 80.773 8.217 1.00 38.54 68 PHE C CA 1
ATOM 5470 C C . PHE C 1 70 ? 1.253 81.078 8.880 1.00 37.03 68 PHE C C 1
ATOM 5471 O O . PHE C 1 70 ? 0.215 81.096 8.190 1.00 36.11 68 PHE C O 1
ATOM 5479 N N . ALA C 1 71 ? 1.249 81.264 10.199 1.00 35.88 69 ALA C N 1
ATOM 5480 C CA . ALA C 1 71 ? 0.006 81.438 10.932 1.00 35.33 69 ALA C CA 1
ATOM 5481 C C . ALA C 1 71 ? -0.720 82.675 10.431 1.00 35.27 69 ALA C C 1
ATOM 5482 O O . ALA C 1 71 ? -0.101 83.665 10.031 1.00 34.98 69 ALA C O 1
ATOM 5484 N N . LYS C 1 72 ? -2.048 82.612 10.444 1.00 35.70 70 LYS C N 1
ATOM 5485 C CA . LYS C 1 72 ? -2.901 83.780 10.212 1.00 36.70 70 LYS C CA 1
ATOM 5486 C C . LYS C 1 72 ? -3.898 83.921 11.365 1.00 35.75 70 LYS C C 1
ATOM 5487 O O . LYS C 1 72 ? -5.071 84.286 11.185 1.00 34.31 70 LYS C O 1
ATOM 5493 N N . SER C 1 73 ? -3.424 83.640 12.576 1.00 36.03 71 SER C N 1
ATOM 5494 C CA . SER C 1 73 ? -4.237 83.643 13.785 1.00 36.12 71 SER C CA 1
ATOM 5495 C C . SER C 1 73 ? -3.272 83.545 14.957 1.00 36.71 71 SER C C 1
ATOM 5496 O O . SER C 1 73 ? -2.077 83.291 14.771 1.00 36.87 71 SER C O 1
ATOM 5499 N N . ALA C 1 74 ? -3.797 83.735 16.170 1.00 36.91 72 ALA C N 1
ATOM 5500 C CA . ALA C 1 74 ? -3.040 83.320 17.348 1.00 36.53 72 ALA C CA 1
ATOM 5501 C C . ALA C 1 74 ? -2.633 81.862 17.187 1.00 36.05 72 ALA C C 1
ATOM 5502 O O . ALA C 1 74 ? -3.435 81.026 16.755 1.00 35.35 72 ALA C O 1
ATOM 5504 N N . ALA C 1 75 ? -1.384 81.555 17.530 1.00 36.71 73 ALA C N 1
ATOM 5505 C CA . ALA C 1 75 ? -0.852 80.210 17.382 1.00 37.74 73 ALA C CA 1
ATOM 5506 C C . ALA C 1 75 ? -0.364 79.696 18.728 1.00 39.22 73 ALA C C 1
ATOM 5507 O O . ALA C 1 75 ? 0.179 80.458 19.527 1.00 40.60 73 ALA C O 1
ATOM 5509 N N . LEU C 1 76 ? -0.569 78.399 18.975 1.00 38.34 74 LEU C N 1
ATOM 5510 C CA . LEU C 1 76 ? 0.055 77.691 20.089 1.00 38.75 74 LEU C CA 1
ATOM 5511 C C . LEU C 1 76 ? 1.123 76.762 19.523 1.00 38.98 74 LEU C C 1
ATOM 5512 O O . LEU C 1 76 ? 0.803 75.771 18.854 1.00 38.60 74 LEU C O 1
ATOM 5517 N N . VAL C 1 77 ? 2.383 77.042 19.829 1.00 38.71 75 VAL C N 1
ATOM 5518 C CA . VAL C 1 77 ? 3.491 76.279 19.268 1.00 38.64 75 VAL C CA 1
ATOM 5519 C C . VAL C 1 77 ? 3.874 75.159 20.238 1.00 39.05 75 VAL C C 1
ATOM 5520 O O . VAL C 1 77 ? 4.151 75.404 21.415 1.00 39.83 75 VAL C O 1
ATOM 5524 N N . VAL C 1 78 ? 3.869 73.923 19.741 1.00 37.88 76 VAL C N 1
ATOM 5525 C CA . VAL C 1 78 ? 4.096 72.727 20.539 1.00 37.69 76 VAL C CA 1
ATOM 5526 C C . VAL C 1 78 ? 4.982 71.818 19.707 1.00 39.88 76 VAL C C 1
ATOM 5527 O O . VAL C 1 78 ? 5.130 72.003 18.497 1.00 39.23 76 VAL C O 1
ATOM 5531 N N . LYS C 1 79 ? 5.582 70.829 20.366 1.00 42.04 77 LYS C N 1
ATOM 5532 C CA . LYS C 1 79 ? 6.363 69.849 19.619 1.00 45.38 77 LYS C CA 1
ATOM 5533 C C . LYS C 1 79 ? 5.473 68.821 18.925 1.00 40.17 77 LYS C C 1
ATOM 5534 O O . LYS C 1 79 ? 5.835 68.320 17.853 1.00 38.51 77 LYS C O 1
ATOM 5540 N N . ASN C 1 80 ? 4.305 68.507 19.502 1.00 37.19 78 ASN C N 1
ATOM 5541 C CA . ASN C 1 80 ? 3.434 67.438 18.998 1.00 35.54 78 ASN C CA 1
ATOM 5542 C C . ASN C 1 80 ? 2.007 67.984 18.909 1.00 34.38 78 ASN C C 1
ATOM 5543 O O . ASN C 1 80 ? 1.261 67.972 19.899 1.00 34.32 78 ASN C O 1
ATOM 5548 N N . PRO C 1 81 ? 1.606 68.524 17.753 1.00 34.20 79 PRO C N 1
ATOM 5549 C CA . PRO C 1 81 ? 0.246 69.098 17.654 1.00 33.95 79 PRO C CA 1
ATOM 5550 C C . PRO C 1 81 ? -0.871 68.075 17.849 1.00 32.63 79 PRO C C 1
ATOM 5551 O O . PRO C 1 81 ? -1.950 68.424 18.347 1.00 31.75 79 PRO C O 1
ATOM 5555 N N . TYR C 1 82 ? -0.639 66.822 17.448 1.00 30.76 80 TYR C N 1
ATOM 5556 C CA . TYR C 1 82 ? -1.664 65.800 17.554 1.00 31.11 80 TYR C CA 1
ATOM 5557 C C . TYR C 1 82 ? -1.911 65.431 19.005 1.00 30.90 80 TYR C C 1
ATOM 5558 O O . TYR C 1 82 ? -3.061 65.367 19.440 1.00 29.20 80 TYR C O 1
ATOM 5567 N N . LEU C 1 83 ? -0.830 65.159 19.766 1.00 31.28 81 LEU C N 1
ATOM 5568 C CA . LEU C 1 83 ? -0.968 64.921 21.204 1.00 31.95 81 LEU C CA 1
ATOM 5569 C C . LEU C 1 83 ? -1.594 66.121 21.901 1.00 32.99 81 LEU C C 1
ATOM 5570 O O . LEU C 1 83 ? -2.383 65.967 22.845 1.00 32.66 81 LEU C O 1
ATOM 5575 N N . THR C 1 84 ? -1.225 67.335 21.459 1.00 32.95 82 THR C N 1
ATOM 5576 C CA . THR C 1 84 ? -1.766 68.540 22.063 1.00 32.98 82 THR C CA 1
ATOM 5577 C C . THR C 1 84 ? -3.246 68.650 21.782 1.00 32.81 82 THR C C 1
ATOM 5578 O O . THR C 1 84 ? -4.036 69.042 22.658 1.00 34.16 82 THR C O 1
ATOM 5582 N N . TYR C 1 85 ? -3.640 68.303 20.560 1.00 30.75 83 TYR C N 1
ATOM 5583 C CA . TYR C 1 85 ? -5.049 68.257 20.234 1.00 30.12 83 TYR C CA 1
ATOM 5584 C C . TYR C 1 85 ? -5.789 67.311 21.174 1.00 30.65 83 TYR C C 1
ATOM 5585 O O . TYR C 1 85 ? -6.851 67.666 21.710 1.00 30.31 83 TYR C O 1
ATOM 5594 N N . ALA C 1 86 ? -5.265 66.084 21.362 1.00 29.05 84 ALA C N 1
ATOM 5595 C CA . ALA C 1 86 ? -5.917 65.145 22.278 1.00 30.00 84 ALA C CA 1
ATOM 5596 C C . ALA C 1 86 ? -6.089 65.770 23.662 1.00 31.78 84 ALA C C 1
ATOM 5597 O O . ALA C 1 86 ? -7.187 65.744 24.235 1.00 31.13 84 ALA C O 1
ATOM 5599 N N . ARG C 1 87 ? -5.025 66.395 24.183 1.00 32.87 85 ARG C N 1
ATOM 5600 C CA . ARG C 1 87 ? -5.076 66.996 25.511 1.00 36.14 85 ARG C CA 1
ATOM 5601 C C . ARG C 1 87 ? -6.091 68.134 25.552 1.00 34.32 85 ARG C C 1
ATOM 5602 O O . ARG C 1 87 ? -6.878 68.253 26.502 1.00 33.13 85 ARG C O 1
ATOM 5610 N N . MET C 1 88 ? -6.086 69.000 24.531 1.00 33.42 86 MET C N 1
ATOM 5611 C CA . MET C 1 88 ? -6.965 70.163 24.611 1.00 32.93 86 MET C CA 1
ATOM 5612 C C . MET C 1 88 ? -8.412 69.757 24.389 1.00 31.17 86 MET C C 1
ATOM 5613 O O . MET C 1 88 ? -9.321 70.381 24.934 1.00 30.25 86 MET C O 1
ATOM 5618 N N . ALA C 1 89 ? -8.643 68.726 23.588 1.00 30.46 87 ALA C N 1
ATOM 5619 C CA . ALA C 1 89 ? -9.999 68.214 23.453 1.00 30.52 87 ALA C CA 1
ATOM 5620 C C . ALA C 1 89 ? -10.509 67.638 24.784 1.00 31.66 87 ALA C C 1
ATOM 5621 O O . ALA C 1 89 ? -11.709 67.730 25.100 1.00 30.85 87 ALA C O 1
ATOM 5623 N N . GLN C 1 90 ? -9.612 67.035 25.579 1.00 32.16 88 GLN C N 1
ATOM 5624 C CA . GLN C 1 90 ? -9.993 66.595 26.924 1.00 33.85 88 GLN C CA 1
ATOM 5625 C C . GLN C 1 90 ? -10.377 67.781 27.798 1.00 34.94 88 GLN C C 1
ATOM 5626 O O . GLN C 1 90 ? -11.438 67.781 28.427 1.00 34.78 88 GLN C O 1
ATOM 5632 N N . ILE C 1 91 ? -9.539 68.827 27.814 1.00 35.49 89 ILE C N 1
ATOM 5633 C CA . ILE C 1 91 ? -9.856 70.010 28.609 1.00 36.74 89 ILE C CA 1
ATOM 5634 C C . ILE C 1 91 ? -11.191 70.610 28.186 1.00 37.27 89 ILE C C 1
ATOM 5635 O O . ILE C 1 91 ? -11.967 71.080 29.026 1.00 38.28 89 ILE C O 1
ATOM 5640 N N . LEU C 1 92 ? -11.472 70.633 26.877 1.00 35.73 90 LEU C N 1
ATOM 5641 C CA . LEU C 1 92 ? -12.667 71.287 26.348 1.00 35.06 90 LEU C CA 1
ATOM 5642 C C . LEU C 1 92 ? -13.778 70.280 26.003 1.00 34.73 90 LEU C C 1
ATOM 5643 O O . LEU C 1 92 ? -14.732 70.622 25.304 1.00 35.30 90 LEU C O 1
ATOM 5648 N N . ASP C 1 93 ? -13.677 69.060 26.511 1.00 34.07 91 ASP C N 1
ATOM 5649 C CA . ASP C 1 93 ? -14.624 67.997 26.181 1.00 34.74 91 ASP C CA 1
ATOM 5650 C C . ASP C 1 93 ? -16.053 68.417 26.518 1.00 36.10 91 ASP C C 1
ATOM 5651 O O . ASP C 1 93 ? -16.333 68.836 27.641 1.00 36.53 91 ASP C O 1
ATOM 5656 N N . THR C 1 94 ? -16.953 68.326 25.526 1.00 36.42 92 THR C N 1
ATOM 5657 C CA . THR C 1 94 ? -18.394 68.505 25.723 1.00 37.03 92 THR C CA 1
ATOM 5658 C C . THR C 1 94 ? -19.137 67.188 25.988 1.00 36.39 92 THR C C 1
ATOM 5659 O O . THR C 1 94 ? -20.364 67.199 26.151 1.00 37.07 92 THR C O 1
ATOM 5663 N N . THR C 1 95 ? -18.451 66.064 26.013 1.00 34.21 93 THR C N 1
ATOM 5664 C CA . THR C 1 95 ? -19.136 64.794 26.249 1.00 33.07 93 THR C CA 1
ATOM 5665 C C . THR C 1 95 ? -19.797 64.787 27.630 1.00 31.63 93 THR C C 1
ATOM 5666 O O . THR C 1 95 ? -19.119 65.039 28.622 1.00 29.62 93 THR C O 1
ATOM 5670 N N . PRO C 1 96 ? -21.093 64.525 27.739 1.00 33.11 94 PRO C N 1
ATOM 5671 C CA . PRO C 1 96 ? -21.725 64.491 29.068 1.00 34.31 94 PRO C CA 1
ATOM 5672 C C . PRO C 1 96 ? -21.257 63.289 29.894 1.00 34.13 94 PRO C C 1
ATOM 5673 O O . PRO C 1 96 ? -20.540 62.402 29.430 1.00 34.09 94 PRO C O 1
ATOM 5677 N N . GLN C 1 97 ? -21.658 63.281 31.168 1.00 33.99 95 GLN C N 1
ATOM 5678 C CA . GLN C 1 97 ? -21.477 62.078 31.961 1.00 33.97 95 GLN C CA 1
ATOM 5679 C C . GLN C 1 97 ? -22.638 61.131 31.710 1.00 32.73 95 GLN C C 1
ATOM 5680 O O . GLN C 1 97 ? -23.733 61.572 31.333 1.00 31.70 95 GLN C O 1
ATOM 5686 N N . PRO C 1 98 ? -22.413 59.815 31.872 1.00 32.47 96 PRO C N 1
ATOM 5687 C CA . PRO C 1 98 ? -23.521 58.842 31.714 1.00 32.74 96 PRO C CA 1
ATOM 5688 C C . PRO C 1 98 ? -24.622 58.973 32.760 1.00 33.23 96 PRO C C 1
ATOM 5689 O O . PRO C 1 98 ? -25.740 58.508 32.522 1.00 32.04 96 PRO C O 1
ATOM 5693 N N . ALA C 1 99 ? -24.347 59.591 33.900 1.00 34.03 97 ALA C N 1
ATOM 5694 C CA . ALA C 1 99 ? -25.362 59.803 34.923 1.00 35.00 97 ALA C CA 1
ATOM 5695 C C . ALA C 1 99 ? -24.816 60.847 35.885 1.00 36.99 97 ALA C C 1
ATOM 5696 O O . ALA C 1 99 ? -23.621 61.147 35.885 1.00 36.28 97 ALA C O 1
ATOM 5698 N N . GLN C 1 100 ? -25.704 61.365 36.733 1.00 39.68 98 GLN C N 1
ATOM 5699 C CA . GLN C 1 100 ? -25.341 62.317 37.778 1.00 43.31 98 GLN C CA 1
ATOM 5700 C C . GLN C 1 100 ? -26.217 62.026 38.986 1.00 39.09 98 GLN C C 1
ATOM 5701 O O . GLN C 1 100 ? -27.431 61.878 38.835 1.00 37.55 98 GLN C O 1
ATOM 5707 N N . ASN C 1 101 ? -25.602 61.909 40.173 1.00 37.43 99 ASN C N 1
ATOM 5708 C CA . ASN C 1 101 ? -26.316 61.497 41.376 1.00 38.11 99 ASN C CA 1
ATOM 5709 C C . ASN C 1 101 ? -26.868 60.091 41.196 1.00 36.52 99 ASN C C 1
ATOM 5710 O O . ASN C 1 101 ? -26.557 59.419 40.214 1.00 34.65 99 ASN C O 1
ATOM 5715 N N . ILE C 1 102 ? -27.703 59.648 42.124 1.00 37.15 100 ILE C N 1
ATOM 5716 C CA . ILE C 1 102 ? -28.244 58.304 42.117 1.00 38.11 100 ILE C CA 1
ATOM 5717 C C . ILE C 1 102 ? -29.734 58.413 41.811 1.00 38.83 100 ILE C C 1
ATOM 5718 O O . ILE C 1 102 ? -30.500 58.970 42.601 1.00 37.61 100 ILE C O 1
ATOM 5723 N N . ALA C 1 103 ? -30.148 57.886 40.641 1.00 39.55 101 ALA C N 1
ATOM 5724 C CA . ALA C 1 103 ? -31.519 58.053 40.172 1.00 40.17 101 ALA C CA 1
ATOM 5725 C C . ALA C 1 103 ? -32.504 57.308 41.072 1.00 40.73 101 ALA C C 1
ATOM 5726 O O . ALA C 1 103 ? -32.238 56.167 41.465 1.00 40.92 101 ALA C O 1
ATOM 5728 N N . PRO C 1 104 ? -33.679 57.895 41.359 1.00 40.61 102 PRO C N 1
ATOM 5729 C CA . PRO C 1 104 ? -34.670 57.187 42.199 1.00 41.14 102 PRO C CA 1
ATOM 5730 C C . PRO C 1 104 ? -35.152 55.873 41.605 1.00 41.25 102 PRO C C 1
ATOM 5731 O O . PRO C 1 104 ? -35.619 55.001 42.349 1.00 41.13 102 PRO C O 1
ATOM 5735 N N . SER C 1 105 ? -35.015 55.681 40.298 1.00 40.18 103 SER C N 1
ATOM 5736 C CA . SER C 1 105 ? -35.437 54.460 39.643 1.00 39.88 103 SER C CA 1
ATOM 5737 C C . SER C 1 105 ? -34.349 53.404 39.583 1.00 39.31 103 SER C C 1
ATOM 5738 O O . SER C 1 105 ? -34.623 52.281 39.146 1.00 38.07 103 SER C O 1
ATOM 5741 N N . ALA C 1 106 ? -33.124 53.726 39.979 1.00 39.30 104 ALA C N 1
ATOM 5742 C CA . ALA C 1 106 ? -32.114 52.686 40.041 1.00 39.32 104 ALA C CA 1
ATOM 5743 C C . ALA C 1 106 ? -32.490 51.691 41.135 1.00 41.31 104 ALA C C 1
ATOM 5744 O O . ALA C 1 106 ? -33.084 52.055 42.150 1.00 46.04 104 ALA C O 1
ATOM 5746 N N . VAL C 1 107 ? -32.160 50.419 40.929 1.00 39.43 105 VAL C N 1
ATOM 5747 C CA . VAL C 1 107 ? -32.430 49.393 41.928 1.00 38.65 105 VAL C CA 1
ATOM 5748 C C . VAL C 1 107 ? -31.088 48.936 42.472 1.00 38.50 105 VAL C C 1
ATOM 5749 O O . VAL C 1 107 ? -30.295 48.321 41.749 1.00 38.16 105 VAL C O 1
ATOM 5753 N N . ILE C 1 108 ? -30.820 49.234 43.739 1.00 37.59 106 ILE C N 1
ATOM 5754 C CA . ILE C 1 108 ? -29.487 49.062 44.305 1.00 37.05 106 ILE C CA 1
ATOM 5755 C C . ILE C 1 108 ? -29.607 48.211 45.551 1.00 37.58 106 ILE C C 1
ATOM 5756 O O . ILE C 1 108 ? -30.242 48.627 46.522 1.00 36.78 106 ILE C O 1
ATOM 5761 N N . ASP C 1 109 ? -28.981 47.038 45.537 1.00 38.87 107 ASP C N 1
ATOM 5762 C CA . ASP C 1 109 ? -29.062 46.138 46.678 1.00 41.16 107 ASP C CA 1
ATOM 5763 C C . ASP C 1 109 ? -28.496 46.801 47.939 1.00 41.11 107 ASP C C 1
ATOM 5764 O O . ASP C 1 109 ? -27.538 47.582 47.878 1.00 40.45 107 ASP C O 1
ATOM 5769 N N . ALA C 1 110 ? -29.094 46.476 49.099 1.00 41.63 108 ALA C N 1
ATOM 5770 C CA . ALA C 1 110 ? -28.681 47.124 50.348 1.00 43.21 108 ALA C CA 1
ATOM 5771 C C . ALA C 1 110 ? -27.222 46.848 50.689 1.00 43.69 108 ALA C C 1
ATOM 5772 O O . ALA C 1 110 ? -26.588 47.654 51.381 1.00 43.62 108 ALA C O 1
ATOM 5774 N N . THR C 1 111 ? -26.669 45.725 50.217 1.00 43.81 109 THR C N 1
ATOM 5775 C CA . THR C 1 111 ? -25.306 45.323 50.557 1.00 43.97 109 THR C CA 1
ATOM 5776 C C . THR C 1 111 ? -24.256 45.895 49.612 1.00 44.15 109 THR C C 1
ATOM 5777 O O . THR C 1 111 ? -23.058 45.673 49.825 1.00 44.36 109 THR C O 1
ATOM 5781 N N . ALA C 1 112 ? -24.666 46.609 48.573 1.00 43.91 110 ALA C N 1
ATOM 5782 C CA . ALA C 1 112 ? -23.695 47.215 47.682 1.00 43.63 110 ALA C CA 1
ATOM 5783 C C . ALA C 1 112 ? -22.990 48.343 48.417 1.00 44.86 110 ALA C C 1
ATOM 5784 O O . ALA C 1 112 ? -23.615 49.093 49.178 1.00 45.57 110 ALA C O 1
ATOM 5786 N N . LYS C 1 113 ? -21.677 48.439 48.232 1.00 45.19 111 LYS C N 1
ATOM 5787 C CA . LYS C 1 113 ? -20.875 49.464 48.886 1.00 46.44 111 LYS C CA 1
ATOM 5788 C C . LYS C 1 113 ? -20.524 50.536 47.860 1.00 43.61 111 LYS C C 1
ATOM 5789 O O . LYS C 1 113 ? -19.860 50.245 46.857 1.00 41.74 111 LYS C O 1
ATOM 5795 N N . LEU C 1 114 ? -20.982 51.768 48.102 1.00 42.56 112 LEU C N 1
ATOM 5796 C CA . LEU C 1 114 ? -20.802 52.883 47.177 1.00 42.62 112 LEU C CA 1
ATOM 5797 C C . LEU C 1 114 ? -19.748 53.816 47.746 1.00 40.95 112 LEU C C 1
ATOM 5798 O O . LEU C 1 114 ? -19.861 54.237 48.893 1.00 40.86 112 LEU C O 1
ATOM 5803 N N . GLY C 1 115 ? -18.735 54.130 46.957 1.00 40.22 113 GLY C N 1
ATOM 5804 C CA . GLY C 1 115 ? -17.761 55.128 47.358 1.00 40.83 113 GLY C CA 1
ATOM 5805 C C . GLY C 1 115 ? -18.355 56.531 47.326 1.00 41.44 113 GLY C C 1
ATOM 5806 O O . GLY C 1 115 ? -19.559 56.736 47.175 1.00 41.66 113 GLY C O 1
ATOM 5807 N N . ASN C 1 116 ? -17.469 57.520 47.446 1.00 42.35 114 ASN C N 1
ATOM 5808 C CA . ASN C 1 116 ? -17.879 58.918 47.349 1.00 44.67 114 ASN C CA 1
ATOM 5809 C C . ASN C 1 116 ? -18.159 59.368 45.921 1.00 40.92 114 ASN C C 1
ATOM 5810 O O . ASN C 1 116 ? -17.409 59.046 44.995 1.00 38.67 114 ASN C O 1
ATOM 5815 N N . ASN C 1 117 ? -19.231 60.162 45.759 1.00 40.53 115 ASN C N 1
ATOM 5816 C CA . ASN C 1 117 ? -19.518 60.852 44.499 1.00 41.04 115 ASN C CA 1
ATOM 5817 C C . ASN C 1 117 ? -19.802 59.854 43.368 1.00 38.25 115 ASN C C 1
ATOM 5818 O O . ASN C 1 117 ? -19.346 60.012 42.236 1.00 37.21 115 ASN C O 1
ATOM 5823 N N . VAL C 1 118 ? -20.538 58.798 43.685 1.00 36.65 116 VAL C N 1
ATOM 5824 C CA . VAL C 1 118 ? -20.908 57.794 42.701 1.00 35.16 116 VAL C CA 1
ATOM 5825 C C . VAL C 1 118 ? -22.221 58.235 42.072 1.00 36.02 116 VAL C C 1
ATOM 5826 O O . VAL C 1 118 ? -23.117 58.727 42.771 1.00 36.60 116 VAL C O 1
ATOM 5830 N N . SER C 1 119 ? -22.302 58.154 40.743 1.00 34.77 117 SER C N 1
ATOM 5831 C CA . SER C 1 119 ? -23.544 58.426 40.039 1.00 34.97 117 SER C CA 1
ATOM 5832 C C . SER C 1 119 ? -24.049 57.154 39.379 1.00 33.71 117 SER C C 1
ATOM 5833 O O . SER C 1 119 ? -23.271 56.354 38.839 1.00 32.68 117 SER C O 1
ATOM 5836 N N . ILE C 1 120 ? -25.362 56.957 39.448 1.00 32.85 118 ILE C N 1
ATOM 5837 C CA . ILE C 1 120 ? -25.985 55.754 38.919 1.00 32.44 118 ILE C CA 1
ATOM 5838 C C . ILE C 1 120 ? -27.268 56.163 38.211 1.00 32.73 118 ILE C C 1
ATOM 5839 O O . ILE C 1 120 ? -28.192 56.700 38.841 1.00 32.73 118 ILE C O 1
ATOM 5844 N N . GLY C 1 121 ? -27.328 55.891 36.898 1.00 32.31 119 GLY C N 1
ATOM 5845 C CA . GLY C 1 121 ? -28.396 56.403 36.075 1.00 33.12 119 GLY C CA 1
ATOM 5846 C C . GLY C 1 121 ? -29.694 55.649 36.240 1.00 34.00 119 GLY C C 1
ATOM 5847 O O . GLY C 1 121 ? -29.786 54.619 36.905 1.00 34.17 119 GLY C O 1
ATOM 5848 N N . ALA C 1 122 ? -30.719 56.192 35.599 1.00 34.92 120 ALA C N 1
ATOM 5849 C CA . ALA C 1 122 ? -32.072 55.677 35.759 1.00 34.79 120 ALA C CA 1
ATOM 5850 C C . ALA C 1 122 ? -32.147 54.212 35.359 1.00 35.29 120 ALA C C 1
ATOM 5851 O O . ALA C 1 122 ? -31.569 53.792 34.353 1.00 34.26 120 ALA C O 1
ATOM 5853 N N . ASN C 1 123 ? -32.831 53.425 36.182 1.00 35.66 121 ASN C N 1
ATOM 5854 C CA . ASN C 1 123 ? -33.155 52.037 35.920 1.00 36.05 121 ASN C CA 1
ATOM 5855 C C . ASN C 1 123 ? -31.946 51.127 35.845 1.00 35.00 121 ASN C C 1
ATOM 5856 O O . ASN C 1 123 ? -32.102 49.968 35.453 1.00 34.52 121 ASN C O 1
ATOM 5861 N N . ALA C 1 124 ? -30.761 51.599 36.226 1.00 34.51 122 ALA C N 1
ATOM 5862 C CA . ALA C 1 124 ? -29.661 50.664 36.415 1.00 34.18 122 ALA C CA 1
ATOM 5863 C C . ALA C 1 124 ? -29.939 49.754 37.626 1.00 35.07 122 ALA C C 1
ATOM 5864 O O . ALA C 1 124 ? -30.730 50.075 38.524 1.00 36.33 122 ALA C O 1
ATOM 5866 N N . VAL C 1 125 ? -29.308 48.585 37.615 1.00 33.20 123 VAL C N 1
ATOM 5867 C CA . VAL C 1 125 ? -29.551 47.532 38.589 1.00 33.02 123 VAL C CA 1
ATOM 5868 C C . VAL C 1 125 ? -28.201 47.089 39.113 1.00 33.23 123 VAL C C 1
ATOM 5869 O O . VAL C 1 125 ? -27.331 46.673 38.330 1.00 33.46 123 VAL C O 1
ATOM 5873 N N . ILE C 1 126 ? -28.026 47.175 40.425 1.00 32.25 124 ILE C N 1
ATOM 5874 C CA . ILE C 1 126 ? -26.787 46.836 41.117 1.00 32.15 124 ILE C CA 1
ATOM 5875 C C . ILE C 1 126 ? -27.089 45.681 42.070 1.00 33.35 124 ILE C C 1
ATOM 5876 O O . ILE C 1 126 ? -27.942 45.808 42.959 1.00 34.12 124 ILE C O 1
ATOM 5881 N N . GLU C 1 127 ? -26.368 44.584 41.917 1.00 31.84 125 GLU C N 1
ATOM 5882 C CA . GLU C 1 127 ? -26.592 43.406 42.728 1.00 32.82 125 GLU C CA 1
ATOM 5883 C C . GLU C 1 127 ? -25.936 43.536 44.109 1.00 32.82 125 GLU C C 1
ATOM 5884 O O . GLU C 1 127 ? -25.201 44.497 44.407 1.00 32.47 125 GLU C O 1
ATOM 5890 N N . SER C 1 128 ? -26.244 42.549 44.960 1.00 32.93 126 SER C N 1
ATOM 5891 C CA . SER C 1 128 ? -25.626 42.395 46.271 1.00 34.19 126 SER C CA 1
ATOM 5892 C C . SER C 1 128 ? -24.109 42.257 46.148 1.00 35.96 126 SER C C 1
ATOM 5893 O O . SER C 1 128 ? -23.584 41.730 45.164 1.00 34.61 126 SER C O 1
ATOM 5896 N N . GLY C 1 129 ? -23.400 42.761 47.165 1.00 37.69 127 GLY C N 1
ATOM 5897 C CA . GLY C 1 129 ? -21.965 42.631 47.253 1.00 38.50 127 GLY C CA 1
ATOM 5898 C C . GLY C 1 129 ? -21.186 43.497 46.295 1.00 39.00 127 GLY C C 1
ATOM 5899 O O . GLY C 1 129 ? -19.948 43.475 46.334 1.00 40.60 127 GLY C O 1
ATOM 5900 N N . VAL C 1 130 ? -21.855 44.267 45.439 1.00 37.41 128 VAL C N 1
ATOM 5901 C CA . VAL C 1 130 ? -21.137 45.091 44.470 1.00 36.24 128 VAL C CA 1
ATOM 5902 C C . VAL C 1 130 ? -20.421 46.222 45.205 1.00 36.73 128 VAL C C 1
ATOM 5903 O O . VAL C 1 130 ? -20.920 46.737 46.218 1.00 36.59 128 VAL C O 1
ATOM 5907 N N . GLU C 1 131 ? -19.236 46.608 44.720 1.00 37.46 129 GLU C N 1
ATOM 5908 C CA . GLU C 1 131 ? -18.487 47.729 45.302 1.00 39.64 129 GLU C CA 1
ATOM 5909 C C . GLU C 1 131 ? -18.103 48.694 44.189 1.00 38.33 129 GLU C C 1
ATOM 5910 O O . GLU C 1 131 ? -17.441 48.294 43.220 1.00 37.84 129 GLU C O 1
ATOM 5916 N N . LEU C 1 132 ? -18.538 49.947 44.309 1.00 36.13 130 LEU C N 1
ATOM 5917 C CA . LEU C 1 132 ? -18.242 50.989 43.329 1.00 34.87 130 LEU C CA 1
ATOM 5918 C C . LEU C 1 132 ? -17.330 52.007 43.991 1.00 34.23 130 LEU C C 1
ATOM 5919 O O . LEU C 1 132 ? -17.704 52.609 45.002 1.00 34.36 130 LEU C O 1
ATOM 5924 N N . GLY C 1 133 ? -16.151 52.217 43.421 1.00 34.09 131 GLY C N 1
ATOM 5925 C CA . GLY C 1 133 ? -15.204 53.137 44.038 1.00 35.28 131 GLY C CA 1
ATOM 5926 C C . GLY C 1 133 ? -15.570 54.591 43.800 1.00 36.02 131 GLY C C 1
ATOM 5927 O O . GLY C 1 133 ? -16.524 54.915 43.097 1.00 35.83 131 GLY C O 1
ATOM 5928 N N . ASP C 1 134 ? -14.792 55.489 44.419 1.00 36.40 132 ASP C N 1
ATOM 5929 C CA . ASP C 1 134 ? -15.088 56.915 44.346 1.00 36.61 132 ASP C CA 1
ATOM 5930 C C . ASP C 1 134 ? -15.221 57.363 42.900 1.00 35.78 132 ASP C C 1
ATOM 5931 O O . ASP C 1 134 ? -14.408 56.995 42.043 1.00 34.44 132 ASP C O 1
ATOM 5936 N N . ASN C 1 135 ? -16.223 58.208 42.639 1.00 36.10 133 ASN C N 1
ATOM 5937 C CA . ASN C 1 135 ? -16.424 58.847 41.343 1.00 35.18 133 ASN C CA 1
ATOM 5938 C C . ASN C 1 135 ? -16.799 57.879 40.229 1.00 34.35 133 ASN C C 1
ATOM 5939 O O . ASN C 1 135 ? -16.702 58.250 39.054 1.00 32.91 133 ASN C O 1
ATOM 5944 N N . VAL C 1 136 ? -17.171 56.643 40.552 1.00 34.01 134 VAL C N 1
ATOM 5945 C CA . VAL C 1 136 ? -17.676 55.736 39.522 1.00 34.37 134 VAL C CA 1
ATOM 5946 C C . VAL C 1 136 ? -19.010 56.263 38.998 1.00 34.46 134 VAL C C 1
ATOM 5947 O O . VAL C 1 136 ? -19.832 56.807 39.755 1.00 35.14 134 VAL C O 1
ATOM 5951 N N . ILE C 1 137 ? -19.234 56.115 37.695 1.00 32.97 135 ILE C N 1
ATOM 5952 C CA . ILE C 1 137 ? -20.505 56.477 37.080 1.00 33.69 135 ILE C CA 1
ATOM 5953 C C . ILE C 1 137 ? -21.065 55.264 36.342 1.00 33.21 135 ILE C C 1
ATOM 5954 O O . ILE C 1 137 ? -20.396 54.708 35.470 1.00 32.06 135 ILE C O 1
ATOM 5959 N N . ILE C 1 138 ? -22.304 54.900 36.642 1.00 32.66 136 ILE C N 1
ATOM 5960 C CA . ILE C 1 138 ? -23.008 53.812 35.966 1.00 30.95 136 ILE C CA 1
ATOM 5961 C C . ILE C 1 138 ? -24.135 54.425 35.133 1.00 31.48 136 ILE C C 1
ATOM 5962 O O . ILE C 1 138 ? -25.059 55.031 35.687 1.00 33.05 136 ILE C O 1
ATOM 5967 N N . GLY C 1 139 ? -24.070 54.267 33.808 1.00 30.01 137 GLY C N 1
ATOM 5968 C CA . GLY C 1 139 ? -25.132 54.770 32.946 1.00 29.94 137 GLY C CA 1
ATOM 5969 C C . GLY C 1 139 ? -26.486 54.098 33.196 1.00 30.60 137 GLY C C 1
ATOM 5970 O O . GLY C 1 139 ? -26.612 53.080 33.872 1.00 30.68 137 GLY C O 1
ATOM 5971 N N . ALA C 1 140 ? -27.526 54.710 32.620 1.00 30.88 138 ALA C N 1
ATOM 5972 C CA . ALA C 1 140 ? -28.874 54.179 32.704 1.00 30.86 138 ALA C CA 1
ATOM 5973 C C . ALA C 1 140 ? -28.931 52.746 32.181 1.00 31.46 138 ALA C C 1
ATOM 5974 O O . ALA C 1 140 ? -28.227 52.372 31.243 1.00 30.66 138 ALA C O 1
ATOM 5976 N N . GLY C 1 141 ? -29.759 51.924 32.822 1.00 31.71 139 GLY C N 1
ATOM 5977 C CA . GLY C 1 141 ? -30.072 50.632 32.263 1.00 31.66 139 GLY C CA 1
ATOM 5978 C C . GLY C 1 141 ? -28.996 49.592 32.423 1.00 31.09 139 GLY C C 1
ATOM 5979 O O . GLY C 1 141 ? -29.203 48.463 31.974 1.00 30.59 139 GLY C O 1
ATOM 5980 N N . CYS C 1 142 ? -27.863 49.922 33.054 1.00 30.41 140 CYS C N 1
ATOM 5981 C CA . CYS C 1 142 ? -26.789 48.947 33.234 1.00 30.78 140 CYS C CA 1
ATOM 5982 C C . CYS C 1 142 ? -27.197 47.841 34.204 1.00 30.59 140 CYS C C 1
ATOM 5983 O O . CYS C 1 142 ? -28.153 47.961 34.970 1.00 32.23 140 CYS C O 1
ATOM 5986 N N . PHE C 1 143 ? -26.436 46.753 34.176 1.00 29.02 141 PHE C N 1
ATOM 5987 C CA . PHE C 1 143 ? -26.562 45.682 35.169 1.00 31.11 141 PHE C CA 1
ATOM 5988 C C . PHE C 1 143 ? -25.164 45.389 35.682 1.00 31.23 141 PHE C C 1
ATOM 5989 O O . PHE C 1 143 ? -24.236 45.220 34.882 1.00 30.43 141 PHE C O 1
ATOM 5997 N N . VAL C 1 144 ? -25.007 45.320 37.000 1.00 30.36 142 VAL C N 1
ATOM 5998 C CA . VAL C 1 144 ? -23.728 44.955 37.605 1.00 30.34 142 VAL C CA 1
ATOM 5999 C C . VAL C 1 144 ? -23.992 43.812 38.578 1.00 32.09 142 VAL C C 1
ATOM 6000 O O . VAL C 1 144 ? -24.710 43.988 39.573 1.00 33.63 142 VAL C O 1
ATOM 6004 N N . GLY C 1 145 ? -23.419 42.636 38.284 1.00 31.75 143 GLY C N 1
ATOM 6005 C CA . GLY C 1 145 ? -23.777 41.414 38.964 1.00 31.71 143 GLY C CA 1
ATOM 6006 C C . GLY C 1 145 ? -23.091 41.238 40.307 1.00 31.84 143 GLY C C 1
ATOM 6007 O O . GLY C 1 145 ? -22.213 42.009 40.691 1.00 31.54 143 GLY C O 1
ATOM 6008 N N . LYS C 1 146 ? -23.510 40.180 41.003 1.00 32.90 144 LYS C N 1
ATOM 6009 C CA . LYS C 1 146 ? -23.149 39.975 42.403 1.00 34.22 144 LYS C CA 1
ATOM 6010 C C . LYS C 1 146 ? -21.646 40.020 42.592 1.00 33.77 144 LYS C C 1
ATOM 6011 O O . LYS C 1 146 ? -20.895 39.398 41.838 1.00 31.82 144 LYS C O 1
ATOM 6017 N N . ASN C 1 147 ? -21.224 40.751 43.625 1.00 35.11 145 ASN C N 1
ATOM 6018 C CA . ASN C 1 147 ? -19.850 40.841 44.122 1.00 36.72 145 ASN C CA 1
ATOM 6019 C C . ASN C 1 147 ? -18.845 41.439 43.122 1.00 36.51 145 ASN C C 1
ATOM 6020 O O . ASN C 1 147 ? -17.632 41.426 43.396 1.00 36.95 145 ASN C O 1
ATOM 6025 N N . SER C 1 148 ? -19.296 41.985 41.992 1.00 34.76 146 SER C N 1
ATOM 6026 C CA . SER C 1 148 ? -18.351 42.626 41.087 1.00 34.37 146 SER C CA 1
ATOM 6027 C C . SER C 1 148 ? -17.869 43.959 41.665 1.00 35.16 146 SER C C 1
ATOM 6028 O O . SER C 1 148 ? -18.566 44.623 42.447 1.00 35.04 146 SER C O 1
ATOM 6031 N N . LYS C 1 149 ? -16.653 44.330 41.290 1.00 35.64 147 LYS C N 1
ATOM 6032 C CA . LYS C 1 149 ? -15.985 45.501 41.849 1.00 37.14 147 LYS C CA 1
ATOM 6033 C C . LYS C 1 149 ? -15.504 46.393 40.722 1.00 33.97 147 LYS C C 1
ATOM 6034 O O . LYS C 1 149 ? -14.879 45.907 39.779 1.00 32.26 147 LYS C O 1
ATOM 6040 N N . ILE C 1 150 ? -15.773 47.700 40.831 1.00 32.36 148 ILE C N 1
ATOM 6041 C CA . ILE C 1 150 ? -15.462 48.659 39.779 1.00 31.87 148 ILE C CA 1
ATOM 6042 C C . ILE C 1 150 ? -14.669 49.773 40.444 1.00 31.86 148 ILE C C 1
ATOM 6043 O O . ILE C 1 150 ? -15.177 50.426 41.357 1.00 32.30 148 ILE C O 1
ATOM 6048 N N . GLY C 1 151 ? -13.424 49.970 40.013 1.00 31.89 149 GLY C N 1
ATOM 6049 C CA . GLY C 1 151 ? -12.538 50.886 40.719 1.00 32.09 149 GLY C CA 1
ATOM 6050 C C . GLY C 1 151 ? -12.860 52.344 40.445 1.00 31.99 149 GLY C C 1
ATOM 6051 O O . GLY C 1 151 ? -13.548 52.693 39.488 1.00 31.96 149 GLY C O 1
ATOM 6052 N N . ALA C 1 152 ? -12.287 53.215 41.278 1.00 32.69 150 ALA C N 1
ATOM 6053 C CA . ALA C 1 152 ? -12.580 54.642 41.222 1.00 32.31 150 ALA C CA 1
ATOM 6054 C C . ALA C 1 152 ? -12.370 55.235 39.836 1.00 32.14 150 ALA C C 1
ATOM 6055 O O . ALA C 1 152 ? -11.395 54.909 39.135 1.00 29.94 150 ALA C O 1
ATOM 6057 N N . GLY C 1 153 ? -13.254 56.187 39.480 1.00 32.61 151 GLY C N 1
ATOM 6058 C CA . GLY C 1 153 ? -13.149 56.905 38.229 1.00 32.23 151 GLY C CA 1
ATOM 6059 C C . GLY C 1 153 ? -13.608 56.125 37.005 1.00 31.77 151 GLY C C 1
ATOM 6060 O O . GLY C 1 153 ? -13.608 56.681 35.902 1.00 30.61 151 GLY C O 1
ATOM 6061 N N . SER C 1 154 ? -13.982 54.856 37.154 1.00 30.75 152 SER C N 1
ATOM 6062 C CA . SER C 1 154 ? -14.450 54.090 35.989 1.00 30.69 152 SER C CA 1
ATOM 6063 C C . SER C 1 154 ? -15.882 54.456 35.650 1.00 29.83 152 SER C C 1
ATOM 6064 O O . SER C 1 154 ? -16.674 54.817 36.525 1.00 29.94 152 SER C O 1
ATOM 6067 N N . ARG C 1 155 ? -16.213 54.365 34.365 1.00 29.41 153 ARG C N 1
ATOM 6068 C CA . ARG C 1 155 ? -17.510 54.804 33.877 1.00 30.35 153 ARG C CA 1
ATOM 6069 C C . ARG C 1 155 ? -18.057 53.811 32.879 1.00 29.07 153 ARG C C 1
ATOM 6070 O O . ARG C 1 155 ? -17.325 53.314 32.028 1.00 28.21 153 ARG C O 1
ATOM 6078 N N . LEU C 1 156 ? -19.342 53.512 33.025 1.00 28.92 154 LEU C N 1
ATOM 6079 C CA . LEU C 1 156 ? -20.086 52.628 32.140 1.00 30.34 154 LEU C CA 1
ATOM 6080 C C . LEU C 1 156 ? -21.142 53.478 31.449 1.00 30.83 154 LEU C C 1
ATOM 6081 O O . LEU C 1 156 ? -21.927 54.150 32.131 1.00 32.23 154 LEU C O 1
ATOM 6086 N N . TRP C 1 157 ? -21.161 53.475 30.117 1.00 28.92 155 TRP C N 1
ATOM 6087 C CA . TRP C 1 157 ? -22.268 54.131 29.424 1.00 28.26 155 TRP C CA 1
ATOM 6088 C C . TRP C 1 157 ? -23.558 53.306 29.632 1.00 29.05 155 TRP C C 1
ATOM 6089 O O . TRP C 1 157 ? -23.582 52.305 30.375 1.00 29.38 155 TRP C O 1
ATOM 6100 N N . ALA C 1 158 ? -24.653 53.738 28.994 1.00 28.24 156 ALA C N 1
ATOM 6101 C CA . ALA C 1 158 ? -25.949 53.119 29.206 1.00 28.35 156 ALA C CA 1
ATOM 61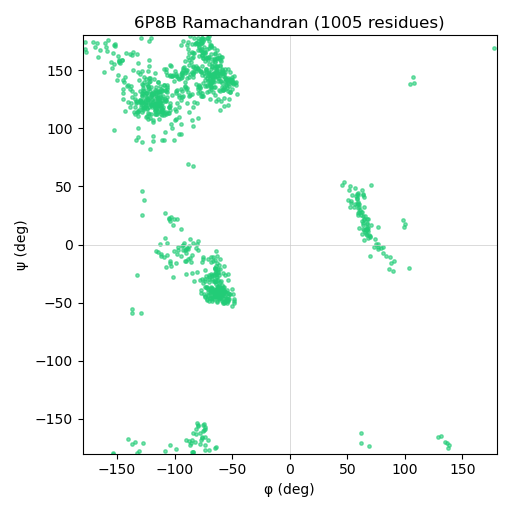02 C C . ALA C 1 158 ? -25.947 51.655 28.752 1.00 29.34 156 ALA C C 1
ATOM 6103 O O . ALA C 1 158 ? -25.233 51.263 27.832 1.00 30.62 156 ALA C O 1
ATOM 6105 N N . ASN C 1 159 ? -26.735 50.835 29.421 1.00 30.65 157 ASN C N 1
ATOM 6106 C CA . ASN C 1 159 ? -27.043 49.496 28.899 1.00 31.47 157 ASN C CA 1
ATOM 6107 C C . ASN C 1 159 ? -25.775 48.659 28.709 1.00 29.84 157 ASN C C 1
ATOM 6108 O O . ASN C 1 159 ? -25.610 47.961 27.707 1.00 28.42 157 ASN C O 1
ATOM 6113 N N . VAL C 1 160 ? -24.871 48.734 29.674 1.00 28.99 158 VAL C N 1
ATOM 6114 C CA . VAL C 1 160 ? -23.718 47.841 29.769 1.00 27.96 158 VAL C CA 1
ATOM 6115 C C . VAL C 1 160 ? -24.077 46.732 30.749 1.00 29.02 158 VAL C C 1
ATOM 6116 O O . VAL C 1 160 ? -24.748 46.996 31.748 1.00 30.20 158 VAL C O 1
ATOM 6120 N N . THR C 1 161 ? -23.628 45.501 30.484 1.00 28.25 159 THR C N 1
ATOM 6121 C CA . THR C 1 161 ? -23.894 44.356 31.348 1.00 28.43 159 THR C CA 1
ATOM 6122 C C . THR C 1 161 ? -22.590 43.819 31.919 1.00 28.32 159 THR C C 1
ATOM 6123 O O . THR C 1 161 ? -21.713 43.389 31.165 1.00 27.81 159 THR C O 1
ATOM 6127 N N . ILE C 1 162 ? -22.454 43.879 33.244 1.00 28.79 160 ILE C N 1
ATOM 6128 C CA . ILE C 1 162 ? -21.355 43.262 33.974 1.00 29.22 160 ILE C CA 1
ATOM 6129 C C . ILE C 1 162 ? -21.932 42.086 34.759 1.00 31.23 160 ILE C C 1
ATOM 6130 O O . ILE C 1 162 ? -22.914 42.249 35.503 1.00 32.54 160 ILE C O 1
ATOM 6135 N N . TYR C 1 163 ? -21.332 40.907 34.607 1.00 30.31 161 TYR C N 1
ATOM 6136 C CA . TYR C 1 163 ? -21.856 39.742 35.326 1.00 30.51 161 TYR C CA 1
ATOM 6137 C C . TYR C 1 163 ? -21.298 39.693 36.750 1.00 32.69 161 TYR C C 1
ATOM 6138 O O . TYR C 1 163 ? -20.753 40.688 37.243 1.00 32.59 161 TYR C O 1
ATOM 6147 N N . HIS C 1 164 ? -21.391 38.525 37.400 1.00 32.68 162 HIS C N 1
ATOM 6148 C CA . HIS C 1 164 ? -20.928 38.376 38.773 1.00 33.83 162 HIS C CA 1
ATOM 6149 C C . HIS C 1 164 ? -19.414 38.193 38.839 1.00 32.63 162 HIS C C 1
ATOM 6150 O O . HIS C 1 164 ? -18.786 37.694 37.893 1.00 30.96 162 HIS C O 1
ATOM 6157 N N . GLU C 1 165 ? -18.838 38.619 39.977 1.00 32.97 163 GLU C N 1
ATOM 6158 C CA . GLU C 1 165 ? -17.443 38.360 40.369 1.00 33.89 163 GLU C CA 1
ATOM 6159 C C . GLU C 1 165 ? -16.446 38.968 39.387 1.00 33.80 163 GLU C C 1
ATOM 6160 O O . GLU C 1 165 ? -15.335 38.455 39.227 1.00 34.98 163 GLU C O 1
ATOM 6166 N N . ILE C 1 166 ? -16.844 40.055 38.718 1.00 32.38 164 ILE C N 1
ATOM 6167 C CA . ILE C 1 166 ? -15.993 40.774 37.772 1.00 31.66 164 ILE C CA 1
ATOM 6168 C C . ILE C 1 166 ? -15.216 41.851 38.521 1.00 33.02 164 ILE C C 1
ATOM 6169 O O . ILE C 1 166 ? -15.792 42.597 39.325 1.00 33.08 164 ILE C O 1
ATOM 6174 N N . GLN C 1 167 ? -13.912 41.942 38.256 1.00 34.50 165 GLN C N 1
ATOM 6175 C CA . GLN C 1 167 ? -13.070 43.008 38.789 1.00 37.68 165 GLN C CA 1
ATOM 6176 C C . GLN C 1 167 ? -12.693 43.961 37.657 1.00 35.04 165 GLN C C 1
ATOM 6177 O O . GLN C 1 167 ? -12.129 43.529 36.651 1.00 34.42 165 GLN C O 1
ATOM 6183 N N . ILE C 1 168 ? -13.011 45.249 37.819 1.00 33.19 166 ILE C N 1
ATOM 6184 C CA . ILE C 1 168 ? -12.656 46.292 36.863 1.00 31.61 166 ILE C CA 1
ATOM 6185 C C . ILE C 1 168 ? -11.859 47.354 37.603 1.00 32.15 166 ILE C C 1
ATOM 6186 O O . ILE C 1 168 ? -12.218 47.741 38.716 1.00 32.36 166 ILE C O 1
ATOM 6191 N N . GLY C 1 169 ? -10.782 47.825 36.992 1.00 31.47 167 GLY C N 1
ATOM 6192 C CA . GLY C 1 169 ? -9.906 48.777 37.643 1.00 31.20 167 GLY C CA 1
ATOM 6193 C C . GLY C 1 169 ? -10.404 50.212 37.612 1.00 31.28 167 GLY C C 1
ATOM 6194 O O . GLY C 1 169 ? -11.594 50.501 37.464 1.00 30.54 167 GLY C O 1
ATOM 6195 N N . GLN C 1 170 ? -9.456 51.124 37.742 1.00 32.40 168 GLN C N 1
ATOM 6196 C CA . GLN C 1 170 ? -9.745 52.550 37.855 1.00 34.08 168 GLN C CA 1
ATOM 6197 C C . GLN C 1 170 ? -9.689 53.232 36.500 1.00 32.85 168 GLN C C 1
ATOM 6198 O O . GLN C 1 170 ? -8.904 52.845 35.630 1.00 32.27 168 GLN C O 1
ATOM 6204 N N . ASN C 1 171 ? -10.533 54.259 36.327 1.00 31.75 169 ASN C N 1
ATOM 6205 C CA . ASN C 1 171 ? -10.469 55.127 35.136 1.00 30.94 169 ASN C CA 1
ATOM 6206 C C . ASN C 1 171 ? -10.668 54.349 33.833 1.00 29.26 169 ASN C C 1
ATOM 6207 O O . ASN C 1 171 ? -10.109 54.693 32.803 1.00 28.71 169 ASN C O 1
ATOM 6212 N N . CYS C 1 172 ? -11.454 53.292 33.887 1.00 28.69 170 CYS C N 1
ATOM 6213 C CA . CYS C 1 172 ? -11.908 52.594 32.694 1.00 29.00 170 CYS C CA 1
ATOM 6214 C C . CYS C 1 172 ? -13.127 53.286 32.096 1.00 29.74 170 CYS C C 1
ATOM 6215 O O . CYS C 1 172 ? -13.818 54.080 32.748 1.00 30.11 170 CYS C O 1
ATOM 6218 N N . LEU C 1 173 ? -13.420 52.931 30.852 1.00 29.89 171 LEU C N 1
ATOM 6219 C CA . LEU C 1 173 ? -14.596 53.435 30.158 1.00 30.30 171 LEU C CA 1
ATOM 6220 C C . LEU C 1 173 ? -15.127 52.310 29.272 1.00 29.76 171 LEU C C 1
ATOM 6221 O O . LEU C 1 173 ? -14.371 51.743 28.477 1.00 28.57 171 LEU C O 1
ATOM 6226 N N . ILE C 1 174 ? -16.403 51.967 29.431 1.00 27.81 172 ILE C N 1
ATOM 6227 C CA . ILE C 1 174 ? -17.041 50.901 28.665 1.00 27.29 172 ILE C CA 1
ATOM 6228 C C . ILE C 1 174 ? -18.255 51.488 27.947 1.00 27.14 172 ILE C C 1
ATOM 6229 O O . ILE C 1 174 ? -19.124 52.104 28.581 1.00 28.39 172 ILE C O 1
ATOM 6234 N N . GLN C 1 175 ? -18.302 51.324 26.629 1.00 27.01 173 GLN C N 1
ATOM 6235 C CA . GLN C 1 175 ? -19.392 51.848 25.816 1.00 26.00 173 GLN C CA 1
ATOM 6236 C C . GLN C 1 175 ? -20.609 50.925 25.903 1.00 25.92 173 GLN C C 1
ATOM 6237 O O . GLN C 1 175 ? -20.519 49.767 26.348 1.00 25.40 173 GLN C O 1
ATOM 6243 N N . SER C 1 176 ? -21.748 51.420 25.418 1.00 26.51 174 SER C N 1
ATOM 6244 C CA . SER C 1 176 ? -23.020 50.707 25.598 1.00 27.20 174 SER C CA 1
ATOM 6245 C C . SER C 1 176 ? -23.064 49.363 24.865 1.00 27.46 174 SER C C 1
ATOM 6246 O O . SER C 1 176 ? -22.425 49.150 23.827 1.00 28.51 174 SER C O 1
ATOM 6249 N N . GLY C 1 177 ? -23.894 48.467 25.395 1.00 27.26 175 GLY C N 1
ATOM 6250 C CA . GLY C 1 177 ? -24.154 47.161 24.782 1.00 27.78 175 GLY C CA 1
ATOM 6251 C C . GLY C 1 177 ? -23.097 46.125 25.076 1.00 27.65 175 GLY C C 1
ATOM 6252 O O . GLY C 1 177 ? -23.272 44.957 24.713 1.00 27.87 175 GLY C O 1
ATOM 6253 N N . THR C 1 178 ? -22.002 46.511 25.714 1.00 26.04 176 THR C N 1
ATOM 6254 C CA . THR C 1 178 ? -20.931 45.582 25.976 1.00 27.11 176 THR C CA 1
ATOM 6255 C C . THR C 1 178 ? -21.302 44.673 27.143 1.00 27.16 176 THR C C 1
ATOM 6256 O O . THR C 1 178 ? -22.069 45.052 28.033 1.00 28.03 176 THR C O 1
ATOM 6260 N N . VAL C 1 179 ? -20.790 43.446 27.103 1.00 26.15 177 VAL C N 1
ATOM 6261 C CA . VAL C 1 179 ? -21.140 42.416 28.075 1.00 26.53 177 VAL C CA 1
ATOM 6262 C C . VAL C 1 179 ? -19.836 41.836 28.610 1.00 26.92 177 VAL C C 1
ATOM 6263 O O . VAL C 1 179 ? -19.043 41.285 27.840 1.00 26.54 177 VAL C O 1
ATOM 6267 N N . VAL C 1 180 ? -19.624 41.930 29.916 1.00 28.01 178 VAL C N 1
ATOM 6268 C CA . VAL C 1 180 ? -18.371 41.460 30.515 1.00 29.78 178 VAL C CA 1
ATOM 6269 C C . VAL C 1 180 ? -18.697 40.335 31.486 1.00 31.03 178 VAL C C 1
ATOM 6270 O O . VAL C 1 180 ? -19.442 40.544 32.457 1.00 31.40 178 VAL C O 1
ATOM 6274 N N . GLY C 1 181 ? -18.149 39.147 31.218 1.00 30.44 179 GLY C N 1
ATOM 6275 C CA . GLY C 1 181 ? -18.288 38.024 32.117 1.00 31.53 179 GLY C CA 1
ATOM 6276 C C . GLY C 1 181 ? -19.352 37.012 31.788 1.00 31.09 179 GLY C C 1
ATOM 6277 O O . GLY C 1 181 ? -19.786 36.291 32.696 1.00 30.67 179 GLY C O 1
ATOM 6278 N N . ALA C 1 182 ? -19.810 36.942 30.536 1.00 31.66 180 ALA C N 1
ATOM 6279 C CA . ALA C 1 182 ? -20.741 35.892 30.140 1.00 34.09 180 ALA C CA 1
ATOM 6280 C C . ALA C 1 182 ? -20.066 34.530 30.240 1.00 35.74 180 ALA C C 1
ATOM 6281 O O . ALA C 1 182 ? -18.840 34.430 30.322 1.00 35.38 180 ALA C O 1
ATOM 6283 N N . ASP C 1 183 ? -20.885 33.470 30.240 1.00 38.50 181 ASP C N 1
ATOM 6284 C CA . ASP C 1 183 ? -20.370 32.105 30.047 1.00 41.77 181 ASP C CA 1
ATOM 6285 C C . ASP C 1 183 ? -19.870 31.896 28.623 1.00 43.43 181 ASP C C 1
ATOM 6286 O O . ASP C 1 183 ? -20.624 32.061 27.656 1.00 44.88 181 ASP C O 1
ATOM 6291 N N . GLY C 1 184 ? -18.633 31.463 28.491 1.00 43.56 182 GLY C N 1
ATOM 6292 C CA . GLY C 1 184 ? -18.172 31.018 27.193 1.00 44.45 182 GLY C CA 1
ATOM 6293 C C . GLY C 1 184 ? -18.596 29.592 26.899 1.00 44.88 182 GLY C C 1
ATOM 6294 O O . GLY C 1 184 ? -19.160 28.911 27.758 1.00 44.76 182 GLY C O 1
ATOM 6295 N N . PHE C 1 185 ? -18.322 29.150 25.662 1.00 45.86 183 PHE C N 1
ATOM 6296 C CA . PHE C 1 185 ? -18.489 27.743 25.307 1.00 48.07 183 PHE C CA 1
ATOM 6297 C C . PHE C 1 185 ? -17.660 26.871 26.231 1.00 46.37 183 PHE C C 1
ATOM 6298 O O . PHE C 1 185 ? -16.430 26.970 26.266 1.00 46.00 183 PHE C O 1
ATOM 6306 N N . GLY C 1 186 ? -18.336 25.995 26.951 1.00 46.03 184 GLY C N 1
ATOM 6307 C CA . GLY C 1 186 ? -17.696 25.040 27.822 1.00 46.34 184 GLY C CA 1
ATOM 6308 C C . GLY C 1 186 ? -18.641 23.878 27.900 1.00 47.47 184 GLY C C 1
ATOM 6309 O O . GLY C 1 186 ? -19.644 23.940 28.619 1.00 47.95 184 GLY C O 1
ATOM 6310 N N . TYR C 1 187 ? -18.375 22.834 27.113 1.00 48.00 185 TYR C N 1
ATOM 6311 C CA . TYR C 1 187 ? -19.273 21.688 27.039 1.00 48.87 185 TYR C CA 1
ATOM 6312 C C . TYR C 1 187 ? -18.478 20.398 26.974 1.00 50.72 185 TYR C C 1
ATOM 6313 O O . TYR C 1 187 ? -17.476 20.317 26.268 1.00 50.40 185 TYR C O 1
ATOM 6322 N N . ALA C 1 188 ? -18.919 19.401 27.715 1.00 53.73 186 ALA C N 1
ATOM 6323 C CA . ALA C 1 188 ? -18.493 18.043 27.454 1.00 56.77 186 ALA C CA 1
ATOM 6324 C C . ALA C 1 188 ? -19.493 17.421 26.494 1.00 61.32 186 ALA C C 1
ATOM 6325 O O . ALA C 1 188 ? -20.705 17.649 26.608 1.00 60.80 186 ALA C O 1
ATOM 6327 N N . ASN C 1 189 ? -18.973 16.649 25.535 1.00 67.23 187 ASN C N 1
ATOM 6328 C CA . ASN C 1 189 ? -19.811 15.899 24.607 1.00 68.77 187 ASN C CA 1
ATOM 6329 C C . ASN C 1 189 ? -20.103 14.533 25.206 1.00 69.51 187 ASN C C 1
ATOM 6330 O O . ASN C 1 189 ? -19.181 13.778 25.532 1.00 70.38 187 ASN C O 1
ATOM 6335 N N . ASP C 1 190 ? -21.381 14.232 25.378 1.00 69.22 188 ASP C N 1
ATOM 6336 C CA . ASP C 1 190 ? -21.815 12.956 25.927 1.00 68.95 188 ASP C CA 1
ATOM 6337 C C . ASP C 1 190 ? -22.727 12.285 24.896 1.00 69.36 188 ASP C C 1
ATOM 6338 O O . ASP C 1 190 ? -23.957 12.345 25.002 1.00 69.81 188 ASP C O 1
ATOM 6343 N N . ARG C 1 191 ? -22.117 11.629 23.904 1.00 68.86 189 ARG C N 1
ATOM 6344 C CA . ARG C 1 191 ? -22.872 10.881 22.896 1.00 68.42 189 ARG C CA 1
ATOM 6345 C C . ARG C 1 191 ? -23.619 11.841 21.971 1.00 65.99 189 ARG C C 1
ATOM 6346 O O . ARG C 1 191 ? -24.827 11.727 21.773 1.00 65.26 189 ARG C O 1
ATOM 6354 N N . GLY C 1 192 ? -22.885 12.814 21.423 1.00 65.12 190 GLY C N 1
ATOM 6355 C CA . GLY C 1 192 ? -23.476 13.867 20.616 1.00 64.99 190 GLY C CA 1
ATOM 6356 C C . GLY C 1 192 ? -24.336 14.862 21.371 1.00 65.04 190 GLY C C 1
ATOM 6357 O O . GLY C 1 192 ? -24.738 15.871 20.781 1.00 65.13 190 GLY C O 1
ATOM 6358 N N . ASN C 1 193 ? -24.654 14.601 22.641 1.00 64.86 191 ASN C N 1
ATOM 6359 C CA . ASN C 1 193 ? -25.357 15.557 23.494 1.00 63.65 191 ASN C CA 1
ATOM 6360 C C . ASN C 1 193 ? -24.349 16.426 24.236 1.00 60.91 191 ASN C C 1
ATOM 6361 O O . ASN C 1 193 ? -23.349 15.926 24.761 1.00 61.74 191 ASN C O 1
ATOM 6366 N N . TRP C 1 194 ? -24.617 17.724 24.281 1.00 56.76 192 TRP C N 1
ATOM 6367 C CA . TRP C 1 194 ? -23.737 18.675 24.939 1.00 51.67 192 TRP C CA 1
ATOM 6368 C C . TRP C 1 194 ? -24.106 18.791 26.413 1.00 48.95 192 TRP C C 1
ATOM 6369 O O . TRP C 1 194 ? -25.282 18.909 26.754 1.00 48.91 192 TRP C O 1
ATOM 6380 N N . VAL C 1 195 ? -23.100 18.703 27.278 1.00 47.12 193 VAL C N 1
ATOM 6381 C CA . VAL C 1 195 ? -23.246 18.826 28.725 1.00 44.64 193 VAL C CA 1
ATOM 6382 C C . VAL C 1 195 ? -22.559 20.127 29.134 1.00 43.80 193 VAL C C 1
ATOM 6383 O O . VAL C 1 195 ? -21.336 20.253 28.990 1.00 42.74 193 VAL C O 1
ATOM 6387 N N . LYS C 1 196 ? -23.331 21.093 29.643 1.00 44.37 194 LYS C N 1
ATOM 6388 C CA . LYS C 1 196 ? -22.770 22.412 29.940 1.00 44.63 194 LYS C CA 1
ATOM 6389 C C . LYS C 1 196 ? -21.851 22.351 31.158 1.00 45.45 194 LYS C C 1
ATOM 6390 O O . LYS C 1 196 ? -22.211 21.801 32.206 1.00 45.65 194 LYS C O 1
ATOM 6396 N N . ILE C 1 197 ? -20.663 22.922 31.021 1.00 45.31 195 ILE C N 1
ATOM 6397 C CA . ILE C 1 197 ? -19.731 23.077 32.135 1.00 46.43 195 ILE C CA 1
ATOM 6398 C C . ILE C 1 197 ? -19.909 24.477 32.720 1.00 44.19 195 ILE C C 1
ATOM 6399 O O . ILE C 1 197 ? -19.634 25.463 32.016 1.00 43.40 195 ILE C O 1
ATOM 6404 N N . PRO C 1 198 ? -20.302 24.620 33.985 1.00 43.04 196 PRO C N 1
ATOM 6405 C CA . PRO C 1 198 ? -20.273 25.956 34.597 1.00 41.66 196 PRO C CA 1
ATOM 6406 C C . PRO C 1 198 ? -18.919 26.618 34.387 1.00 39.55 196 PRO C C 1
ATOM 6407 O O . PRO C 1 198 ? -17.874 25.973 34.468 1.00 38.99 196 PRO C O 1
ATOM 6411 N N . GLN C 1 199 ? -18.956 27.919 34.103 1.00 37.44 197 GLN C N 1
ATOM 6412 C CA . GLN C 1 199 ? -17.769 28.758 33.939 1.00 37.11 197 GLN C CA 1
ATOM 6413 C C . GLN C 1 199 ? -17.622 29.587 35.208 1.00 37.79 197 GLN C C 1
ATOM 6414 O O . GLN C 1 199 ? -18.334 30.577 35.392 1.00 38.35 197 GLN C O 1
ATOM 6420 N N . ILE C 1 200 ? -16.675 29.200 36.058 1.00 37.08 198 ILE C N 1
ATOM 6421 C CA . ILE C 1 200 ? -16.556 29.728 37.407 1.00 37.93 198 ILE C CA 1
ATOM 6422 C C . ILE C 1 200 ? -15.295 30.562 37.613 1.00 36.06 198 ILE C C 1
ATOM 6423 O O . ILE C 1 200 ? -15.073 31.043 38.718 1.00 35.41 198 ILE C O 1
ATOM 6428 N N . GLY C 1 201 ? -14.461 30.740 36.592 1.00 35.11 199 GLY C N 1
ATOM 6429 C CA . GLY C 1 201 ? -13.471 31.799 36.627 1.00 34.81 199 GLY C CA 1
ATOM 6430 C C . GLY C 1 201 ? -14.124 33.171 36.432 1.00 34.08 199 GLY C C 1
ATOM 6431 O O . GLY C 1 201 ? -15.348 33.329 36.402 1.00 33.09 199 GLY C O 1
ATOM 6432 N N . ARG C 1 202 ? -13.270 34.185 36.298 1.00 34.72 200 ARG C N 1
ATOM 6433 C CA . ARG C 1 202 ? -13.767 35.550 36.286 1.00 35.28 200 ARG C CA 1
ATOM 6434 C C . ARG C 1 202 ? -13.246 36.295 35.054 1.00 34.01 200 ARG C C 1
ATOM 6435 O O . ARG C 1 202 ? -12.644 35.686 34.146 1.00 32.80 200 ARG C O 1
ATOM 6443 N N . VAL C 1 203 ? -13.486 37.615 35.042 1.00 33.06 201 VAL C N 1
ATOM 6444 C CA . VAL C 1 203 ? -12.781 38.583 34.205 1.00 32.07 201 VAL C CA 1
ATOM 6445 C C . VAL C 1 203 ? -12.105 39.592 35.131 1.00 32.79 201 VAL C C 1
ATOM 6446 O O . VAL C 1 203 ? -12.752 40.138 36.030 1.00 32.90 201 VAL C O 1
ATOM 6450 N N . ILE C 1 204 ? -10.820 39.847 34.900 1.00 32.73 202 ILE C N 1
ATOM 6451 C CA . ILE C 1 204 ? -10.060 40.869 35.621 1.00 33.24 202 ILE C CA 1
ATOM 6452 C C . ILE C 1 204 ? -9.653 41.889 34.574 1.00 32.36 202 ILE C C 1
ATOM 6453 O O . ILE C 1 204 ? -8.863 41.575 33.673 1.00 31.26 202 ILE C O 1
ATOM 6458 N N . ILE C 1 205 ? -10.209 43.091 34.656 1.00 31.83 203 ILE C N 1
ATOM 6459 C CA . ILE C 1 205 ? -9.864 44.179 33.748 1.00 30.19 203 ILE C CA 1
ATOM 6460 C C . ILE C 1 205 ? -9.051 45.182 34.542 1.00 30.55 203 ILE C C 1
ATOM 6461 O O . ILE C 1 205 ? -9.430 45.547 35.664 1.00 30.10 203 ILE C O 1
ATOM 6466 N N . GLY C 1 206 ? -7.929 45.620 33.975 1.00 30.29 204 GLY C N 1
ATOM 6467 C CA . GLY C 1 206 ? -6.997 46.460 34.695 1.00 30.29 204 GLY C CA 1
ATOM 6468 C C . GLY C 1 206 ? -7.458 47.903 34.716 1.00 30.40 204 GLY C C 1
ATOM 6469 O O . GLY C 1 206 ? -8.657 48.195 34.616 1.00 28.69 204 GLY C O 1
ATOM 6470 N N . ASP C 1 207 ? -6.494 48.818 34.882 1.00 30.73 205 ASP C N 1
ATOM 6471 C CA . ASP C 1 207 ? -6.763 50.257 34.930 1.00 32.18 205 ASP C CA 1
ATOM 6472 C C . ASP C 1 207 ? -6.640 50.889 33.554 1.00 30.84 205 ASP C C 1
ATOM 6473 O O . ASP C 1 207 ? -5.877 50.422 32.699 1.00 29.10 205 ASP C O 1
ATOM 6478 N N . ARG C 1 208 ? -7.398 51.978 33.357 1.00 30.78 206 ARG C N 1
ATOM 6479 C CA . ARG C 1 208 ? -7.317 52.799 32.142 1.00 31.09 206 ARG C CA 1
ATOM 6480 C C . ARG C 1 208 ? -7.635 51.979 30.896 1.00 30.47 206 ARG C C 1
ATOM 6481 O O . ARG C 1 208 ? -7.050 52.186 29.830 1.00 30.46 206 ARG C O 1
ATOM 6489 N N . VAL C 1 209 ? -8.594 51.042 31.031 1.00 28.94 207 VAL C N 1
ATOM 6490 C CA . VAL C 1 209 ? -9.037 50.234 29.906 1.00 26.95 207 VAL C CA 1
ATOM 6491 C C . VAL C 1 209 ? -10.270 50.862 29.263 1.00 27.71 207 VAL C C 1
ATOM 6492 O O . VAL C 1 209 ? -11.232 51.234 29.954 1.00 27.59 207 V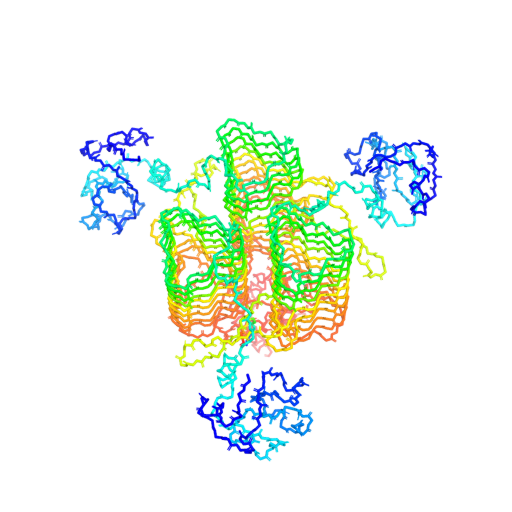AL C O 1
ATOM 6496 N N . GLU C 1 210 ? -10.265 50.945 27.931 1.00 27.30 208 GLU C N 1
ATOM 6497 C CA . GLU C 1 210 ? -11.424 51.415 27.189 1.00 29.96 208 GLU C CA 1
ATOM 6498 C C . GLU C 1 210 ? -11.937 50.275 26.330 1.00 29.02 208 GLU C C 1
ATOM 6499 O O . GLU C 1 210 ? -11.161 49.631 25.616 1.00 28.50 208 GLU C O 1
ATOM 6505 N N . ILE C 1 211 ? -13.240 50.051 26.389 1.00 26.92 209 ILE C N 1
ATOM 6506 C CA . ILE C 1 211 ? -13.901 48.979 25.667 1.00 26.68 209 ILE C CA 1
ATOM 6507 C C . ILE C 1 211 ? -15.060 49.601 24.906 1.00 25.76 209 ILE C C 1
ATOM 6508 O O . ILE C 1 211 ? -15.862 50.331 25.499 1.00 25.36 209 ILE C O 1
ATOM 6513 N N . GLY C 1 212 ? -15.132 49.327 23.595 1.00 25.15 210 GLY C N 1
ATOM 6514 C CA . GLY C 1 212 ? -16.132 49.913 22.729 1.00 25.09 210 GLY C CA 1
ATOM 6515 C C . GLY C 1 212 ? -17.493 49.259 22.940 1.00 27.58 210 GLY C C 1
ATOM 6516 O O . GLY C 1 212 ? -17.760 48.635 23.974 1.00 29.19 210 GLY C O 1
ATOM 6517 N N . ALA C 1 213 ? -18.367 49.413 21.945 1.00 26.48 211 ALA C N 1
ATOM 6518 C CA . ALA C 1 213 ? -19.768 49.042 22.081 1.00 26.78 211 ALA C CA 1
ATOM 6519 C C . ALA C 1 213 ? -20.031 47.617 21.584 1.00 28.47 211 ALA C C 1
ATOM 6520 O O . ALA C 1 213 ? -19.423 47.159 20.607 1.00 27.46 211 ALA C O 1
ATOM 6522 N N . CYS C 1 214 ? -20.970 46.927 22.247 1.00 27.83 212 CYS C N 1
ATOM 6523 C CA . CYS C 1 214 ? -21.352 45.557 21.874 1.00 29.16 212 CYS C CA 1
ATOM 6524 C C . CYS C 1 214 ? -20.146 44.631 21.768 1.00 28.03 212 CYS C C 1
ATOM 6525 O O . CYS C 1 214 ? -20.141 43.708 20.966 1.00 27.16 212 CYS C O 1
ATOM 6528 N N . THR C 1 215 ? -19.121 44.859 22.578 1.00 28.28 213 THR C N 1
ATOM 6529 C CA . THR C 1 215 ? -18.035 43.901 22.717 1.00 26.66 213 THR C CA 1
ATOM 6530 C C . THR C 1 215 ? -18.399 42.882 23.801 1.00 26.97 213 THR C C 1
ATOM 6531 O O . THR C 1 215 ? -19.083 43.217 24.773 1.00 26.49 213 THR C O 1
ATOM 6535 N N . THR C 1 216 ? -18.005 41.614 23.611 1.00 26.96 214 THR C N 1
ATOM 6536 C CA . THR C 1 216 ? -18.282 40.571 24.598 1.00 26.67 214 THR C CA 1
ATOM 6537 C C . THR C 1 216 ? -16.980 39.971 25.132 1.00 28.05 214 THR C C 1
ATOM 6538 O O . THR C 1 216 ? -16.080 39.618 24.362 1.00 27.09 214 THR C O 1
ATOM 6542 N N . ILE C 1 217 ? -16.858 39.912 26.447 1.00 29.26 215 ILE C N 1
ATOM 6543 C CA . ILE C 1 217 ? -15.688 39.341 27.114 1.00 30.44 215 ILE C CA 1
ATOM 6544 C C . ILE C 1 217 ? -16.216 38.238 28.024 1.00 32.30 215 ILE C C 1
ATOM 6545 O O . ILE C 1 217 ? -16.920 38.520 28.999 1.00 33.49 215 ILE C O 1
ATOM 6550 N N . ASP C 1 218 ? -15.874 36.987 27.722 1.00 31.40 216 ASP C N 1
ATOM 6551 C CA . ASP C 1 218 ? -16.352 35.887 28.538 1.00 31.50 216 ASP C CA 1
ATOM 6552 C C . ASP C 1 218 ? -15.471 35.706 29.763 1.00 30.10 216 ASP C C 1
ATOM 6553 O O . ASP C 1 218 ? -14.264 35.947 29.710 1.00 28.51 216 ASP C O 1
ATOM 6558 N N . ARG C 1 219 ? -16.086 35.238 30.857 1.00 29.87 217 ARG C N 1
ATOM 6559 C CA . ARG C 1 219 ? -15.329 34.834 32.043 1.00 29.76 217 ARG C CA 1
ATOM 6560 C C . ARG C 1 219 ? -14.542 33.544 31.769 1.00 30.61 217 ARG C C 1
ATOM 6561 O O . ARG C 1 219 ? -14.839 32.789 30.846 1.00 31.05 217 ARG C O 1
ATOM 6569 N N . GLY C 1 220 ? -13.535 33.280 32.609 1.00 30.11 218 GLY C N 1
ATOM 6570 C CA . GLY C 1 220 ? -12.752 32.068 32.467 1.00 30.62 218 GLY C CA 1
ATOM 6571 C C . GLY C 1 220 ? -13.492 30.820 32.951 1.00 29.17 218 GLY C C 1
ATOM 6572 O O . GLY C 1 220 ? -14.473 30.869 33.710 1.00 28.74 218 GLY C O 1
ATOM 6573 N N . ALA C 1 221 ? -13.022 29.665 32.501 1.00 29.53 219 ALA C N 1
ATOM 6574 C CA . ALA C 1 221 ? -13.690 28.421 32.905 1.00 30.80 219 ALA C CA 1
ATOM 6575 C C . ALA C 1 221 ? -13.392 28.075 34.367 1.00 32.49 219 ALA C C 1
ATOM 6576 O O . ALA C 1 221 ? -14.305 27.735 35.131 1.00 33.96 219 ALA C O 1
ATOM 6578 N N . LEU C 1 222 ? -12.126 28.188 34.780 1.00 33.23 220 LEU C N 1
ATOM 6579 C CA . LEU C 1 222 ? -11.718 27.966 36.169 1.00 35.49 220 LEU C CA 1
ATOM 6580 C C . LEU C 1 222 ? -10.868 29.130 36.682 1.00 35.79 220 LEU C C 1
ATOM 6581 O O . LEU C 1 222 ? -11.192 29.756 37.703 1.00 35.13 220 LEU C O 1
ATOM 6586 N N . ASP C 1 223 ? -9.754 29.384 36.006 1.00 35.23 221 ASP C N 1
ATOM 6587 C CA . ASP C 1 223 ? -8.990 30.619 36.182 1.00 34.90 221 ASP C CA 1
ATOM 6588 C C . ASP C 1 223 ? -9.632 31.722 35.328 1.00 34.30 221 ASP C C 1
ATOM 6589 O O . ASP C 1 223 ? -10.730 31.557 34.785 1.00 33.95 221 ASP C O 1
ATOM 6594 N N . ASP C 1 224 ? -8.955 32.862 35.190 1.00 33.05 222 ASP C N 1
ATOM 6595 C CA . ASP C 1 224 ? -9.584 34.102 34.752 1.00 33.49 222 ASP C CA 1
ATOM 6596 C C . ASP C 1 224 ? -9.214 34.522 33.331 1.00 33.92 222 ASP C C 1
ATOM 6597 O O . ASP C 1 224 ? -8.113 34.238 32.854 1.00 34.79 222 ASP C O 1
ATOM 6602 N N . THR C 1 225 ? -10.157 35.233 32.688 1.00 31.00 223 THR C N 1
ATOM 6603 C CA . THR C 1 225 ? -9.880 36.121 31.562 1.00 29.26 223 THR C CA 1
ATOM 6604 C C . THR C 1 225 ? -9.284 37.431 32.089 1.00 28.21 223 THR C C 1
ATOM 6605 O O . THR C 1 225 ? -9.810 38.029 33.037 1.00 28.24 223 THR C O 1
ATOM 6609 N N . ILE C 1 226 ? -8.215 37.911 31.458 1.00 26.75 224 ILE C N 1
ATOM 6610 C CA . ILE C 1 226 ? -7.451 39.029 32.007 1.00 27.74 224 ILE C CA 1
ATOM 6611 C C . ILE C 1 226 ? -7.192 40.072 30.923 1.00 27.54 224 ILE C C 1
ATOM 6612 O O . ILE C 1 226 ? -6.604 39.761 29.881 1.00 26.87 224 ILE C O 1
ATOM 6617 N N . ILE C 1 227 ? -7.624 41.308 31.170 1.00 28.13 225 ILE C N 1
ATOM 6618 C CA . ILE C 1 227 ? -7.312 42.442 30.302 1.00 29.25 225 ILE C CA 1
ATOM 6619 C C . ILE C 1 227 ? -6.288 43.298 31.047 1.00 28.71 225 ILE C C 1
ATOM 6620 O O . ILE C 1 227 ? -6.546 43.731 32.173 1.00 29.84 225 ILE C O 1
ATOM 6625 N N . GLY C 1 228 ? -5.138 43.553 30.433 1.00 28.03 226 GLY C N 1
ATOM 6626 C CA . GLY C 1 228 ? -4.098 44.343 31.076 1.00 28.48 226 GLY C CA 1
ATOM 6627 C C . GLY C 1 228 ? -4.477 45.811 31.213 1.00 29.57 226 GLY C C 1
ATOM 6628 O O . GLY C 1 228 ? -5.543 46.252 30.783 1.00 29.92 226 GLY C O 1
ATOM 6629 N N . ASN C 1 229 ? -3.558 46.597 31.813 1.00 28.92 227 ASN C N 1
ATOM 6630 C CA . ASN C 1 229 ? -3.781 48.028 31.953 1.00 29.13 227 ASN C CA 1
ATOM 6631 C C . ASN C 1 229 ? -3.587 48.724 30.617 1.00 28.26 227 ASN C C 1
ATOM 6632 O O . ASN C 1 229 ? -2.706 48.370 29.837 1.00 27.79 227 ASN C O 1
ATOM 6637 N N . GLY C 1 230 ? -4.347 49.790 30.405 1.00 28.26 228 GLY C N 1
ATOM 6638 C CA . GLY C 1 230 ? -4.065 50.620 29.257 1.00 27.72 228 GLY C CA 1
ATOM 6639 C C . GLY C 1 230 ? -4.483 50.006 27.954 1.00 28.69 228 GLY C C 1
ATOM 6640 O O . GLY C 1 230 ? -4.189 50.573 26.902 1.00 30.25 228 GLY C O 1
ATOM 6641 N N . VAL C 1 231 ? -5.142 48.846 27.993 1.00 28.10 229 VAL C N 1
ATOM 6642 C CA . VAL C 1 231 ? -5.691 48.230 26.786 1.00 28.14 229 VAL C CA 1
ATOM 6643 C C . VAL C 1 231 ? -6.860 49.052 26.243 1.00 28.42 229 VAL C C 1
ATOM 6644 O O . VAL C 1 231 ? -7.701 49.588 27.006 1.00 28.33 229 VAL C O 1
ATOM 6648 N N . ILE C 1 232 ? -6.930 49.137 24.916 1.00 27.34 230 ILE C N 1
ATOM 6649 C CA . ILE C 1 232 ? -8.062 49.725 24.230 1.00 27.38 230 ILE C CA 1
ATOM 6650 C C . ILE C 1 232 ? -8.656 48.669 23.320 1.00 27.02 230 ILE C C 1
ATOM 6651 O O . ILE C 1 232 ? -7.932 48.002 22.563 1.00 27.89 230 ILE C O 1
ATOM 6656 N N . ILE C 1 233 ? -9.959 48.465 23.441 1.00 26.08 231 ILE C N 1
ATOM 6657 C CA . ILE C 1 233 ? -10.662 47.454 22.658 1.00 26.59 231 ILE C CA 1
ATOM 6658 C C . ILE C 1 233 ? -11.845 48.118 21.969 1.00 26.90 231 ILE C C 1
ATOM 6659 O O . ILE C 1 233 ? -12.652 48.788 22.626 1.00 27.24 231 ILE C O 1
ATOM 6664 N N . ASP C 1 234 ? -11.964 47.913 20.662 1.00 26.56 232 ASP C N 1
ATOM 6665 C CA . ASP C 1 234 ? -12.971 48.580 19.837 1.00 27.57 232 ASP C CA 1
ATOM 6666 C C . ASP C 1 234 ? -14.306 47.807 19.898 1.00 27.99 232 ASP C C 1
ATOM 6667 O O . ASP C 1 234 ? -14.488 46.899 20.714 1.00 29.83 232 ASP C O 1
ATOM 6672 N N . ASN C 1 235 ? -15.238 48.147 19.010 1.00 27.71 233 ASN C N 1
ATOM 6673 C CA . ASN C 1 235 ? -16.593 47.619 19.018 1.00 27.06 233 ASN C CA 1
ATOM 6674 C C . ASN C 1 235 ? -16.635 46.167 18.559 1.00 26.31 233 ASN C C 1
ATOM 6675 O O . ASN C 1 235 ? -15.883 45.742 17.672 1.00 26.60 233 ASN C O 1
ATOM 6680 N N . GLN C 1 236 ? -17.598 45.431 19.112 1.00 27.21 234 GLN C N 1
ATOM 6681 C CA . GLN C 1 236 ? -17.997 44.126 18.586 1.00 28.52 234 GLN C CA 1
ATOM 6682 C C . GLN C 1 236 ? -16.833 43.144 18.501 1.00 27.84 234 GLN C C 1
ATOM 6683 O O . GLN C 1 236 ? -16.784 42.296 17.612 1.00 27.34 234 GLN C O 1
ATOM 6689 N N . CYS C 1 237 ? -15.914 43.227 19.460 1.00 27.14 235 CYS C N 1
ATOM 6690 C CA . CYS C 1 237 ? -14.920 42.182 19.626 1.00 27.40 235 CYS C CA 1
ATOM 6691 C C . CYS C 1 237 ? -15.471 41.037 20.488 1.00 26.73 235 CYS C C 1
ATOM 6692 O O . CYS C 1 237 ? -16.340 41.222 21.347 1.00 25.18 235 CYS C O 1
ATOM 6695 N N . GLN C 1 238 ? -15.006 39.830 20.200 1.00 26.39 236 GLN C N 1
ATOM 6696 C CA . GLN C 1 238 ? -15.270 38.671 21.041 1.00 26.04 236 GLN C CA 1
ATOM 6697 C C . GLN C 1 238 ? -13.962 38.252 21.692 1.00 25.84 236 GLN C C 1
ATOM 6698 O O . GLN C 1 238 ? -13.005 37.880 21.002 1.00 25.55 236 GLN C O 1
ATOM 6704 N N . ILE C 1 239 ? -13.927 38.327 23.017 1.00 26.46 237 ILE C N 1
ATOM 6705 C CA . ILE C 1 239 ? -12.785 37.912 23.819 1.00 27.78 237 ILE C CA 1
ATOM 6706 C C . ILE C 1 239 ? -13.224 36.693 24.637 1.00 29.22 237 ILE C C 1
ATOM 6707 O O . ILE C 1 239 ? -14.016 36.807 25.585 1.00 29.15 237 ILE C O 1
ATOM 6712 N N . ALA C 1 240 ? -12.712 35.524 24.259 1.00 29.64 238 ALA C N 1
ATOM 6713 C CA . ALA C 1 240 ? -13.181 34.242 24.760 1.00 29.12 238 ALA C CA 1
ATOM 6714 C C . ALA C 1 240 ? -12.634 33.943 26.157 1.00 30.44 238 ALA C C 1
ATOM 6715 O O . ALA C 1 240 ? -11.764 34.640 26.694 1.00 29.82 238 ALA C O 1
ATOM 6717 N N . HIS C 1 241 ? -13.174 32.888 26.767 1.00 32.61 239 HIS C N 1
ATOM 6718 C CA . HIS C 1 241 ? -12.774 32.522 28.131 1.00 33.97 239 HIS C CA 1
ATOM 6719 C C . HIS C 1 241 ? -11.260 32.335 28.235 1.00 31.25 239 HIS C C 1
ATOM 6720 O O . HIS C 1 241 ? -10.622 31.761 27.349 1.00 30.27 239 HIS C O 1
ATOM 6727 N N . ASN C 1 242 ? -10.666 32.853 29.307 1.00 30.46 240 ASN C N 1
ATOM 6728 C CA . ASN C 1 242 ? -9.243 32.660 29.596 1.00 30.80 240 ASN C CA 1
ATOM 6729 C C . ASN C 1 242 ? -8.301 33.337 28.594 1.00 31.87 240 ASN C C 1
ATOM 6730 O O . ASN C 1 242 ? -7.097 33.037 28.568 1.00 32.49 240 ASN C O 1
ATOM 6735 N N . VAL C 1 243 ? -8.797 34.255 27.766 1.00 30.07 241 VAL C N 1
ATOM 6736 C CA . VAL C 1 243 ? -7.886 35.069 26.989 1.00 29.15 241 VAL C CA 1
ATOM 6737 C C . VAL C 1 243 ? -7.130 35.988 27.940 1.00 29.50 241 VAL C C 1
ATOM 6738 O O . VAL C 1 243 ? -7.651 36.395 28.983 1.00 29.21 241 VAL C O 1
ATOM 6742 N N . VAL C 1 244 ? -5.872 36.251 27.629 1.00 28.74 242 VAL C N 1
ATOM 6743 C CA . VAL C 1 244 ? -5.067 37.223 28.357 1.00 29.08 242 VAL C CA 1
ATOM 6744 C C . VAL C 1 244 ? -4.547 38.227 27.335 1.00 29.08 242 VAL C C 1
ATOM 6745 O O . VAL C 1 244 ? -3.911 37.835 26.339 1.00 28.42 242 VAL C O 1
ATOM 6749 N N . ILE C 1 245 ? -4.849 39.515 27.551 1.00 28.44 243 ILE C N 1
ATOM 6750 C CA . ILE C 1 245 ? -4.376 40.614 26.693 1.00 27.78 243 ILE C CA 1
ATOM 6751 C C . ILE C 1 245 ? -3.410 41.484 27.496 1.00 29.03 243 ILE C C 1
ATOM 6752 O O . ILE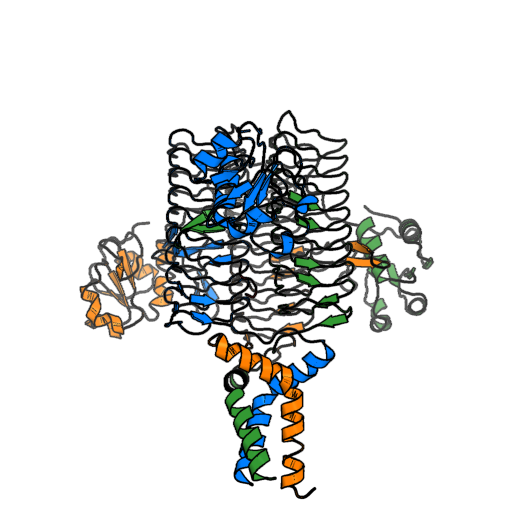 C 1 245 ? -3.768 42.005 28.567 1.00 29.55 243 ILE C O 1
ATOM 6757 N N . GLY C 1 246 ? -2.175 41.629 26.996 1.00 29.07 244 GLY C N 1
ATOM 6758 C CA . GLY C 1 246 ? -1.167 42.329 27.751 1.00 29.88 244 GLY C CA 1
ATOM 6759 C C . GLY C 1 246 ? -1.383 43.840 27.730 1.00 29.88 244 GLY C C 1
ATOM 6760 O O . GLY C 1 246 ? -2.046 44.364 26.851 1.00 28.38 244 GLY C O 1
ATOM 6761 N N . ASP C 1 247 ? -0.769 44.524 28.695 1.00 29.88 245 ASP C N 1
ATOM 6762 C CA . ASP C 1 247 ? -0.898 45.973 28.836 1.00 29.07 245 ASP C CA 1
ATOM 6763 C C . ASP C 1 247 ? -0.673 46.691 27.527 1.00 28.33 245 ASP C C 1
ATOM 6764 O O . ASP C 1 247 ? 0.216 46.331 26.741 1.00 27.81 245 ASP C O 1
ATOM 6769 N N . ASN C 1 248 ? -1.426 47.788 27.356 1.00 28.05 246 ASN C N 1
ATOM 6770 C CA . ASN C 1 248 ? -1.287 48.749 26.262 1.00 30.21 246 ASN C CA 1
ATOM 6771 C C . ASN C 1 248 ? -1.577 48.188 24.877 1.00 28.55 246 ASN C C 1
ATOM 6772 O O . ASN C 1 248 ? -1.446 48.921 23.876 1.00 26.49 246 ASN C O 1
ATOM 6777 N N . THR C 1 249 ? -1.994 46.941 24.771 1.00 28.28 247 THR C N 1
ATOM 6778 C CA . THR C 1 249 ? -2.388 46.423 23.466 1.00 27.15 247 THR C CA 1
ATOM 6779 C C . THR C 1 249 ? -3.667 47.111 22.969 1.00 27.57 247 THR C C 1
ATOM 6780 O O . THR C 1 249 ? -4.547 47.502 23.752 1.00 28.21 247 THR C O 1
ATOM 6784 N N . ALA C 1 250 ? -3.749 47.289 21.648 1.00 27.41 248 ALA C N 1
ATOM 6785 C CA . ALA C 1 250 ? -4.927 47.833 20.979 1.00 26.92 248 ALA C CA 1
ATOM 6786 C C . ALA C 1 250 ? -5.593 46.726 20.152 1.00 27.50 248 ALA C C 1
ATOM 6787 O O . ALA C 1 250 ? -4.913 45.995 19.430 1.00 28.05 248 ALA C O 1
ATOM 6789 N N . VAL C 1 251 ? -6.915 46.590 20.265 1.00 27.05 249 VAL C N 1
ATOM 6790 C CA . VAL C 1 251 ? -7.693 45.638 19.466 1.00 25.58 249 VAL C CA 1
ATOM 6791 C C . VAL C 1 251 ? -8.776 46.432 18.743 1.00 25.12 249 VAL C C 1
ATOM 6792 O O . VAL C 1 251 ? -9.668 47.006 19.393 1.00 24.57 249 VAL C O 1
ATOM 6796 N N . ALA C 1 252 ? -8.723 46.437 17.412 1.00 24.85 250 ALA C N 1
ATOM 6797 C CA . ALA C 1 252 ? -9.660 47.206 16.607 1.00 24.91 250 ALA C CA 1
ATOM 6798 C C . ALA C 1 252 ? -10.954 46.423 16.391 1.00 25.37 250 ALA C C 1
ATOM 6799 O O . ALA C 1 252 ? -11.113 45.302 16.864 1.00 26.85 250 ALA C O 1
ATOM 6801 N N . GLY C 1 253 ? -11.889 47.013 15.646 1.00 24.79 251 GLY C N 1
ATOM 6802 C CA . GLY C 1 253 ? -13.265 46.539 15.707 1.00 24.52 251 GLY C CA 1
ATOM 6803 C C . GLY C 1 253 ? -13.424 45.135 15.133 1.00 25.06 251 GLY C C 1
ATOM 6804 O O . GLY C 1 253 ? -12.771 44.748 14.159 1.00 23.98 251 GLY C O 1
ATOM 6805 N N . GLY C 1 254 ? -14.320 44.373 15.740 1.00 25.61 252 GLY C N 1
ATOM 6806 C CA . GLY C 1 254 ? -14.774 43.139 15.089 1.00 25.55 252 GLY C CA 1
ATOM 6807 C C . GLY C 1 254 ? -13.811 41.974 15.157 1.00 26.24 252 GLY C C 1
ATOM 6808 O O . GLY C 1 254 ? -13.999 40.997 14.429 1.00 25.68 252 GLY C O 1
ATOM 6809 N N . VAL C 1 255 ? -12.798 42.027 16.040 1.00 25.17 253 VAL C N 1
ATOM 6810 C CA . VAL C 1 255 ? -11.848 40.918 16.188 1.00 24.76 253 VAL C CA 1
ATOM 6811 C C . VAL C 1 255 ? -12.464 39.789 17.014 1.00 25.58 253 VAL C C 1
ATOM 6812 O O . VAL C 1 255 ? -13.088 40.011 18.072 1.00 27.05 253 VAL C O 1
ATOM 6816 N N . ILE C 1 256 ? -12.277 38.563 16.544 1.00 25.30 254 ILE C N 1
ATOM 6817 C CA . ILE C 1 256 ? -12.761 37.354 17.200 1.00 27.15 254 ILE C CA 1
ATOM 6818 C C . ILE C 1 256 ? -11.537 36.587 17.704 1.00 28.26 254 ILE C C 1
ATOM 6819 O O . ILE C 1 256 ? -10.676 36.178 16.908 1.00 28.48 254 ILE C O 1
ATOM 6824 N N . MET C 1 257 ? -11.446 36.401 19.016 1.00 28.08 255 MET C N 1
ATOM 6825 C CA . MET C 1 257 ? -10.390 35.601 19.629 1.00 29.05 255 MET C CA 1
ATOM 6826 C C . MET C 1 257 ? -10.971 34.333 20.251 1.00 30.30 255 MET C C 1
ATOM 6827 O O . MET C 1 257 ? -12.000 34.390 20.929 1.00 31.05 255 MET C O 1
ATOM 6832 N N . ALA C 1 258 ? -10.301 33.194 20.053 1.00 29.45 256 ALA C N 1
ATOM 6833 C CA . ALA C 1 258 ? -10.734 31.946 20.673 1.00 29.55 256 ALA C CA 1
ATOM 6834 C C . ALA C 1 258 ? -10.119 31.775 22.065 1.00 30.07 256 ALA C C 1
ATOM 6835 O O . ALA C 1 258 ? -9.192 32.492 22.481 1.00 28.57 256 ALA C O 1
ATOM 6837 N N . GLY C 1 259 ? -10.647 30.797 22.790 1.00 30.17 257 GLY C N 1
ATOM 6838 C CA . GLY C 1 259 ? -10.283 30.637 24.191 1.00 30.94 257 GLY C CA 1
ATOM 6839 C C . GLY C 1 259 ? -8.799 30.396 24.401 1.00 31.56 257 GLY C C 1
ATOM 6840 O O . GLY C 1 259 ? -8.123 29.749 23.599 1.00 31.05 257 GLY C O 1
ATOM 6841 N N . SER C 1 260 ? -8.308 30.897 25.537 1.00 31.79 258 SER C N 1
ATOM 6842 C CA . SER C 1 260 ? -6.957 30.682 26.054 1.00 32.77 258 SER C CA 1
ATOM 6843 C C . SER C 1 260 ? -5.883 31.233 25.131 1.00 33.34 258 SER C C 1
ATOM 6844 O O . SER C 1 260 ? -4.725 30.830 25.213 1.00 34.27 258 SER C O 1
ATOM 6847 N N . LEU C 1 261 ? -6.246 32.158 24.251 1.00 32.47 259 LEU C N 1
ATOM 6848 C CA . LEU C 1 261 ? -5.247 32.963 23.568 1.00 31.16 259 LEU C CA 1
ATOM 6849 C C . LEU C 1 261 ? -4.561 33.896 24.549 1.00 30.55 259 LEU C C 1
ATOM 6850 O O . LEU C 1 261 ? -5.203 34.547 25.384 1.00 30.39 259 LEU C O 1
ATOM 6855 N N . LYS C 1 262 ? -3.259 33.986 24.435 1.00 31.13 260 LYS C N 1
ATOM 6856 C CA . LYS C 1 262 ? -2.510 34.962 25.198 1.00 32.59 260 LYS C CA 1
ATOM 6857 C C . LYS C 1 262 ? -1.892 35.966 24.228 1.00 28.62 260 LYS C C 1
ATOM 6858 O O . LYS C 1 262 ? -1.123 35.579 23.341 1.00 27.92 260 LYS C O 1
ATOM 6864 N N . ILE C 1 263 ? -2.181 37.254 24.426 1.00 26.75 261 ILE C N 1
ATOM 6865 C CA . ILE C 1 263 ? -1.587 38.331 23.633 1.00 26.15 261 ILE C CA 1
ATOM 6866 C C . ILE C 1 263 ? -0.666 39.153 24.527 1.00 26.48 261 ILE C C 1
ATOM 6867 O O . ILE C 1 263 ? -1.058 39.553 25.632 1.00 26.30 261 ILE C O 1
ATOM 6872 N N . GLY C 1 264 ? 0.535 39.451 24.032 1.00 26.19 262 GLY C N 1
ATOM 6873 C CA . GLY C 1 264 ? 1.518 40.152 24.831 1.00 28.45 262 GLY C CA 1
ATOM 6874 C C . GLY C 1 264 ? 1.218 41.636 24.934 1.00 28.79 262 GLY C C 1
ATOM 6875 O O . GLY C 1 264 ? 0.152 42.116 24.548 1.00 29.42 262 GLY C O 1
ATOM 6876 N N . ARG C 1 265 ? 2.195 42.373 25.445 1.00 29.46 263 ARG C N 1
ATOM 6877 C CA . ARG C 1 265 ? 2.062 43.821 25.615 1.00 29.98 263 ARG C CA 1
ATOM 6878 C C . ARG C 1 265 ? 2.335 44.581 24.318 1.00 30.97 263 ARG C C 1
ATOM 6879 O O . ARG C 1 265 ? 3.105 44.140 23.456 1.00 30.83 263 ARG C O 1
ATOM 6887 N N . TYR C 1 266 ? 1.730 45.772 24.203 1.00 31.69 264 TYR C N 1
ATOM 6888 C CA . TYR C 1 266 ? 1.955 46.646 23.040 1.00 32.75 264 TYR C CA 1
ATOM 6889 C C . TYR C 1 266 ? 1.717 45.950 21.704 1.00 31.72 264 TYR C C 1
ATOM 6890 O O . TYR C 1 266 ? 2.424 46.210 20.724 1.00 30.99 264 TYR C O 1
ATOM 6899 N N . CYS C 1 267 ? 0.741 45.049 21.628 1.00 30.41 265 CYS C N 1
ATOM 6900 C CA . CYS C 1 267 ? 0.380 44.548 20.307 1.00 28.47 265 CYS C CA 1
ATOM 6901 C C . CYS C 1 267 ? -0.655 45.457 19.678 1.00 27.84 265 CYS C C 1
ATOM 6902 O O . CYS C 1 267 ? -1.291 46.274 20.345 1.00 27.28 265 CYS C O 1
ATOM 6905 N N . MET C 1 268 ? -0.831 45.296 18.369 1.00 27.88 266 MET C N 1
ATOM 6906 C CA . MET C 1 268 ? -1.858 46.034 17.634 1.00 28.29 266 MET C CA 1
ATOM 6907 C C . MET C 1 268 ? -2.565 45.052 16.713 1.00 26.56 266 MET C C 1
ATOM 6908 O O . MET C 1 268 ? -1.961 44.557 15.755 1.00 27.08 266 MET C O 1
ATOM 6913 N N . ILE C 1 269 ? -3.847 44.804 16.974 1.00 25.41 267 ILE C N 1
ATOM 6914 C CA . ILE C 1 269 ? -4.621 43.779 16.279 1.00 26.07 267 ILE C CA 1
ATOM 6915 C C . ILE C 1 269 ? -5.630 44.479 15.373 1.00 24.52 267 ILE C C 1
ATOM 6916 O O . ILE C 1 269 ? -6.605 45.082 15.846 1.00 24.64 267 ILE C O 1
ATOM 6921 N N . GLY C 1 270 ? -5.434 44.366 14.070 1.00 23.12 268 GLY C N 1
ATOM 6922 C CA . GLY C 1 270 ? -6.255 45.109 13.150 1.00 22.97 268 GLY C CA 1
ATOM 6923 C C . GLY C 1 270 ? -7.659 44.540 13.051 1.00 24.35 268 GLY C C 1
ATOM 6924 O O . GLY C 1 270 ? -7.925 43.370 13.370 1.00 23.10 268 GLY C O 1
ATOM 6925 N N . GLY C 1 271 ? -8.582 45.394 12.602 1.00 25.70 269 GLY C N 1
ATOM 6926 C CA . GLY C 1 271 ? -9.990 45.055 12.692 1.00 25.19 269 GLY C CA 1
ATOM 6927 C C . GLY C 1 271 ? -10.318 43.812 11.898 1.00 25.65 269 GLY C C 1
ATOM 6928 O O . GLY C 1 271 ? -9.669 43.503 10.892 1.00 25.39 269 GLY C O 1
ATOM 6929 N N . ALA C 1 272 ? -11.326 43.064 12.375 1.00 24.59 270 ALA C N 1
ATOM 6930 C CA . ALA C 1 272 ? -11.879 41.911 11.668 1.00 23.59 270 ALA C CA 1
ATOM 6931 C C . ALA C 1 272 ? -10.937 40.724 11.617 1.00 24.73 270 ALA C C 1
ATOM 6932 O O . ALA C 1 272 ? -11.215 39.760 10.894 1.00 24.37 270 ALA C O 1
ATOM 6934 N N . SER C 1 273 ? -9.815 40.782 12.327 1.00 25.44 271 SER C N 1
ATOM 6935 C CA . SER C 1 273 ? -8.933 39.640 12.453 1.00 25.71 271 SER C CA 1
ATOM 6936 C C . SER C 1 273 ? -9.623 38.500 13.207 1.00 25.08 271 SER C C 1
ATOM 6937 O O . SER C 1 273 ? -10.576 38.698 13.972 1.00 24.89 271 SER C O 1
ATOM 6940 N N . VAL C 1 274 ? -9.086 37.294 13.019 1.00 24.19 272 VAL C N 1
ATOM 6941 C CA . VAL C 1 274 ? -9.665 36.058 13.549 1.00 24.35 272 VAL C CA 1
ATOM 6942 C C . VAL C 1 274 ? -8.521 35.266 14.153 1.00 24.97 272 VAL C C 1
ATOM 6943 O O . VAL C 1 274 ? -7.628 34.812 13.425 1.00 24.33 272 VAL C O 1
ATOM 6947 N N . ILE C 1 275 ? -8.516 35.112 15.482 1.00 25.02 273 ILE C N 1
ATOM 6948 C CA . ILE C 1 275 ? -7.325 34.626 16.173 1.00 25.23 273 ILE C CA 1
ATOM 6949 C C . ILE C 1 275 ? -7.632 33.323 16.910 1.00 25.35 273 ILE C C 1
ATOM 6950 O O . ILE C 1 275 ? -8.537 33.262 17.752 1.00 24.04 273 ILE C O 1
ATOM 6955 N N . ASN C 1 276 ? -6.847 32.294 16.606 1.00 26.18 274 ASN C N 1
ATOM 6956 C CA . ASN C 1 276 ? -6.976 30.960 17.173 1.00 27.90 274 ASN C CA 1
ATOM 6957 C C . ASN C 1 276 ? -6.637 30.975 18.666 1.00 28.71 274 ASN C C 1
ATOM 6958 O O . ASN C 1 276 ? -5.960 31.877 19.160 1.00 28.17 274 ASN C O 1
ATOM 6963 N N . GLY C 1 277 ? -7.108 29.956 19.391 1.00 30.39 275 GLY C N 1
ATOM 6964 C CA . GLY C 1 277 ? -6.933 29.881 20.827 1.00 31.06 275 GLY C CA 1
ATOM 6965 C C . GLY C 1 277 ? -5.775 28.981 21.233 1.00 31.36 275 GLY C C 1
ATOM 6966 O O . GLY C 1 277 ? -5.052 28.453 20.399 1.00 31.18 275 GLY C O 1
ATOM 6967 N N . HIS C 1 278 ? -5.624 28.804 22.555 1.00 32.60 276 HIS C N 1
ATOM 6968 C CA . HIS C 1 278 ? -4.593 27.931 23.140 1.00 35.10 276 HIS C CA 1
ATOM 6969 C C . HIS C 1 278 ? -3.217 28.153 22.518 1.00 33.92 276 HIS C C 1
ATOM 6970 O O . HIS C 1 278 ? -2.542 27.217 22.083 1.00 34.05 276 HIS C O 1
ATOM 6977 N N . MET C 1 279 ? -2.771 29.403 22.524 1.00 32.10 277 MET C N 1
ATOM 6978 C CA . MET C 1 279 ? -1.527 29.745 21.860 1.00 31.51 277 MET C CA 1
ATOM 6979 C C . MET C 1 279 ? -1.174 31.176 22.239 1.00 31.28 277 MET C C 1
ATOM 6980 O O . MET C 1 279 ? -1.954 31.884 22.874 1.00 30.04 277 MET C O 1
ATOM 6985 N N . GLU C 1 280 ? -0.007 31.602 21.818 1.00 33.25 278 GLU C N 1
ATOM 6986 C CA . GLU C 1 280 ? 0.540 32.840 22.329 1.00 35.84 278 GLU C CA 1
ATOM 6987 C C . GLU C 1 280 ? 0.958 33.748 21.192 1.00 33.15 278 GLU C C 1
ATOM 6988 O O . GLU C 1 280 ? 1.537 33.295 20.198 1.00 31.51 278 GLU C O 1
ATOM 6994 N N . ILE C 1 281 ? 0.662 35.036 21.342 1.00 30.67 279 ILE C N 1
ATOM 6995 C CA . ILE C 1 281 ? 1.229 36.069 20.501 1.00 29.90 279 ILE C CA 1
ATOM 6996 C C . ILE C 1 281 ? 2.142 36.908 21.381 1.00 30.72 279 ILE C C 1
ATOM 6997 O O . ILE C 1 281 ? 1.708 37.405 22.429 1.00 29.54 279 ILE C O 1
ATOM 7002 N N . CYS C 1 282 ? 3.389 37.089 20.958 1.00 32.25 280 CYS C N 1
ATOM 7003 C CA . CYS C 1 282 ? 4.374 37.760 21.803 1.00 33.87 280 CYS C CA 1
ATOM 7004 C C . CYS C 1 282 ? 4.168 39.275 21.823 1.00 34.28 280 CYS C C 1
ATOM 7005 O O . CYS C 1 282 ? 3.292 39.826 21.155 1.00 34.24 280 CYS C O 1
ATOM 7008 N N . ASP C 1 283 ? 5.007 39.960 22.607 1.00 33.44 281 ASP C N 1
ATOM 7009 C CA . ASP C 1 283 ? 4.976 41.415 22.666 1.00 32.50 281 ASP C CA 1
ATOM 7010 C C . ASP C 1 283 ? 5.226 42.020 21.288 1.00 31.68 281 ASP C C 1
ATOM 7011 O O . ASP C 1 283 ? 5.929 41.442 20.459 1.00 30.46 281 ASP C O 1
ATOM 7016 N N . LYS C 1 284 ? 4.657 43.216 21.054 1.00 31.64 282 LYS C N 1
ATOM 7017 C CA . LYS C 1 284 ? 5.029 44.076 19.913 1.00 34.09 282 LYS C CA 1
ATOM 7018 C C . LYS C 1 284 ? 4.709 43.420 18.564 1.00 31.14 282 LYS C C 1
ATOM 7019 O O . LYS C 1 284 ? 5.496 43.447 17.613 1.00 29.62 282 LYS C O 1
ATOM 7025 N N . VAL C 1 285 ? 3.544 42.811 18.469 1.00 29.12 283 VAL C N 1
ATOM 7026 C CA . VAL C 1 285 ? 3.087 42.226 17.222 1.00 27.82 283 VAL C CA 1
ATOM 7027 C C . VAL C 1 285 ? 1.953 43.068 16.673 1.00 28.29 283 VAL C C 1
ATOM 7028 O O . VAL C 1 285 ? 1.034 43.456 17.413 1.00 28.67 283 VAL C O 1
ATOM 7032 N N . THR C 1 286 ? 1.994 43.304 15.372 1.00 27.59 284 THR C N 1
ATOM 7033 C CA . THR C 1 286 ? 0.927 43.972 14.637 1.00 28.39 284 THR C CA 1
ATOM 7034 C C . THR C 1 286 ? 0.356 42.973 13.650 1.00 28.29 284 THR C C 1
ATOM 7035 O O . THR C 1 286 ? 1.096 42.432 12.819 1.00 28.19 284 THR C O 1
ATOM 7039 N N . VAL C 1 287 ? -0.937 42.690 13.775 1.00 27.64 285 VAL C N 1
ATOM 7040 C CA . VAL C 1 287 ? -1.674 41.930 12.770 1.00 28.12 285 VAL C CA 1
ATOM 7041 C C . VAL C 1 287 ? -2.532 42.912 11.977 1.00 28.62 285 VAL C C 1
ATOM 7042 O O . VAL C 1 287 ? -3.353 43.636 12.553 1.00 30.00 285 VAL C O 1
ATOM 7046 N N . THR C 1 288 ? -2.343 42.959 10.666 1.00 26.69 286 THR C N 1
ATOM 7047 C CA . THR C 1 288 ? -3.137 43.873 9.858 1.00 24.77 286 THR C CA 1
ATOM 7048 C C . THR C 1 288 ? -4.554 43.319 9.706 1.00 24.91 286 THR C C 1
ATOM 7049 O O . THR C 1 288 ? -4.832 42.151 10.014 1.00 24.35 286 THR C O 1
ATOM 7053 N N . GLY C 1 289 ? -5.456 44.197 9.263 1.00 24.22 287 GLY C N 1
ATOM 7054 C CA . GLY C 1 289 ? -6.874 43.921 9.225 1.00 25.48 287 GLY C CA 1
ATOM 7055 C C . GLY C 1 289 ? -7.237 42.603 8.568 1.00 26.44 287 GLY C C 1
ATOM 7056 O O . GLY C 1 289 ? -6.648 42.221 7.558 1.00 25.92 287 GLY C O 1
ATOM 7057 N N . MET C 1 290 ? -8.213 41.900 9.131 1.00 26.37 288 MET C N 1
ATOM 7058 C CA . MET C 1 290 ? -8.709 40.649 8.569 1.00 25.57 288 MET C CA 1
ATOM 7059 C C . MET C 1 290 ? -7.687 39.532 8.641 1.00 26.29 288 MET C C 1
ATOM 7060 O O . MET C 1 290 ? -7.794 38.542 7.906 1.00 25.58 288 MET C O 1
ATOM 7065 N N . GLY C 1 291 ? -6.719 39.648 9.537 1.00 26.18 289 GLY C N 1
ATOM 7066 C CA . GLY C 1 291 ? -5.730 38.610 9.660 1.00 25.84 289 GLY C CA 1
ATOM 7067 C C . GLY C 1 291 ? -6.292 37.295 10.137 1.00 26.33 289 GLY C C 1
ATOM 7068 O O . GLY C 1 291 ? -7.096 37.245 11.086 1.00 26.48 289 GLY C O 1
ATOM 7069 N N . MET C 1 292 ? -5.858 36.220 9.469 1.00 26.24 290 MET C N 1
ATOM 7070 C CA . MET C 1 292 ? -6.254 34.845 9.783 1.00 26.48 290 MET C CA 1
ATOM 7071 C C . MET C 1 292 ? -5.100 34.253 10.579 1.00 27.01 290 MET C C 1
ATOM 7072 O O . MET C 1 292 ? -4.135 33.705 10.015 1.00 26.13 290 MET C O 1
ATOM 7077 N N . VAL C 1 293 ? -5.167 34.410 11.898 1.00 26.91 291 VAL C N 1
ATOM 7078 C CA . VAL C 1 293 ? -4.057 34.031 12.764 1.00 27.70 291 VAL C CA 1
ATOM 7079 C C . VAL C 1 293 ? -4.341 32.610 13.253 1.00 27.94 291 VAL C C 1
ATOM 7080 O O . VAL C 1 293 ? -5.093 32.399 14.204 1.00 28.02 291 VAL C O 1
ATOM 7084 N N . MET C 1 294 ? -3.789 31.623 12.561 1.00 28.78 292 MET C N 1
ATOM 7085 C CA . MET C 1 294 ? -3.989 30.247 13.024 1.00 30.32 292 MET C CA 1
ATOM 7086 C C . MET C 1 294 ? -2.902 29.786 13.989 1.00 30.12 292 MET C C 1
ATOM 7087 O O . MET C 1 294 ? -3.142 28.861 14.770 1.00 30.44 292 MET C O 1
ATOM 7092 N N . ARG C 1 295 ? -1.699 30.370 13.922 1.00 30.73 293 ARG C N 1
ATOM 7093 C CA . ARG C 1 295 ? -0.515 29.814 14.571 1.00 33.75 293 ARG C CA 1
ATOM 7094 C C . ARG C 1 295 ? 0.102 30.812 15.543 1.00 32.12 293 ARG C C 1
ATOM 7095 O O . ARG C 1 295 ? -0.075 32.020 15.386 1.00 30.79 293 ARG C O 1
ATOM 7103 N N . PRO C 1 296 ? 0.808 30.324 16.567 1.00 31.54 294 PRO C N 1
ATOM 7104 C CA . PRO C 1 296 ? 1.501 31.225 17.493 1.00 31.72 294 PRO C CA 1
ATOM 7105 C C . PRO C 1 296 ? 2.377 32.217 16.742 1.00 30.87 294 PRO C C 1
ATOM 7106 O O . PRO C 1 296 ? 2.940 31.905 15.699 1.00 31.15 294 PRO C O 1
ATOM 7110 N N . ILE C 1 297 ? 2.525 33.413 17.307 1.00 30.33 295 ILE C N 1
ATOM 7111 C CA . ILE C 1 297 ? 3.453 34.403 16.782 1.00 30.95 295 ILE C CA 1
ATOM 7112 C C . ILE C 1 297 ? 4.498 34.635 17.852 1.00 32.84 295 ILE C C 1
ATOM 7113 O O . ILE C 1 297 ? 4.174 35.034 18.978 1.00 32.60 295 ILE C O 1
ATOM 7118 N N . THR C 1 298 ? 5.741 34.365 17.511 1.00 34.71 296 THR C N 1
ATOM 7119 C CA . THR C 1 298 ? 6.803 34.295 18.495 1.00 37.41 296 THR C CA 1
ATOM 7120 C C . THR C 1 298 ? 7.852 35.368 18.283 1.00 38.72 296 THR C C 1
ATOM 7121 O O . THR C 1 298 ? 8.767 35.480 19.107 1.00 39.14 296 THR C O 1
ATOM 7125 N N . GLU C 1 299 ? 7.754 36.154 17.204 1.00 39.67 297 GLU C N 1
ATOM 7126 C CA . GLU C 1 299 ? 8.673 37.257 16.933 1.00 42.34 297 GLU C CA 1
ATOM 7127 C C . GLU C 1 299 ? 7.892 38.556 16.759 1.00 37.60 297 GLU C C 1
ATOM 7128 O O . GLU C 1 299 ? 6.838 38.554 16.106 1.00 36.52 297 GLU C O 1
ATOM 7134 N N . PRO C 1 300 ? 8.375 39.670 17.311 1.00 34.35 298 PRO C N 1
ATOM 7135 C CA . PRO C 1 300 ? 7.699 40.955 17.088 1.00 33.17 298 PRO C CA 1
ATOM 7136 C C . PRO C 1 300 ? 7.711 41.280 15.610 1.00 33.11 298 PRO C C 1
ATOM 7137 O O . PRO C 1 300 ? 8.525 40.747 14.846 1.00 33.32 298 PRO C O 1
ATOM 7141 N N . GLY C 1 301 ? 6.811 42.180 15.199 1.00 30.90 299 GLY C N 1
ATOM 7142 C CA . GLY C 1 301 ? 6.795 42.549 13.806 1.00 29.98 299 GLY C CA 1
ATOM 7143 C C . GLY C 1 301 ? 5.382 42.582 13.281 1.00 29.49 299 GLY C C 1
ATOM 7144 O O . GLY C 1 301 ? 4.402 42.472 14.025 1.00 28.32 299 GLY C O 1
ATOM 7145 N N . VAL C 1 302 ? 5.277 42.712 11.964 1.00 29.23 300 VAL C N 1
ATOM 7146 C CA . VAL C 1 302 ? 4.009 42.934 11.293 1.00 28.63 300 VAL C CA 1
ATOM 7147 C C . VAL C 1 302 ? 3.639 41.691 10.490 1.00 28.77 300 VAL C C 1
ATOM 7148 O O . VAL C 1 302 ? 4.457 41.196 9.713 1.00 29.22 300 VAL C O 1
ATOM 7152 N N . TYR C 1 303 ? 2.389 41.230 10.622 1.00 28.22 301 TYR C N 1
ATOM 7153 C CA . TYR C 1 303 ? 1.897 40.026 9.951 1.00 28.85 301 TYR C CA 1
ATOM 7154 C C . TYR C 1 303 ? 0.572 40.323 9.250 1.00 28.72 301 TYR C C 1
ATOM 7155 O O . TYR C 1 303 ? -0.221 41.144 9.727 1.00 28.77 301 TYR C O 1
ATOM 7164 N N . SER C 1 304 ? 0.341 39.649 8.110 1.00 27.13 302 SER C N 1
ATOM 7165 C CA . SER C 1 304 ? -0.807 39.940 7.261 1.00 27.83 302 SER C CA 1
ATOM 7166 C C . SER C 1 304 ? -1.316 38.663 6.600 1.00 28.83 302 SER C C 1
ATOM 7167 O O . SER C 1 304 ? -0.589 37.679 6.446 1.00 28.97 302 SER C O 1
ATOM 7170 N N . SER C 1 305 ? -2.577 38.708 6.179 1.00 28.02 303 SER C N 1
ATOM 7171 C CA . SER C 1 305 ? -3.138 37.646 5.359 1.00 27.86 303 SER C CA 1
ATOM 7172 C C . SER C 1 305 ? -4.238 38.233 4.485 1.00 28.10 303 SER C C 1
ATOM 7173 O O . SER C 1 305 ? -4.701 39.359 4.702 1.00 27.61 303 SER C O 1
ATOM 7176 N N . GLY C 1 306 ? -4.702 37.425 3.547 1.00 28.01 304 GLY C N 1
ATOM 7177 C CA . GLY C 1 306 ? -5.906 37.782 2.808 1.00 27.93 304 GLY C CA 1
ATOM 7178 C C . GLY C 1 306 ? -5.582 38.210 1.392 1.00 28.38 304 GLY C C 1
ATOM 7179 O O . GLY C 1 306 ? -4.558 38.869 1.125 1.00 28.77 304 GLY C O 1
ATOM 7180 N N . ILE C 1 307 ? -6.472 37.845 0.473 1.00 27.98 305 ILE C N 1
ATOM 7181 C CA . ILE C 1 307 ? -6.388 38.176 -0.942 1.00 28.60 305 ILE C CA 1
ATOM 7182 C C . ILE C 1 307 ? -7.451 39.241 -1.213 1.00 30.32 305 ILE C C 1
ATOM 7183 O O . ILE C 1 307 ? -8.652 38.939 -1.160 1.00 32.20 305 ILE C O 1
ATOM 7188 N N . PRO C 1 308 ? -7.080 40.482 -1.534 1.00 30.79 306 PRO C N 1
ATOM 7189 C CA . PRO C 1 308 ? -8.065 41.569 -1.559 1.00 31.10 306 PRO C CA 1
ATOM 7190 C C . PRO C 1 308 ? -8.908 41.582 -2.834 1.00 30.13 306 PRO C C 1
ATOM 7191 O O . PRO C 1 308 ? -8.734 40.788 -3.755 1.00 29.31 306 PRO C O 1
ATOM 7195 N N . LEU C 1 309 ? -9.838 42.533 -2.848 1.00 30.38 307 LEU C N 1
ATOM 7196 C CA . LEU C 1 309 ? -10.879 42.650 -3.854 1.00 31.10 307 LEU C CA 1
ATOM 7197 C C . LEU C 1 309 ? -10.341 42.727 -5.281 1.00 30.28 307 LEU C C 1
ATOM 7198 O O . LEU C 1 309 ? -9.345 43.407 -5.559 1.00 28.94 307 LEU C O 1
ATOM 7203 N N . GLN C 1 310 ? -11.051 42.086 -6.203 1.00 29.87 308 GLN C N 1
ATOM 7204 C CA . GLN C 1 310 ? -10.847 42.291 -7.633 1.00 29.05 308 GLN C CA 1
ATOM 7205 C C . GLN C 1 310 ? -12.189 42.495 -8.319 1.00 28.99 308 GLN C C 1
ATOM 7206 O O . GLN C 1 310 ? -13.241 42.225 -7.731 1.00 28.64 308 GLN C O 1
ATOM 7212 N N . PRO C 1 311 ? -12.199 43.007 -9.552 1.00 29.36 309 PRO C N 1
ATOM 7213 C CA . PRO C 1 311 ? -13.456 42.990 -10.315 1.00 29.40 309 PRO C CA 1
ATOM 7214 C C . PRO C 1 311 ? -13.981 41.556 -10.336 1.00 29.92 309 PRO C C 1
ATOM 7215 O O . PRO C 1 311 ? -13.206 40.593 -10.414 1.00 29.43 309 PRO C O 1
ATOM 7219 N N . ASN C 1 312 ? -15.303 41.410 -10.194 1.00 29.32 310 ASN C N 1
ATOM 7220 C CA . ASN C 1 312 ? -15.871 40.066 -10.064 1.00 29.40 310 ASN C CA 1
ATOM 7221 C C . ASN C 1 312 ? -15.427 39.136 -11.198 1.00 29.27 310 ASN C C 1
ATOM 7222 O O . ASN C 1 312 ? -15.096 37.974 -10.958 1.00 28.80 310 ASN C O 1
ATOM 7227 N N . LYS C 1 313 ? -15.417 39.620 -12.437 1.00 30.91 311 LYS C N 1
ATOM 7228 C CA . LYS C 1 313 ? -14.985 38.769 -13.549 1.00 32.69 311 LYS C CA 1
ATOM 7229 C C . LYS C 1 313 ? -13.569 38.228 -13.315 1.00 31.00 311 LYS C C 1
ATOM 7230 O O . LYS C 1 313 ? -13.287 37.049 -13.566 1.00 31.08 311 LYS C O 1
ATOM 7236 N N . VAL C 1 314 ? -12.683 39.073 -12.781 1.00 30.50 312 VAL C N 1
ATOM 7237 C CA . VAL C 1 314 ? -11.310 38.676 -12.476 1.00 28.74 312 VAL C CA 1
ATOM 7238 C C . VAL C 1 314 ? -11.272 37.739 -11.288 1.00 28.68 312 VAL C C 1
ATOM 7239 O O . VAL C 1 314 ? -10.549 36.729 -11.283 1.00 27.66 312 VAL C O 1
ATOM 7243 N N . TRP C 1 315 ? -12.039 38.064 -10.248 1.00 28.92 313 TRP C N 1
ATOM 7244 C CA . TRP C 1 315 ? -12.061 37.220 -9.070 1.00 28.62 313 TRP C CA 1
ATOM 7245 C C . TRP C 1 315 ? -12.446 35.789 -9.413 1.00 28.60 313 TRP C C 1
ATOM 7246 O O . TRP C 1 315 ? -11.901 34.840 -8.837 1.00 27.91 313 TRP C O 1
ATOM 7257 N N . ARG C 1 316 ? -13.420 35.605 -10.310 1.00 29.05 314 ARG C N 1
ATOM 7258 C CA . ARG C 1 316 ? -13.864 34.238 -10.578 1.00 32.37 314 ARG C CA 1
ATOM 7259 C C . ARG C 1 316 ? -12.709 33.382 -11.075 1.00 32.02 314 ARG C C 1
ATOM 7260 O O . ARG C 1 316 ? -12.584 32.226 -10.674 1.00 30.63 314 ARG C O 1
ATOM 7268 N N . LYS C 1 317 ? -11.843 33.939 -11.936 1.00 33.98 315 LYS C N 1
ATOM 7269 C CA . LYS C 1 317 ? -10.680 33.179 -12.408 1.00 35.99 315 LYS C CA 1
ATOM 7270 C C . LYS C 1 317 ? -9.650 32.988 -11.298 1.00 33.39 315 LYS C C 1
ATOM 7271 O O . LYS C 1 317 ? -9.083 31.900 -11.138 1.00 33.23 315 LYS C O 1
ATOM 7277 N N . THR C 1 318 ? -9.369 34.048 -10.534 1.00 32.20 316 THR C N 1
ATOM 7278 C CA . THR C 1 318 ? -8.421 33.944 -9.427 1.00 30.66 316 THR C CA 1
ATOM 7279 C C . THR C 1 318 ? -8.816 32.821 -8.472 1.00 30.71 316 THR C C 1
ATOM 7280 O O . THR C 1 318 ? -7.999 31.968 -8.102 1.00 31.03 316 THR C O 1
ATOM 7284 N N . ALA C 1 319 ? -10.073 32.817 -8.044 1.00 30.24 317 ALA C N 1
ATOM 7285 C CA . ALA C 1 319 ? -10.501 31.814 -7.078 1.00 29.80 317 ALA C CA 1
ATOM 7286 C C . ALA C 1 319 ? -10.472 30.413 -7.686 1.00 29.71 317 ALA C C 1
ATOM 7287 O O . ALA C 1 319 ? -10.076 29.448 -7.018 1.00 29.77 317 ALA C O 1
ATOM 7289 N N . ALA C 1 320 ? -10.861 30.281 -8.964 1.00 29.78 318 ALA C N 1
ATOM 7290 C CA . ALA C 1 320 ? -10.844 28.958 -9.577 1.00 30.97 318 ALA C CA 1
ATOM 7291 C C . ALA C 1 320 ? -9.410 28.461 -9.745 1.00 31.35 318 ALA C C 1
ATOM 7292 O O . ALA C 1 320 ? -9.118 27.287 -9.501 1.00 31.54 318 ALA C O 1
ATOM 7294 N N . LEU C 1 321 ? -8.493 29.352 -10.120 1.00 30.50 319 LEU C N 1
ATOM 7295 C CA . LEU C 1 321 ? -7.103 28.941 -10.310 1.00 30.03 319 LEU C CA 1
ATOM 7296 C C . LEU C 1 321 ? -6.455 28.578 -8.985 1.00 29.79 319 LEU C C 1
ATOM 7297 O O . LEU C 1 321 ? -5.761 27.565 -8.888 1.00 30.42 319 LEU C O 1
ATOM 7302 N N . VAL C 1 322 ? -6.704 29.365 -7.932 1.00 30.36 320 VAL C N 1
ATOM 7303 C CA . VAL C 1 322 ? -6.179 29.017 -6.614 1.00 29.67 320 VAL C CA 1
ATOM 7304 C C . VAL C 1 322 ? -6.741 27.679 -6.150 1.00 30.61 320 VAL C C 1
ATOM 7305 O O . VAL C 1 322 ? -6.002 26.812 -5.673 1.00 31.67 320 VAL C O 1
ATOM 7309 N N . MET C 1 323 ? -8.056 27.482 -6.283 1.00 32.03 321 MET C N 1
ATOM 7310 C CA . MET C 1 323 ? -8.635 26.217 -5.823 1.00 33.99 321 MET C CA 1
ATOM 7311 C C . MET C 1 323 ? -8.018 25.023 -6.544 1.00 34.12 321 MET C C 1
ATOM 7312 O O . MET C 1 323 ? -7.872 23.950 -5.953 1.00 34.96 321 MET C O 1
ATOM 7317 N N . ASN C 1 324 ? -7.618 25.198 -7.795 1.00 34.60 322 ASN C N 1
ATOM 7318 C CA A ASN C 1 324 ? -6.994 24.160 -8.605 0.59 35.43 322 ASN C CA 1
ATOM 7319 C CA B ASN C 1 324 ? -6.988 24.129 -8.560 0.41 35.42 322 ASN C CA 1
ATOM 7320 C C . ASN C 1 324 ? -5.468 24.274 -8.641 1.00 35.12 322 ASN C C 1
ATOM 7321 O O . ASN C 1 324 ? -4.843 23.775 -9.577 1.00 35.38 322 ASN C O 1
ATOM 7330 N N . ILE C 1 325 ? -4.850 24.909 -7.634 1.00 33.37 323 ILE C N 1
ATOM 7331 C CA . ILE C 1 325 ? -3.426 25.213 -7.745 1.00 32.74 323 ILE C CA 1
ATOM 7332 C C . ILE C 1 325 ? -2.564 23.950 -7.658 1.00 33.70 323 ILE C C 1
ATOM 7333 O O . ILE C 1 325 ? -1.437 23.927 -8.163 1.00 33.48 323 ILE C O 1
ATOM 7338 N N . ASP C 1 326 ? -3.028 22.908 -6.976 1.00 34.49 324 ASP C N 1
ATOM 7339 C CA . ASP C 1 326 ? -2.253 21.676 -7.000 1.00 37.35 324 ASP C CA 1
ATOM 7340 C C . ASP C 1 326 ? -2.056 21.166 -8.434 1.00 36.94 324 ASP C C 1
ATOM 7341 O O . ASP C 1 326 ? -0.985 20.659 -8.777 1.00 35.85 324 ASP C O 1
ATOM 7346 N N . ASP C 1 327 ? -3.058 21.323 -9.296 1.00 37.89 325 ASP C N 1
ATOM 7347 C CA . ASP C 1 327 ? -2.898 20.850 -10.663 1.00 40.66 325 ASP C CA 1
ATOM 7348 C C . ASP C 1 327 ? -1.933 21.744 -11.425 1.00 39.58 325 ASP C C 1
ATOM 7349 O O . ASP C 1 327 ? -1.132 21.269 -12.250 1.00 38.35 325 ASP C O 1
ATOM 7354 N N . MET C 1 328 ? -1.985 23.045 -11.149 1.00 38.75 326 MET C N 1
ATOM 7355 C CA . MET C 1 328 ? -1.001 23.948 -11.713 1.00 40.38 326 MET C CA 1
ATOM 7356 C C . MET C 1 328 ? 0.401 23.553 -11.277 1.00 38.98 326 MET C C 1
ATOM 7357 O O . MET C 1 328 ? 1.325 23.512 -12.089 1.00 37.91 326 MET C O 1
ATOM 7362 N N . SER C 1 329 ? 0.575 23.245 -9.989 1.00 38.20 327 SER C N 1
ATOM 7363 C CA . SER C 1 329 ? 1.893 22.872 -9.487 1.00 38.18 327 SER C CA 1
ATOM 7364 C C . SER C 1 329 ? 2.417 21.593 -10.149 1.00 39.29 327 SER C C 1
ATOM 7365 O O . SER C 1 329 ? 3.601 21.512 -10.518 1.00 41.16 327 SER C O 1
ATOM 7368 N N . LYS C 1 330 ? 1.559 20.580 -10.301 1.00 38.21 328 LYS C N 1
ATOM 7369 C CA . LYS C 1 330 ? 1.967 19.343 -10.967 1.00 39.04 328 LYS C CA 1
ATOM 7370 C C . LYS C 1 330 ? 2.372 19.594 -12.413 1.00 39.08 328 LYS C C 1
ATOM 7371 O O . LYS C 1 330 ? 3.367 19.048 -12.896 1.00 38.80 328 LYS C O 1
ATOM 7377 N N . ARG C 1 331 ? 1.565 20.366 -13.136 1.00 39.72 329 ARG C N 1
ATOM 7378 C CA . ARG C 1 331 ? 1.925 20.729 -14.496 1.00 42.11 329 ARG C CA 1
ATOM 7379 C C . ARG C 1 331 ? 3.274 21.423 -14.535 1.00 42.55 329 ARG C C 1
ATOM 7380 O O . ARG C 1 331 ? 4.075 21.190 -15.450 1.00 42.72 329 ARG C O 1
ATOM 7388 N N . LEU C 1 332 ? 3.534 22.301 -13.568 1.00 41.98 330 LEU C N 1
ATOM 7389 C CA . LEU C 1 332 ? 4.824 22.974 -13.542 1.00 42.96 330 LEU C CA 1
ATOM 7390 C C . LEU C 1 332 ? 5.951 21.970 -13.346 1.00 44.69 330 LEU C C 1
ATOM 7391 O O . LEU C 1 332 ? 6.992 22.058 -14.007 1.00 44.06 330 LEU C O 1
ATOM 7396 N N . LYS C 1 333 ? 5.761 21.018 -12.432 1.00 47.24 331 LYS C N 1
ATOM 7397 C CA . LYS C 1 333 ? 6.794 20.032 -12.150 1.00 51.21 331 LYS C CA 1
ATOM 7398 C C . LYS C 1 333 ? 7.092 19.185 -13.371 1.00 50.55 331 LYS C C 1
ATOM 7399 O O . LYS C 1 333 ? 8.237 18.793 -13.605 1.00 50.57 331 LYS C O 1
ATOM 7405 N N . SER C 1 334 ? 6.070 18.870 -14.136 1.00 50.61 332 SER C N 1
ATOM 7406 C CA . SER C 1 334 ? 6.241 17.941 -15.227 1.00 51.39 332 SER C CA 1
ATOM 7407 C C . SER C 1 334 ? 6.734 18.651 -16.480 1.00 51.65 332 SER C C 1
ATOM 7408 O O . SER C 1 334 ? 7.384 18.030 -17.325 1.00 51.33 332 SER C O 1
ATOM 7411 N N . LEU C 1 335 ? 6.469 19.958 -16.601 1.00 52.07 333 LEU C N 1
ATOM 7412 C CA . LEU C 1 335 ? 7.157 20.736 -17.615 1.00 53.46 333 LEU C CA 1
ATOM 7413 C C . LEU C 1 335 ? 8.633 20.898 -17.258 1.00 54.72 333 LEU C C 1
ATOM 7414 O O . LEU C 1 335 ? 9.484 20.954 -18.158 1.00 57.28 333 LEU C O 1
ATOM 7419 N N . GLU C 1 336 ? 8.962 20.954 -15.957 1.00 53.37 334 GLU C N 1
ATOM 7420 C CA . GLU C 1 336 ? 10.362 21.050 -15.566 1.00 53.18 334 GLU C CA 1
ATOM 7421 C C . GLU C 1 336 ? 11.116 19.769 -15.899 1.00 55.06 334 GLU C C 1
ATOM 7422 O O . GLU C 1 336 ? 12.279 19.821 -16.321 1.00 55.27 334 GLU C O 1
ATOM 7428 N N . ARG C 1 337 ? 10.488 18.608 -15.692 1.00 56.95 335 ARG C N 1
ATOM 7429 C CA . ARG C 1 337 ? 11.142 17.357 -16.062 1.00 60.45 335 ARG C CA 1
ATOM 7430 C C . ARG C 1 337 ? 11.292 17.238 -17.577 1.00 60.24 335 ARG C C 1
ATOM 7431 O O . ARG C 1 337 ? 12.368 16.873 -18.070 1.00 59.93 335 ARG C O 1
ATOM 7439 N N . LYS C 1 338 ? 10.232 17.558 -18.331 1.00 60.89 336 LYS C N 1
ATOM 7440 C CA . LYS C 1 338 ? 10.278 17.430 -19.784 1.00 63.35 336 LYS C CA 1
ATOM 7441 C C . LYS C 1 338 ? 11.375 18.301 -20.386 1.00 62.37 336 LYS C C 1
ATOM 7442 O O . LYS C 1 338 ? 12.033 17.898 -21.352 1.00 62.25 336 LYS C O 1
ATOM 7448 N N . VAL C 1 339 ? 11.590 19.495 -19.829 1.00 61.15 337 VAL C N 1
ATOM 7449 C CA . VAL C 1 339 ? 12.625 20.390 -20.338 1.00 60.73 337 VAL C CA 1
ATOM 7450 C C . VAL C 1 339 ? 14.009 19.855 -20.005 1.00 64.34 337 VAL C C 1
ATOM 7451 O O . VAL C 1 339 ? 14.923 19.918 -20.831 1.00 64.47 337 VAL C O 1
ATOM 7455 N N . ASN C 1 340 ? 14.190 19.327 -18.798 1.00 67.51 338 ASN C N 1
ATOM 7456 C CA . ASN C 1 340 ? 15.504 18.874 -18.341 1.00 71.27 338 ASN C CA 1
ATOM 7457 C C . ASN C 1 340 ? 15.853 17.464 -18.830 1.00 73.04 338 ASN C C 1
ATOM 7458 O O . ASN C 1 340 ? 15.157 16.887 -19.672 1.00 73.98 338 ASN C O 1
ATOM 7463 N N . LEU D 2 3 ? -8.827 22.256 16.096 1.00 47.29 3 LEU L N 1
ATOM 7464 C CA . LEU D 2 3 ? -8.837 22.943 14.809 1.00 46.74 3 LEU L CA 1
ATOM 7465 C C . LEU D 2 3 ? -9.111 24.438 14.998 1.00 41.95 3 LEU L C 1
ATOM 7466 O O . LEU D 2 3 ? -9.620 24.860 16.043 1.00 40.72 3 LEU L O 1
ATOM 7471 N N . TYR D 2 4 ? -8.802 25.202 13.944 1.00 38.47 4 TYR L N 1
ATOM 7472 C CA . TYR D 2 4 ? -8.905 26.660 13.914 1.00 34.91 4 TYR L CA 1
ATOM 7473 C C . TYR D 2 4 ? -10.287 27.151 14.324 1.00 34.80 4 TYR L C 1
ATOM 7474 O O . TYR D 2 4 ? -11.285 26.835 13.661 1.00 35.01 4 TYR L O 1
ATOM 7483 N N . MET D 2 5 ? -10.329 27.950 15.405 1.00 34.61 5 MET L N 1
ATOM 7484 C CA . MET D 2 5 ? -11.554 28.585 15.932 1.00 33.92 5 MET L CA 1
ATOM 7485 C C . MET D 2 5 ? -12.619 27.551 16.313 1.00 34.78 5 MET L C 1
ATOM 7486 O O . MET D 2 5 ? -13.823 27.819 16.261 1.00 33.73 5 MET L O 1
ATOM 7491 N N . LEU D 2 6 ? -12.191 26.344 16.662 1.00 37.63 6 LEU L N 1
ATOM 7492 C CA . LEU D 2 6 ? -13.110 25.314 17.128 1.00 40.68 6 LEU L CA 1
ATOM 7493 C C . LEU D 2 6 ? -12.664 24.844 18.503 1.00 45.51 6 LEU L C 1
ATOM 7494 O O . LEU D 2 6 ? -11.468 24.849 18.797 1.00 44.57 6 LEU L O 1
ATOM 7499 N N . PRO D 2 7 ? -13.599 24.416 19.366 1.00 51.91 7 PRO L N 1
ATOM 7500 C CA . PRO D 2 7 ? -13.256 23.958 20.726 1.00 55.79 7 PRO L CA 1
ATOM 7501 C C . PRO D 2 7 ? -12.044 23.013 20.799 1.00 58.14 7 PRO L C 1
ATOM 7502 O O . PRO D 2 7 ? -12.063 21.977 20.129 1.00 59.33 7 PRO L O 1
#

Sequence (1016 aa):
SIRLADLAQQLDAELHGDGDIVITGVASMQSAQTGHITFMVNPKYREHLGLCQASAVVMTQDDLPFAKSAALVVKNPYLTYARMAQILDTTPQPAQNIAPSAVIDATAKLGNNVSIGANAVIESGVELGDNVIIGAGCFVGKNSKIGAGSRLWANVTIYHEIQIGQNCLIQSGTVVGADGFGYANDRGNWVKIPQIGRVIIGDRVEIGACTTIDRGALDDTIIGNGVIIDNQCQIAHNVVIGDNTAVAGGVIMAGSLKIGRYCMIGGASVINGHMEICDKVTVTGMGMVMRPITEPGVYSSGIPLQPNKVWRKTAALVMNIDDMSKRLKSLERKVGSIRLADLAQQLDAELHGDGDIVITGVASMQSAQTGHITFMVNPKYREHLGLCQASAVVMTQDDLPFAKSAALVVKNPYLTYARRMAQILDTTPQPAQNIAPSAVIDATAKLGNNVSIGANAVIESGVELGDNVIIGAGCFVGKNSKIGAGSRLWANVTIYHEIQIGQNCLIQSGTVVGADGFGYANDRGNWVKIPQIGRVIIGDRVEIGACTTIDRGALDDTIIGNGVIIDNQCQIAHNVVIGDNTAVAGGVIMAGSLKIGRYCMIGGASVINGHMEICDKVTVTGMGMVMRPITEPGVYSSGIPLQPNKVWRKTAALVMNIDDMSKRLKSSLERKVNQQGSIRLADLAQQLDAELHGDGDIVITGVASMQSAQTGHITFMVNPKYREHLGLCQASAVVMTQDDLPFAKSAALVVKNPYLTYARMAQILDTTPQPAQNIAPSAVIDATAKLGNNVSIGANAVIESGVELGDNVIIGAGCFVGKNSKIGAGSRLWANVTIYHEIQIGQNCLIQSGTVVGADGFGYANDRGNWVKIPQIGRVIIGDRVEIGACTTIDRGALDDTIIGNGVIIDNQCQIAHNVVIGDNTAVAGGVIMAGSLKIGRYCMIGGASVINGHMEICDKVTVTGMGMVMRPITEPGVYSSGIPLQPNKVWRKTAALVMNNIDDMSKRLKSLERKVNLYMLP

B-factor: mean 39.94, std 12.7, range [21.67, 108.19]

Radius of gyration: 29.81 Å; Cα contacts (8 Å, |Δi|>4): 3311; chains: 4; bounding box: 85×83×81 Å

Secondary structure (DSSP, 8-state):
-EEHHHHHHHTT-EEES-TTPEE-EE--TTT--TTEEEE---GGGGTTGGG---SEEEE-GGGGGG-SSEEEE-S-HHHHHHHHHHHT--PPPS--SB-TT-EE-TT-EE-TT-EE-TT-EE-TT-EE-TT-EE-TT-EE-TT-EE-TT-EE-TT-EE-TT-EE-SS-EE-TT-EEEEPP--EEEETTEEEE------EEE-SS-EE-SS-EEEPPSSS-EEE-TT-EE-SS-EE-TT-EE-TT-EE-TT-EE-TTEEE-SS-EE-TT-EE-SSEEE-SSEEE-TT-EE-S-B-S-EEEE-----EEHHHHHHHHHHHHTHHHHHHHHHHHHHH-/--EEHHHHHHHHT-EEES-TTPEE-EE--TTT--TTEEEE---GGGGGGGGG---SEEEE-TTTGGG-SSEEEE-S-HHHHHHHHHHHT--PPPS--SB-TT-EE-TT-EE-TT-EE-TT-EE-TT-EE-TT-EE-TT-EE-TT-EE-TT-EE-TT-EE-TT-EE-SS-EE-TT-EEEEPPS-EEEETTEEEE------EEE-SS-EE-TT-EEEPPSSS-EEE-TT-EE-TT-EE-TT-EE-TT-EE-TT-EE-TTEEE-TT-EE-TT-EE-SSEEE-TTEEE-TT-EE-S-B-S-EEEE-----EEHHHHHHHHHHHHTHHHHHHHHHHHHHHHTT-/--EEHHHHHHHHT-EEES-TTPEE-EE--TTT--TTEEEE---GGGGGGGGG---SEEEE-GGGGGG-SSEEEE-S-HHHHHHHHHHHT--PPPS--SB-TT-EE-TT-EE-TT-EE-TT-EE-TT-EE-TT-EE-TT-EE-TT-EE-TT-EE-TT-EE-TT-EE-SS-EE-TT-EEEEPPP-EEEETTEEEEPP----EEE-SS-EE-TT-EEEPPSSS-EEE-TT-EE-TT-EE-TT-EE-TT-EE-TT-EE-TTEEE-TT-EE-TT-EE-SSEEE-SSEEE-TT-EE-S-B-S-EEEE-----EEHHHHHHHHHHHHTHHHHHHHHHHHHHHH-/-TT--

Foldseek 3Di:
DDFQLVLLVVLVWDKDDDRRQAAQAADDQQPAARRYEYEDDDCVCLVPQVVGHHQEYEYAPVSVVSHPHIYTHDDDRVVSVVVSCVVNPDDDALFFAEDPQEAADPQEAEEAREGEEHPEYHEHQEYEEANEYEHACEYAEHNEYAYHLEYEHHQEYEYHPEYAYHNEYEYHAEYAAAAFPDFDADPNDTHDQGQPAYEYHYYCEYEEHNEYAHAARHHGEYHEALEYYYELEYHGHCEYEEHNEYAYYNEYEEHAEYEYHCEYEAANDYAYHPEYEYPQAYEHYNADHDHYHDDHDYDYDDDDDDPPVVVVVVVVCVVCVVVVVVVVVVVVVVD/DKDFQLVLLVVLVWDKDDDSRQIAQAEDDQQPAARNYEYEDDDCVCLQVQVVGHHQEYEYAPVSVVSHPHIYTHDPDRVVSSVVVCVVNPPDDALFAAEDPQEAADPQEAEEAREGEEHPEYHEHLEYEYANEYHHAQEYAEYNEYAEAQEYEHHQEYHYHPEYHYHNEYEYHAEYAAAAFPDFDADPNDTHDQAQPAYEYEYELEYEEHNEYAHAASHHGHYHEYLEYAYHQEYHGHQEYEEHNEYHYANEYEYHAEYEYHPEYEAYNDYHYHPEYEYYQAYEHHNADHDHYHDDHDYDYDDDDDDPVVVVVVVVVCVVVVVVVVVVVVVVVCVVVVD/DKDFQLVLLVVLVWDKDDDRRQIAQAEDDQQPAARNYEYEDPDLVCLCVQVVGHHQEYEYAPVSVVSHPHIYTHDPDRVVSSVVVCVVNPPDDALFFAEDPQEAADPQEAEEAREGEEHPEYEEHLEYEYHCEYEHAQEYAEYNEYAEALEYEHHAEYHYYPEYHYHNEYEYHQEHAAAAFDDFDQDPNDTHGQDQPAYEHEYENEYAEHNEYAHAARHHGHYHEYLEYYYEHEYHGHQEAAEHNEYHYAQEYEYEAEYEYYPEYEAYLDYAYHPEYEYYQAYEHYNHDHHHYHDDHDYHYDDDDDDDPVVVVVVVVCVVVVVVVVVVVVVVVVVVD/DPPDD

Solvent-accessible surface area: 38735 Å² total; per-residue (Å²): 113,30,94,0,32,62,0,5,138,102,19,136,16,96,56,62,49,82,14,96,45,83,0,79,12,9,10,18,28,157,47,6,116,126,10,41,0,0,35,4,90,73,78,150,105,54,144,94,6,53,133,16,138,7,20,0,2,0,1,40,101,104,8,42,108,81,23,143,42,15,0,0,11,18,205,62,10,85,34,11,7,0,98,0,3,80,70,16,63,103,32,29,89,3,11,162,108,80,20,143,34,15,53,54,51,104,71,13,132,66,29,110,120,14,13,1,6,10,9,0,12,3,28,27,23,0,75,5,22,60,82,0,17,0,0,3,17,1,7,0,1,66,65,0,102,2,19,32,18,0,66,0,11,1,25,0,3,0,2,10,70,2,78,4,12,92,84,2,9,1,6,0,16,0,1,0,0,0,11,1,51,7,30,2,59,23,219,18,79,59,10,37,5,4,0,36,0,96,0,35,1,15,46,123,0,30,3,5,0,1,0,0,0,0,2,0,21,32,58,25,0,71,2,10,50,8,0,6,6,25,1,8,0,2,0,9,35,34,0,41,1,15,29,16,0,3,3,16,6,10,0,21,1,41,14,41,0,94,0,5,120,90,1,38,0,0,1,11,0,13,1,48,16,159,30,86,0,29,66,136,0,26,0,7,0,18,0,10,0,71,184,68,10,101,112,80,32,57,31,1,2,18,12,17,26,16,69,26,173,62,31,159,86,3,5,55,21,0,62,85,0,37,57,10,4,120,55,4,124,36,6,57,175,121,55,96,77,24,98,0,32,61,0,4,154,109,18,134,16,102,58,67,53,80,12,96,44,77,0,72,9,10,9,14,16,124,51,1,102,124,8,50,0,0,30,3,90,70,67,147,88,56,138,61,4,40,125,10,99,9,21,0,3,0,0,37,100,106,4,39,112,79,28,110,40,14,0,0,12,16,206,69,14,98,34,12,8,0,95,0,1,71,64,6,61,96,31,27,91,3,12,151,103,83,20,140,33,15,53,54,51,106,80,18,114,66,30,109,114,12,10,0,6,10,8,0,12,3,32,26,17,0,56,4,22,55,69,0,17,0,0,3,18,1,9,0,1,70,65,0,104,4,18,32,21,0,60,0,9,1,24,0,3,0,2,9,71,2,80,4,14,93,86,3,7,0,6,0,15,0,2,0,0,0,12,2,53,8,32,3,63,23,207,17,75,58,10,38,5,3,1,37,1,97,0,32,2,15,48,130,0,25,2,6,0,1,0,0,0,3,1,0,21,34,47,25,0,70,2,12,52,8,0,6,1,10,1,13,0,7,0,15,36,35,0,39,1,14,32,16,0,10,0,28,5,11,0,25,1,39,14,42,1,89,0,6,124,84,0,89,3,17,19,12,0,15,1,47,17,156,28,88,0,27,68,135,0,39,0,45,24,18,0,10,0,72,184,71,10,100,114,82,31,74,30,3,3,18,14,16,24,16,69,16,180,70,27,147,105,4,4,58,23,0,61,88,0,42,59,6,2,123,64,2,105,54,4,40,138,109,32,84,157,146,86,74,24,98,0,29,64,0,4,141,104,18,135,16,103,62,68,53,83,13,88,42,80,0,73,10,12,9,12,25,139,47,1,84,120,8,49,0,0,30,4,86,59,71,170,108,54,157,58,7,53,130,17,116,10,23,0,4,0,0,36,101,106,4,37,113,78,26,111,41,13,0,0,12,15,207,68,14,97,33,10,8,0,96,0,1,77,67,2,55,97,27,25,87,4,11,150,103,77,22,147,33,16,52,52,53,108,79,15,110,64,31,115,116,11,12,0,6,8,8,0,11,3,31,26,12,0,53,3,23,66,70,0,19,0,0,2,16,1,7,0,2,70,66,0,98,3,19,30,22,0,56,0,8,0,25,0,3,0,2,10,68,1,73,4,12,91,87,3,5,0,7,0,15,0,1,0,0,0,16,4,47,7,18,1,68,22,215,20,82,54,13,35,1,7,1,45,1,84,0,33,1,15,44,139,0,24,2,8,0,2,0,0,0,1,2,0,21,34,40,36,0,69,2,10,56,9,0,5,2,14,0,10,0,7,0,9,36,30,0,43,1,12,27,22,0,11,0,25,4,9,0,14,1,20,9,36,0,98,1,10,125,78,0,94,3,18,19,10,0,5,0,28,9,141,23,86,0,30,71,124,0,39,1,51,24,17,0,6,0,43,194,76,10,102,111,83,31,72,31,2,2,18,13,17,24,14,70,26,149,55,29,155,88,2,5,59,34,0,65,84,0,40,63,6,18,126,64,2,95,54,9,26,150,149,47,133,114,8,9,26,99

GO terms:
  GO:0005737 cytoplasm (C, IDA)
  GO:0005829 cytosol (C, IDA)
  GO:0042802 identical protein binding (F, IDA)
  GO:0103118 UDP-3-O-[(3R)-3-hydroxyacyl]-glucosamine N-acyltransferase activity (F, IDA)
  GO:0005515 protein binding (F, IPI)
  GO:0016410 N-acyltransferase activity (F, IDA)
  GO:0009245 lipid A biosynthetic process (P, IMP)